Protein AF-A0A6S6S283-F1 (afdb_monomer)

Radius of gyration: 41.78 Å; Cα contacts (8 Å, |Δi|>4): 3549; chains: 1; bounding box: 129×91×104 Å

pLDDT: mean 85.93, std 14.99, range [23.97, 98.94]

Structure (mmCIF, N/CA/C/O backbone):
data_AF-A0A6S6S283-F1
#
_entry.id   AF-A0A6S6S283-F1
#
loop_
_atom_site.group_PDB
_atom_site.id
_atom_site.type_symbol
_atom_site.label_atom_id
_atom_site.label_alt_id
_atom_site.label_comp_id
_atom_site.label_asym_id
_atom_site.label_entity_id
_atom_site.label_seq_id
_atom_site.pdbx_PDB_ins_code
_atom_site.Cartn_x
_atom_site.Cartn_y
_atom_site.Cartn_z
_atom_site.occupancy
_atom_site.B_iso_or_equiv
_atom_site.auth_seq_id
_atom_site.auth_comp_id
_atom_site.auth_asym_id
_atom_site.auth_atom_id
_atom_site.pdbx_PDB_model_num
ATOM 1 N N . MET A 1 1 ? 35.839 4.407 27.154 1.00 35.62 1 MET A N 1
ATOM 2 C CA . MET A 1 1 ? 34.647 4.108 26.326 1.00 35.62 1 MET A CA 1
ATOM 3 C C . MET A 1 1 ? 33.506 3.435 27.100 1.00 35.62 1 MET A C 1
ATOM 5 O O . MET A 1 1 ? 32.403 3.950 27.024 1.00 35.62 1 MET A O 1
ATOM 9 N N . GLN A 1 2 ? 33.719 2.393 27.921 1.00 24.50 2 GLN A N 1
ATOM 10 C CA . GLN A 1 2 ? 32.620 1.715 28.655 1.00 24.50 2 GLN A CA 1
ATOM 11 C C . GLN A 1 2 ? 31.810 2.588 29.646 1.00 24.50 2 GLN A C 1
ATOM 13 O O . GLN A 1 2 ? 30.616 2.356 29.818 1.00 24.50 2 GLN A O 1
ATOM 18 N N . ASN A 1 3 ? 32.409 3.614 30.265 1.00 23.97 3 ASN A N 1
ATOM 19 C CA . ASN A 1 3 ? 31.693 4.477 31.222 1.00 23.97 3 ASN A CA 1
ATOM 20 C C . ASN A 1 3 ? 30.844 5.579 30.558 1.00 23.97 3 ASN A C 1
ATOM 22 O O . ASN A 1 3 ? 29.873 6.027 31.155 1.00 23.97 3 ASN A O 1
ATOM 26 N N . PHE A 1 4 ? 31.153 5.975 29.317 1.00 28.45 4 PHE A N 1
ATOM 27 C CA . PHE A 1 4 ? 30.382 6.988 28.578 1.00 28.45 4 PHE A CA 1
ATOM 28 C C . PHE A 1 4 ? 29.135 6.387 27.901 1.00 28.45 4 PHE A C 1
ATOM 30 O O . PHE A 1 4 ? 28.078 7.015 27.913 1.00 28.45 4 PHE A O 1
ATOM 37 N N . CYS A 1 5 ? 29.208 5.138 27.414 1.00 28.61 5 CYS A N 1
ATOM 38 C CA . CYS A 1 5 ? 28.030 4.410 26.917 1.00 28.61 5 CYS A CA 1
ATOM 39 C C . CYS A 1 5 ? 27.024 4.089 28.033 1.00 28.61 5 CYS A C 1
ATOM 41 O O . CYS A 1 5 ? 25.822 4.179 27.803 1.00 28.61 5 CYS A O 1
ATOM 43 N N . LYS A 1 6 ? 27.489 3.793 29.258 1.00 27.66 6 LYS A N 1
ATOM 44 C CA . LYS A 1 6 ? 26.600 3.592 30.416 1.00 27.66 6 LYS A CA 1
ATOM 45 C C . LYS A 1 6 ? 25.823 4.854 30.788 1.00 27.66 6 LYS A C 1
ATOM 47 O O . LYS A 1 6 ? 24.649 4.749 31.104 1.00 27.66 6 LYS A O 1
ATOM 52 N N . ILE A 1 7 ? 26.438 6.036 30.718 1.00 29.47 7 ILE A N 1
ATOM 53 C CA . ILE A 1 7 ? 25.773 7.298 31.081 1.00 29.47 7 ILE A CA 1
ATOM 54 C C . ILE A 1 7 ? 24.716 7.695 30.040 1.00 29.47 7 ILE A C 1
ATOM 56 O O . ILE A 1 7 ? 23.631 8.108 30.431 1.00 29.47 7 ILE A O 1
ATOM 60 N N . LYS A 1 8 ? 24.966 7.497 28.735 1.00 30.06 8 LYS A N 1
ATOM 61 C CA . LYS A 1 8 ? 23.940 7.708 27.694 1.00 30.06 8 LYS A CA 1
ATOM 62 C C . LYS A 1 8 ? 22.784 6.713 27.803 1.00 30.06 8 LYS A C 1
ATOM 64 O O . LYS A 1 8 ? 21.642 7.146 27.745 1.00 30.06 8 LYS A O 1
ATOM 69 N N . TYR A 1 9 ? 23.063 5.425 28.037 1.00 32.50 9 TYR A N 1
ATOM 70 C CA . TYR A 1 9 ? 22.011 4.437 28.310 1.00 32.50 9 TYR A CA 1
ATOM 71 C C . TYR A 1 9 ? 21.199 4.814 29.548 1.00 32.50 9 TYR A C 1
ATOM 73 O O . TYR A 1 9 ? 19.983 4.764 29.498 1.00 32.50 9 TYR A O 1
ATOM 81 N N . ILE A 1 10 ? 21.844 5.263 30.628 1.00 32.12 10 ILE A N 1
ATOM 82 C CA . ILE A 1 10 ? 21.155 5.704 31.845 1.00 32.12 10 ILE A CA 1
ATOM 83 C C . ILE A 1 10 ? 20.300 6.951 31.580 1.00 32.12 10 ILE A C 1
ATOM 85 O O . ILE A 1 10 ? 19.162 6.978 32.016 1.00 32.12 10 ILE A O 1
ATOM 89 N N . ILE A 1 11 ? 20.778 7.952 30.834 1.00 30.84 11 ILE A N 1
ATOM 90 C CA . ILE A 1 11 ? 19.996 9.167 30.522 1.00 30.84 11 ILE A CA 1
ATOM 91 C C . ILE A 1 11 ? 18.821 8.855 29.582 1.00 30.84 11 ILE A C 1
ATOM 93 O O . ILE A 1 11 ? 17.729 9.376 29.791 1.00 30.84 11 ILE A O 1
ATOM 97 N N . TYR A 1 12 ? 19.014 7.977 28.594 1.00 29.73 12 TYR A N 1
ATOM 98 C CA . TYR A 1 12 ? 17.956 7.535 27.680 1.00 29.73 12 TYR A CA 1
ATOM 99 C C . TYR A 1 12 ? 16.898 6.697 28.406 1.00 29.73 12 TYR A C 1
ATOM 101 O O . TYR A 1 12 ? 15.704 6.939 28.267 1.00 29.73 12 TYR A O 1
ATOM 109 N N . PHE A 1 13 ? 17.341 5.781 29.271 1.00 32.94 13 PHE A N 1
ATOM 110 C CA . PHE A 1 13 ? 16.474 4.997 30.146 1.00 32.94 13 PHE A CA 1
ATOM 111 C C . PHE A 1 13 ? 15.742 5.898 31.150 1.00 32.94 13 PHE A C 1
ATOM 113 O O . PHE A 1 13 ? 14.565 5.686 31.391 1.00 32.94 13 PHE A O 1
ATOM 120 N N . ILE A 1 14 ? 16.384 6.952 31.675 1.00 29.78 14 ILE A N 1
ATOM 121 C CA . ILE A 1 14 ? 15.753 7.960 32.546 1.00 29.78 14 ILE A CA 1
ATOM 122 C C . ILE A 1 14 ? 14.722 8.810 31.784 1.00 29.78 14 ILE A C 1
ATOM 124 O O . ILE A 1 14 ? 13.708 9.151 32.378 1.00 29.78 14 ILE A O 1
ATOM 128 N N . CYS A 1 15 ? 14.928 9.130 30.500 1.00 30.44 15 CYS A N 1
ATOM 129 C CA . CYS A 1 15 ? 13.960 9.892 29.693 1.00 30.44 15 CYS A CA 1
ATOM 130 C C . CYS A 1 15 ? 12.756 9.044 29.237 1.00 30.44 15 CYS A C 1
ATOM 132 O O . CYS A 1 15 ? 11.623 9.513 29.272 1.00 30.44 15 CYS A O 1
ATOM 134 N N . LEU A 1 16 ? 12.971 7.775 28.876 1.00 33.38 16 LEU A N 1
ATOM 135 C CA . LEU A 1 16 ? 11.884 6.815 28.635 1.00 33.38 16 LEU A CA 1
ATOM 136 C C . LEU A 1 16 ? 11.117 6.508 29.926 1.00 33.38 16 LEU A C 1
ATOM 138 O O . LEU A 1 16 ? 9.886 6.479 29.924 1.00 33.38 16 LEU A O 1
ATOM 142 N N . LEU A 1 17 ? 11.823 6.356 31.053 1.00 33.19 17 LEU A N 1
ATOM 143 C CA . LEU A 1 17 ? 11.196 6.269 32.371 1.00 33.19 17 LEU A CA 1
ATOM 144 C C . LEU A 1 17 ? 10.444 7.559 32.710 1.00 33.19 17 LEU A C 1
ATOM 146 O O . LEU A 1 17 ? 9.364 7.466 33.272 1.00 33.19 17 LEU A O 1
ATOM 150 N N . SER A 1 18 ? 10.946 8.753 32.372 1.00 29.08 18 SER A N 1
ATOM 151 C CA . SER A 1 18 ? 10.264 10.014 32.699 1.00 29.08 18 SER A CA 1
ATOM 152 C C . SER A 1 18 ? 8.990 10.221 31.877 1.00 29.08 18 SER A C 1
ATOM 154 O O . SER A 1 18 ? 7.984 10.642 32.433 1.00 29.08 18 SER A O 1
ATOM 156 N N . GLN A 1 19 ? 8.980 9.860 30.591 1.00 35.38 19 GLN A N 1
ATOM 157 C CA . GLN A 1 19 ? 7.775 9.943 29.761 1.00 35.38 19 GLN A CA 1
ATOM 158 C C . GLN A 1 19 ? 6.742 8.878 30.141 1.00 35.38 19 GLN A C 1
ATOM 160 O O . GLN A 1 19 ? 5.576 9.208 30.336 1.00 35.38 19 GLN A O 1
ATOM 165 N N . THR A 1 20 ? 7.145 7.618 30.326 1.00 44.00 20 THR A N 1
ATOM 166 C CA . THR A 1 20 ? 6.223 6.561 30.791 1.00 44.00 20 THR A CA 1
ATOM 167 C C . THR A 1 20 ? 5.701 6.838 32.202 1.00 44.00 20 THR A C 1
ATOM 169 O O . THR A 1 20 ? 4.530 6.583 32.475 1.00 44.00 20 THR A O 1
ATOM 172 N N . THR A 1 21 ? 6.514 7.432 33.087 1.00 38.22 21 THR A N 1
ATOM 173 C CA . THR A 1 21 ? 6.044 7.872 34.410 1.00 38.22 21 THR A CA 1
ATOM 174 C C . THR A 1 21 ? 5.112 9.076 34.332 1.00 38.22 21 THR A C 1
ATOM 176 O O . THR A 1 21 ? 4.148 9.076 35.083 1.00 38.22 21 THR A O 1
ATOM 179 N N . LEU A 1 22 ? 5.299 10.040 33.419 1.00 40.84 22 LEU A N 1
ATOM 180 C CA . LEU A 1 22 ? 4.346 11.144 33.208 1.00 40.84 22 LEU A CA 1
ATOM 181 C C . LEU A 1 22 ? 2.979 10.651 32.694 1.00 40.84 22 LEU A C 1
ATOM 183 O O . LEU A 1 22 ? 1.950 11.057 33.229 1.00 40.84 22 LEU A O 1
ATOM 187 N N . HIS A 1 23 ? 2.944 9.735 31.718 1.00 50.03 23 HIS A N 1
ATOM 188 C CA . HIS A 1 23 ? 1.682 9.181 31.195 1.00 50.03 23 HIS A CA 1
ATOM 189 C C . HIS A 1 23 ? 0.994 8.239 32.202 1.00 50.03 23 HIS A C 1
ATOM 191 O O . HIS A 1 23 ? -0.219 8.311 32.395 1.00 50.03 23 HIS A O 1
ATOM 197 N N . ALA A 1 24 ? 1.754 7.407 32.927 1.00 48.56 24 ALA A N 1
ATOM 198 C CA . ALA A 1 24 ? 1.209 6.588 34.014 1.00 48.56 24 ALA A CA 1
ATOM 199 C C . ALA A 1 24 ? 0.713 7.450 35.195 1.00 48.56 24 ALA A C 1
ATOM 201 O O . ALA A 1 24 ? -0.309 7.133 35.811 1.00 48.56 24 ALA A O 1
ATOM 202 N N . GLN A 1 25 ? 1.383 8.572 35.488 1.00 51.38 25 GLN A N 1
ATOM 203 C CA . GLN A 1 25 ? 0.887 9.593 36.419 1.00 51.38 25 GLN A CA 1
ATOM 204 C C . GLN A 1 25 ? -0.429 10.213 35.922 1.00 51.38 25 GLN A C 1
ATOM 206 O O . GLN A 1 25 ? -1.288 10.508 36.745 1.00 51.38 25 GLN A O 1
ATOM 211 N N . HIS A 1 26 ? -0.636 10.324 34.606 1.00 67.75 26 HIS A N 1
ATOM 212 C CA . HIS A 1 26 ? -1.863 10.859 34.010 1.00 67.75 26 HIS A CA 1
ATOM 213 C C . HIS A 1 26 ? -3.077 9.920 34.168 1.00 67.75 26 HIS A C 1
ATOM 215 O O . HIS A 1 26 ? -4.119 10.358 34.650 1.00 67.75 26 HIS A O 1
ATOM 221 N N . LEU A 1 27 ? -2.963 8.613 33.871 1.00 83.19 27 LEU A N 1
ATOM 222 C CA . LEU A 1 27 ? -4.086 7.674 34.094 1.00 83.19 27 LEU A CA 1
ATOM 223 C C . LEU A 1 27 ? -4.392 7.473 35.582 1.00 83.19 27 LEU A C 1
ATOM 225 O O . LEU A 1 27 ? -5.550 7.412 35.988 1.00 83.19 27 LEU A O 1
ATOM 229 N N . THR A 1 28 ? -3.365 7.395 36.427 1.00 85.38 28 THR A N 1
ATOM 230 C CA . THR A 1 28 ? -3.578 7.260 37.875 1.00 85.38 28 THR A CA 1
ATOM 231 C C . THR A 1 28 ? -4.151 8.527 38.516 1.00 85.38 28 THR A C 1
ATOM 233 O O . THR A 1 28 ? -4.791 8.420 39.564 1.00 85.38 28 THR A O 1
ATOM 236 N N . ALA A 1 29 ? -3.968 9.696 37.891 1.00 88.62 29 ALA A N 1
ATOM 237 C CA . ALA A 1 29 ? -4.643 10.939 38.255 1.00 88.62 29 ALA A CA 1
ATOM 238 C C . ALA A 1 29 ? -6.107 10.985 37.785 1.00 88.62 29 ALA A C 1
ATOM 240 O O . ALA A 1 29 ? -6.910 11.655 38.428 1.00 88.62 29 ALA A O 1
ATOM 241 N N . LEU A 1 30 ? -6.474 10.246 36.730 1.00 91.88 30 LEU A N 1
ATOM 242 C CA . LEU A 1 30 ? -7.859 10.161 36.258 1.00 91.88 30 LEU A CA 1
ATOM 243 C C . LEU A 1 30 ? -8.767 9.514 37.319 1.00 91.88 30 LEU A C 1
ATOM 245 O O . LEU A 1 30 ? -9.832 10.042 37.624 1.00 91.88 30 LEU A O 1
ATOM 249 N N . ILE A 1 31 ? -8.310 8.413 37.936 1.00 95.25 31 ILE A N 1
ATOM 250 C CA . ILE A 1 31 ? -8.994 7.739 39.056 1.00 95.25 31 ILE A CA 1
ATOM 251 C C . ILE A 1 31 ? -8.012 7.577 40.232 1.00 95.25 31 ILE A C 1
ATOM 253 O O . ILE A 1 31 ? -7.351 6.537 40.354 1.00 95.25 31 ILE A O 1
ATOM 257 N N . PRO A 1 32 ? -7.865 8.587 41.110 1.00 95.19 32 PRO A N 1
ATOM 258 C CA . PRO A 1 32 ? -6.939 8.528 42.239 1.00 95.19 32 PRO A CA 1
ATOM 259 C C . PRO A 1 32 ? -7.374 7.505 43.297 1.00 95.19 32 PRO A C 1
ATOM 261 O O . PRO A 1 32 ? -8.554 7.402 43.628 1.00 95.19 32 PRO A O 1
ATOM 264 N N . SER A 1 33 ? -6.435 6.771 43.901 1.00 93.88 33 SER A N 1
ATOM 265 C CA . SER A 1 33 ? -6.769 5.704 44.861 1.00 93.88 33 SER A CA 1
ATOM 266 C C . SER A 1 33 ? -7.481 6.199 46.125 1.00 93.88 33 SER A C 1
ATOM 268 O O . SER A 1 33 ? -8.308 5.490 46.687 1.00 93.88 33 SER A O 1
ATOM 270 N N . ASN A 1 34 ? -7.240 7.442 46.549 1.00 95.69 34 ASN A N 1
ATOM 271 C CA . ASN A 1 34 ? -7.931 8.066 47.682 1.00 95.69 34 ASN A CA 1
ATOM 272 C C . ASN A 1 34 ? -9.397 8.446 47.386 1.00 95.69 34 ASN A C 1
ATOM 274 O O . ASN A 1 34 ? -10.101 8.865 48.307 1.00 95.69 34 ASN A O 1
ATOM 278 N N . THR A 1 35 ? -9.855 8.311 46.138 1.00 97.50 35 THR A N 1
ATOM 279 C CA . THR A 1 35 ? -11.268 8.457 45.746 1.00 97.50 35 THR A CA 1
ATOM 280 C C . THR A 1 35 ? -12.033 7.131 45.797 1.00 97.50 35 THR A C 1
ATOM 282 O O . THR A 1 35 ? -13.258 7.135 45.717 1.00 97.50 35 THR A O 1
ATOM 285 N N . ALA A 1 36 ? -11.338 6.001 45.982 1.00 97.69 36 ALA A N 1
ATOM 286 C CA . ALA A 1 36 ? -11.948 4.678 45.978 1.00 97.69 36 ALA A CA 1
ATOM 287 C C . ALA A 1 36 ? -13.049 4.533 47.038 1.00 97.69 36 ALA A C 1
ATOM 289 O O . ALA A 1 36 ? -12.911 4.956 48.188 1.00 97.69 36 ALA A O 1
ATOM 290 N N . THR A 1 37 ? -14.138 3.888 46.630 1.00 98.12 37 THR A N 1
ATOM 291 C CA . THR A 1 37 ? -15.191 3.386 47.527 1.00 98.12 37 THR A CA 1
ATOM 292 C C . THR A 1 37 ? -14.953 1.931 47.916 1.00 98.12 37 THR A C 1
ATOM 294 O O . THR A 1 37 ? -15.416 1.506 48.967 1.00 98.12 37 THR A O 1
ATOM 297 N N . HIS A 1 38 ? -14.260 1.188 47.050 1.00 98.38 38 HIS A N 1
ATOM 298 C CA . HIS A 1 38 ? -13.914 -0.212 47.229 1.00 98.38 38 HIS A CA 1
ATOM 299 C C . HIS A 1 38 ? -12.482 -0.418 46.741 1.00 98.38 38 HIS A C 1
ATOM 301 O O . HIS A 1 38 ? -12.172 -0.170 45.571 1.00 98.38 38 HIS A O 1
ATOM 307 N N . THR A 1 39 ? -11.620 -0.896 47.629 1.00 98.44 39 THR A N 1
ATOM 308 C CA . THR A 1 39 ? -10.256 -1.307 47.292 1.00 98.44 39 THR A CA 1
ATOM 309 C C . THR A 1 39 ? -10.132 -2.803 47.518 1.00 98.44 39 THR A C 1
ATOM 311 O O . THR A 1 39 ? -10.470 -3.296 48.595 1.00 98.44 39 THR A O 1
ATOM 314 N N . ALA A 1 40 ? -9.655 -3.545 46.519 1.00 98.56 40 ALA A N 1
ATOM 315 C CA . ALA A 1 40 ? -9.400 -4.967 46.706 1.00 98.56 40 ALA A CA 1
ATOM 316 C C . ALA A 1 40 ? -8.253 -5.167 47.718 1.00 98.56 40 ALA A C 1
ATOM 318 O O . ALA A 1 40 ? -7.211 -4.522 47.603 1.00 98.56 40 ALA A O 1
ATOM 319 N N . VAL A 1 41 ? -8.435 -6.048 48.705 1.00 98.06 41 VAL A N 1
ATOM 320 C CA . VAL A 1 41 ? -7.457 -6.314 49.784 1.00 98.06 41 VAL A CA 1
ATOM 321 C C . VAL A 1 41 ? -6.845 -7.711 49.722 1.00 98.06 41 VAL A C 1
ATOM 323 O O . VAL A 1 41 ? -5.837 -7.976 50.377 1.00 98.06 41 VAL A O 1
ATOM 326 N N . GLN A 1 42 ? -7.427 -8.605 48.923 1.00 98.12 42 GLN A N 1
ATOM 327 C CA . GLN A 1 42 ? -6.923 -9.954 48.685 1.00 98.12 42 GLN A CA 1
ATOM 328 C C . GLN A 1 42 ? -7.307 -10.441 47.286 1.00 98.12 42 GLN A C 1
ATOM 330 O O . GLN A 1 42 ? -8.236 -9.923 46.669 1.00 98.12 42 GLN A O 1
ATOM 335 N N . ASN A 1 43 ? -6.612 -11.472 46.805 1.00 98.69 43 ASN A N 1
ATOM 336 C CA . ASN A 1 43 ? -7.016 -12.175 45.589 1.00 98.69 43 ASN A CA 1
ATOM 337 C C . ASN A 1 43 ? -8.373 -12.847 45.814 1.00 98.69 43 ASN A C 1
ATOM 339 O O . ASN A 1 43 ? -8.546 -13.539 46.819 1.00 98.69 43 ASN A O 1
ATOM 343 N N . GLY A 1 44 ? -9.314 -12.696 44.885 1.00 98.00 44 GLY A N 1
ATOM 344 C CA . GLY A 1 44 ? -10.655 -13.231 45.098 1.00 98.00 44 GLY A CA 1
ATOM 345 C C . GLY A 1 44 ? -11.649 -12.946 43.982 1.00 98.00 44 GLY A C 1
ATOM 346 O O . GLY A 1 44 ? -11.319 -12.379 42.941 1.00 98.00 44 GLY A O 1
ATOM 347 N N . SER A 1 45 ? -12.886 -13.388 44.199 1.00 98.31 45 SER A N 1
ATOM 348 C CA . SER A 1 45 ? -14.007 -13.083 43.308 1.00 98.31 45 SER A CA 1
ATOM 349 C C . SER A 1 45 ? -14.474 -11.645 43.520 1.00 98.31 45 SER A C 1
ATOM 351 O O . SER A 1 45 ? -14.555 -11.188 44.660 1.00 98.31 45 SER A O 1
ATOM 353 N N . TRP A 1 46 ? -14.870 -10.958 42.446 1.00 98.56 46 TRP A N 1
ATOM 354 C CA . TRP A 1 46 ? -15.570 -9.673 42.533 1.00 98.56 46 TRP A CA 1
ATOM 355 C C . TRP A 1 46 ? -16.809 -9.762 43.436 1.00 98.56 46 TRP A C 1
ATOM 357 O O . TRP A 1 46 ? -17.111 -8.832 44.177 1.00 98.56 46 TRP A O 1
ATOM 367 N N . PHE A 1 47 ? -17.502 -10.903 43.402 1.00 97.94 47 PHE A N 1
ATOM 368 C CA . PHE A 1 47 ? -18.756 -11.140 44.116 1.00 97.94 47 PHE A CA 1
ATOM 369 C C . PHE A 1 47 ? -18.568 -11.640 45.556 1.00 97.94 47 PHE A C 1
ATOM 371 O O . PHE A 1 47 ? -19.557 -11.901 46.239 1.00 97.94 47 PHE A O 1
ATOM 378 N N . ASP A 1 48 ? -17.326 -11.774 46.030 1.00 98.12 48 ASP A N 1
ATOM 379 C CA . ASP A 1 48 ? -17.029 -12.090 47.426 1.00 98.12 48 ASP A CA 1
ATOM 380 C C . ASP A 1 48 ? -16.803 -10.788 48.217 1.00 98.12 48 ASP A C 1
ATOM 382 O O . ASP A 1 48 ? -15.850 -10.059 47.924 1.00 98.12 48 ASP A O 1
ATOM 386 N N . PRO A 1 49 ? -17.631 -10.478 49.234 1.00 98.00 49 PRO A N 1
ATOM 387 C CA . PRO A 1 49 ? -17.426 -9.309 50.084 1.00 98.00 49 PRO A CA 1
ATOM 388 C C . PRO A 1 49 ? -16.042 -9.257 50.750 1.00 98.00 49 PRO A C 1
ATOM 390 O O . PRO A 1 49 ? -15.548 -8.167 51.018 1.00 98.00 49 PRO A O 1
ATOM 393 N N . MET A 1 50 ? -15.393 -10.407 50.986 1.00 98.19 50 MET A N 1
ATOM 394 C CA . MET A 1 50 ? -14.056 -10.482 51.592 1.00 98.19 50 MET A CA 1
ATOM 395 C C . MET A 1 50 ? -12.938 -9.994 50.664 1.00 98.19 50 MET A C 1
ATOM 397 O O . MET A 1 50 ? -11.829 -9.733 51.128 1.00 98.19 50 MET A O 1
ATOM 401 N N . THR A 1 51 ? -13.198 -9.874 49.360 1.00 98.44 51 THR A N 1
ATOM 402 C CA . THR A 1 51 ? -12.248 -9.289 48.404 1.00 98.44 51 THR A CA 1
ATOM 403 C C . THR A 1 51 ? -12.028 -7.799 48.675 1.00 98.44 51 THR A C 1
ATOM 405 O O . THR A 1 51 ? -10.954 -7.290 48.359 1.00 98.44 51 THR A O 1
ATOM 408 N N . TRP A 1 52 ? -12.995 -7.107 49.286 1.00 98.44 52 TRP A N 1
ATOM 409 C CA . TRP A 1 52 ? -13.055 -5.646 49.370 1.00 98.44 52 TRP A CA 1
ATOM 410 C C . TRP A 1 52 ? -12.833 -5.127 50.798 1.00 98.44 52 TRP A C 1
ATOM 412 O O . TRP A 1 52 ? -13.345 -5.689 51.764 1.00 98.44 52 TRP A O 1
ATOM 422 N N . ASP A 1 53 ? -12.102 -4.021 50.934 1.00 98.00 53 ASP A N 1
ATOM 423 C CA . ASP A 1 53 ? -11.770 -3.353 52.205 1.00 98.00 53 ASP A CA 1
ATOM 424 C C . ASP A 1 53 ? -12.981 -3.004 53.086 1.00 98.00 53 ASP A C 1
ATOM 426 O O . ASP A 1 53 ? -12.905 -3.092 54.313 1.00 98.00 53 ASP A O 1
ATOM 430 N N . VAL A 1 54 ? -14.103 -2.636 52.467 1.00 95.69 54 VAL A N 1
ATOM 431 C CA . VAL A 1 54 ? -15.355 -2.277 53.152 1.00 95.69 54 VAL A CA 1
ATOM 432 C C . VAL A 1 54 ? -16.247 -3.476 53.499 1.00 95.69 54 VAL A C 1
ATOM 434 O O . VAL A 1 54 ? -17.267 -3.308 54.167 1.00 95.69 54 VAL A O 1
ATOM 437 N N . GLY A 1 55 ? -15.880 -4.693 53.081 1.00 96.50 55 GLY A N 1
ATOM 438 C CA . GLY A 1 55 ? -16.652 -5.908 53.359 1.00 96.50 55 GLY A CA 1
ATOM 439 C C . GLY A 1 55 ? -17.986 -5.994 52.607 1.00 96.50 55 GLY A C 1
ATOM 440 O O . GLY A 1 55 ? -18.891 -6.701 53.052 1.00 96.50 55 GLY A O 1
ATOM 441 N N . THR A 1 56 ? -18.126 -5.272 51.492 1.00 96.94 56 THR A N 1
ATOM 442 C CA . THR A 1 56 ? -19.282 -5.304 50.582 1.00 96.94 56 THR A CA 1
ATOM 443 C C . THR A 1 56 ? -18.817 -5.409 49.135 1.00 96.94 56 THR A C 1
ATOM 445 O O . THR A 1 56 ? -17.723 -4.974 48.796 1.00 96.94 56 THR A O 1
ATOM 448 N N . VAL A 1 57 ? -19.649 -5.993 48.272 1.00 97.44 57 VAL A N 1
ATOM 449 C CA . VAL A 1 57 ? -19.391 -6.055 46.825 1.00 97.44 57 VAL A CA 1
ATOM 450 C C . VAL A 1 57 ? -19.654 -4.675 46.199 1.00 97.44 57 VAL A C 1
ATOM 452 O O . VAL A 1 57 ? -20.662 -4.059 46.560 1.00 97.44 57 VAL A O 1
ATOM 455 N N . PRO A 1 58 ? -18.822 -4.199 45.248 1.00 97.56 58 PRO A N 1
ATOM 456 C CA . PRO A 1 58 ? -19.069 -2.964 44.515 1.00 97.56 58 PRO A CA 1
ATOM 457 C C . PRO A 1 58 ? -20.474 -2.923 43.908 1.00 97.56 58 PRO A C 1
ATOM 459 O O . PRO A 1 58 ? -20.876 -3.835 43.179 1.00 97.56 58 PRO A O 1
ATOM 462 N N . SER A 1 59 ? -21.207 -1.855 44.217 1.00 95.94 59 SER A N 1
ATOM 463 C CA . SER A 1 59 ? -22.581 -1.599 43.767 1.00 95.94 59 SER A CA 1
ATOM 464 C C . SER A 1 59 ? -22.651 -0.339 42.893 1.00 95.94 59 SER A C 1
ATOM 466 O O . SER A 1 59 ? -21.611 0.174 42.474 1.00 95.94 59 SER A O 1
ATOM 468 N N . ASP A 1 60 ? -23.856 0.138 42.568 1.00 97.25 60 ASP A N 1
ATOM 469 C CA . ASP A 1 60 ? -24.041 1.339 41.745 1.00 97.25 60 ASP A CA 1
ATOM 470 C C . ASP A 1 60 ? -23.204 2.519 42.254 1.00 97.25 60 ASP A C 1
ATOM 472 O O . ASP A 1 60 ? -23.107 2.739 43.461 1.00 97.25 60 ASP A O 1
ATOM 476 N N . ALA A 1 61 ? -22.629 3.293 41.333 1.00 97.06 61 ALA A N 1
ATOM 477 C CA . ALA A 1 61 ? -21.744 4.425 41.613 1.00 97.06 61 ALA A CA 1
ATOM 478 C C . ALA A 1 61 ? -20.429 4.079 42.339 1.00 97.06 61 ALA A C 1
ATOM 480 O O . ALA A 1 61 ? -19.723 4.980 42.797 1.00 97.06 61 ALA A O 1
ATOM 481 N N . ALA A 1 62 ? -20.049 2.801 42.442 1.00 98.12 62 ALA A N 1
ATOM 482 C CA . ALA A 1 62 ? -18.761 2.442 43.025 1.00 98.12 62 ALA A CA 1
ATOM 483 C C . ALA A 1 62 ? -17.576 2.992 42.208 1.00 98.12 62 ALA A C 1
ATOM 485 O O . ALA A 1 62 ? -17.553 2.944 40.976 1.00 98.12 62 ALA A O 1
ATOM 486 N N . ILE A 1 63 ? -16.569 3.469 42.940 1.00 98.50 63 ILE A N 1
ATOM 487 C CA . ILE A 1 63 ? -15.203 3.716 42.469 1.00 98.50 63 ILE A CA 1
ATOM 488 C C . ILE A 1 63 ? -14.349 2.564 42.989 1.00 98.50 63 ILE A C 1
ATOM 490 O O . ILE A 1 63 ? -14.201 2.409 44.208 1.00 98.50 63 ILE A O 1
ATOM 494 N N . VAL A 1 64 ? -13.835 1.749 42.076 1.00 98.56 64 VAL A N 1
ATOM 495 C CA . VAL A 1 64 ? -13.158 0.485 42.361 1.00 98.56 64 VAL A CA 1
ATOM 496 C C . VAL A 1 64 ? -11.677 0.597 42.031 1.00 98.56 64 VAL A C 1
ATOM 498 O O . VAL A 1 64 ? -11.309 1.007 40.932 1.00 98.56 64 VAL A O 1
ATOM 501 N N . VAL A 1 65 ? -10.825 0.182 42.967 1.00 98.50 65 VAL A N 1
ATOM 502 C CA . VAL A 1 65 ? -9.377 0.081 42.760 1.00 98.50 65 VAL A CA 1
ATOM 503 C C . VAL A 1 65 ? -8.922 -1.350 43.018 1.00 98.50 65 VAL A C 1
ATOM 505 O O . VAL A 1 65 ? -9.196 -1.919 44.076 1.00 98.50 65 VAL A O 1
ATOM 508 N N . VAL A 1 66 ? -8.198 -1.923 42.056 1.00 98.56 66 VAL A N 1
ATOM 509 C CA . VAL A 1 66 ? -7.500 -3.210 42.179 1.00 98.56 66 VAL A CA 1
ATOM 510 C C . VAL A 1 66 ? -5.996 -2.932 42.273 1.00 98.56 66 VAL A C 1
ATOM 512 O O . VAL A 1 66 ? -5.370 -2.702 41.234 1.00 98.56 66 VAL A O 1
ATOM 515 N N . PRO A 1 67 ? -5.406 -2.911 43.484 1.00 97.69 67 PRO A N 1
ATOM 516 C CA . PRO A 1 67 ? -3.995 -2.580 43.680 1.00 97.69 67 PRO A CA 1
ATOM 517 C C . PRO A 1 67 ? -3.030 -3.553 42.994 1.00 97.69 67 PRO A C 1
ATOM 519 O O . PRO A 1 67 ? -3.375 -4.701 42.696 1.00 97.69 67 PRO A O 1
ATOM 522 N N . GLY A 1 68 ? -1.783 -3.111 42.812 1.00 95.25 68 GLY A N 1
ATOM 523 C CA . GLY A 1 68 ? -0.705 -3.965 42.312 1.00 95.25 68 GLY A CA 1
ATOM 524 C C . GLY A 1 68 ? -0.559 -5.265 43.119 1.00 95.25 68 GLY A C 1
ATOM 525 O O . GLY A 1 68 ? -0.621 -5.260 44.349 1.00 95.25 68 GLY A O 1
ATOM 526 N N . ASN A 1 69 ? -0.318 -6.378 42.418 1.00 93.19 69 ASN A N 1
ATOM 527 C CA . ASN A 1 69 ? -0.225 -7.753 42.945 1.00 93.19 69 ASN A CA 1
ATOM 528 C C . ASN A 1 69 ? -1.541 -8.401 43.416 1.00 93.19 69 ASN A C 1
ATOM 530 O O . ASN A 1 69 ? -1.495 -9.531 43.907 1.00 93.19 69 ASN A O 1
ATOM 534 N N . ILE A 1 70 ? -2.693 -7.740 43.267 1.00 98.38 70 ILE A N 1
ATOM 535 C CA . ILE A 1 70 ? -4.000 -8.340 43.564 1.00 98.38 70 ILE A CA 1
ATOM 536 C C . ILE A 1 70 ? -4.687 -8.783 42.273 1.00 98.38 70 ILE A C 1
ATOM 538 O O . ILE A 1 70 ? -4.698 -8.060 41.282 1.00 98.38 70 ILE A O 1
ATOM 542 N N . THR A 1 71 ? -5.269 -9.980 42.289 1.00 98.62 71 THR A N 1
ATOM 543 C CA . THR A 1 71 ? -6.087 -10.539 41.211 1.00 98.62 71 THR A CA 1
ATOM 544 C C . THR A 1 71 ? -7.555 -10.572 41.613 1.00 98.62 71 THR A C 1
ATOM 546 O O . THR A 1 71 ? -7.919 -11.249 42.577 1.00 98.62 71 THR A O 1
ATOM 549 N N . VAL A 1 72 ? -8.404 -9.902 40.836 1.00 98.75 72 VAL A N 1
ATOM 550 C CA . VAL A 1 72 ? -9.863 -9.956 40.978 1.00 98.75 72 VAL A CA 1
ATOM 551 C C . VAL A 1 72 ? -10.464 -10.722 39.804 1.00 98.75 72 VAL A C 1
ATOM 553 O O . VAL A 1 72 ? -10.261 -10.359 38.646 1.00 98.75 72 VAL A O 1
ATOM 556 N N . ASN A 1 73 ? -11.217 -11.780 40.107 1.00 98.56 73 ASN A N 1
ATOM 557 C CA . ASN A 1 73 ? -11.927 -12.584 39.114 1.00 98.56 73 ASN A CA 1
ATOM 558 C C . ASN A 1 73 ? -13.395 -12.150 39.033 1.00 98.56 73 ASN A C 1
ATOM 560 O O . ASN A 1 73 ? -14.128 -12.211 40.022 1.00 98.56 73 ASN A O 1
ATOM 564 N N . TYR A 1 74 ? -13.826 -11.735 37.849 1.00 98.56 74 TYR A N 1
ATOM 565 C CA . TYR A 1 74 ? -15.191 -11.347 37.539 1.00 98.56 74 TYR A CA 1
ATOM 566 C C . TYR A 1 74 ? -15.867 -12.455 36.724 1.00 98.56 74 TYR A C 1
ATOM 568 O O . TYR A 1 74 ? -15.677 -12.557 35.515 1.00 98.56 74 TYR A O 1
ATOM 576 N N . GLU A 1 75 ? -16.659 -13.288 37.395 1.00 98.00 75 GLU A N 1
ATOM 577 C CA . GLU A 1 75 ? -17.438 -14.364 36.773 1.00 98.00 75 GLU A CA 1
ATOM 578 C C . GLU A 1 75 ? -18.849 -14.379 37.364 1.00 98.00 75 GLU A C 1
ATOM 580 O O . GLU A 1 75 ? -19.080 -14.901 38.453 1.00 98.00 75 GLU A O 1
ATOM 585 N N . GLY A 1 76 ? -19.786 -13.722 36.684 1.00 96.06 76 GLY A N 1
ATOM 586 C CA . GLY A 1 76 ? -21.139 -13.496 37.190 1.00 96.06 76 GLY A CA 1
ATOM 587 C C . GLY A 1 76 ? -21.791 -12.256 36.586 1.00 96.06 76 GLY A C 1
ATOM 588 O O . GLY A 1 76 ? -21.207 -11.568 35.751 1.00 96.06 76 GLY A O 1
ATOM 589 N N . GLN A 1 77 ? -23.023 -11.968 36.997 1.00 95.19 77 GLN A N 1
ATOM 590 C CA . GLN A 1 77 ? -23.819 -10.865 36.453 1.00 95.19 77 GLN A CA 1
ATOM 591 C C . GLN A 1 77 ? -24.014 -9.783 37.503 1.00 95.19 77 GLN A C 1
ATOM 593 O O . GLN A 1 77 ? -24.531 -10.064 38.584 1.00 95.19 77 GLN A O 1
ATOM 598 N N . SER A 1 78 ? -23.657 -8.544 37.166 1.00 95.12 78 SER A N 1
ATOM 599 C CA . SER A 1 78 ? -24.045 -7.370 37.940 1.00 95.12 78 SER A CA 1
ATOM 600 C C . SER A 1 78 ? -24.748 -6.363 37.045 1.00 95.12 78 SER A C 1
ATOM 602 O O . SER A 1 78 ? -24.216 -5.950 36.019 1.00 95.12 78 SER A O 1
ATOM 604 N N . THR A 1 79 ? -25.938 -5.931 37.457 1.00 95.69 79 THR A N 1
ATOM 605 C CA . THR A 1 79 ? -26.619 -4.780 36.848 1.00 95.69 79 THR A CA 1
ATOM 606 C C . THR A 1 79 ? -26.164 -3.456 37.458 1.00 95.69 79 THR A C 1
ATOM 608 O O . THR A 1 79 ? -26.716 -2.419 37.102 1.00 95.69 79 THR A O 1
ATOM 611 N N . ALA A 1 80 ? -25.212 -3.490 38.399 1.00 96.56 80 ALA A N 1
ATOM 612 C CA . ALA A 1 80 ? -24.688 -2.289 39.024 1.00 96.56 80 ALA A CA 1
ATOM 613 C C . ALA A 1 80 ? -23.968 -1.424 37.987 1.00 96.56 80 ALA A C 1
ATOM 615 O O . ALA A 1 80 ? -23.078 -1.904 37.284 1.00 96.56 80 ALA A O 1
ATOM 616 N N . HIS A 1 81 ? -24.326 -0.147 37.919 1.00 96.38 81 HIS A N 1
ATOM 617 C CA . HIS A 1 81 ? -23.651 0.841 37.090 1.00 96.38 81 HIS A CA 1
ATOM 618 C C . HIS A 1 81 ? -22.427 1.365 37.839 1.00 96.38 81 HIS A C 1
ATOM 620 O O . HIS A 1 81 ? -22.520 2.268 38.671 1.00 96.38 81 HIS A O 1
ATOM 626 N N . ILE A 1 82 ? -21.270 0.761 37.571 1.00 97.94 82 ILE A N 1
ATOM 627 C CA . ILE A 1 82 ? -20.006 1.150 38.198 1.00 97.94 82 ILE A CA 1
ATOM 628 C C . ILE A 1 82 ? -19.532 2.470 37.586 1.00 97.94 82 ILE A C 1
ATOM 630 O O . ILE A 1 82 ? -19.470 2.604 36.366 1.00 97.94 82 ILE A O 1
ATOM 634 N N . PHE A 1 83 ? -19.181 3.456 38.412 1.00 97.44 83 PHE A N 1
ATOM 635 C CA . PHE A 1 83 ? -18.683 4.725 37.882 1.00 97.44 83 PHE A CA 1
ATOM 636 C C . PHE A 1 83 ? -17.260 4.559 37.332 1.00 97.44 83 PHE A C 1
ATOM 638 O O . PHE A 1 83 ? -16.993 4.852 36.171 1.00 97.44 83 PHE A O 1
ATOM 645 N N . ALA A 1 84 ? -16.343 4.035 38.142 1.00 97.69 84 ALA A N 1
ATOM 646 C CA . ALA A 1 84 ? -14.933 3.997 37.776 1.00 97.69 84 ALA A CA 1
ATOM 647 C C . ALA A 1 84 ? -14.258 2.709 38.248 1.00 97.69 84 ALA A C 1
ATOM 649 O O . ALA A 1 84 ? -14.429 2.297 39.395 1.00 97.69 84 ALA A O 1
ATOM 650 N N . ILE A 1 85 ? -13.450 2.100 37.380 1.00 98.69 85 ILE A N 1
ATOM 651 C CA . ILE A 1 85 ? -12.601 0.950 37.703 1.00 98.69 85 ILE A CA 1
ATOM 652 C C . ILE A 1 85 ? -11.161 1.301 37.341 1.00 98.69 85 ILE A C 1
ATOM 654 O O . ILE A 1 85 ? -10.868 1.608 36.190 1.00 98.69 85 ILE A O 1
ATOM 658 N N . ARG A 1 86 ? -10.249 1.221 38.311 1.00 98.00 86 ARG A N 1
ATOM 659 C CA . ARG A 1 86 ? -8.800 1.312 38.102 1.00 98.00 86 ARG A CA 1
ATOM 660 C C . ARG A 1 86 ? -8.139 -0.006 38.464 1.00 98.00 86 ARG A C 1
ATOM 662 O O . ARG A 1 86 ? -8.263 -0.477 39.594 1.00 98.00 86 ARG A O 1
ATOM 669 N N . VAL A 1 87 ? -7.373 -0.555 37.532 1.00 98.19 87 VAL A N 1
ATOM 670 C CA . VAL A 1 87 ? -6.607 -1.786 37.727 1.00 98.19 87 VAL A CA 1
ATOM 671 C C . VAL A 1 87 ? -5.118 -1.477 37.673 1.00 98.19 87 VAL A C 1
ATOM 673 O O . VAL A 1 87 ? -4.631 -0.915 36.699 1.00 98.19 87 VAL A O 1
ATOM 676 N N . GLU A 1 88 ? -4.402 -1.860 38.726 1.00 96.31 88 GLU A N 1
ATOM 677 C CA . GLU A 1 88 ? -2.936 -1.889 38.798 1.00 96.31 88 GLU A CA 1
ATOM 678 C C . GLU A 1 88 ? -2.386 -3.316 38.865 1.00 96.31 88 GLU A C 1
ATOM 680 O O . GLU A 1 88 ? -1.250 -3.548 38.454 1.00 96.31 88 GLU A O 1
ATOM 685 N N . GLY A 1 89 ? -3.169 -4.244 39.430 1.00 96.75 89 GLY A N 1
ATOM 686 C CA . GLY A 1 89 ? -2.899 -5.680 39.463 1.00 96.75 89 GLY A CA 1
ATOM 687 C C . GLY A 1 89 ? -3.542 -6.406 38.281 1.00 96.75 89 GLY A C 1
ATOM 688 O O . GLY A 1 89 ? -3.355 -6.028 37.128 1.00 96.75 89 GLY A O 1
ATOM 689 N N . THR A 1 90 ? -4.324 -7.446 38.557 1.00 98.50 90 THR A N 1
ATOM 690 C CA . THR A 1 90 ? -4.974 -8.270 37.532 1.00 98.50 90 THR A CA 1
ATOM 691 C C . THR A 1 90 ? -6.493 -8.232 37.667 1.00 98.50 90 THR A C 1
ATOM 693 O O . THR A 1 90 ? -7.037 -8.475 38.744 1.00 98.50 90 THR A O 1
ATOM 696 N N . PHE A 1 91 ? -7.186 -7.996 36.556 1.00 98.75 91 PHE A N 1
ATOM 697 C CA . PHE A 1 91 ? -8.632 -8.165 36.440 1.00 98.75 91 PHE A CA 1
ATOM 698 C C . PHE A 1 91 ? -8.926 -9.265 35.419 1.00 98.75 91 PHE A C 1
ATOM 700 O O . PHE A 1 91 ? -8.530 -9.144 34.263 1.00 98.75 91 PHE A O 1
ATOM 707 N N . ASN A 1 92 ? -9.619 -10.326 35.834 1.00 98.50 92 ASN A N 1
ATOM 708 C CA . ASN A 1 92 ? -10.017 -11.433 34.964 1.00 98.50 92 ASN A CA 1
ATOM 709 C C . ASN A 1 92 ? -11.544 -11.482 34.832 1.00 98.50 92 ASN A C 1
ATOM 711 O O . ASN A 1 92 ? -12.212 -12.125 35.639 1.00 98.50 92 ASN A O 1
ATOM 715 N N . GLY A 1 93 ? -12.097 -10.840 33.808 1.00 98.31 93 GLY A N 1
ATOM 716 C CA . GLY A 1 93 ? -13.449 -11.103 33.324 1.00 98.31 93 GLY A CA 1
ATOM 717 C C . GLY A 1 93 ? -13.497 -12.446 32.607 1.00 98.31 93 GLY A C 1
ATOM 718 O O . GLY A 1 93 ? -12.888 -12.601 31.554 1.00 98.31 93 GLY A O 1
ATOM 719 N N . ILE A 1 94 ? -14.193 -13.427 33.172 1.00 98.12 94 ILE A N 1
ATOM 720 C CA . ILE A 1 94 ? -14.282 -14.781 32.613 1.00 98.12 94 ILE A CA 1
ATOM 721 C C . ILE A 1 94 ? -15.723 -15.282 32.616 1.00 98.12 94 ILE A C 1
ATOM 723 O O . ILE A 1 94 ? -16.577 -14.768 33.345 1.00 98.12 94 ILE A O 1
ATOM 727 N N . GLN A 1 95 ? -15.999 -16.293 31.797 1.00 97.88 95 GLN A N 1
ATOM 728 C CA . GLN A 1 95 ? -17.236 -17.060 31.876 1.00 97.88 95 GLN A CA 1
ATOM 729 C C . GLN A 1 95 ? -16.997 -18.499 31.416 1.00 97.88 95 GLN A C 1
ATOM 731 O O . GLN A 1 95 ? -17.135 -18.809 30.240 1.00 97.88 95 GLN A O 1
ATOM 736 N N . SER A 1 96 ? -16.662 -19.385 32.348 1.00 96.25 96 SER A N 1
ATOM 737 C CA . SER A 1 96 ? -16.308 -20.782 32.062 1.00 96.25 96 SER A CA 1
ATOM 738 C C . SER A 1 96 ? -17.511 -21.701 31.814 1.00 96.25 96 SER A C 1
ATOM 740 O O . SER A 1 96 ? -17.349 -22.875 31.479 1.00 96.25 96 SER A O 1
ATOM 742 N N . ASN A 1 97 ? -18.737 -21.197 31.992 1.00 95.19 97 ASN A N 1
ATOM 743 C CA . ASN A 1 97 ? -19.962 -21.964 31.814 1.00 95.19 97 ASN A CA 1
ATOM 744 C C . ASN A 1 97 ? -20.722 -21.522 30.555 1.00 95.19 97 ASN A C 1
ATOM 746 O O . ASN A 1 97 ? -21.350 -20.465 30.538 1.00 95.19 97 ASN A O 1
ATOM 750 N N . SER A 1 98 ? -20.744 -22.395 29.544 1.00 94.00 98 SER A N 1
ATOM 751 C CA . SER A 1 98 ? -21.437 -22.230 28.249 1.00 94.00 98 SER A CA 1
ATOM 752 C C . SER A 1 98 ? -22.890 -21.753 28.309 1.00 94.00 98 SER A C 1
ATOM 754 O O .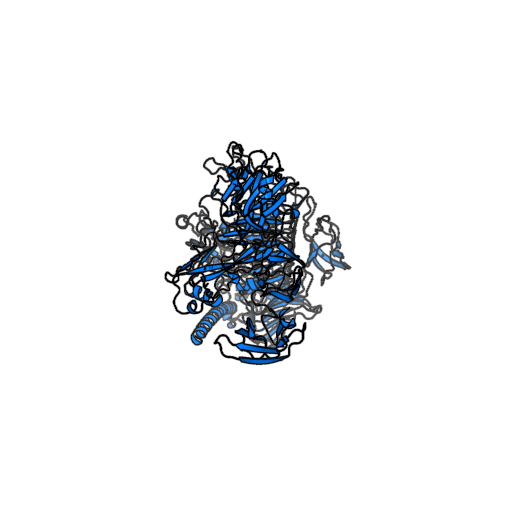 SER A 1 98 ? -23.388 -21.179 27.346 1.00 94.00 98 SER A O 1
ATOM 756 N N . SER A 1 99 ? -23.596 -21.990 29.416 1.00 94.56 99 SER A N 1
ATOM 757 C CA . SER A 1 99 ? -25.004 -21.602 29.581 1.00 94.56 99 SER A CA 1
ATOM 758 C C . SER A 1 99 ? -25.193 -20.307 30.375 1.00 94.56 99 SER A C 1
ATOM 760 O O . SER A 1 99 ? -26.324 -19.944 30.693 1.00 94.56 99 SER A O 1
ATOM 762 N N . GLN A 1 100 ? -24.108 -19.640 30.764 1.00 97.50 100 GLN A N 1
ATOM 763 C CA . GLN A 1 100 ? -24.126 -18.441 31.592 1.00 97.50 100 GLN A CA 1
ATOM 764 C C . GLN A 1 100 ? -23.526 -17.250 30.845 1.00 97.50 100 GLN A C 1
ATOM 766 O O . GLN A 1 100 ? -22.966 -17.349 29.753 1.00 97.50 100 GLN A O 1
ATOM 771 N N . THR A 1 101 ? -23.706 -16.073 31.425 1.00 98.25 101 THR A N 1
ATOM 772 C CA . THR A 1 101 ? -23.180 -14.820 30.890 1.00 98.25 101 THR A CA 1
ATOM 773 C C . THR A 1 101 ? -22.583 -14.035 32.036 1.00 98.25 101 THR A C 1
ATOM 775 O O . THR A 1 101 ? -23.235 -13.929 33.069 1.00 98.25 101 THR A O 1
ATOM 778 N N . SER A 1 102 ? -21.385 -13.487 31.866 1.00 98.62 102 SER A N 1
ATOM 779 C CA . SER A 1 102 ? -20.848 -12.473 32.772 1.00 98.62 102 SER A CA 1
ATOM 780 C C . SER A 1 102 ? -21.230 -11.090 32.249 1.00 98.62 102 SER A C 1
ATOM 782 O O . SER A 1 102 ? -20.971 -10.809 31.086 1.00 98.62 102 SER A O 1
ATOM 784 N N . LEU A 1 103 ? -21.868 -10.247 33.065 1.00 98.44 103 LEU A N 1
ATOM 785 C CA . LEU A 1 103 ? -22.342 -8.912 32.662 1.00 98.44 103 LEU A CA 1
ATOM 786 C C . LEU A 1 103 ? -21.696 -7.847 33.537 1.00 98.44 103 LEU A C 1
ATOM 788 O O . LEU A 1 103 ? -21.947 -7.864 34.737 1.00 98.44 103 LEU A O 1
ATOM 792 N N . LEU A 1 104 ? -20.957 -6.918 32.930 1.00 98.38 104 LEU A N 1
ATOM 793 C CA . LEU A 1 104 ? -20.330 -5.772 33.584 1.00 98.38 104 LEU A CA 1
ATOM 794 C C . LEU A 1 104 ? -20.808 -4.460 32.940 1.00 98.38 104 LEU A C 1
ATOM 796 O O . LEU A 1 104 ? -20.733 -4.305 31.723 1.00 98.38 104 LEU A O 1
ATOM 800 N N . ILE A 1 105 ? -21.252 -3.504 33.760 1.00 98.19 105 ILE A N 1
ATOM 801 C CA . ILE A 1 105 ? -21.677 -2.168 33.318 1.00 98.19 105 ILE A CA 1
ATOM 802 C C . ILE A 1 105 ? -20.782 -1.120 33.983 1.00 98.19 105 ILE A C 1
ATOM 804 O O . ILE A 1 105 ? -20.695 -1.083 35.213 1.00 98.19 105 ILE A O 1
ATOM 808 N N . PHE A 1 106 ? -20.128 -0.263 33.197 1.00 97.69 106 PHE A N 1
ATOM 809 C CA . PHE A 1 106 ? -19.297 0.816 33.740 1.00 97.69 106 PHE A CA 1
ATOM 810 C C . PHE A 1 106 ? -19.323 2.095 32.899 1.00 97.69 106 PHE A C 1
ATOM 812 O O . PHE A 1 106 ? -19.655 2.061 31.719 1.00 97.69 106 PHE A O 1
ATOM 819 N N . ASP A 1 107 ? -18.939 3.223 33.499 1.00 96.44 107 ASP A N 1
ATOM 820 C CA . ASP A 1 107 ? -18.601 4.448 32.761 1.00 96.44 107 ASP A CA 1
ATOM 821 C C . ASP A 1 107 ? -17.136 4.419 32.309 1.00 96.44 107 ASP A C 1
ATOM 823 O O . ASP A 1 107 ? -16.862 4.323 31.113 1.00 96.44 107 ASP A O 1
ATOM 827 N N . THR A 1 108 ? -16.185 4.385 33.247 1.00 96.88 108 THR A N 1
ATOM 828 C CA . THR A 1 108 ? -14.749 4.423 32.926 1.00 96.88 108 THR A CA 1
ATOM 829 C C . THR A 1 108 ? -13.990 3.232 33.508 1.00 96.88 108 THR A C 1
ATOM 831 O O . THR A 1 108 ? -14.056 2.961 34.707 1.00 96.88 108 THR A O 1
ATOM 834 N N . PHE A 1 109 ? -13.205 2.552 32.671 1.00 98.38 109 PHE A N 1
ATOM 835 C CA . PHE A 1 109 ? -12.277 1.496 33.073 1.00 98.38 109 PHE A CA 1
ATOM 836 C C . PHE A 1 109 ? -10.862 1.865 32.629 1.00 98.38 109 PHE A C 1
ATOM 838 O O . PHE A 1 109 ? -10.603 2.003 31.433 1.00 98.38 109 PHE A O 1
ATOM 845 N N . ILE A 1 110 ? -9.929 1.950 33.580 1.00 97.12 110 ILE A N 1
ATOM 846 C CA . ILE A 1 110 ? -8.507 2.144 33.299 1.00 97.12 110 ILE A CA 1
ATOM 847 C C . ILE A 1 110 ? -7.647 0.976 33.779 1.00 97.12 110 ILE A C 1
ATOM 849 O O . ILE A 1 110 ? -7.789 0.492 34.904 1.00 97.12 110 ILE A O 1
ATOM 853 N N . GLY A 1 111 ? -6.700 0.565 32.942 1.00 95.62 111 GLY A N 1
ATOM 854 C CA . GLY A 1 111 ? -5.577 -0.288 33.325 1.00 95.62 111 GLY A CA 1
ATOM 855 C C . GLY A 1 111 ? -4.278 0.513 33.301 1.00 95.62 111 GLY A C 1
ATOM 856 O O . GLY A 1 111 ? -3.943 1.110 32.278 1.00 95.62 111 GLY A O 1
ATOM 857 N N . THR A 1 112 ? -3.535 0.547 34.407 1.00 93.69 112 THR A N 1
ATOM 858 C CA . THR A 1 112 ? -2.222 1.213 34.453 1.00 93.69 112 THR A CA 1
ATOM 859 C C . THR A 1 112 ? -1.158 0.394 33.718 1.00 93.69 112 THR A C 1
ATOM 861 O O . THR A 1 112 ? -1.387 -0.756 33.350 1.00 93.69 112 THR A O 1
ATOM 864 N N . ASN A 1 113 ? 0.040 0.951 33.546 1.00 90.44 113 ASN A N 1
ATOM 865 C CA . ASN A 1 113 ? 1.172 0.286 32.889 1.00 90.44 113 ASN A CA 1
ATOM 866 C C . ASN A 1 113 ? 1.627 -1.042 33.531 1.00 90.44 113 ASN A C 1
ATOM 868 O O . ASN A 1 113 ? 2.344 -1.806 32.895 1.00 90.44 113 ASN A O 1
ATOM 872 N N . THR A 1 114 ? 1.245 -1.322 34.780 1.00 90.69 114 THR A N 1
ATOM 873 C CA . THR A 1 114 ? 1.547 -2.591 35.468 1.00 90.69 114 THR A CA 1
ATOM 874 C C . THR A 1 114 ? 0.386 -3.578 35.458 1.00 90.69 114 THR A C 1
ATOM 876 O O . THR A 1 114 ? 0.517 -4.667 36.011 1.00 90.69 114 THR A O 1
ATOM 879 N N . SER A 1 115 ? -0.759 -3.186 34.898 1.00 95.31 115 SER A N 1
ATOM 880 C CA . SER A 1 115 ? -1.976 -3.984 34.962 1.00 95.31 115 SER A CA 1
ATOM 881 C C . SER A 1 115 ? -1.971 -5.149 33.977 1.00 95.31 115 SER A C 1
ATOM 883 O O . SER A 1 115 ? -1.350 -5.080 32.919 1.00 95.31 115 SER A O 1
ATOM 885 N N . THR A 1 116 ? -2.732 -6.188 34.308 1.00 97.19 116 THR A N 1
ATOM 886 C CA . THR A 1 116 ? -3.176 -7.213 33.357 1.00 97.19 116 THR A CA 1
ATOM 887 C C . THR A 1 116 ? -4.699 -7.232 33.357 1.00 97.19 116 THR A C 1
ATOM 889 O O . THR A 1 116 ? -5.326 -7.620 34.346 1.00 97.19 116 THR A O 1
ATOM 892 N N . VAL A 1 117 ? -5.311 -6.807 32.255 1.00 98.25 117 VAL A N 1
ATOM 893 C CA . VAL A 1 117 ? -6.765 -6.790 32.076 1.00 98.25 117 VAL A CA 1
ATOM 894 C C . VAL A 1 117 ? -7.145 -7.873 31.078 1.00 98.25 117 VAL A C 1
ATOM 896 O O . VAL A 1 117 ? -6.735 -7.838 29.920 1.00 98.25 117 VAL A O 1
ATOM 899 N N . ARG A 1 118 ? -7.945 -8.842 31.523 1.00 98.38 118 ARG A N 1
ATOM 900 C CA . ARG A 1 118 ? -8.359 -9.985 30.715 1.00 98.38 118 ARG A CA 1
ATOM 901 C C . ARG A 1 118 ? -9.877 -10.103 30.658 1.00 98.38 118 ARG A C 1
ATOM 903 O O . ARG A 1 118 ? -10.526 -10.122 31.696 1.00 98.38 118 ARG A O 1
ATOM 910 N N . PHE A 1 119 ? -10.417 -10.262 29.456 1.00 98.75 119 PHE A N 1
ATOM 911 C CA . PHE A 1 119 ? -11.773 -10.724 29.175 1.00 98.75 119 PHE A CA 1
ATOM 912 C C . PHE A 1 119 ? -11.663 -12.014 28.363 1.00 98.75 119 PHE A C 1
ATOM 914 O O . PHE A 1 119 ? -11.304 -11.973 27.191 1.00 98.75 119 PHE A O 1
ATOM 921 N N . LYS A 1 120 ? -11.902 -13.169 28.985 1.00 98.25 120 LYS A N 1
ATOM 922 C CA . LYS A 1 120 ? -11.592 -14.473 28.392 1.00 98.25 120 LYS A CA 1
ATOM 923 C C . LYS A 1 120 ? -12.774 -15.436 28.458 1.00 98.25 120 LYS A C 1
ATOM 925 O O . LYS A 1 120 ? -13.266 -15.756 29.538 1.00 98.25 120 LYS A O 1
ATOM 930 N N . ALA A 1 121 ? -13.178 -15.898 27.284 1.00 98.12 121 ALA A N 1
ATOM 931 C CA . ALA A 1 121 ? -14.176 -16.929 27.052 1.00 98.12 121 ALA A CA 1
ATOM 932 C C . ALA A 1 121 ? -13.868 -17.599 25.697 1.00 98.12 121 ALA A C 1
ATOM 934 O O . ALA A 1 121 ? -14.647 -17.514 24.756 1.00 98.12 121 ALA A O 1
ATOM 935 N N . ASP A 1 122 ? -12.672 -18.155 25.538 1.00 97.38 122 ASP A N 1
ATOM 936 C CA . ASP A 1 122 ? -12.138 -18.681 24.275 1.00 97.38 122 ASP A CA 1
ATOM 937 C C . ASP A 1 122 ? -12.335 -20.194 24.114 1.00 97.38 122 ASP A C 1
ATOM 939 O O . ASP A 1 122 ? -12.276 -20.707 22.994 1.00 97.38 122 ASP A O 1
ATOM 943 N N . ALA A 1 123 ? -12.612 -20.931 25.195 1.00 96.00 123 ALA A N 1
ATOM 944 C CA . ALA A 1 123 ? -12.888 -22.358 25.098 1.00 96.00 123 ALA A CA 1
ATOM 945 C C . ALA A 1 123 ? -14.307 -22.615 24.567 1.00 96.00 123 ALA A C 1
ATOM 947 O O . ALA A 1 123 ? -15.248 -21.887 24.870 1.00 96.00 123 ALA A O 1
ATOM 948 N N . LEU A 1 124 ? -14.503 -23.725 23.846 1.00 91.88 124 LEU A N 1
ATOM 949 C CA . LEU A 1 124 ? -15.826 -24.146 23.344 1.00 91.88 124 LEU A CA 1
ATOM 950 C C . LEU A 1 124 ? -16.862 -24.391 24.458 1.00 91.88 124 LEU A C 1
ATOM 952 O O . LEU A 1 124 ? -18.057 -24.475 24.190 1.00 91.88 124 LEU A O 1
ATOM 956 N N . THR A 1 125 ? -16.402 -24.563 25.698 1.00 94.12 125 THR A N 1
ATOM 957 C CA . THR A 1 125 ? -17.241 -24.748 26.888 1.00 94.12 125 THR A CA 1
ATOM 958 C C . THR A 1 125 ? -17.566 -23.447 27.611 1.00 94.12 125 THR A C 1
ATOM 960 O O . THR A 1 125 ? -18.373 -23.485 28.540 1.00 94.12 125 THR A O 1
ATOM 963 N N . ASP A 1 126 ? -16.956 -22.333 27.211 1.00 97.38 126 ASP A N 1
ATOM 964 C CA . ASP A 1 126 ? -17.144 -21.028 27.835 1.00 97.38 126 ASP A CA 1
ATOM 965 C C . ASP A 1 126 ? -18.457 -20.383 27.374 1.00 97.38 126 ASP A C 1
ATOM 967 O O . ASP A 1 126 ? -18.981 -20.677 26.296 1.00 97.38 126 ASP A O 1
ATOM 971 N N . GLY A 1 127 ? -19.022 -19.536 28.232 1.00 97.38 127 GLY A N 1
ATOM 972 C CA . GLY A 1 127 ? -20.253 -18.794 27.966 1.00 97.38 127 GLY A CA 1
ATOM 973 C C . GLY A 1 127 ? -19.993 -17.420 27.360 1.00 97.38 127 GLY A C 1
ATOM 974 O O . GLY A 1 127 ? -19.022 -17.207 26.632 1.00 97.38 127 GLY A O 1
ATOM 975 N N . ASN A 1 128 ? -20.884 -16.475 27.660 1.00 98.31 128 ASN A N 1
ATOM 976 C CA . ASN A 1 128 ? -20.810 -15.120 27.111 1.00 98.31 128 ASN A CA 1
ATOM 977 C C . ASN A 1 128 ? -20.230 -14.114 28.110 1.00 98.31 128 ASN A C 1
ATOM 979 O O . ASN A 1 128 ? -20.406 -14.246 29.323 1.00 98.31 128 ASN A O 1
ATOM 983 N N . ILE A 1 129 ? -19.603 -13.061 27.598 1.00 98.81 129 ILE A N 1
ATOM 984 C CA . ILE A 1 129 ? -19.195 -11.885 28.365 1.00 98.81 129 ILE A CA 1
ATOM 985 C C . ILE A 1 129 ? -19.816 -10.655 27.708 1.00 98.81 129 ILE A C 1
ATOM 987 O O . ILE A 1 129 ? -19.581 -10.376 26.536 1.00 98.81 129 ILE A O 1
ATOM 991 N N . GLU A 1 130 ? -20.586 -9.906 28.484 1.00 98.50 130 GLU A N 1
ATOM 992 C CA . GLU A 1 130 ? -21.230 -8.662 28.087 1.00 98.50 130 GLU A CA 1
ATOM 993 C C . GLU A 1 130 ? -20.624 -7.504 28.866 1.00 98.50 130 GLU A C 1
ATOM 995 O O . GLU A 1 130 ? -20.656 -7.484 30.098 1.00 98.50 130 GLU A O 1
ATOM 1000 N N . VAL A 1 131 ? -20.108 -6.523 28.137 1.00 98.56 131 VAL A N 1
ATOM 1001 C CA . VAL A 1 131 ? -19.607 -5.270 28.686 1.00 98.56 131 VAL A CA 1
ATOM 1002 C C . VAL A 1 131 ? -20.423 -4.128 28.102 1.00 98.56 131 VAL A C 1
ATOM 1004 O O . VAL A 1 131 ? -20.455 -3.926 26.888 1.00 98.56 131 VAL A O 1
ATOM 1007 N N . GLU A 1 132 ? -21.089 -3.379 28.972 1.00 97.94 132 GLU A N 1
ATOM 1008 C CA . GLU A 1 132 ? -21.874 -2.209 28.594 1.00 97.94 132 GLU A CA 1
ATOM 1009 C C . GLU A 1 132 ? -21.219 -0.942 29.142 1.00 97.94 132 GLU A C 1
ATOM 1011 O O . GLU A 1 132 ? -21.076 -0.777 30.354 1.00 97.94 132 GLU A O 1
ATOM 1016 N N . ILE A 1 133 ? -20.813 -0.052 28.237 1.00 96.88 133 ILE A N 1
ATOM 1017 C CA . ILE A 1 133 ? -20.208 1.232 28.582 1.00 96.88 133 ILE A CA 1
ATOM 1018 C C . ILE A 1 133 ? -21.293 2.306 28.557 1.00 96.88 133 ILE A C 1
ATOM 1020 O O . ILE A 1 133 ? -21.955 2.521 27.536 1.00 96.88 133 ILE A O 1
ATOM 1024 N N . LYS A 1 134 ? -21.499 2.959 29.701 1.00 93.88 134 LYS A N 1
ATOM 1025 C CA . LYS A 1 134 ? -22.636 3.848 29.942 1.00 93.88 134 LYS A CA 1
ATOM 1026 C C . LYS A 1 134 ? -22.207 5.113 30.695 1.00 93.88 134 LYS A C 1
ATOM 1028 O O . LYS A 1 134 ? -21.623 4.966 31.771 1.00 93.88 134 LYS A O 1
ATOM 1033 N N . PRO A 1 135 ? -22.560 6.323 30.212 1.00 93.19 135 PRO A N 1
ATOM 1034 C CA . PRO A 1 135 ? -22.227 7.568 30.895 1.00 93.19 135 PRO A CA 1
ATOM 1035 C C . PRO A 1 135 ? -22.902 7.654 32.264 1.00 93.19 135 PRO A C 1
ATOM 1037 O O . PRO A 1 135 ? -24.063 7.268 32.425 1.00 93.19 135 PRO A O 1
ATOM 1040 N N . PHE A 1 136 ? -22.150 8.130 33.249 1.00 92.50 136 PHE A N 1
ATOM 1041 C CA . PHE A 1 136 ? -22.572 8.329 34.631 1.00 92.50 136 PHE A CA 1
ATOM 1042 C C . PHE A 1 136 ? -22.780 9.819 34.937 1.00 92.50 136 PHE A C 1
ATOM 1044 O O . PHE A 1 136 ? -21.935 10.641 34.589 1.00 92.50 136 PHE A O 1
ATOM 1051 N N . ASP A 1 137 ? -23.882 10.136 35.623 1.00 91.38 137 ASP A N 1
ATOM 1052 C CA . ASP A 1 137 ? -24.246 11.491 36.063 1.00 91.38 137 ASP A CA 1
ATOM 1053 C C . ASP A 1 137 ? -23.518 11.846 37.371 1.00 91.38 137 ASP A C 1
ATOM 1055 O O . ASP A 1 137 ? -23.953 11.455 38.466 1.00 91.38 137 ASP A O 1
ATOM 1059 N N . ILE A 1 138 ? -22.373 12.528 37.270 1.00 92.75 138 ILE A N 1
ATOM 1060 C CA . ILE A 1 138 ? -21.521 12.817 38.430 1.00 92.75 138 ILE A CA 1
ATOM 1061 C C . ILE A 1 138 ? -22.205 13.844 39.340 1.00 92.75 138 ILE A C 1
ATOM 1063 O O . ILE A 1 138 ? -22.287 13.626 40.556 1.00 92.75 138 ILE A O 1
ATOM 1067 N N . GLU A 1 139 ? -22.748 14.927 38.783 1.00 90.81 139 GLU A N 1
ATOM 1068 C CA . GLU A 1 139 ? -23.419 15.958 39.573 1.00 90.81 139 GLU A CA 1
ATOM 1069 C C . GLU A 1 139 ? -24.713 15.460 40.236 1.00 90.81 139 GLU A C 1
ATOM 1071 O O . GLU A 1 139 ? -24.915 15.721 41.428 1.00 90.81 139 GLU A O 1
ATOM 1076 N N . ALA A 1 140 ? -25.567 14.674 39.565 1.00 91.38 140 ALA A N 1
ATOM 1077 C CA . ALA A 1 140 ? -26.737 14.097 40.236 1.00 91.38 140 ALA A CA 1
ATOM 1078 C C . ALA A 1 140 ? -26.333 13.142 41.365 1.00 91.38 140 ALA A C 1
ATOM 1080 O O . ALA A 1 140 ? -27.035 13.030 42.377 1.00 91.38 140 ALA A O 1
ATOM 1081 N N . HIS A 1 141 ? -25.202 12.445 41.236 1.00 94.00 141 HIS A N 1
ATOM 1082 C CA . HIS A 1 141 ? -24.700 11.611 42.319 1.00 94.00 141 HIS A CA 1
ATOM 1083 C C . HIS A 1 141 ? -24.211 12.442 43.509 1.00 94.00 141 HIS A C 1
ATOM 1085 O O . HIS A 1 141 ? -24.631 12.185 44.640 1.00 94.00 141 HIS A O 1
ATOM 1091 N N . LYS A 1 142 ? -23.433 13.502 43.263 1.00 92.06 142 LYS A N 1
ATOM 1092 C CA . LYS A 1 142 ? -22.975 14.450 44.296 1.00 92.06 142 LYS A CA 1
ATOM 1093 C C . LYS A 1 142 ? -24.135 15.131 45.027 1.00 92.06 142 LYS A C 1
ATOM 1095 O O . LYS A 1 142 ? -24.053 15.351 46.235 1.00 92.06 142 LYS A O 1
ATOM 1100 N N . LEU A 1 143 ? -25.226 15.425 44.318 1.00 91.12 143 LEU A N 1
ATOM 1101 C CA . LEU A 1 143 ? -26.451 16.014 44.872 1.00 91.12 143 LEU A CA 1
ATOM 1102 C C . LEU A 1 143 ? -27.359 14.999 45.589 1.00 91.12 143 LEU A C 1
ATOM 1104 O O . LEU A 1 143 ? -28.359 15.393 46.194 1.00 91.12 143 LEU A O 1
ATOM 1108 N N . GLY A 1 144 ? -27.040 13.702 45.534 1.00 91.31 144 GLY A N 1
ATOM 1109 C CA . GLY A 1 144 ? -27.868 12.637 46.102 1.00 91.31 144 GLY A CA 1
ATOM 1110 C C . GLY A 1 144 ? -29.175 12.388 45.337 1.00 91.31 144 GLY A C 1
ATOM 1111 O O . GLY A 1 144 ? -30.094 11.774 45.876 1.00 91.31 144 GLY A O 1
ATOM 1112 N N . THR A 1 145 ? -29.278 12.860 44.092 1.00 92.31 145 THR A N 1
ATOM 1113 C CA . THR A 1 145 ? -30.463 12.737 43.229 1.00 92.31 145 THR A CA 1
ATOM 1114 C C . THR A 1 145 ? -30.338 11.642 42.168 1.00 92.31 145 THR A C 1
ATOM 1116 O O . THR A 1 145 ? -31.341 11.304 41.545 1.00 92.31 145 THR A O 1
ATOM 1119 N N . SER A 1 146 ? -29.155 11.037 42.000 1.00 90.31 146 SER A N 1
ATOM 1120 C CA . SER A 1 146 ? -28.920 9.913 41.067 1.00 90.31 146 SER A CA 1
ATOM 1121 C C . SER A 1 146 ? -29.739 8.649 41.369 1.00 90.31 146 SER A C 1
ATOM 1123 O O . SER A 1 146 ? -29.942 7.820 40.488 1.00 90.31 146 SER A O 1
ATOM 1125 N N . GLY A 1 147 ? -30.202 8.476 42.613 1.00 90.50 147 GLY A N 1
ATOM 1126 C CA . GLY A 1 147 ? -30.895 7.263 43.061 1.00 90.50 147 GLY A CA 1
ATOM 1127 C C . GLY A 1 147 ? -29.974 6.097 43.443 1.00 90.50 147 GLY A C 1
ATOM 1128 O O . GLY A 1 147 ? -30.475 5.054 43.858 1.00 90.50 147 GLY A O 1
ATOM 1129 N N . PHE A 1 148 ? -28.650 6.266 43.358 1.00 93.62 148 PHE A N 1
ATOM 1130 C CA . PHE A 1 148 ? -27.668 5.253 43.753 1.00 93.62 148 PHE A CA 1
ATOM 1131 C C . PHE A 1 148 ? -27.310 5.347 45.241 1.00 93.62 148 PHE A C 1
ATOM 1133 O O . PHE A 1 148 ? -27.187 6.438 45.796 1.00 93.62 148 PHE A O 1
ATOM 1140 N N . SER A 1 149 ? -27.146 4.196 45.901 1.00 87.12 149 SER A N 1
ATOM 1141 C CA . SER A 1 149 ? -26.956 4.117 47.358 1.00 87.12 149 SER A CA 1
ATOM 1142 C C . SER A 1 149 ? -25.514 4.294 47.833 1.00 87.12 149 SER A C 1
ATOM 1144 O O . SER A 1 149 ? -25.301 4.560 49.016 1.00 87.12 149 SER A O 1
ATOM 1146 N N . GLN A 1 150 ? -24.524 4.098 46.959 1.00 93.31 150 GLN A N 1
ATOM 1147 C CA . GLN A 1 150 ? -23.119 4.265 47.320 1.00 93.31 150 GLN A CA 1
ATOM 1148 C C . GLN A 1 150 ? -22.834 5.733 47.645 1.00 93.31 150 GLN A C 1
ATOM 1150 O O . GLN A 1 150 ? -23.236 6.619 46.906 1.00 93.31 150 GLN A O 1
ATOM 1155 N N . VAL A 1 151 ? -22.126 6.000 48.742 1.00 91.38 151 VAL A N 1
ATOM 1156 C CA . VAL A 1 151 ? -21.718 7.365 49.105 1.00 91.38 151 VAL A CA 1
ATOM 1157 C C . VAL A 1 151 ? -20.252 7.557 48.739 1.00 91.38 151 VAL A C 1
ATOM 1159 O O . VAL A 1 151 ? -19.405 6.732 49.096 1.00 91.38 151 VAL A O 1
ATOM 1162 N N . TRP A 1 152 ? -19.948 8.644 48.034 1.00 96.50 152 TRP A N 1
ATOM 1163 C CA . TRP A 1 152 ? -18.579 9.046 47.727 1.00 96.50 152 TRP A CA 1
ATOM 1164 C C . TRP A 1 152 ? -17.910 9.744 48.909 1.00 96.50 152 TRP A C 1
ATOM 1166 O O . TRP A 1 152 ? -18.525 10.517 49.644 1.00 96.50 152 TRP A O 1
ATOM 1176 N N . ASN A 1 153 ? -16.619 9.470 49.088 1.00 95.81 153 ASN A N 1
ATOM 1177 C CA . ASN A 1 153 ? -15.813 10.139 50.101 1.00 95.81 153 ASN A CA 1
ATOM 1178 C C . ASN A 1 153 ? -15.492 11.592 49.686 1.00 95.81 153 ASN A C 1
ATOM 1180 O O . ASN A 1 153 ? -15.669 11.980 48.531 1.00 95.81 153 ASN A O 1
ATOM 1184 N N . THR A 1 154 ? -14.983 12.404 50.618 1.00 96.56 154 THR A N 1
ATOM 1185 C CA . THR A 1 154 ? -14.689 13.824 50.356 1.00 96.56 154 THR A CA 1
ATOM 1186 C C . THR A 1 154 ? -13.726 14.038 49.185 1.00 96.56 154 THR A C 1
ATOM 1188 O O . THR A 1 154 ? -13.909 14.992 48.435 1.00 96.56 154 THR A O 1
ATOM 1191 N N . ASN A 1 155 ? -12.735 13.157 48.992 1.00 97.00 155 ASN A N 1
ATOM 1192 C CA . ASN A 1 155 ? -11.789 13.284 47.881 1.00 97.00 155 ASN A CA 1
ATOM 1193 C C . ASN A 1 155 ? -12.486 13.042 46.539 1.00 97.00 155 ASN A C 1
ATOM 1195 O O . ASN A 1 155 ? -12.296 13.824 45.614 1.00 97.00 155 ASN A O 1
ATOM 1199 N N . ALA A 1 156 ? -13.320 12.001 46.444 1.00 96.69 156 ALA A N 1
ATOM 1200 C CA . ALA A 1 156 ? -14.098 11.695 45.246 1.00 96.69 156 ALA A CA 1
ATOM 1201 C C . ALA A 1 156 ? -15.044 12.848 44.879 1.00 96.69 156 ALA A C 1
ATOM 1203 O O . ALA A 1 156 ? -15.030 13.300 43.740 1.00 96.69 156 ALA A O 1
ATOM 1204 N N . LEU A 1 157 ? -15.784 13.386 45.858 1.00 95.31 157 LEU A N 1
ATOM 1205 C CA . LEU A 1 157 ? -16.675 14.539 45.662 1.00 95.31 157 LEU A CA 1
ATOM 1206 C C . LEU A 1 157 ? -15.934 15.804 45.194 1.00 95.31 157 LEU A C 1
ATOM 1208 O O . LEU A 1 157 ? -16.524 16.630 44.502 1.00 95.31 157 LEU A O 1
ATOM 1212 N N . SER A 1 158 ? -14.673 15.980 45.607 1.00 94.31 158 SER A N 1
ATOM 1213 C CA . SER A 1 158 ? -13.847 17.130 45.216 1.00 94.31 158 SER A CA 1
ATOM 1214 C C . SER A 1 158 ? -13.120 16.957 43.883 1.00 94.31 158 SER A C 1
ATOM 1216 O O . SER A 1 158 ? -12.819 17.952 43.235 1.00 94.31 158 SER A O 1
ATOM 1218 N N . HIS A 1 159 ? -12.793 15.716 43.513 1.00 95.00 159 HIS A N 1
ATOM 1219 C CA . HIS A 1 159 ? -12.012 15.395 42.318 1.00 95.00 159 HIS A CA 1
ATOM 1220 C C . HIS A 1 159 ? -12.907 15.268 41.091 1.00 95.00 159 HIS A C 1
ATOM 1222 O O . HIS A 1 159 ? -12.618 15.859 40.059 1.00 95.00 159 HIS A O 1
ATOM 1228 N N . PHE A 1 160 ? -14.000 14.512 41.211 1.00 94.25 160 PHE A N 1
ATOM 1229 C CA . PHE A 1 160 ? -14.909 14.272 40.102 1.00 94.25 160 PHE A CA 1
ATOM 1230 C C . PHE A 1 160 ? -15.965 15.373 40.005 1.00 94.25 160 PHE A C 1
ATOM 1232 O O . PHE A 1 160 ? -16.643 15.731 40.976 1.00 94.25 160 PHE A O 1
ATOM 1239 N N . SER A 1 161 ? -16.129 15.879 38.793 1.00 89.12 161 SER A N 1
ATOM 1240 C CA . SER A 1 161 ? -17.178 16.823 38.428 1.00 89.12 161 SER A CA 1
ATOM 1241 C C . SER A 1 161 ? -17.528 16.671 36.953 1.00 89.12 161 SER A C 1
ATOM 1243 O O . SER A 1 161 ? -16.661 16.349 36.137 1.00 89.12 161 SER A O 1
ATOM 1245 N N . ASP A 1 162 ? -18.777 16.916 36.598 1.00 88.19 162 ASP A N 1
ATOM 1246 C CA . ASP A 1 162 ? -19.213 17.084 35.210 1.00 88.19 162 ASP A CA 1
ATOM 1247 C C . ASP A 1 162 ? -20.105 18.324 35.069 1.00 88.19 162 ASP A C 1
ATOM 1249 O O . ASP A 1 162 ? -20.274 19.094 36.016 1.00 88.19 162 ASP A O 1
ATOM 1253 N N . GLY A 1 163 ? -20.585 18.595 33.853 1.00 80.75 163 GLY A N 1
ATOM 1254 C CA . GLY A 1 163 ? -21.474 19.732 33.597 1.00 80.75 163 GLY A CA 1
ATOM 1255 C C . GLY A 1 163 ? -20.788 21.101 33.564 1.00 80.75 163 GLY A C 1
ATOM 1256 O O . GLY A 1 163 ? -21.473 22.127 33.545 1.00 80.75 163 GLY A O 1
ATOM 1257 N N . GLU A 1 164 ? -19.453 21.154 33.536 1.00 87.81 164 GLU A N 1
ATOM 1258 C CA . GLU A 1 164 ? -18.758 22.409 33.257 1.00 87.81 164 GLU A CA 1
ATOM 1259 C C . GLU A 1 164 ? -19.114 22.935 31.850 1.00 87.81 164 GLU A C 1
ATOM 1261 O O . GLU A 1 164 ? -19.263 22.137 30.915 1.00 87.81 164 GLU A O 1
ATOM 1266 N N . PRO A 1 165 ? -19.252 24.266 31.665 1.00 89.94 165 PRO A N 1
ATOM 1267 C CA . PRO A 1 165 ? -19.730 24.838 30.410 1.00 89.94 165 PRO A CA 1
ATOM 1268 C C . PRO A 1 165 ? -18.887 24.408 29.206 1.00 89.94 165 PRO A C 1
ATOM 1270 O O . PRO A 1 165 ? -17.742 24.825 29.062 1.00 89.94 165 PRO A O 1
ATOM 1273 N N . THR A 1 166 ? -19.479 23.624 28.308 1.00 91.31 166 THR A N 1
ATOM 1274 C CA . THR A 1 166 ? -18.844 23.218 27.050 1.00 91.31 166 THR A CA 1
ATOM 1275 C C . THR A 1 166 ? -19.484 23.958 25.885 1.00 91.31 166 THR A C 1
ATOM 1277 O O . THR A 1 166 ? -20.688 24.226 25.880 1.00 91.31 166 THR A O 1
ATOM 1280 N N . PHE A 1 167 ? -18.687 24.313 24.887 1.00 93.19 167 PHE A N 1
ATOM 1281 C CA . PHE A 1 167 ? -19.124 25.097 23.750 1.00 93.19 167 PHE A CA 1
ATOM 1282 C C . PHE A 1 167 ? -18.866 24.352 22.447 1.00 93.19 167 PHE A C 1
ATOM 1284 O O . PHE A 1 167 ? -17.755 23.913 22.190 1.00 93.19 167 PHE A O 1
ATOM 1291 N N . GLU A 1 168 ? -19.874 24.281 21.581 1.00 92.50 168 GLU A N 1
ATOM 1292 C CA . GLU A 1 168 ? -19.638 23.986 20.169 1.00 92.50 168 GLU A CA 1
ATOM 1293 C C . GLU A 1 168 ? -19.208 25.294 19.501 1.00 92.50 168 GLU A C 1
ATOM 1295 O O . GLU A 1 168 ? -19.974 26.269 19.433 1.00 92.50 168 GLU A O 1
ATOM 1300 N N . VAL A 1 169 ? -17.950 25.326 19.059 1.00 94.31 169 VAL A N 1
ATOM 1301 C CA . VAL A 1 169 ? -17.327 26.505 18.460 1.00 94.31 169 VAL A CA 1
ATOM 1302 C C . VAL A 1 169 ? -17.026 26.235 16.994 1.00 94.31 169 VAL A C 1
ATOM 1304 O O . VAL A 1 169 ? -16.419 25.235 16.629 1.00 94.31 169 VAL A O 1
ATOM 1307 N N . SER A 1 170 ? -17.474 27.137 16.124 1.00 91.25 170 SER A N 1
ATOM 1308 C CA . SER A 1 170 ? -17.114 27.109 14.705 1.00 91.25 170 SER A CA 1
ATOM 1309 C C . SER A 1 170 ? -16.094 28.196 14.422 1.00 91.25 170 SER A C 1
ATOM 1311 O O . SER A 1 170 ? -16.299 29.357 14.784 1.00 91.25 170 SER A O 1
ATOM 1313 N N . TYR A 1 171 ? -15.020 27.828 13.731 1.00 91.38 171 TYR A N 1
ATOM 1314 C CA . TYR A 1 171 ? -13.941 28.737 13.367 1.00 91.38 171 TYR A CA 1
ATOM 1315 C C . TYR A 1 171 ? -13.924 29.003 11.861 1.00 91.38 171 TYR A C 1
ATOM 1317 O O . TYR A 1 171 ? -14.243 28.129 11.057 1.00 91.38 171 TYR A O 1
ATOM 1325 N N . ASN A 1 172 ? -13.507 30.207 11.481 1.00 89.00 172 ASN A N 1
ATOM 1326 C CA . ASN A 1 172 ? -13.087 30.551 10.130 1.00 89.00 172 ASN A CA 1
ATOM 1327 C C . ASN A 1 172 ? -11.569 30.728 10.104 1.00 89.00 172 ASN A C 1
ATOM 1329 O O . ASN A 1 172 ? -11.027 31.509 10.891 1.00 89.00 172 ASN A O 1
ATOM 1333 N N . THR A 1 173 ? -10.902 30.037 9.185 1.00 84.00 173 THR A N 1
ATOM 1334 C CA . THR A 1 173 ? -9.440 29.992 9.068 1.00 84.00 173 THR A CA 1
ATOM 1335 C C . THR A 1 173 ? -8.979 30.684 7.782 1.00 84.00 173 THR A C 1
ATOM 1337 O O . THR A 1 173 ? -8.704 30.024 6.784 1.00 84.00 173 THR A O 1
ATOM 1340 N N . GLY A 1 174 ? -8.902 32.021 7.809 1.00 74.88 174 GLY A N 1
ATOM 1341 C CA . GLY A 1 174 ? -8.399 32.863 6.708 1.00 74.88 174 GLY A CA 1
ATOM 1342 C C . GLY A 1 174 ? -9.134 32.744 5.351 1.00 74.88 174 GLY A C 1
ATOM 1343 O O . GLY A 1 174 ? -9.992 31.889 5.159 1.00 74.88 174 GLY A O 1
ATOM 1344 N N . PRO A 1 175 ? -8.838 33.629 4.379 1.00 69.38 175 PRO A N 1
ATOM 1345 C CA . PRO A 1 175 ? -9.460 33.585 3.051 1.00 69.38 175 PRO A CA 1
ATOM 1346 C C . PRO A 1 175 ? -8.776 32.618 2.067 1.00 69.38 175 PRO A C 1
ATOM 1348 O O . PRO A 1 175 ? -9.394 32.248 1.069 1.00 69.38 175 PRO A O 1
ATOM 1351 N N . ASP A 1 176 ? -7.515 32.233 2.309 1.00 71.81 176 ASP A N 1
ATOM 1352 C CA . ASP A 1 176 ? -6.720 31.396 1.402 1.00 71.81 176 ASP A CA 1
ATOM 1353 C C . ASP A 1 176 ? -6.017 30.247 2.143 1.00 71.81 176 ASP A C 1
ATOM 1355 O O . ASP A 1 176 ? -5.599 30.371 3.294 1.00 71.81 176 ASP A O 1
ATOM 1359 N N . SER A 1 177 ? -5.895 29.121 1.445 1.00 74.38 177 SER A N 1
ATOM 1360 C CA . SER A 1 177 ? -5.246 27.879 1.878 1.00 74.38 177 SER A CA 1
ATOM 1361 C C . SER A 1 177 ? -4.052 27.501 0.994 1.00 74.38 177 SER A C 1
ATOM 1363 O O . SER A 1 177 ? -3.464 26.443 1.198 1.00 74.38 177 SER A O 1
ATOM 1365 N N . ARG A 1 178 ? -3.695 28.323 -0.008 1.00 74.56 178 ARG A N 1
ATOM 1366 C CA . ARG A 1 178 ? -2.639 28.021 -0.986 1.00 74.56 178 ARG A CA 1
ATOM 1367 C C . ARG A 1 178 ? -1.756 29.238 -1.265 1.00 74.56 178 ARG A C 1
ATOM 1369 O O . ARG A 1 178 ? -2.152 30.143 -1.989 1.00 74.56 178 ARG A O 1
ATOM 1376 N N . PHE A 1 179 ? -0.516 29.204 -0.780 1.00 75.19 179 PHE A N 1
ATOM 1377 C CA . PHE A 1 179 ? 0.476 30.267 -0.987 1.00 75.19 179 PHE A CA 1
ATOM 1378 C C . PHE A 1 179 ? 1.666 29.783 -1.815 1.00 75.19 179 PHE A C 1
ATOM 1380 O O . PHE A 1 179 ? 2.035 28.615 -1.728 1.00 75.19 179 PHE A O 1
ATOM 1387 N N . ASN A 1 180 ? 2.268 30.681 -2.605 1.00 71.69 180 ASN A N 1
ATOM 1388 C CA . ASN A 1 180 ? 3.418 30.365 -3.462 1.00 71.69 180 ASN A CA 1
ATOM 1389 C C . ASN A 1 180 ? 4.774 30.490 -2.753 1.00 71.69 180 ASN A C 1
ATOM 1391 O O . ASN A 1 180 ? 5.765 29.944 -3.228 1.00 71.69 180 ASN A O 1
ATOM 1395 N N . SER A 1 181 ? 4.837 31.226 -1.644 1.00 74.81 181 SER A N 1
ATOM 1396 C CA . SER A 1 181 ? 6.058 31.429 -0.870 1.00 74.81 181 SER A CA 1
ATOM 1397 C C . SER A 1 181 ? 5.748 31.702 0.597 1.00 74.81 181 SER A C 1
ATOM 1399 O O . SER A 1 181 ? 4.638 32.108 0.945 1.00 74.81 181 SER A O 1
ATOM 1401 N N . TYR A 1 182 ? 6.742 31.493 1.468 1.00 83.06 182 TYR A N 1
ATOM 1402 C CA . TYR A 1 182 ? 6.612 31.763 2.906 1.00 83.06 182 TYR A CA 1
ATOM 1403 C C . TYR A 1 182 ? 6.296 33.223 3.193 1.00 83.06 182 TYR A C 1
ATOM 1405 O O . TYR A 1 182 ? 5.438 33.520 4.020 1.00 83.06 182 TYR A O 1
ATOM 1413 N N . ALA A 1 183 ? 6.888 34.131 2.420 1.00 84.19 183 ALA A N 1
ATOM 1414 C CA . ALA A 1 183 ? 6.536 35.539 2.478 1.00 84.19 183 ALA A CA 1
ATOM 1415 C C . ALA A 1 183 ? 5.055 35.782 2.123 1.00 84.19 183 ALA A C 1
ATOM 1417 O O . ALA A 1 183 ? 4.389 36.525 2.840 1.00 84.19 183 ALA A O 1
ATOM 1418 N N . ASP A 1 184 ? 4.516 35.133 1.082 1.00 82.81 184 ASP A N 1
ATOM 1419 C CA . ASP A 1 184 ? 3.103 35.287 0.697 1.00 82.81 184 ASP A CA 1
ATOM 1420 C C . ASP A 1 184 ? 2.153 34.775 1.782 1.00 82.81 184 ASP A C 1
ATOM 1422 O O . ASP A 1 184 ? 1.149 35.421 2.068 1.00 82.81 184 ASP A O 1
ATOM 1426 N N . ALA A 1 185 ? 2.480 33.645 2.415 1.00 85.12 185 ALA A N 1
ATOM 1427 C CA . ALA A 1 185 ? 1.671 33.086 3.495 1.00 85.12 185 ALA A CA 1
ATOM 1428 C C . ALA A 1 185 ? 1.621 34.007 4.721 1.00 85.12 185 ALA A C 1
ATOM 1430 O O . ALA A 1 185 ? 0.550 34.221 5.289 1.00 85.12 185 ALA A O 1
ATOM 1431 N N . LEU A 1 186 ? 2.752 34.625 5.081 1.00 86.25 186 LEU A N 1
ATOM 1432 C CA . LEU A 1 186 ? 2.797 35.633 6.146 1.00 86.25 186 LEU A CA 1
ATOM 1433 C C . LEU A 1 186 ? 1.990 36.896 5.795 1.00 86.25 186 LEU A C 1
ATOM 1435 O O . LEU A 1 186 ? 1.412 37.518 6.683 1.00 86.25 186 LEU A O 1
ATOM 1439 N N . LEU A 1 187 ? 1.921 37.271 4.513 1.00 86.00 187 LEU A N 1
ATOM 1440 C CA . LEU A 1 187 ? 1.119 38.403 4.028 1.00 86.00 187 LEU A CA 1
ATOM 1441 C C . LEU A 1 187 ? -0.367 38.059 3.829 1.00 86.00 187 LEU A C 1
ATOM 1443 O O . LEU A 1 187 ? -1.199 38.964 3.739 1.00 86.00 187 LEU A O 1
ATOM 1447 N N . GLY A 1 188 ? -0.712 36.771 3.766 1.00 81.19 188 GLY A N 1
ATOM 1448 C CA . GLY A 1 188 ? -2.059 36.265 3.505 1.00 81.19 188 GLY A CA 1
ATOM 1449 C C . GLY A 1 188 ? -3.079 36.510 4.619 1.00 81.19 188 GLY A C 1
ATOM 1450 O O . GLY A 1 188 ? -4.260 36.218 4.432 1.00 81.19 188 GLY A O 1
ATOM 1451 N N . ASN A 1 189 ? -2.650 37.052 5.766 1.00 79.19 189 ASN A N 1
ATOM 1452 C CA . ASN A 1 189 ? -3.483 37.311 6.946 1.00 79.19 189 ASN A CA 1
ATOM 1453 C C . ASN A 1 189 ? -4.281 36.074 7.416 1.00 79.19 189 ASN A C 1
ATOM 1455 O O . ASN A 1 189 ? -5.421 36.202 7.880 1.00 79.19 189 ASN A O 1
ATOM 1459 N N . THR A 1 190 ? -3.704 34.870 7.296 1.00 87.31 190 THR A N 1
ATOM 1460 C CA . THR A 1 190 ? -4.297 33.652 7.865 1.00 87.31 190 THR A CA 1
ATOM 1461 C C . THR A 1 190 ? -4.481 33.849 9.367 1.00 87.31 190 THR A C 1
ATOM 1463 O O . THR A 1 190 ? -3.551 34.206 10.085 1.00 87.31 190 THR A O 1
ATOM 1466 N N . SER A 1 191 ? -5.714 33.681 9.833 1.00 87.06 191 SER A N 1
ATOM 1467 C CA . SER A 1 191 ? -6.093 33.832 11.235 1.00 87.06 191 SER A CA 1
ATOM 1468 C C . SER A 1 191 ? -7.247 32.889 11.542 1.00 87.06 191 SER A C 1
ATOM 1470 O O . SER A 1 191 ? -8.104 32.660 10.684 1.00 87.06 191 SER A O 1
ATOM 1472 N N . VAL A 1 192 ? -7.260 32.343 12.757 1.00 90.81 192 VAL A N 1
ATOM 1473 C CA . VAL A 1 192 ? -8.393 31.580 13.286 1.00 90.81 192 VAL A CA 1
ATOM 1474 C C . VAL A 1 192 ? -9.323 32.556 13.990 1.00 90.81 192 VAL A C 1
ATOM 1476 O O . VAL A 1 192 ? -8.954 33.180 14.982 1.00 90.81 192 VAL A O 1
ATOM 1479 N N . THR A 1 193 ? -10.524 32.721 13.448 1.00 91.12 193 THR A N 1
ATOM 1480 C CA . THR A 1 193 ? -11.542 33.631 13.983 1.00 91.12 193 THR A CA 1
ATOM 1481 C C . THR A 1 193 ? -12.780 32.844 14.373 1.00 91.12 193 THR A C 1
ATOM 1483 O O . THR A 1 193 ? -13.298 32.062 13.579 1.00 91.12 193 THR A O 1
ATOM 1486 N N . GLU A 1 194 ? -13.251 33.030 15.603 1.00 93.81 194 GLU A N 1
ATOM 1487 C CA . GLU A 1 194 ? -14.506 32.438 16.065 1.00 93.81 194 GLU A CA 1
ATOM 1488 C C . GLU A 1 194 ? -15.679 33.029 15.264 1.00 93.81 194 GLU A C 1
ATOM 1490 O O . GLU A 1 194 ? -15.853 34.248 15.208 1.00 93.81 194 GLU A O 1
ATOM 1495 N N . LEU A 1 195 ? -16.473 32.167 14.625 1.00 93.06 195 LEU A N 1
ATOM 1496 C CA . LEU A 1 195 ? -17.703 32.546 13.922 1.00 93.06 195 LEU A CA 1
ATOM 1497 C C . LEU A 1 195 ? -18.919 32.469 14.840 1.00 93.06 195 LEU A C 1
ATOM 1499 O O . LEU A 1 195 ? -19.804 33.323 14.791 1.00 93.06 195 LEU A O 1
ATOM 1503 N N . SER A 1 196 ? -18.979 31.413 15.645 1.00 95.25 196 SER A N 1
ATOM 1504 C CA . SER A 1 196 ? -20.067 31.162 16.578 1.00 95.25 196 SER A CA 1
ATOM 1505 C C . SER A 1 196 ? -19.570 30.345 17.754 1.00 95.25 196 SER A C 1
ATOM 1507 O O . SER A 1 196 ? -18.786 29.416 17.570 1.00 95.25 196 SER A O 1
ATOM 1509 N N . ARG A 1 197 ? -20.121 30.643 18.926 1.00 95.44 197 ARG A N 1
ATOM 1510 C CA . ARG A 1 197 ? -19.942 29.893 20.162 1.00 95.44 197 ARG A CA 1
ATOM 1511 C C . ARG A 1 197 ? -21.311 29.611 20.743 1.00 95.44 197 ARG A C 1
ATOM 1513 O O . ARG A 1 197 ? -22.044 30.538 21.092 1.00 95.44 197 ARG A O 1
ATOM 1520 N N . THR A 1 198 ? -21.649 28.335 20.833 1.00 95.00 198 THR A N 1
ATOM 1521 C CA . THR A 1 198 ? -22.934 27.888 21.366 1.00 95.00 198 THR A CA 1
ATOM 1522 C C . THR A 1 198 ? -22.670 27.055 22.600 1.00 95.00 198 THR A C 1
ATOM 1524 O O . THR A 1 198 ? -21.929 26.084 22.522 1.00 95.00 198 THR A O 1
ATOM 1527 N N . LEU A 1 199 ? -23.259 27.433 23.736 1.00 92.56 199 LEU A N 1
ATOM 1528 C CA . LEU A 1 199 ? -23.244 26.589 24.928 1.00 92.56 199 LEU A CA 1
ATOM 1529 C C . LEU A 1 199 ? -24.006 25.298 24.613 1.00 92.56 199 LEU A C 1
ATOM 1531 O O . LEU A 1 199 ? -25.171 25.365 24.213 1.00 92.56 199 LEU A O 1
ATOM 1535 N N . ILE A 1 200 ? -23.352 24.156 24.792 1.00 88.25 200 ILE A N 1
ATOM 1536 C CA . ILE A 1 200 ? -23.950 22.836 24.629 1.00 88.25 200 ILE A CA 1
ATOM 1537 C C . ILE A 1 200 ? -24.037 22.178 25.998 1.00 88.25 200 ILE A C 1
ATOM 1539 O O . ILE A 1 200 ? -23.108 22.238 26.799 1.00 88.25 200 ILE A O 1
ATOM 1543 N N . ASP A 1 201 ? -25.180 21.552 26.232 1.00 78.44 201 ASP A N 1
ATOM 1544 C CA . ASP A 1 201 ? -25.428 20.678 27.363 1.00 78.44 201 ASP A CA 1
ATOM 1545 C C . ASP A 1 201 ? -25.692 19.283 26.793 1.00 78.44 201 ASP A C 1
ATOM 1547 O O . ASP A 1 201 ? -26.593 19.101 25.967 1.00 78.44 201 ASP A O 1
ATOM 1551 N N . ASP A 1 202 ? -24.870 18.316 27.176 1.00 75.50 202 ASP A N 1
ATOM 1552 C CA . ASP A 1 202 ? -25.035 16.908 26.826 1.00 75.50 202 ASP A CA 1
ATOM 1553 C C . ASP A 1 202 ? -25.725 16.098 27.934 1.00 75.50 202 ASP A C 1
ATOM 1555 O O . ASP A 1 202 ? -25.858 14.871 27.842 1.00 75.50 202 ASP A O 1
ATOM 1559 N N . GLY A 1 203 ? -26.214 16.800 28.955 1.00 71.94 203 GLY A N 1
ATOM 1560 C CA . GLY A 1 203 ? -26.892 16.265 30.113 1.00 71.94 203 GLY A CA 1
ATOM 1561 C C . GLY A 1 203 ? -25.929 15.554 31.054 1.00 71.94 203 GLY A C 1
ATOM 1562 O O . GLY A 1 203 ? -24.877 16.057 31.432 1.00 71.94 203 GLY A O 1
ATOM 1563 N N . ALA A 1 204 ? -26.337 14.362 31.467 1.00 62.31 204 ALA A N 1
ATOM 1564 C CA . ALA A 1 204 ? -25.635 13.523 32.420 1.00 62.31 204 ALA A CA 1
ATOM 1565 C C . ALA A 1 204 ? -24.365 12.882 31.819 1.00 62.31 204 ALA A C 1
ATOM 1567 O O . ALA A 1 204 ? -24.338 11.683 31.535 1.00 62.31 204 ALA A O 1
ATOM 1568 N N . GLY A 1 205 ? -23.313 13.675 31.635 1.00 67.00 205 GLY A N 1
ATOM 1569 C CA . GLY A 1 205 ? -21.954 13.198 31.855 1.00 67.00 205 GLY A CA 1
ATOM 1570 C C . GLY A 1 205 ? -21.192 12.671 30.645 1.00 67.00 205 GLY A C 1
ATOM 1571 O O . GLY A 1 205 ? -20.759 11.524 30.656 1.00 67.00 205 GLY A O 1
ATOM 1572 N N . VAL A 1 206 ? -20.873 13.518 29.669 1.00 79.81 206 VAL A N 1
ATOM 1573 C CA . VAL A 1 206 ? -19.662 13.335 28.848 1.00 79.81 206 VAL A CA 1
ATOM 1574 C C . VAL A 1 206 ? -18.870 14.623 28.709 1.00 79.81 206 VAL A C 1
ATOM 1576 O O . VAL A 1 206 ? -17.692 14.660 29.063 1.00 79.81 206 VAL A O 1
ATOM 1579 N N . LEU A 1 207 ? -19.504 15.664 28.194 1.00 84.56 207 LEU A N 1
ATOM 1580 C CA . LEU A 1 207 ? -18.937 16.988 28.050 1.00 84.56 207 LEU A CA 1
ATOM 1581 C C . LEU A 1 207 ? -18.851 17.650 29.434 1.00 84.56 207 LEU A C 1
ATOM 1583 O O . LEU A 1 207 ? -19.464 17.223 30.414 1.00 84.56 207 LEU A O 1
ATOM 1587 N N . GLY A 1 208 ? -17.980 18.648 29.563 1.00 84.31 208 GLY A N 1
ATOM 1588 C CA . GLY A 1 208 ? -17.755 19.322 30.845 1.00 84.31 208 GLY A CA 1
ATOM 1589 C C . GLY A 1 208 ? -16.941 18.524 31.874 1.00 84.31 208 GLY A C 1
ATOM 1590 O O . GLY A 1 208 ? -16.739 18.991 32.991 1.00 84.31 208 GLY A O 1
ATOM 1591 N N . ARG A 1 209 ? -16.412 17.342 31.528 1.00 89.56 209 ARG A N 1
ATOM 1592 C CA . ARG A 1 209 ? -15.517 16.552 32.408 1.00 89.56 209 ARG A CA 1
ATOM 1593 C C . ARG A 1 209 ? -14.069 17.062 32.454 1.00 89.56 209 ARG A C 1
ATOM 1595 O O . ARG A 1 209 ? -13.231 16.511 33.165 1.00 89.56 209 ARG A O 1
ATOM 1602 N N . TYR A 1 210 ? -13.752 18.126 31.717 1.00 87.56 210 TYR A N 1
ATOM 1603 C CA . TYR A 1 210 ? -12.381 18.572 31.456 1.00 87.56 210 TYR A CA 1
ATOM 1604 C C . TYR A 1 210 ? -11.594 19.073 32.682 1.00 87.56 210 TYR A C 1
ATOM 1606 O O . TYR A 1 210 ? -10.390 19.295 32.574 1.00 87.56 210 TYR A O 1
ATOM 1614 N N . LEU A 1 211 ? -12.232 19.238 33.848 1.00 86.69 211 LEU A N 1
ATOM 1615 C CA . LEU A 1 211 ? -11.525 19.556 35.095 1.00 86.69 211 LEU A CA 1
ATOM 1616 C C . LEU A 1 211 ? -10.676 18.389 35.613 1.00 86.69 211 LEU A C 1
ATOM 1618 O O . LEU A 1 211 ? -9.564 18.615 36.086 1.00 86.69 211 LEU A O 1
ATOM 1622 N N . TRP A 1 212 ? -11.182 17.158 35.514 1.00 90.81 212 TRP A N 1
ATOM 1623 C CA . TRP A 1 212 ? -10.468 15.945 35.940 1.00 90.81 212 TRP A CA 1
ATOM 1624 C C . TRP A 1 212 ? -10.043 15.066 34.761 1.00 90.81 212 TRP A C 1
ATOM 1626 O O . T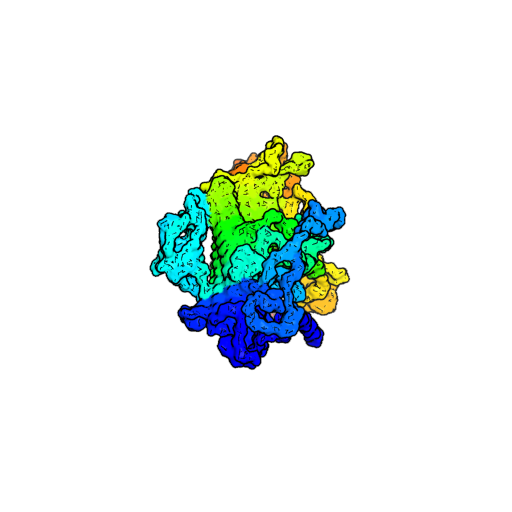RP A 1 212 ? -9.132 14.252 34.900 1.00 90.81 212 TRP A O 1
ATOM 1636 N N . ASP A 1 213 ? -10.660 15.267 33.596 1.00 91.25 213 ASP A N 1
ATOM 1637 C CA . ASP A 1 213 ? -10.347 14.597 32.339 1.00 91.25 213 ASP A CA 1
ATOM 1638 C C . ASP A 1 213 ? -10.192 15.610 31.184 1.00 91.25 213 ASP A C 1
ATOM 1640 O O . ASP A 1 213 ? -11.014 15.656 30.259 1.00 91.25 213 ASP A O 1
ATOM 1644 N N . PRO A 1 214 ? -9.152 16.467 31.215 1.00 87.31 214 PRO A N 1
ATOM 1645 C CA . PRO A 1 214 ? -8.935 17.507 30.202 1.00 87.31 214 PRO A CA 1
ATOM 1646 C C . PRO A 1 214 ? -8.728 16.936 28.795 1.00 87.31 214 PRO A C 1
ATOM 1648 O O . PRO A 1 214 ? -9.000 17.606 27.805 1.00 87.31 214 PRO A O 1
ATOM 1651 N N . SER A 1 215 ? -8.268 15.689 28.709 1.00 87.38 215 SER A N 1
ATOM 1652 C CA . SER A 1 215 ? -8.096 14.951 27.462 1.00 87.38 215 SER A CA 1
ATOM 1653 C C . SER A 1 215 ? -9.362 14.246 26.981 1.00 87.38 215 SER A C 1
ATOM 1655 O O . SER A 1 215 ? -9.339 13.701 25.886 1.00 87.38 215 SER A O 1
ATOM 1657 N N . GLN A 1 216 ? -10.445 14.198 27.764 1.00 88.56 216 GLN A N 1
ATOM 1658 C CA . GLN A 1 216 ? -11.675 13.459 27.441 1.00 88.56 216 GLN A CA 1
ATOM 1659 C C . GLN A 1 216 ? -11.452 11.939 27.236 1.00 88.56 216 GLN A C 1
ATOM 1661 O O . GLN A 1 216 ? -12.041 11.347 26.329 1.00 88.56 216 GLN A O 1
ATOM 1666 N N . LEU A 1 217 ? -10.549 11.299 27.989 1.00 91.25 217 LEU A N 1
ATOM 1667 C CA . LEU A 1 217 ? -10.236 9.856 27.937 1.00 91.25 217 LEU A CA 1
ATOM 1668 C C . LEU A 1 217 ? -11.242 8.964 28.689 1.00 91.25 217 LEU A C 1
ATOM 1670 O O . LEU A 1 217 ? -11.294 7.765 28.438 1.00 91.25 217 LEU A O 1
ATOM 1674 N N . SER A 1 218 ? -12.023 9.518 29.614 1.00 92.25 218 SER A N 1
ATOM 1675 C CA . SER A 1 218 ? -13.085 8.821 30.352 1.00 92.25 218 SER A CA 1
ATOM 1676 C C . SER A 1 218 ? -14.223 8.367 29.429 1.00 92.25 218 SER A C 1
ATOM 1678 O O . SER A 1 218 ? -14.264 8.727 28.254 1.00 92.25 218 SER A O 1
ATOM 1680 N N . LEU A 1 219 ? -15.164 7.579 29.947 1.00 93.75 219 LEU A N 1
ATOM 1681 C CA . LEU A 1 219 ? -16.188 6.856 29.187 1.00 93.75 219 LEU A CA 1
ATOM 1682 C C . LEU A 1 219 ? -15.587 5.887 28.153 1.00 93.75 219 LEU A C 1
ATOM 1684 O O . LEU A 1 219 ? -15.640 6.091 26.934 1.00 93.75 219 LEU A O 1
ATOM 1688 N N . GLY A 1 220 ? -14.981 4.814 28.648 1.00 95.88 220 GLY A N 1
ATOM 1689 C CA . GLY A 1 220 ? -14.299 3.836 27.811 1.00 95.88 220 GLY A CA 1
ATOM 1690 C C . GLY A 1 220 ? -13.437 2.856 28.592 1.00 95.88 220 GLY A C 1
ATOM 1691 O O . GLY A 1 220 ? -13.322 2.935 29.816 1.00 95.88 220 GLY A O 1
ATOM 1692 N N . LEU A 1 221 ? -12.833 1.931 27.849 1.00 97.75 221 LEU A N 1
ATOM 1693 C CA . LEU A 1 221 ? -11.798 1.022 28.325 1.00 97.75 221 LEU A CA 1
ATOM 1694 C C . LEU A 1 221 ? -10.438 1.512 27.818 1.00 97.75 221 LEU A C 1
ATOM 1696 O O . LEU A 1 221 ? -10.139 1.377 26.632 1.00 97.75 221 LEU A O 1
ATOM 1700 N N . VAL A 1 222 ? -9.618 2.063 28.712 1.00 96.88 222 VAL A N 1
ATOM 1701 C CA . VAL A 1 222 ? -8.289 2.602 28.386 1.00 96.88 222 VAL A CA 1
ATOM 1702 C C . VAL A 1 222 ? -7.223 1.822 29.143 1.00 96.88 222 VAL A C 1
ATOM 1704 O O . VAL A 1 222 ? -7.179 1.843 30.371 1.00 96.88 222 VAL A O 1
ATOM 1707 N N . VAL A 1 223 ? -6.352 1.111 28.433 1.00 95.94 223 VAL A N 1
ATOM 1708 C CA . VAL A 1 223 ? -5.382 0.202 29.058 1.00 95.94 223 VAL A CA 1
ATOM 1709 C C . VAL A 1 223 ? -3.967 0.523 28.592 1.00 95.94 223 VAL A C 1
ATOM 1711 O O . VAL A 1 223 ? -3.664 0.442 27.406 1.00 95.94 223 VAL A O 1
ATOM 1714 N N . MET A 1 224 ? -3.098 0.856 29.551 1.00 93.38 224 MET A N 1
ATOM 1715 C CA . MET A 1 224 ? -1.642 0.945 29.373 1.00 93.38 224 MET A CA 1
ATOM 1716 C C . MET A 1 224 ? -0.906 -0.331 29.795 1.00 93.38 224 MET A C 1
ATOM 1718 O O . MET A 1 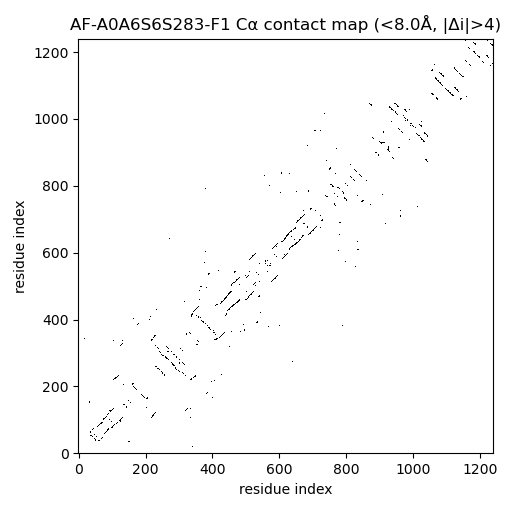224 ? 0.301 -0.417 29.629 1.00 93.38 224 MET A O 1
ATOM 1722 N N . GLY A 1 225 ? -1.585 -1.290 30.422 1.00 92.56 225 GLY A N 1
ATOM 1723 C CA . GLY A 1 225 ? -1.011 -2.582 30.808 1.00 92.56 225 GLY A CA 1
ATOM 1724 C C . GLY A 1 225 ? -1.261 -3.658 29.755 1.00 92.56 225 GLY A C 1
ATOM 1725 O O . GLY A 1 225 ? -1.603 -3.358 28.610 1.00 92.56 225 GLY A O 1
ATOM 1726 N N . GLU A 1 226 ? -1.090 -4.922 30.129 1.00 95.50 226 GLU A N 1
ATOM 1727 C CA . GLU A 1 226 ? -1.483 -6.045 29.277 1.00 95.50 226 GLU A CA 1
ATOM 1728 C C . GLU A 1 226 ? -3.003 -6.048 29.077 1.00 95.50 226 GLU A C 1
ATOM 1730 O O . GLU A 1 226 ? -3.768 -5.874 30.033 1.00 95.50 226 GLU A O 1
ATOM 1735 N N . LEU A 1 227 ? -3.437 -6.283 27.840 1.00 97.69 227 LEU A N 1
ATOM 1736 C CA . LEU A 1 227 ? -4.846 -6.392 27.479 1.00 97.69 227 LEU A CA 1
ATOM 1737 C C . LEU A 1 227 ? -5.070 -7.683 26.698 1.00 97.69 227 LEU A C 1
ATOM 1739 O O . LEU A 1 227 ? -4.533 -7.854 25.608 1.00 97.69 227 LEU A O 1
ATOM 1743 N N . GLU A 1 228 ? -5.906 -8.565 27.233 1.00 98.12 228 GLU A N 1
ATOM 1744 C CA . GLU A 1 228 ? -6.289 -9.814 26.580 1.00 98.12 228 GLU A CA 1
ATOM 1745 C C . GLU A 1 228 ? -7.810 -9.930 26.513 1.00 98.12 228 GLU A C 1
ATOM 1747 O O . GLU A 1 228 ? -8.466 -10.262 27.495 1.00 98.12 228 GLU A O 1
ATOM 1752 N N . ILE A 1 229 ? -8.380 -9.683 25.342 1.00 98.75 229 ILE A N 1
ATOM 1753 C CA . ILE A 1 229 ? -9.773 -9.980 25.022 1.00 98.75 229 ILE A CA 1
ATOM 1754 C C . ILE A 1 229 ? -9.748 -11.209 24.118 1.00 98.75 229 ILE A C 1
ATOM 1756 O O . ILE A 1 229 ? -9.300 -11.118 22.981 1.00 98.75 229 ILE A O 1
ATOM 1760 N N . LEU A 1 230 ? -10.165 -12.362 24.634 1.00 98.75 230 LEU A N 1
ATOM 1761 C CA . LEU A 1 230 ? -10.017 -13.661 23.979 1.00 98.75 230 LEU A CA 1
ATOM 1762 C C . LEU A 1 230 ? -11.372 -14.374 23.940 1.00 98.75 230 LEU A C 1
ATOM 1764 O O . LEU A 1 230 ? -11.789 -14.976 24.931 1.00 98.75 230 LEU A O 1
ATOM 1768 N N . GLY A 1 231 ? -12.068 -14.264 22.809 1.00 98.56 231 GLY A N 1
ATOM 1769 C CA . GLY A 1 231 ? -13.324 -14.966 22.537 1.00 98.56 231 GLY A CA 1
ATOM 1770 C C . GLY A 1 231 ? -13.144 -16.237 21.702 1.00 98.56 231 GLY A C 1
ATOM 1771 O O . GLY A 1 231 ? -12.046 -16.553 21.234 1.00 98.56 231 GLY A O 1
ATOM 1772 N N . GLN A 1 232 ? -14.248 -16.949 21.481 1.00 97.94 232 GLN A N 1
ATOM 1773 C CA . GLN A 1 232 ? -14.280 -18.157 20.653 1.00 97.94 232 GLN A CA 1
ATOM 1774 C C . GLN A 1 232 ? -14.034 -17.830 19.177 1.00 97.94 232 GLN A C 1
ATOM 1776 O O . GLN A 1 232 ? -14.701 -16.972 18.596 1.00 97.94 232 GLN A O 1
ATOM 1781 N N . GLU A 1 233 ? -13.107 -18.559 18.562 1.00 97.00 233 GLU A N 1
ATOM 1782 C CA . GLU A 1 233 ? -12.765 -18.405 17.149 1.00 97.00 233 GLU A CA 1
ATOM 1783 C C . GLU A 1 233 ? -13.936 -18.767 16.230 1.00 97.00 233 GLU A C 1
ATOM 1785 O O . GLU A 1 233 ? -14.618 -19.782 16.410 1.00 97.00 233 GLU A O 1
ATOM 1790 N N . LYS A 1 234 ? -14.151 -17.933 15.210 1.00 96.94 234 LYS A N 1
ATOM 1791 C CA . LYS A 1 234 ? -15.107 -18.180 14.132 1.00 96.94 234 LYS A CA 1
ATOM 1792 C C . LYS A 1 234 ? -14.507 -17.738 12.811 1.00 96.94 234 LYS A C 1
ATOM 1794 O O . LYS A 1 234 ? -13.884 -16.683 12.743 1.00 96.94 234 LYS A O 1
ATOM 1799 N N . THR A 1 235 ? -14.796 -18.480 11.744 1.00 98.06 235 THR A N 1
ATOM 1800 C CA . THR A 1 235 ? -14.525 -18.006 10.383 1.00 98.06 235 THR A CA 1
ATOM 1801 C C . THR A 1 235 ? -15.224 -16.662 10.181 1.00 98.06 235 THR A C 1
ATOM 1803 O O . THR A 1 235 ? -16.442 -16.565 10.337 1.00 98.06 235 THR A O 1
ATOM 1806 N N . ASN A 1 236 ? -14.470 -15.615 9.860 1.00 98.38 236 ASN A N 1
ATOM 1807 C CA . ASN A 1 236 ? -14.999 -14.256 9.808 1.00 98.38 236 ASN A CA 1
ATOM 1808 C C . ASN A 1 236 ? -15.884 -14.014 8.582 1.00 98.38 236 ASN A C 1
ATOM 1810 O O . ASN A 1 236 ? -16.949 -13.411 8.707 1.00 98.38 236 ASN A O 1
ATOM 1814 N N . MET A 1 237 ? -15.466 -14.518 7.419 1.00 98.19 237 MET A N 1
ATOM 1815 C CA . MET A 1 237 ? -16.200 -14.416 6.165 1.00 98.19 237 MET A CA 1
ATOM 1816 C C . MET A 1 237 ? -16.031 -15.653 5.284 1.00 98.19 237 MET A C 1
ATOM 1818 O O . MET A 1 237 ? -15.015 -16.342 5.344 1.00 98.19 237 MET A O 1
ATOM 1822 N N . VAL A 1 238 ? -17.012 -15.902 4.417 1.00 98.44 238 VAL A N 1
ATOM 1823 C CA . VAL A 1 238 ? -16.942 -16.927 3.368 1.00 98.44 238 VAL A CA 1
ATOM 1824 C C . VAL A 1 238 ? -17.513 -16.372 2.063 1.00 98.44 238 VAL A C 1
ATOM 1826 O O . VAL A 1 238 ? -18.536 -15.687 2.069 1.00 98.44 238 VAL A O 1
ATOM 1829 N N . LYS A 1 239 ? -16.863 -16.664 0.931 1.00 98.06 239 LYS A N 1
ATOM 1830 C CA . LYS A 1 239 ? -17.385 -16.352 -0.409 1.00 98.06 239 LYS A CA 1
ATOM 1831 C C . LYS A 1 239 ? -18.646 -17.187 -0.675 1.00 98.06 239 LYS A C 1
ATOM 1833 O O . LYS A 1 239 ? -18.707 -18.356 -0.302 1.00 98.06 239 LYS A O 1
ATOM 1838 N N . LEU A 1 240 ? -19.652 -16.628 -1.341 1.00 98.00 240 LEU A N 1
ATOM 1839 C CA . LEU A 1 240 ? -20.782 -17.416 -1.834 1.00 98.00 240 LEU A CA 1
ATOM 1840 C C . LEU A 1 240 ? -20.327 -18.379 -2.947 1.00 98.00 240 LEU A C 1
ATOM 1842 O O . LEU A 1 240 ? -19.529 -18.023 -3.813 1.00 98.00 240 LEU A O 1
ATOM 1846 N N . GLY A 1 241 ? -20.850 -19.604 -2.930 1.00 96.00 241 GLY A N 1
ATOM 1847 C CA . GLY A 1 241 ? -20.688 -20.600 -3.991 1.00 96.00 241 GLY A CA 1
ATOM 1848 C C . GLY A 1 241 ? -21.687 -20.429 -5.142 1.00 96.00 241 GLY A C 1
ATOM 1849 O O . GLY A 1 241 ? -21.425 -20.881 -6.254 1.00 96.00 241 GLY A O 1
ATOM 1850 N N . ALA A 1 242 ? -22.811 -19.753 -4.896 1.00 94.81 242 ALA A N 1
ATOM 1851 C CA . ALA A 1 242 ? -23.819 -19.398 -5.893 1.00 94.81 242 ALA A CA 1
ATOM 1852 C C . ALA A 1 242 ? -24.511 -18.079 -5.511 1.00 94.81 242 ALA A C 1
ATOM 1854 O O . ALA A 1 242 ? -24.448 -17.658 -4.357 1.00 94.81 242 ALA A O 1
ATOM 1855 N N . ASP A 1 243 ? -25.171 -17.433 -6.472 1.00 94.94 243 ASP A N 1
ATOM 1856 C CA . ASP A 1 243 ? -25.947 -16.217 -6.209 1.00 94.94 243 ASP A CA 1
ATOM 1857 C C . ASP A 1 243 ? -27.059 -16.483 -5.183 1.00 94.94 243 ASP A C 1
ATOM 1859 O O . ASP A 1 243 ? -27.745 -17.507 -5.249 1.00 94.94 243 ASP A O 1
ATOM 1863 N N . ALA A 1 244 ? -27.262 -15.541 -4.260 1.00 95.50 244 ALA A N 1
ATOM 1864 C CA . ALA A 1 244 ? -28.351 -15.586 -3.289 1.00 95.50 244 ALA A CA 1
ATOM 1865 C C . ALA A 1 244 ? -29.377 -14.500 -3.628 1.00 95.50 244 ALA A C 1
ATOM 1867 O O . ALA A 1 244 ? -29.049 -13.312 -3.656 1.00 95.50 244 ALA A O 1
ATOM 1868 N N . LEU A 1 245 ? -30.609 -14.897 -3.950 1.00 94.56 245 LEU A N 1
ATOM 1869 C CA . LEU A 1 245 ? -31.596 -13.988 -4.532 1.00 94.56 245 LEU A CA 1
ATOM 1870 C C . LEU A 1 245 ? -32.657 -13.552 -3.523 1.00 94.56 245 LEU A C 1
ATOM 1872 O O . LEU A 1 245 ? -33.050 -14.288 -2.617 1.00 94.56 245 LEU A O 1
ATOM 1876 N N . ARG A 1 246 ? -33.212 -12.369 -3.765 1.00 95.38 246 ARG A N 1
ATOM 1877 C CA . ARG A 1 246 ? -34.331 -11.802 -3.021 1.00 95.38 246 ARG A CA 1
ATOM 1878 C C . ARG A 1 246 ? -35.504 -12.781 -2.946 1.00 95.38 246 ARG A C 1
ATOM 1880 O O . ARG A 1 246 ? -35.868 -13.422 -3.933 1.00 95.38 246 ARG A O 1
ATOM 1887 N N . ASN A 1 247 ? -36.185 -12.804 -1.803 1.00 95.75 247 ASN A N 1
ATOM 1888 C CA . ASN A 1 247 ? -37.273 -13.725 -1.460 1.00 95.75 247 ASN A CA 1
ATOM 1889 C C . ASN A 1 247 ? -36.851 -15.200 -1.302 1.00 95.75 247 ASN A C 1
ATOM 1891 O O . ASN A 1 247 ? -37.725 -16.056 -1.165 1.00 95.75 247 ASN A O 1
ATOM 1895 N N . GLN A 1 248 ? -35.552 -15.511 -1.313 1.00 96.56 248 GLN A N 1
ATOM 1896 C CA . GLN A 1 248 ? -35.026 -16.819 -0.917 1.00 96.56 248 GLN A CA 1
ATOM 1897 C C . GLN A 1 248 ? -34.468 -16.748 0.502 1.00 96.56 248 GLN A C 1
ATOM 1899 O O . GLN A 1 248 ? -34.099 -15.678 0.968 1.00 96.56 248 GLN A O 1
ATOM 1904 N N . SER A 1 249 ? -34.380 -17.886 1.182 1.00 96.94 249 SER A N 1
ATOM 1905 C CA . SER A 1 249 ? -33.836 -17.991 2.540 1.00 96.94 249 SER A CA 1
ATOM 1906 C C . SER A 1 249 ? -32.576 -18.857 2.596 1.00 96.94 249 SER A C 1
ATOM 1908 O O . SER A 1 249 ? -32.247 -19.378 3.656 1.00 96.94 249 SER A O 1
ATOM 1910 N N . LEU A 1 250 ? -31.918 -19.104 1.461 1.00 97.75 250 LEU A N 1
ATOM 1911 C CA . LEU A 1 250 ? -30.766 -20.000 1.366 1.00 97.75 250 LEU A CA 1
ATOM 1912 C C . LEU A 1 250 ? -29.526 -19.226 0.926 1.00 97.75 250 LEU A C 1
ATOM 1914 O O . LEU A 1 250 ? -29.589 -18.454 -0.027 1.00 97.75 250 LEU A O 1
ATOM 1918 N N . LEU A 1 251 ? -28.405 -19.485 1.596 1.00 98.25 251 LEU A N 1
ATOM 1919 C CA . LEU A 1 251 ? -27.070 -19.068 1.177 1.00 98.25 251 LEU A CA 1
ATOM 1920 C C . LEU A 1 251 ? -26.245 -20.327 0.912 1.00 98.25 251 LEU A C 1
ATOM 1922 O O . LEU A 1 251 ? -26.134 -21.184 1.788 1.00 98.25 251 LEU A O 1
ATOM 1926 N N . GLU A 1 252 ? -25.655 -20.431 -0.275 1.00 98.06 252 GLU A N 1
ATOM 1927 C CA . GLU A 1 252 ? -24.700 -21.491 -0.602 1.00 98.06 252 GLU A CA 1
ATOM 1928 C C . GLU A 1 252 ? -23.286 -20.922 -0.489 1.00 98.06 252 GLU A C 1
ATOM 1930 O O . GLU A 1 252 ? -22.943 -19.980 -1.201 1.00 98.06 252 GLU A O 1
ATOM 1935 N N . LEU A 1 253 ? -22.469 -21.460 0.413 1.00 98.38 253 LEU A N 1
ATOM 1936 C CA . LEU A 1 253 ? -21.105 -20.996 0.672 1.00 98.38 253 LEU A CA 1
ATOM 1937 C C . LEU A 1 253 ? -20.083 -21.775 -0.169 1.00 98.38 253 LEU A C 1
ATOM 1939 O O . LEU A 1 253 ? -20.285 -22.940 -0.497 1.00 98.38 253 LEU A O 1
ATOM 1943 N N . SER A 1 254 ? -18.942 -21.165 -0.493 1.00 97.75 254 SER A N 1
ATOM 1944 C CA . SER A 1 254 ? -17.872 -21.836 -1.248 1.00 97.75 254 SER A CA 1
ATOM 1945 C C . SER A 1 254 ? -17.084 -22.855 -0.418 1.00 97.75 254 SER A C 1
ATOM 1947 O O . SER A 1 254 ? -16.367 -23.688 -0.968 1.00 97.75 254 SER A O 1
ATOM 1949 N N . SER A 1 255 ? -17.163 -22.756 0.908 1.00 97.56 255 SER A N 1
ATOM 1950 C CA . SER A 1 255 ? -16.462 -23.618 1.859 1.00 97.56 255 SER A CA 1
ATOM 1951 C C . SER A 1 255 ? -17.235 -23.707 3.173 1.00 97.56 255 SER A C 1
ATOM 1953 O O . SER A 1 255 ? -18.030 -22.827 3.497 1.00 97.56 255 SER A O 1
ATOM 1955 N N . LEU A 1 256 ? -17.004 -24.777 3.936 1.00 97.12 256 LEU A N 1
ATOM 1956 C CA . LEU A 1 256 ? -17.626 -24.977 5.246 1.00 97.12 256 LEU A CA 1
ATOM 1957 C C . LEU A 1 256 ? -17.110 -23.917 6.242 1.00 97.12 256 LEU A C 1
ATOM 1959 O O . LEU A 1 256 ? -15.895 -23.854 6.441 1.00 97.12 256 LEU A O 1
ATOM 1963 N N . PRO A 1 257 ? -17.979 -23.110 6.877 1.00 96.38 257 PRO A N 1
ATOM 1964 C CA . PRO A 1 257 ? -17.552 -22.181 7.917 1.00 96.38 257 PRO A CA 1
ATOM 1965 C C . PRO A 1 257 ? -17.296 -22.908 9.245 1.00 96.38 257 PRO A C 1
ATOM 1967 O O . PRO A 1 257 ? -18.069 -23.779 9.650 1.00 96.38 257 PRO A O 1
ATOM 1970 N N . THR A 1 258 ? -16.248 -22.507 9.963 1.00 96.38 258 THR A N 1
ATOM 1971 C CA . THR A 1 258 ? -15.928 -23.010 11.307 1.00 96.38 258 THR A CA 1
ATOM 1972 C C . THR A 1 258 ? -16.531 -22.096 12.374 1.00 96.38 258 THR A C 1
ATOM 1974 O O . THR A 1 258 ? -16.467 -20.870 12.272 1.00 96.38 258 THR A O 1
ATOM 1977 N N . GLY A 1 259 ? -17.125 -22.688 13.414 1.00 95.62 259 GLY A N 1
ATOM 1978 C CA . GLY A 1 259 ? -17.644 -21.962 14.583 1.00 95.62 259 GLY A CA 1
ATOM 1979 C C . GLY A 1 259 ? -18.980 -21.233 14.377 1.00 95.62 259 GLY A C 1
ATOM 1980 O O . GLY A 1 259 ? -19.488 -20.629 15.319 1.00 95.62 259 GLY A O 1
ATOM 1981 N N . TRP A 1 260 ? -19.578 -21.285 13.182 1.00 97.88 260 TRP A N 1
ATOM 1982 C CA . TRP A 1 260 ? -20.905 -20.705 12.933 1.00 97.88 260 TRP A CA 1
ATOM 1983 C C . TRP A 1 260 ? -21.999 -21.553 13.585 1.00 97.88 260 TRP A C 1
ATOM 1985 O O . TRP A 1 260 ? -21.964 -22.783 13.518 1.00 97.88 260 TRP A O 1
ATOM 1995 N N . ALA A 1 261 ? -22.991 -20.898 14.186 1.00 96.38 261 ALA A N 1
ATOM 1996 C CA . ALA A 1 261 ? -24.073 -21.555 14.913 1.00 96.38 261 ALA A CA 1
ATOM 1997 C C . ALA A 1 261 ? -25.454 -20.984 14.559 1.00 96.38 261 ALA A C 1
ATOM 1999 O O . ALA A 1 261 ? -25.589 -19.850 14.102 1.00 96.38 261 ALA A O 1
ATOM 2000 N N . VAL A 1 262 ? -26.505 -21.774 14.799 1.00 97.69 262 VAL A N 1
ATOM 2001 C CA . VAL A 1 262 ? -27.896 -21.300 14.701 1.00 97.69 262 VAL A CA 1
ATOM 2002 C C . VAL A 1 262 ? -28.092 -20.090 15.617 1.00 97.69 262 VAL A C 1
ATOM 2004 O O . VAL A 1 262 ? -27.710 -20.124 16.783 1.00 97.69 262 VAL A O 1
ATOM 2007 N N . GLY A 1 263 ? -28.705 -19.035 15.085 1.00 97.38 263 GLY A N 1
ATOM 2008 C CA . GLY A 1 263 ? -28.897 -17.753 15.758 1.00 97.38 263 GLY A CA 1
ATOM 2009 C C . GLY A 1 263 ? -27.803 -16.718 15.490 1.00 97.38 263 GLY A C 1
ATOM 2010 O O . GLY A 1 263 ? -28.029 -15.552 15.803 1.00 97.38 263 GLY A O 1
ATOM 2011 N N . ASP A 1 264 ? -26.667 -17.093 14.887 1.00 98.50 264 ASP A N 1
ATOM 2012 C CA . ASP A 1 264 ? -25.639 -16.119 14.505 1.00 98.50 264 ASP A CA 1
ATOM 2013 C C . ASP A 1 264 ? -26.185 -15.114 13.483 1.00 98.50 264 ASP A C 1
ATOM 2015 O O . ASP A 1 264 ? -26.872 -15.495 12.530 1.00 98.50 264 ASP A O 1
ATOM 2019 N N . SER A 1 265 ? -25.833 -13.842 13.669 1.00 98.44 265 SER A N 1
ATOM 2020 C CA . SER A 1 265 ? -26.118 -12.759 12.732 1.00 98.44 265 SER A CA 1
ATOM 2021 C C . SER A 1 265 ? -25.078 -12.740 11.617 1.00 98.44 265 SER A C 1
ATOM 2023 O O . SER A 1 265 ? -23.873 -12.794 11.875 1.00 98.44 265 SER A O 1
ATOM 2025 N N . LEU A 1 266 ? -25.541 -12.612 10.380 1.00 98.62 266 LEU A N 1
ATOM 2026 C CA . LEU A 1 266 ? -24.728 -12.599 9.174 1.00 98.62 266 LEU A CA 1
ATOM 2027 C C . LEU A 1 266 ? -24.981 -11.329 8.365 1.00 98.62 266 LEU A C 1
ATOM 2029 O O . LEU A 1 266 ? -26.130 -10.924 8.194 1.00 98.62 266 LEU A O 1
ATOM 2033 N N . ILE A 1 267 ? -23.913 -10.760 7.810 1.00 98.44 267 ILE A N 1
ATOM 2034 C CA . ILE A 1 267 ? -23.975 -9.724 6.777 1.00 98.44 267 ILE A CA 1
ATOM 2035 C C . ILE A 1 267 ? -23.693 -10.361 5.417 1.00 98.44 267 ILE A C 1
ATOM 2037 O O . ILE A 1 267 ? -22.623 -10.926 5.201 1.00 98.44 267 ILE A O 1
ATOM 2041 N N . VAL A 1 268 ? -24.646 -10.280 4.493 1.00 98.38 268 VAL A N 1
ATOM 2042 C CA . VAL A 1 268 ? -24.460 -10.709 3.101 1.00 98.38 268 VAL A CA 1
ATOM 2043 C C . VAL A 1 268 ? -24.122 -9.478 2.271 1.00 98.38 268 VAL A C 1
ATOM 2045 O O . VAL A 1 268 ? -24.894 -8.518 2.228 1.00 98.38 268 VAL A O 1
ATOM 2048 N N . THR A 1 269 ? -22.954 -9.471 1.628 1.00 97.81 269 THR A N 1
ATOM 2049 C CA . THR A 1 269 ? -22.479 -8.290 0.901 1.00 97.81 269 THR A CA 1
ATOM 2050 C C . THR A 1 269 ? -23.298 -8.035 -0.355 1.00 97.81 269 THR A C 1
ATOM 2052 O O . THR A 1 269 ? -23.789 -8.948 -1.023 1.00 97.81 269 THR A O 1
ATOM 2055 N N . ARG A 1 270 ? -23.358 -6.768 -0.750 1.00 94.19 270 ARG A N 1
ATOM 2056 C CA . ARG A 1 270 ? -23.866 -6.358 -2.055 1.00 94.19 270 ARG A CA 1
ATOM 2057 C C . ARG A 1 270 ? -23.009 -6.903 -3.201 1.00 94.19 270 ARG A C 1
ATOM 2059 O O . ARG A 1 270 ? -21.785 -6.923 -3.107 1.00 94.19 270 ARG A O 1
ATOM 2066 N N . GLY A 1 271 ? -23.661 -7.272 -4.305 1.00 91.94 271 GLY A N 1
ATOM 2067 C CA . GLY A 1 271 ? -23.012 -7.608 -5.576 1.00 91.94 271 GLY A CA 1
ATOM 2068 C C . GLY A 1 271 ? -22.835 -6.406 -6.508 1.00 91.94 271 GLY A C 1
ATOM 2069 O O . GLY A 1 271 ? -23.582 -5.427 -6.444 1.00 91.94 271 GLY A O 1
ATOM 2070 N N . GLY A 1 272 ? -21.861 -6.490 -7.410 1.00 83.00 272 GLY A N 1
ATOM 2071 C CA . GLY A 1 272 ? -21.468 -5.445 -8.360 1.00 83.00 272 GLY A CA 1
ATOM 2072 C C . GLY A 1 272 ? -22.034 -5.566 -9.783 1.00 83.00 272 GLY A C 1
ATOM 2073 O O . GLY A 1 272 ? -21.587 -4.838 -10.665 1.00 83.00 272 GLY A O 1
ATOM 2074 N N . ASN A 1 273 ? -22.986 -6.464 -10.048 1.00 80.62 273 ASN A N 1
ATOM 2075 C CA . ASN A 1 273 ? -23.498 -6.678 -11.407 1.00 80.62 273 ASN A CA 1
ATOM 2076 C C . ASN A 1 273 ? -24.171 -5.432 -12.003 1.00 80.62 273 ASN A C 1
ATOM 2078 O O . ASN A 1 273 ? -25.035 -4.804 -11.382 1.00 80.62 273 ASN A O 1
ATOM 2082 N N . SER A 1 274 ? -23.804 -5.101 -13.244 1.00 70.56 274 SER A N 1
ATOM 2083 C CA . SER A 1 274 ? -24.446 -4.019 -13.989 1.00 70.56 274 SER A CA 1
ATOM 2084 C C . SER A 1 274 ? -25.909 -4.361 -14.279 1.00 70.56 274 SER A C 1
ATOM 2086 O O . SER A 1 274 ? -26.228 -5.471 -14.693 1.00 70.56 274 SER A O 1
ATOM 2088 N N . GLY A 1 275 ? -26.815 -3.409 -14.039 1.00 69.25 275 GLY A N 1
ATOM 2089 C CA . GLY A 1 275 ? -28.248 -3.580 -14.308 1.00 69.25 275 GLY A CA 1
ATOM 2090 C C . GLY A 1 275 ? -29.007 -4.488 -13.331 1.00 69.25 275 GLY A C 1
ATOM 2091 O O . GLY A 1 275 ? -30.219 -4.637 -13.485 1.00 69.25 275 GLY A O 1
ATOM 2092 N N . ALA A 1 276 ? -28.343 -5.051 -12.316 1.00 76.62 276 ALA A N 1
ATOM 2093 C CA . ALA A 1 276 ? -28.999 -5.885 -11.316 1.00 76.62 276 ALA A CA 1
ATOM 2094 C C . ALA A 1 276 ? -30.028 -5.082 -10.499 1.00 76.62 276 ALA A C 1
ATOM 2096 O O . ALA A 1 276 ? -29.738 -4.011 -9.949 1.00 76.62 276 ALA A O 1
ATOM 2097 N N . LEU A 1 277 ? -31.260 -5.593 -10.443 1.00 82.38 277 LEU A N 1
ATOM 2098 C CA . LEU A 1 277 ? -32.365 -4.977 -9.712 1.00 82.38 277 LEU A CA 1
ATOM 2099 C C . LEU A 1 277 ? -32.338 -5.431 -8.254 1.00 82.38 277 LEU A C 1
ATOM 2101 O O . LEU A 1 277 ? -32.059 -6.585 -7.966 1.00 82.38 277 LEU A O 1
ATOM 2105 N N . ALA A 1 278 ? -32.673 -4.529 -7.331 1.00 86.69 278 ALA A N 1
ATOM 2106 C CA . ALA A 1 278 ? -32.742 -4.820 -5.895 1.00 86.69 278 ALA A CA 1
ATOM 2107 C C . ALA A 1 278 ? -31.436 -5.347 -5.250 1.00 86.69 278 ALA A C 1
ATOM 2109 O O . ALA A 1 278 ? -31.494 -5.887 -4.148 1.00 86.69 278 ALA A O 1
ATOM 2110 N N . ASN A 1 279 ? -30.264 -5.137 -5.866 1.00 88.56 279 ASN A N 1
ATOM 2111 C CA . ASN A 1 279 ? -28.977 -5.413 -5.215 1.00 88.56 279 ASN A CA 1
ATOM 2112 C C . ASN A 1 279 ? -28.760 -4.525 -3.986 1.00 88.56 279 ASN A C 1
ATOM 2114 O O . ASN A 1 279 ? -28.999 -3.309 -4.026 1.00 88.56 279 ASN A O 1
ATOM 2118 N N . GLY A 1 280 ? -28.223 -5.124 -2.931 1.00 90.94 280 GLY A N 1
ATOM 2119 C CA . GLY A 1 280 ? -27.871 -4.468 -1.678 1.00 90.94 280 GLY A CA 1
ATOM 2120 C C . GLY A 1 280 ? -27.304 -5.469 -0.683 1.00 90.94 280 GLY A C 1
ATOM 2121 O O . GLY A 1 280 ? -27.027 -6.609 -1.038 1.00 90.94 280 GLY A O 1
ATOM 2122 N N . GLU A 1 281 ? -27.117 -5.013 0.540 1.00 95.56 281 GLU A N 1
ATOM 2123 C CA . GLU A 1 281 ? -26.726 -5.815 1.688 1.00 95.56 281 GLU A CA 1
ATOM 2124 C C . GLU A 1 281 ? -27.962 -6.350 2.408 1.00 95.56 281 GLU A C 1
ATOM 2126 O O . GLU A 1 281 ? -28.986 -5.667 2.465 1.00 95.56 281 GLU A O 1
ATOM 2131 N N . ASP A 1 282 ? -27.834 -7.532 3.005 1.00 97.44 282 ASP A N 1
ATOM 2132 C CA . ASP A 1 282 ? -28.846 -8.102 3.890 1.00 97.44 282 ASP A CA 1
ATOM 2133 C C . ASP A 1 282 ? -28.213 -8.495 5.223 1.00 97.44 282 ASP A C 1
ATOM 2135 O O . ASP A 1 282 ? -27.149 -9.117 5.268 1.00 97.44 282 ASP A O 1
ATOM 2139 N N . LEU A 1 283 ? -28.903 -8.148 6.309 1.00 97.50 283 LEU A N 1
ATOM 2140 C CA . LEU A 1 283 ? -28.604 -8.621 7.653 1.00 97.50 283 LEU A CA 1
ATOM 2141 C C . LEU A 1 283 ? -29.589 -9.743 7.989 1.00 97.50 283 LEU A C 1
ATOM 2143 O O . LEU A 1 283 ? -30.790 -9.508 8.110 1.00 97.50 283 LEU A O 1
ATOM 2147 N N . VAL A 1 284 ? -29.085 -10.963 8.143 1.00 97.62 284 VAL A N 1
ATOM 2148 C CA . VAL A 1 284 ? -29.899 -12.165 8.391 1.00 97.62 284 VAL A CA 1
ATOM 2149 C C . VAL A 1 284 ? -29.389 -12.931 9.603 1.00 97.62 284 VAL A C 1
ATOM 2151 O O . VAL A 1 284 ? -28.286 -12.683 10.075 1.00 97.62 284 VAL A O 1
ATOM 2154 N N . ALA A 1 285 ? -30.174 -13.881 10.109 1.00 98.19 285 ALA A N 1
ATOM 2155 C CA . ALA A 1 285 ? -29.724 -14.806 11.147 1.00 98.19 285 ALA A CA 1
ATOM 2156 C C . ALA A 1 285 ? -29.786 -16.256 10.661 1.00 98.19 285 ALA A C 1
ATOM 2158 O O . ALA A 1 285 ? -30.662 -16.616 9.869 1.00 98.19 285 ALA A O 1
ATOM 2159 N N . ILE A 1 286 ? -28.884 -17.102 11.157 1.00 98.62 286 ILE A N 1
ATOM 2160 C CA . ILE A 1 286 ? -28.852 -18.530 10.822 1.00 98.62 286 ILE A CA 1
ATOM 2161 C C . ILE A 1 286 ? -30.034 -19.251 11.479 1.00 98.62 286 ILE A C 1
ATOM 2163 O O . ILE A 1 286 ? -30.167 -19.265 12.699 1.00 98.62 286 ILE A O 1
ATOM 2167 N N . GLN A 1 287 ? -30.857 -19.926 10.679 1.00 98.38 287 GLN A N 1
ATOM 2168 C CA . GLN A 1 287 ? -31.865 -20.881 11.145 1.00 98.38 287 GLN A CA 1
ATOM 2169 C C . GLN A 1 287 ? -31.325 -22.315 11.178 1.00 98.38 287 GLN A C 1
ATOM 2171 O O . GLN A 1 287 ? -31.617 -23.057 12.113 1.00 98.38 287 GLN A O 1
ATOM 2176 N N . ASN A 1 288 ? -30.573 -22.725 10.153 1.00 97.88 288 ASN A N 1
ATOM 2177 C CA . ASN A 1 288 ? -30.008 -24.071 10.042 1.00 97.88 288 ASN A CA 1
ATOM 2178 C C . ASN A 1 288 ? -28.713 -24.069 9.215 1.00 97.88 288 ASN A C 1
ATOM 2180 O O . ASN A 1 288 ? -28.557 -23.247 8.313 1.00 97.88 288 ASN A O 1
ATOM 2184 N N . ILE A 1 289 ? -27.822 -25.025 9.493 1.00 97.50 289 ILE A N 1
ATOM 2185 C CA . ILE A 1 289 ? -26.560 -25.242 8.773 1.00 97.50 289 ILE A CA 1
ATOM 2186 C C . ILE A 1 289 ? -26.527 -26.692 8.285 1.00 97.50 289 ILE A C 1
ATOM 2188 O O . ILE A 1 289 ? -26.755 -27.624 9.057 1.00 97.50 289 ILE A O 1
ATOM 2192 N N . THR A 1 290 ? -26.257 -26.921 7.001 1.00 97.06 290 THR A N 1
ATOM 2193 C CA . THR A 1 290 ? -26.094 -28.270 6.437 1.00 97.06 290 THR A CA 1
ATOM 2194 C C . THR A 1 290 ? -24.989 -28.260 5.387 1.00 97.06 290 THR A C 1
ATOM 2196 O O . THR A 1 290 ? -25.205 -27.853 4.251 1.00 97.06 290 THR A O 1
ATOM 2199 N N . GLY A 1 291 ? -23.788 -28.707 5.768 1.00 95.56 291 GLY A N 1
ATOM 2200 C CA . GLY A 1 291 ? -22.611 -28.589 4.903 1.00 95.56 291 GLY A CA 1
ATOM 2201 C C . GLY A 1 291 ? -22.308 -27.120 4.593 1.00 95.56 291 GLY A C 1
ATOM 2202 O O . GLY A 1 291 ? -22.193 -26.312 5.509 1.00 95.56 291 GLY A O 1
ATOM 2203 N N . THR A 1 292 ? -22.203 -26.781 3.310 1.00 97.81 292 THR A N 1
ATOM 2204 C CA . THR A 1 292 ? -21.992 -25.413 2.805 1.00 97.81 292 THR A CA 1
ATOM 2205 C C . THR A 1 292 ? -23.273 -24.587 2.688 1.00 97.81 292 THR A C 1
ATOM 2207 O O . THR A 1 292 ? -23.199 -23.403 2.369 1.00 97.81 292 THR A O 1
ATOM 2210 N N . THR A 1 293 ? -24.441 -25.167 2.965 1.00 98.19 293 THR A N 1
ATOM 2211 C CA . THR A 1 293 ? -25.726 -24.479 2.836 1.00 98.19 293 THR A CA 1
ATOM 2212 C C . THR A 1 293 ? -26.187 -23.916 4.182 1.00 98.19 293 THR A C 1
ATOM 2214 O O . THR A 1 293 ? -26.313 -24.645 5.173 1.00 98.19 293 THR A O 1
ATOM 2217 N N . ILE A 1 294 ? -26.509 -22.623 4.207 1.00 98.44 294 ILE A N 1
ATOM 2218 C CA . ILE A 1 294 ? -27.134 -21.925 5.335 1.00 98.44 294 ILE A CA 1
ATOM 2219 C C . ILE A 1 294 ? -28.594 -21.641 4.994 1.00 98.44 294 ILE A C 1
ATOM 2221 O O . ILE A 1 294 ? -28.899 -21.095 3.938 1.00 98.44 294 ILE A O 1
ATOM 2225 N N . THR A 1 295 ? -29.506 -21.986 5.901 1.00 98.38 295 THR A N 1
ATOM 2226 C CA . THR A 1 295 ? -30.892 -21.501 5.861 1.00 98.38 295 THR A CA 1
ATOM 2227 C C . THR A 1 295 ? -31.026 -20.321 6.812 1.00 98.38 295 THR A C 1
ATOM 2229 O O . THR A 1 295 ? -30.694 -20.453 7.989 1.00 98.38 295 THR A O 1
ATOM 2232 N N . CYS A 1 296 ? -31.504 -19.185 6.318 1.00 98.19 296 CYS A N 1
ATOM 2233 C CA . CYS A 1 296 ? -31.757 -17.967 7.078 1.00 98.19 296 CYS A CA 1
ATOM 2234 C C . CYS A 1 296 ? -33.132 -18.011 7.760 1.00 98.19 296 CYS A C 1
ATOM 2236 O O . CYS A 1 296 ? -34.063 -18.630 7.252 1.00 98.19 296 CYS A O 1
ATOM 2238 N N . THR A 1 297 ? -33.284 -17.312 8.888 1.00 96.31 297 THR A N 1
ATOM 2239 C CA . THR A 1 297 ? -34.560 -17.199 9.629 1.00 96.31 297 THR A CA 1
ATOM 2240 C C . THR A 1 297 ? -35.673 -16.497 8.851 1.00 96.31 297 THR A C 1
ATOM 2242 O O . THR A 1 297 ? -36.849 -16.662 9.178 1.00 96.31 297 THR A O 1
ATOM 2245 N N . GLY A 1 298 ? -35.314 -15.725 7.827 1.00 93.88 298 GLY A N 1
ATOM 2246 C CA . GLY A 1 298 ? -36.225 -15.047 6.919 1.00 93.88 298 GLY A CA 1
ATOM 2247 C C . GLY A 1 298 ? -35.692 -15.055 5.492 1.00 93.88 298 GLY A C 1
ATOM 2248 O O . GLY A 1 298 ? -34.592 -15.535 5.215 1.00 93.88 298 GLY A O 1
ATOM 2249 N N . ASN A 1 299 ? -36.500 -14.519 4.585 1.00 97.25 299 ASN A N 1
ATOM 2250 C CA . ASN A 1 299 ? -36.077 -14.320 3.211 1.00 97.25 299 ASN A CA 1
ATOM 2251 C C . ASN A 1 299 ? -35.148 -13.105 3.096 1.00 97.25 299 ASN A C 1
ATOM 2253 O O . ASN A 1 299 ? -35.315 -12.133 3.824 1.00 97.25 299 ASN A O 1
ATOM 2257 N N . LEU A 1 300 ? -34.238 -13.157 2.130 1.00 97.31 300 LEU A N 1
ATOM 2258 C CA . LEU A 1 300 ? -33.396 -12.048 1.700 1.00 97.31 300 LEU A CA 1
ATOM 2259 C C . LEU A 1 300 ? -34.258 -10.931 1.102 1.00 97.31 300 LEU A C 1
ATOM 2261 O O . LEU A 1 300 ? -35.148 -11.196 0.279 1.00 97.31 300 LEU A O 1
ATOM 2265 N N . ASP A 1 301 ? -33.988 -9.686 1.486 1.00 96.12 301 ASP A N 1
ATOM 2266 C CA . ASP A 1 301 ? -34.662 -8.511 0.937 1.00 96.12 301 ASP A CA 1
ATOM 2267 C C . ASP A 1 301 ? -33.980 -8.004 -0.337 1.00 96.12 301 ASP A C 1
ATOM 2269 O O . ASP A 1 301 ? -34.610 -7.269 -1.120 1.00 96.12 301 ASP A O 1
ATOM 2273 N N . LYS A 1 302 ? -32.724 -8.404 -0.562 1.00 96.06 302 LYS A N 1
ATOM 2274 C CA . LYS A 1 302 ? -31.860 -7.996 -1.667 1.00 96.06 302 LYS A CA 1
ATOM 2275 C C . LYS A 1 302 ? -31.388 -9.180 -2.502 1.00 96.06 302 LYS A C 1
ATOM 2277 O O . LYS A 1 302 ? -31.493 -10.344 -2.134 1.00 96.06 302 LYS A O 1
ATOM 2282 N N . ASN A 1 303 ? -30.900 -8.843 -3.689 1.00 94.69 303 ASN A N 1
ATOM 2283 C CA . ASN A 1 303 ? -30.145 -9.754 -4.535 1.00 94.69 303 ASN A CA 1
ATOM 2284 C C . ASN A 1 303 ? -28.644 -9.632 -4.224 1.00 94.69 303 ASN A C 1
ATOM 2286 O O . ASN A 1 303 ? -28.106 -8.525 -4.101 1.00 94.69 303 ASN A O 1
ATOM 2290 N N . HIS A 1 304 ? -27.968 -10.776 -4.170 1.00 95.25 304 HIS A N 1
ATOM 2291 C CA . HIS A 1 304 ? -26.530 -10.916 -3.953 1.00 95.25 304 HIS A CA 1
ATOM 2292 C C . HIS A 1 304 ? -25.922 -11.695 -5.115 1.00 95.25 304 HIS A C 1
ATOM 2294 O O . HIS A 1 304 ? -25.495 -12.842 -4.982 1.00 95.25 304 HIS A O 1
ATOM 2300 N N . GLU A 1 305 ? -25.950 -11.056 -6.280 1.00 92.19 305 GLU A N 1
ATOM 2301 C CA . GLU A 1 305 ? -25.518 -11.650 -7.541 1.00 92.19 305 GLU A CA 1
ATOM 2302 C C . GLU A 1 305 ? -24.047 -11.322 -7.838 1.00 92.19 305 GLU A C 1
ATOM 2304 O O . GLU A 1 305 ? -23.615 -10.164 -7.759 1.00 92.19 305 GLU A O 1
ATOM 2309 N N . GLY A 1 306 ? -23.289 -12.356 -8.197 1.00 91.06 306 GLY A N 1
ATOM 2310 C CA . GLY A 1 306 ? -21.903 -12.299 -8.643 1.00 91.06 306 GLY A CA 1
ATOM 2311 C C . GLY A 1 306 ? -21.741 -12.272 -10.164 1.00 91.06 306 GLY A C 1
ATOM 2312 O O . GLY A 1 306 ? -22.698 -12.420 -10.923 1.00 91.06 306 GLY A O 1
ATOM 2313 N N . ARG A 1 307 ? -20.496 -12.143 -10.631 1.00 90.44 307 ARG A N 1
ATOM 2314 C CA . ARG A 1 307 ? -20.130 -12.355 -12.039 1.00 90.44 307 ARG A CA 1
ATOM 2315 C C . ARG A 1 307 ? -19.618 -13.778 -12.223 1.00 90.44 307 ARG A C 1
ATOM 2317 O O . ARG A 1 307 ? -18.415 -14.029 -12.169 1.00 90.44 307 ARG A O 1
ATOM 2324 N N . ILE A 1 308 ? -20.536 -14.709 -12.473 1.00 87.25 308 ILE A N 1
ATOM 2325 C CA . ILE A 1 308 ? -20.231 -16.148 -12.575 1.00 87.25 308 ILE A CA 1
ATOM 2326 C C . ILE A 1 308 ? -19.161 -16.439 -13.641 1.00 87.25 308 ILE A C 1
ATOM 2328 O O . ILE A 1 308 ? -18.265 -17.244 -13.404 1.00 87.25 308 ILE A O 1
ATOM 2332 N N . GLN A 1 309 ? -19.209 -15.756 -14.791 1.00 89.31 309 GLN A N 1
ATOM 2333 C CA . GLN A 1 309 ? -18.243 -15.947 -15.884 1.00 89.31 309 GLN A CA 1
ATOM 2334 C C . GLN A 1 309 ? -16.790 -15.616 -15.496 1.00 89.31 309 GLN A C 1
ATOM 2336 O O . GLN A 1 309 ? -15.863 -16.159 -16.088 1.00 89.31 309 GLN A O 1
ATOM 2341 N N . ASP A 1 310 ? -16.606 -14.750 -14.496 1.00 91.81 310 ASP A N 1
ATOM 2342 C CA . ASP A 1 310 ? -15.307 -14.327 -13.969 1.00 91.81 310 ASP A CA 1
ATOM 2343 C C . ASP A 1 310 ? -15.024 -14.973 -12.585 1.00 91.81 310 ASP A C 1
ATOM 2345 O O . ASP A 1 310 ? -14.044 -14.627 -11.931 1.00 91.81 310 ASP A O 1
ATOM 2349 N N . ASN A 1 311 ? -15.870 -15.911 -12.117 1.00 93.00 311 ASN A N 1
ATOM 2350 C CA . ASN A 1 311 ? -15.807 -16.543 -10.784 1.00 93.00 311 ASN A CA 1
ATOM 2351 C C . ASN A 1 311 ? -15.815 -15.531 -9.611 1.00 93.00 311 ASN A C 1
ATOM 2353 O O . ASN A 1 311 ? -15.219 -15.757 -8.548 1.00 93.00 311 ASN A O 1
ATOM 2357 N N . LEU A 1 312 ? -16.511 -14.405 -9.784 1.00 94.88 312 LEU A N 1
ATOM 2358 C CA . LEU A 1 312 ? -16.679 -13.382 -8.749 1.00 94.88 312 LEU A CA 1
ATOM 2359 C C . LEU A 1 312 ? -18.038 -13.545 -8.080 1.00 94.88 312 LEU A C 1
ATOM 2361 O O . LEU A 1 312 ? -19.052 -13.651 -8.761 1.00 94.88 312 LEU A O 1
ATOM 2365 N N . HIS A 1 313 ? -18.064 -13.537 -6.751 1.00 95.56 313 HIS A N 1
ATOM 2366 C CA . HIS A 1 313 ? -19.275 -13.741 -5.959 1.00 95.56 313 HIS A CA 1
ATOM 2367 C C . HIS A 1 313 ? -19.310 -12.771 -4.776 1.00 95.56 313 HIS A C 1
ATOM 2369 O O . HIS A 1 313 ? -18.277 -12.223 -4.384 1.00 95.56 313 HIS A O 1
ATOM 2375 N N . CYS A 1 314 ? -20.497 -12.565 -4.205 1.00 97.25 314 CYS A N 1
ATOM 2376 C CA . CYS A 1 314 ? -20.643 -11.873 -2.927 1.00 97.25 314 CYS A CA 1
ATOM 2377 C C . CYS A 1 314 ? -20.061 -12.707 -1.776 1.00 97.25 314 CYS A C 1
ATOM 2379 O O . CYS A 1 314 ? -19.754 -13.889 -1.933 1.00 97.25 314 CYS A O 1
ATOM 2381 N N . TYR A 1 315 ? -19.932 -12.087 -0.609 1.00 98.44 315 TYR A N 1
ATOM 2382 C CA . TYR A 1 315 ? -19.400 -12.697 0.602 1.00 98.44 315 TYR A CA 1
ATOM 2383 C C . TYR A 1 315 ? -20.442 -12.656 1.718 1.00 98.44 315 TYR A C 1
ATOM 2385 O O . TYR A 1 315 ? -21.354 -11.829 1.716 1.00 98.44 315 TYR A O 1
ATOM 2393 N N . VAL A 1 316 ? -20.292 -13.557 2.681 1.00 98.69 316 VAL A N 1
ATOM 2394 C CA . VAL A 1 316 ? -21.100 -13.621 3.897 1.00 98.69 316 VAL A CA 1
ATOM 2395 C C . VAL A 1 316 ? -20.163 -13.490 5.088 1.00 98.69 316 VAL A C 1
ATOM 2397 O O . VAL A 1 316 ? -19.275 -14.324 5.255 1.00 98.69 316 VAL A O 1
ATOM 2400 N N . GLY A 1 317 ? -20.346 -12.451 5.896 1.00 98.50 317 GLY A N 1
ATOM 2401 C CA . GLY A 1 317 ? -19.605 -12.218 7.134 1.00 98.50 317 GLY A CA 1
ATOM 2402 C C . GLY A 1 317 ? -20.401 -12.624 8.368 1.00 98.50 317 GLY A C 1
ATOM 2403 O O . GLY A 1 317 ? -21.604 -12.380 8.417 1.00 98.50 317 GLY A O 1
ATOM 2404 N N . ASN A 1 318 ? -19.748 -13.192 9.382 1.00 98.69 318 ASN A N 1
ATOM 2405 C CA . ASN A 1 318 ? -20.374 -13.515 10.668 1.00 98.69 318 ASN A CA 1
ATOM 2406 C C . ASN A 1 318 ? -20.124 -12.410 11.702 1.00 98.69 318 ASN A C 1
ATOM 2408 O O . ASN A 1 318 ? -18.978 -12.129 12.062 1.00 98.69 318 ASN A O 1
ATOM 2412 N N . LEU A 1 319 ? -21.209 -11.829 12.218 1.00 98.62 319 LEU A N 1
ATOM 2413 C CA . LEU A 1 319 ? -21.207 -10.696 13.148 1.00 98.62 319 LEU A CA 1
ATOM 2414 C C . LEU A 1 319 ? -21.331 -11.102 14.628 1.00 98.62 319 LEU A C 1
ATOM 2416 O O . LEU A 1 319 ? -21.307 -10.243 15.508 1.00 98.62 319 LEU A O 1
ATOM 2420 N N . SER A 1 320 ? -21.472 -12.391 14.934 1.00 98.31 320 SER A N 1
ATOM 2421 C CA . SER A 1 320 ? -21.726 -12.871 16.295 1.00 98.31 320 SER A CA 1
ATOM 2422 C C . SER A 1 320 ? -20.447 -13.327 16.989 1.00 98.31 320 SER A C 1
ATOM 2424 O O . SER A 1 320 ? -19.740 -14.204 16.491 1.00 98.31 320 SER A O 1
ATOM 2426 N N . ARG A 1 321 ? -20.181 -12.783 18.180 1.00 98.38 321 ARG A N 1
ATOM 2427 C CA . ARG A 1 321 ? -19.112 -13.205 19.101 1.00 98.38 321 ARG A CA 1
ATOM 2428 C C . ARG A 1 321 ? -19.676 -13.365 20.510 1.00 98.38 321 ARG A C 1
ATOM 2430 O O . ARG A 1 321 ? -20.661 -12.712 20.850 1.00 98.38 321 ARG A O 1
ATOM 2437 N N . ASN A 1 322 ? -19.065 -14.237 21.308 1.00 98.06 322 ASN A N 1
ATOM 2438 C CA . ASN A 1 322 ? -19.499 -14.505 22.680 1.00 98.06 322 ASN A CA 1
ATOM 2439 C C . ASN A 1 322 ? -18.974 -13.468 23.689 1.00 98.06 322 ASN A C 1
ATOM 2441 O O . ASN A 1 322 ? -19.526 -13.352 24.778 1.00 98.06 322 ASN A O 1
ATOM 2445 N N . ILE A 1 323 ? -17.957 -12.681 23.323 1.00 98.81 323 ILE A N 1
ATOM 2446 C CA . ILE A 1 323 ? -17.558 -11.474 24.056 1.00 98.81 323 ILE A CA 1
ATOM 2447 C C . ILE A 1 323 ? -18.057 -10.249 23.294 1.00 98.81 323 ILE A C 1
ATOM 2449 O O . ILE A 1 323 ? -17.733 -10.080 22.115 1.00 98.81 323 ILE A O 1
ATOM 2453 N N . ARG A 1 324 ? -18.836 -9.391 23.958 1.00 98.69 324 ARG A N 1
ATOM 2454 C CA . ARG A 1 324 ? -19.433 -8.192 23.360 1.00 98.69 324 ARG A CA 1
ATOM 2455 C C . ARG A 1 324 ? -19.209 -6.963 24.230 1.00 98.69 324 ARG A C 1
ATOM 2457 O O . ARG A 1 324 ? -19.588 -6.945 25.398 1.00 98.69 324 ARG A O 1
ATOM 2464 N N . PHE A 1 325 ? -18.649 -5.926 23.621 1.00 98.69 325 PHE A N 1
ATOM 2465 C CA . PHE A 1 325 ? -18.571 -4.568 24.141 1.00 98.69 325 PHE A CA 1
ATOM 2466 C C . PHE A 1 325 ? -19.592 -3.709 23.399 1.00 98.69 325 PHE A C 1
ATOM 2468 O O . PHE A 1 325 ? -19.623 -3.713 22.166 1.00 98.69 325 PHE A O 1
ATOM 2475 N N . ARG A 1 326 ? -20.428 -2.977 24.135 1.00 97.69 326 ARG A N 1
ATOM 2476 C CA . ARG A 1 326 ? -21.423 -2.073 23.551 1.00 97.69 326 ARG A CA 1
ATOM 2477 C C . ARG A 1 326 ? -21.545 -0.765 24.313 1.00 97.69 326 ARG A C 1
ATOM 2479 O O . ARG A 1 326 ? -21.357 -0.735 25.528 1.00 97.69 326 ARG A O 1
ATOM 2486 N N . SER A 1 327 ? -21.945 0.286 23.610 1.00 95.56 327 SER A N 1
ATOM 2487 C CA . SER A 1 327 ? -22.438 1.505 24.253 1.00 95.56 327 SER A CA 1
ATOM 2488 C C . SER A 1 327 ? -23.896 1.338 24.678 1.00 95.56 327 SER A C 1
ATOM 2490 O O . SER A 1 327 ? -24.674 0.668 24.001 1.00 95.56 327 SER A O 1
ATOM 2492 N N . ALA A 1 328 ? -24.295 2.004 25.761 1.00 87.88 328 ALA A N 1
ATOM 2493 C CA . ALA A 1 328 ? -25.698 2.038 26.186 1.00 87.88 328 ALA A CA 1
ATOM 2494 C C . ALA A 1 328 ? -26.612 2.798 25.202 1.00 87.88 328 ALA A C 1
ATOM 2496 O O . ALA A 1 328 ? -27.802 2.497 25.098 1.00 87.88 328 ALA A O 1
ATOM 2497 N N . PHE A 1 329 ? -26.066 3.778 24.471 1.00 84.38 329 PHE A N 1
ATOM 2498 C CA . PHE A 1 329 ? -26.809 4.615 23.529 1.00 84.38 329 PHE A CA 1
ATOM 2499 C C . PHE A 1 329 ? -26.232 4.521 22.118 1.00 84.38 329 PHE A C 1
ATOM 2501 O O . PHE A 1 329 ? -25.074 4.856 21.886 1.00 84.38 329 PHE A O 1
ATOM 2508 N N . SER A 1 330 ? -27.066 4.149 21.146 1.00 83.31 330 SER A N 1
ATOM 2509 C CA . SER A 1 330 ? -26.665 4.091 19.738 1.00 83.31 330 SER A CA 1
ATOM 2510 C C . SER A 1 330 ? -26.856 5.424 19.002 1.00 83.31 330 SER A C 1
ATOM 2512 O O . SER A 1 330 ? -26.142 5.700 18.052 1.00 83.31 330 SER A O 1
ATOM 2514 N N . THR A 1 331 ? -27.753 6.321 19.409 1.00 86.00 331 THR A N 1
ATOM 2515 C CA . THR A 1 331 ? -28.024 7.546 18.620 1.00 86.00 331 THR A CA 1
ATOM 2516 C C . THR A 1 331 ? -27.291 8.794 19.106 1.00 86.00 331 THR A C 1
ATOM 2518 O O . THR A 1 331 ? -27.176 9.763 18.358 1.00 86.00 331 THR A O 1
ATOM 2521 N N . VAL A 1 332 ? -26.803 8.799 20.347 1.00 89.12 332 VAL A N 1
ATOM 2522 C CA . VAL A 1 332 ? -26.145 9.962 20.961 1.00 89.12 332 VAL A CA 1
ATOM 2523 C C . VAL A 1 332 ? -24.637 9.738 20.954 1.00 89.12 332 VAL A C 1
ATOM 2525 O O . VAL A 1 332 ? -24.092 9.088 21.837 1.00 89.12 332 VAL A O 1
ATOM 2528 N N . ILE A 1 333 ? -23.965 10.242 19.915 1.00 91.50 333 ILE A N 1
ATOM 2529 C CA . ILE A 1 333 ? -22.582 9.851 19.601 1.00 91.50 333 ILE A CA 1
ATOM 2530 C C . ILE A 1 333 ? -21.592 10.179 20.726 1.00 91.50 333 ILE A C 1
ATOM 2532 O O . ILE A 1 333 ? -20.804 9.311 21.080 1.00 91.50 333 ILE A O 1
ATOM 2536 N N . HIS A 1 334 ? -21.636 11.374 21.326 1.00 88.88 334 HIS A N 1
ATOM 2537 C CA . HIS A 1 334 ? -20.698 11.741 22.400 1.00 88.88 334 HIS A CA 1
ATOM 2538 C C . HIS A 1 334 ? -20.842 10.835 23.641 1.00 88.88 334 HIS A C 1
ATOM 2540 O O . HIS A 1 334 ? -19.853 10.586 24.321 1.00 88.88 334 HIS A O 1
ATOM 2546 N N . GLN A 1 335 ? -22.020 10.242 23.871 1.00 90.75 335 GLN A N 1
ATOM 2547 C CA . GLN A 1 335 ? -22.320 9.316 24.977 1.00 90.75 335 GLN A CA 1
ATOM 2548 C C . GLN A 1 335 ? -21.903 7.856 24.733 1.00 90.75 335 GLN A C 1
ATOM 2550 O O . GLN A 1 335 ? -22.233 6.977 25.533 1.00 90.75 335 GLN A O 1
ATOM 2555 N N . ARG A 1 336 ? -21.190 7.568 23.642 1.00 93.81 336 ARG A N 1
ATOM 2556 C CA . ARG A 1 336 ? -20.705 6.219 23.335 1.00 93.81 336 ARG A CA 1
ATOM 2557 C C . ARG A 1 336 ? -19.362 5.925 23.999 1.00 93.81 336 ARG A C 1
ATOM 2559 O O . ARG A 1 336 ? -18.502 6.798 24.115 1.00 93.81 336 ARG A O 1
ATOM 2566 N N . GLY A 1 337 ? -19.178 4.670 24.397 1.00 95.06 337 GLY A N 1
ATOM 2567 C CA . GLY A 1 337 ? -17.907 4.163 24.902 1.00 95.06 337 GLY A CA 1
ATOM 2568 C C . GLY A 1 337 ? -16.881 3.972 23.789 1.00 95.06 337 GLY A C 1
ATOM 2569 O O . GLY A 1 337 ? -17.217 3.887 22.610 1.00 95.06 337 GLY A O 1
ATOM 2570 N N . HIS A 1 338 ? -15.611 3.868 24.160 1.00 97.50 338 HIS A N 1
ATOM 2571 C CA . HIS A 1 338 ? -14.512 3.581 23.236 1.00 97.50 338 HIS A CA 1
ATOM 2572 C C . HIS A 1 338 ? -13.516 2.601 23.870 1.00 97.50 338 HIS A C 1
ATOM 2574 O O . HIS A 1 338 ? -13.567 2.363 25.080 1.00 97.50 338 HIS A O 1
ATOM 2580 N N . LEU A 1 339 ? -12.620 2.035 23.059 1.00 97.94 339 LEU A N 1
ATOM 2581 C CA . LEU A 1 339 ? -11.499 1.228 23.540 1.00 97.94 339 LEU A CA 1
ATOM 2582 C C . LEU A 1 339 ? -10.188 1.822 23.040 1.00 97.94 339 LEU A C 1
ATOM 2584 O O . LEU A 1 339 ? -10.032 2.087 21.847 1.00 97.94 339 LEU A O 1
ATOM 2588 N N . MET A 1 340 ? -9.230 1.967 23.951 1.00 97.25 340 MET A N 1
ATOM 2589 C CA . MET A 1 340 ? -7.875 2.390 23.631 1.00 97.25 340 MET A CA 1
ATOM 2590 C C . MET A 1 340 ? -6.847 1.508 24.344 1.00 97.25 340 MET A C 1
ATOM 2592 O O . MET A 1 340 ? -6.832 1.424 25.572 1.00 97.25 340 MET A O 1
ATOM 2596 N N . ALA A 1 341 ? -5.964 0.880 23.571 1.00 95.75 341 ALA A N 1
ATOM 2597 C CA . ALA A 1 341 ? -4.743 0.268 24.083 1.00 95.75 341 ALA A CA 1
ATOM 2598 C C . ALA A 1 341 ? -3.591 1.253 23.848 1.00 95.75 341 ALA A C 1
ATOM 2600 O O . ALA A 1 341 ? -3.355 1.651 22.710 1.00 95.75 341 ALA A O 1
ATOM 2601 N N . MET A 1 342 ? -2.929 1.700 24.913 1.00 91.50 342 MET A N 1
ATOM 2602 C CA . MET A 1 342 ? -2.145 2.939 24.909 1.00 91.50 342 MET A CA 1
ATOM 2603 C C . MET A 1 342 ? -0.710 2.719 25.396 1.00 91.50 342 MET A C 1
ATOM 2605 O O . MET A 1 342 ? -0.510 2.166 26.473 1.00 91.50 342 MET A O 1
ATOM 2609 N N . HIS A 1 343 ? 0.286 3.208 24.648 1.00 85.88 343 HIS A N 1
ATOM 2610 C CA . HIS A 1 343 ? 1.697 3.316 25.067 1.00 85.88 343 HIS A CA 1
ATOM 2611 C C . HIS A 1 343 ? 2.311 2.048 25.686 1.00 85.88 343 HIS A C 1
ATOM 2613 O O . HIS A 1 343 ? 3.117 2.141 26.618 1.00 85.88 343 HIS A O 1
ATOM 2619 N N . ASN A 1 344 ? 1.928 0.860 25.207 1.00 75.25 344 ASN A N 1
ATOM 2620 C CA . ASN A 1 344 ? 2.380 -0.384 25.817 1.00 75.25 344 ASN A CA 1
ATOM 2621 C C . ASN A 1 344 ? 2.669 -1.514 24.823 1.00 75.25 344 ASN A C 1
ATOM 2623 O O . ASN A 1 344 ? 1.740 -2.105 24.280 1.00 75.25 344 ASN A O 1
ATOM 2627 N N . PRO A 1 345 ? 3.942 -1.894 24.655 1.00 66.38 345 PRO A N 1
ATOM 2628 C CA . PRO A 1 345 ? 4.318 -2.980 23.770 1.00 66.38 345 PRO A CA 1
ATOM 2629 C C . PRO A 1 345 ? 4.375 -4.354 24.462 1.00 66.38 345 PRO A C 1
ATOM 2631 O O . PRO A 1 345 ? 4.996 -5.247 23.902 1.00 66.38 345 PRO A O 1
ATOM 2634 N N . THR A 1 346 ? 3.837 -4.580 25.675 1.00 76.62 346 THR A N 1
ATOM 2635 C CA . THR A 1 346 ? 3.975 -5.903 26.334 1.00 76.62 346 THR A CA 1
ATOM 2636 C C . THR A 1 346 ? 3.191 -7.009 25.619 1.00 76.62 346 THR A C 1
ATOM 2638 O O . THR A 1 346 ? 3.775 -7.776 24.859 1.00 76.62 346 THR A O 1
ATOM 2641 N N . ASN A 1 347 ? 1.886 -7.114 25.869 1.00 90.69 347 ASN A N 1
ATOM 2642 C CA . ASN A 1 347 ? 0.996 -8.125 25.302 1.00 90.69 347 ASN A CA 1
ATOM 2643 C C . ASN A 1 347 ? -0.403 -7.520 25.130 1.00 90.69 347 ASN A C 1
ATOM 2645 O O . ASN A 1 347 ? -1.124 -7.318 26.110 1.00 90.69 347 ASN A O 1
ATOM 2649 N N . ILE A 1 348 ? -0.766 -7.217 23.884 1.00 96.31 348 ILE A N 1
ATOM 2650 C CA . ILE A 1 348 ? -2.096 -6.727 23.520 1.00 96.31 348 ILE A CA 1
ATOM 2651 C C . ILE A 1 348 ? -2.700 -7.708 22.519 1.00 96.31 348 ILE A C 1
ATOM 2653 O O . ILE A 1 348 ? -2.209 -7.874 21.398 1.00 96.31 348 ILE A O 1
ATOM 2657 N N . GLN A 1 349 ? -3.784 -8.350 22.937 1.00 97.50 349 GLN A N 1
ATOM 2658 C CA . GLN A 1 349 ? -4.553 -9.290 22.139 1.00 97.50 349 GLN A CA 1
ATOM 2659 C C . GLN A 1 349 ? -6.030 -8.927 22.223 1.00 97.50 349 GLN A C 1
ATOM 2661 O O . GLN A 1 349 ? -6.642 -9.008 23.282 1.00 97.50 349 GLN A O 1
ATOM 2666 N N . ILE A 1 350 ? -6.607 -8.554 21.090 1.00 98.56 350 ILE A N 1
ATOM 2667 C CA . ILE A 1 350 ? -8.034 -8.318 20.915 1.00 98.56 350 ILE A CA 1
ATOM 2668 C C . ILE A 1 350 ? -8.497 -9.319 19.865 1.00 98.56 350 ILE A C 1
ATOM 2670 O O . ILE A 1 350 ? -8.258 -9.139 18.669 1.00 98.56 350 ILE A O 1
ATOM 2674 N N . ARG A 1 351 ? -9.057 -10.437 20.323 1.00 98.69 351 ARG A N 1
ATOM 2675 C CA . ARG A 1 351 ? -9.361 -11.598 19.494 1.00 98.69 351 ARG A CA 1
ATOM 2676 C C . ARG A 1 351 ? -10.804 -12.043 19.653 1.00 98.69 351 ARG A C 1
ATOM 2678 O O . ARG A 1 351 ? -11.257 -12.311 20.767 1.00 98.69 351 ARG A O 1
ATOM 2685 N N . ASN A 1 352 ? -11.488 -12.207 18.525 1.00 98.62 352 ASN A N 1
ATOM 2686 C CA . ASN A 1 352 ? -12.816 -12.812 18.448 1.00 98.62 352 ASN A CA 1
ATOM 2687 C C . ASN A 1 352 ? -13.872 -12.148 19.354 1.00 98.62 352 ASN A C 1
ATOM 2689 O O . ASN A 1 352 ? -14.721 -12.831 19.928 1.00 98.62 352 ASN A O 1
ATOM 2693 N N . ALA A 1 353 ? -13.844 -10.821 19.481 1.00 98.81 353 ALA A N 1
ATOM 2694 C CA . ALA A 1 353 ? -14.839 -10.051 20.228 1.00 98.81 353 ALA A CA 1
ATOM 2695 C C . ALA A 1 353 ? -15.635 -9.114 19.312 1.00 98.81 353 ALA A C 1
ATOM 2697 O O . ALA A 1 353 ? -15.188 -8.770 18.218 1.00 98.81 353 ALA A O 1
ATOM 2698 N N . ALA A 1 354 ? -16.830 -8.712 19.744 1.00 98.81 354 ALA A N 1
ATOM 2699 C CA . ALA A 1 354 ? -17.643 -7.729 19.035 1.00 98.81 354 ALA A CA 1
ATOM 2700 C C . ALA A 1 354 ? -17.653 -6.378 19.759 1.00 98.81 354 ALA A C 1
ATOM 2702 O O . ALA A 1 354 ? -17.825 -6.326 20.975 1.00 98.81 354 ALA A O 1
ATOM 2703 N N . PHE A 1 355 ? -17.532 -5.299 18.991 1.00 98.75 355 PHE A N 1
ATOM 2704 C CA . PHE A 1 355 ? -17.588 -3.904 19.418 1.00 98.75 355 PHE A CA 1
ATOM 2705 C C . PHE A 1 355 ? -18.744 -3.231 18.675 1.00 98.75 355 PHE A C 1
ATOM 2707 O O . PHE A 1 355 ? -18.641 -2.955 17.479 1.00 98.75 355 PHE A O 1
ATOM 2714 N N . ILE A 1 356 ? -19.868 -3.041 19.364 1.00 97.94 356 ILE A N 1
ATOM 2715 C CA . ILE A 1 356 ? -21.156 -2.676 18.758 1.00 97.94 356 ILE A CA 1
ATOM 2716 C C . ILE A 1 356 ? -21.578 -1.291 19.247 1.00 97.94 356 ILE A C 1
ATOM 2718 O O . ILE A 1 356 ? -21.627 -1.048 20.451 1.00 97.94 356 ILE A O 1
ATOM 2722 N N . ASP A 1 357 ? -21.889 -0.386 18.319 1.00 96.88 357 ASP A N 1
ATOM 2723 C CA . ASP A 1 357 ? -22.252 1.008 18.604 1.00 96.88 357 ASP A CA 1
ATOM 2724 C C . ASP A 1 357 ? -21.209 1.737 19.471 1.00 96.88 357 ASP A C 1
ATOM 2726 O O . ASP A 1 357 ? -21.522 2.605 20.288 1.00 96.88 357 ASP A O 1
ATOM 2730 N N . MET A 1 358 ? -19.944 1.366 19.305 1.00 96.81 358 MET A N 1
ATOM 2731 C CA . MET A 1 358 ? -18.803 1.943 20.006 1.00 96.81 358 MET A CA 1
ATOM 2732 C C . MET A 1 358 ? -18.215 3.122 19.208 1.00 96.81 358 MET A C 1
ATOM 2734 O O . MET A 1 358 ? -18.608 3.404 18.071 1.00 96.81 358 MET A O 1
ATOM 2738 N N . GLY A 1 359 ? -17.292 3.846 19.838 1.00 95.88 359 GLY A N 1
ATOM 2739 C CA . GLY A 1 359 ? -16.650 5.037 19.299 1.00 95.88 359 GLY A CA 1
ATOM 2740 C C . GLY A 1 359 ? -17.525 6.290 19.401 1.00 95.88 359 GLY A C 1
ATOM 2741 O O . GLY A 1 359 ? -18.743 6.246 19.230 1.00 95.88 359 GLY A O 1
ATOM 2742 N N . ARG A 1 360 ? -16.881 7.432 19.652 1.00 94.38 360 ARG A N 1
ATOM 2743 C CA . ARG A 1 360 ? -17.534 8.745 19.770 1.00 94.38 360 ARG A CA 1
ATOM 2744 C C . ARG A 1 360 ? -16.840 9.894 19.039 1.00 94.38 360 ARG A C 1
ATOM 2746 O O . ARG A 1 360 ? -17.381 10.993 19.019 1.00 94.38 360 ARG A O 1
ATOM 2753 N N . THR A 1 361 ? -15.695 9.657 18.396 1.00 96.38 361 THR A N 1
ATOM 2754 C CA . THR A 1 361 ? -15.180 10.596 17.387 1.00 96.38 361 THR A CA 1
ATOM 2755 C C . THR A 1 361 ? -16.101 10.533 16.168 1.00 96.38 361 THR A C 1
ATOM 2757 O O . THR A 1 361 ? -16.236 9.480 15.546 1.00 96.38 361 THR A O 1
ATOM 2760 N N . ASN A 1 362 ? -16.748 11.642 15.821 1.00 95.88 362 ASN A N 1
ATOM 2761 C CA . ASN A 1 362 ? -17.714 11.728 14.732 1.00 95.88 362 ASN A CA 1
ATOM 2762 C C . ASN A 1 362 ? -17.066 12.303 13.470 1.00 95.88 362 ASN A C 1
ATOM 2764 O O . ASN A 1 362 ? -16.914 13.518 13.346 1.00 95.88 362 ASN A O 1
ATOM 2768 N N . LYS A 1 363 ? -16.768 11.449 12.486 1.00 96.44 363 LYS A N 1
ATOM 2769 C CA . LYS A 1 363 ? -16.189 11.889 11.204 1.00 96.44 363 LYS A CA 1
ATOM 2770 C C . LYS A 1 363 ? -17.192 12.593 10.283 1.00 96.44 363 LYS A C 1
ATOM 2772 O O . LYS A 1 363 ? -16.797 13.124 9.252 1.00 96.44 363 LYS A O 1
ATOM 2777 N N . SER A 1 364 ? -18.475 12.662 10.648 1.00 96.12 364 SER A N 1
ATOM 2778 C CA . SER A 1 364 ? -19.469 13.507 9.955 1.00 96.12 364 SER A CA 1
ATOM 2779 C C . SER A 1 364 ? -19.326 14.996 10.284 1.00 96.12 364 SER A C 1
ATOM 2781 O O . SER A 1 364 ? -19.977 15.827 9.652 1.00 96.12 364 SER A O 1
ATOM 2783 N N . LYS A 1 365 ? -18.499 15.338 11.277 1.00 94.69 365 LYS A N 1
ATOM 2784 C CA . LYS A 1 365 ? -18.122 16.701 11.655 1.00 94.69 365 LYS A CA 1
ATOM 2785 C C . LYS A 1 365 ? -16.600 16.839 11.544 1.00 94.69 365 LYS A C 1
ATOM 2787 O O . LYS A 1 365 ? -15.898 15.836 11.646 1.00 94.69 365 LYS A O 1
ATOM 2792 N N . LEU A 1 366 ? -16.113 18.064 11.341 1.00 94.00 366 LEU A N 1
ATOM 2793 C CA . LEU A 1 366 ? -14.681 18.353 11.478 1.00 94.00 366 LEU A CA 1
ATOM 2794 C C . LEU A 1 366 ? -14.229 18.040 12.910 1.00 94.00 366 LEU A C 1
ATOM 2796 O O . LEU A 1 366 ? -15.003 18.217 13.858 1.00 94.00 366 LEU A O 1
ATOM 2800 N N . LEU A 1 367 ? -12.990 17.583 13.055 1.00 94.56 367 LEU A N 1
ATOM 2801 C CA . LEU A 1 367 ? -12.321 17.546 14.355 1.00 94.56 367 LEU A CA 1
ATOM 2802 C C . LEU A 1 367 ? -12.123 18.968 14.906 1.00 94.56 367 LEU A C 1
ATOM 2804 O O . LEU A 1 367 ? -11.905 19.912 14.143 1.00 94.56 367 LEU A O 1
ATOM 2808 N N . ASP A 1 368 ? -12.203 19.111 16.229 1.00 93.50 368 ASP A N 1
ATOM 2809 C CA . ASP A 1 368 ? -12.115 20.397 16.937 1.00 93.50 368 ASP A CA 1
ATOM 2810 C C . ASP A 1 368 ? -11.045 20.418 18.042 1.00 93.50 368 ASP A C 1
ATOM 2812 O O . ASP A 1 368 ? -10.971 21.364 18.819 1.00 93.50 368 ASP A O 1
ATOM 2816 N N . ASP A 1 369 ? -10.184 19.400 18.098 1.00 92.69 369 ASP A N 1
ATOM 2817 C CA . ASP A 1 369 ? -9.129 19.276 19.106 1.00 92.69 369 ASP A CA 1
ATOM 2818 C C . ASP A 1 369 ? -7.869 20.091 18.791 1.00 92.69 369 ASP A C 1
ATOM 2820 O O . ASP A 1 369 ? -7.171 20.531 19.708 1.00 92.69 369 ASP A O 1
ATOM 2824 N N . PHE A 1 370 ? -7.597 20.339 17.509 1.00 92.12 370 PHE A N 1
ATOM 2825 C CA . PHE A 1 370 ? -6.468 21.139 17.049 1.00 92.12 370 PHE A CA 1
ATOM 2826 C C . PHE A 1 370 ? -6.887 22.162 16.001 1.00 92.12 370 PHE A C 1
ATOM 2828 O O . PHE A 1 370 ? -7.707 21.892 15.125 1.00 92.12 370 PHE A O 1
ATOM 2835 N N . LEU A 1 371 ? -6.272 23.341 16.080 1.00 92.06 371 LEU A N 1
ATOM 2836 C CA . LEU A 1 371 ? -6.500 24.454 15.167 1.00 92.06 371 LEU A CA 1
ATOM 2837 C C . LEU A 1 371 ? -5.171 24.978 14.634 1.00 92.06 371 LEU A C 1
ATOM 2839 O O . LEU A 1 371 ? -4.139 24.934 15.311 1.00 92.06 371 LEU A O 1
ATOM 2843 N N . TRP A 1 372 ? -5.211 25.521 13.420 1.00 92.69 372 TRP A N 1
ATOM 2844 C CA . TRP A 1 372 ? -4.082 26.222 12.822 1.00 92.69 372 TRP A CA 1
ATOM 2845 C C . TRP A 1 372 ? -3.534 27.320 13.743 1.00 92.69 372 TRP A C 1
ATOM 2847 O O . TRP A 1 372 ? -4.295 28.112 14.294 1.00 92.69 372 TRP A O 1
ATOM 2857 N N . SER A 1 373 ? -2.209 27.390 13.876 1.00 91.50 373 SER A N 1
ATOM 2858 C CA . SER A 1 373 ? -1.522 28.379 14.708 1.00 91.50 373 SER A CA 1
ATOM 2859 C C . SER A 1 373 ? -0.648 29.307 13.873 1.00 91.50 373 SER A C 1
ATOM 2861 O O . SER A 1 373 ? -0.873 30.515 13.851 1.00 91.50 373 SER A O 1
ATOM 2863 N N . ASN A 1 374 ? 0.352 28.751 13.185 1.00 90.25 374 ASN A N 1
ATOM 2864 C CA . ASN A 1 374 ? 1.349 29.529 12.456 1.00 90.25 374 ASN A CA 1
ATOM 2865 C C . ASN A 1 374 ? 1.737 28.854 11.141 1.00 90.25 374 ASN A C 1
ATOM 2867 O O . ASN A 1 374 ? 1.714 27.629 11.010 1.00 90.25 374 ASN A O 1
ATOM 2871 N N . TRP A 1 375 ? 2.177 29.674 10.187 1.00 87.94 375 TRP A N 1
ATOM 2872 C CA . TRP A 1 375 ? 2.979 29.204 9.065 1.00 87.94 375 TRP A CA 1
ATOM 2873 C C . TRP A 1 375 ? 4.423 29.021 9.525 1.00 87.94 375 TRP A C 1
ATOM 2875 O O . TRP A 1 375 ? 4.976 29.886 10.203 1.00 87.94 375 TRP A O 1
ATOM 2885 N N . LEU A 1 376 ? 5.047 27.928 9.105 1.00 82.38 376 LEU A N 1
ATOM 2886 C CA . LEU A 1 376 ? 6.458 27.645 9.330 1.00 82.38 376 LEU A CA 1
ATOM 2887 C C . LEU A 1 376 ? 7.227 27.776 8.021 1.00 82.38 376 LEU A C 1
ATOM 2889 O O . LEU A 1 376 ? 6.709 27.444 6.954 1.00 82.38 376 LEU A O 1
ATOM 2893 N N . GLN A 1 377 ? 8.463 28.271 8.110 1.00 79.25 377 GLN A N 1
ATOM 2894 C CA . GLN A 1 377 ? 9.379 28.300 6.976 1.00 79.25 377 GLN A CA 1
ATOM 2895 C C . GLN A 1 377 ? 9.868 26.874 6.693 1.00 79.25 377 GLN A C 1
ATOM 2897 O O . GLN A 1 377 ? 10.543 26.310 7.559 1.00 79.25 377 GLN A O 1
ATOM 2902 N N . PRO A 1 378 ? 9.591 26.307 5.508 1.00 67.88 378 PRO A N 1
ATOM 2903 C CA . PRO A 1 378 ? 10.000 24.935 5.222 1.00 67.88 378 PRO A CA 1
ATOM 2904 C C . PRO A 1 378 ? 11.495 24.861 4.952 1.00 67.88 378 PRO A C 1
ATOM 2906 O O . PRO A 1 378 ? 12.083 25.823 4.442 1.00 67.88 378 PRO A O 1
ATOM 2909 N N . LYS A 1 379 ? 12.130 23.754 5.337 1.00 58.94 379 LYS A N 1
ATOM 2910 C CA . LYS A 1 379 ? 13.593 23.673 5.360 1.00 58.94 379 LYS A CA 1
ATOM 2911 C C . LYS A 1 379 ? 14.184 22.797 4.261 1.00 58.94 379 LYS A C 1
ATOM 2913 O O . LYS A 1 379 ? 15.368 22.970 3.990 1.00 58.94 379 LYS A O 1
ATOM 2918 N N . VAL A 1 380 ? 13.424 21.892 3.633 1.00 49.84 380 VAL A N 1
ATOM 2919 C CA . VAL A 1 380 ? 13.998 20.951 2.646 1.00 49.84 380 VAL A CA 1
ATOM 2920 C C . VAL A 1 380 ? 13.448 21.147 1.227 1.00 49.84 380 VAL A C 1
ATOM 2922 O O . VAL A 1 380 ? 14.234 21.190 0.282 1.00 49.84 380 VAL A O 1
ATOM 2925 N N . PHE A 1 381 ? 12.135 21.320 1.032 1.00 54.69 381 PHE A N 1
ATOM 2926 C CA . PHE A 1 381 ? 11.560 21.554 -0.305 1.00 54.69 381 PHE A CA 1
ATOM 2927 C C . PHE A 1 381 ? 10.190 22.233 -0.290 1.00 54.69 381 PHE A C 1
ATOM 2929 O O . PHE A 1 381 ? 9.498 22.226 0.722 1.00 54.69 381 PHE A O 1
ATOM 2936 N N . THR A 1 382 ? 9.781 22.771 -1.446 1.00 48.41 382 THR A N 1
ATOM 2937 C CA . THR A 1 382 ? 8.461 23.363 -1.707 1.00 48.41 382 THR A CA 1
ATOM 2938 C C . THR A 1 382 ? 7.483 22.296 -2.256 1.00 48.41 382 THR A C 1
ATOM 2940 O O . THR A 1 382 ? 7.681 21.755 -3.342 1.00 48.41 382 THR A O 1
ATOM 2943 N N . SER A 1 383 ? 6.424 21.944 -1.507 1.00 43.12 383 SER A N 1
ATOM 2944 C CA . SER A 1 383 ? 5.328 21.039 -1.934 1.00 43.12 383 SER A CA 1
ATOM 2945 C C . SER A 1 383 ? 4.206 21.869 -2.584 1.00 43.12 383 SER A C 1
ATOM 2947 O O . SER A 1 383 ? 4.373 23.052 -2.828 1.00 43.12 383 SER A O 1
ATOM 2949 N N . LYS A 1 384 ? 3.048 21.293 -2.922 1.00 41.41 384 LYS A N 1
ATOM 2950 C CA . LYS A 1 384 ? 1.859 22.054 -3.369 1.00 41.41 384 LYS A CA 1
ATOM 2951 C C . LYS A 1 384 ? 0.659 21.933 -2.433 1.00 41.41 384 LYS A C 1
ATOM 2953 O O . LYS A 1 384 ? -0.343 22.593 -2.696 1.00 41.41 384 LYS A O 1
ATOM 2958 N N . ILE A 1 385 ? 0.741 21.188 -1.326 1.00 47.06 385 ILE A N 1
ATOM 2959 C CA . ILE A 1 385 ? -0.212 21.441 -0.228 1.00 47.06 385 ILE A CA 1
ATOM 2960 C C . ILE A 1 385 ? -0.097 22.919 0.164 1.00 47.06 385 ILE A C 1
ATOM 2962 O O . ILE A 1 385 ? -1.095 23.614 0.331 1.00 47.06 385 ILE A O 1
ATOM 2966 N N . SER A 1 386 ? 1.139 23.413 0.129 1.00 49.81 386 SER A N 1
ATOM 2967 C CA . SER A 1 386 ? 1.479 24.816 0.090 1.00 49.81 386 SER A CA 1
ATOM 2968 C C . SER A 1 386 ? 2.787 24.963 -0.686 1.00 49.81 386 SER A C 1
ATOM 2970 O O . SER A 1 386 ? 3.715 24.213 -0.398 1.00 49.81 386 SER A O 1
ATOM 2972 N N . ALA A 1 387 ? 2.912 25.909 -1.627 1.00 51.41 387 ALA A N 1
ATOM 2973 C CA . ALA A 1 387 ? 4.204 26.197 -2.283 1.00 51.41 387 ALA A CA 1
ATOM 2974 C C . ALA A 1 387 ? 5.257 26.786 -1.322 1.00 51.41 387 ALA A C 1
ATOM 2976 O O . ALA A 1 387 ? 6.382 27.086 -1.705 1.00 51.41 387 ALA A O 1
ATOM 2977 N N . LEU A 1 388 ? 4.904 26.823 -0.037 1.00 55.38 388 LEU A N 1
ATOM 2978 C CA . LEU A 1 388 ? 5.795 26.806 1.109 1.00 55.38 388 LEU A CA 1
ATOM 2979 C C . LEU A 1 388 ? 6.694 25.569 1.149 1.00 55.38 388 LEU A C 1
ATOM 2981 O O . LEU A 1 388 ? 7.896 25.731 1.311 1.00 55.38 388 LEU A O 1
ATOM 2985 N N . GLY A 1 389 ? 6.128 24.361 1.064 1.00 59.22 389 GLY A N 1
ATOM 2986 C CA . GLY A 1 389 ? 6.789 23.131 1.508 1.00 59.22 389 GLY A CA 1
ATOM 2987 C C . GLY A 1 389 ? 5.869 22.102 2.142 1.00 59.22 389 GLY A C 1
ATOM 2988 O O . GLY A 1 389 ? 4.677 22.352 2.323 1.00 59.22 389 GLY A O 1
ATOM 2989 N N . GLN A 1 390 ? 6.430 20.930 2.441 1.00 68.38 390 GLN A N 1
ATOM 2990 C CA . GLN A 1 390 ? 5.880 20.055 3.480 1.00 68.38 390 GLN A CA 1
ATOM 2991 C C . GLN A 1 390 ? 5.999 20.737 4.840 1.00 68.38 390 GLN A C 1
ATOM 2993 O O . GLN A 1 390 ? 6.743 21.710 4.967 1.00 68.38 390 GLN A O 1
ATOM 2998 N N . GLU A 1 391 ? 5.285 20.217 5.846 1.00 72.81 391 GLU A N 1
ATOM 2999 C CA . GLU A 1 391 ? 5.563 20.599 7.237 1.00 72.81 391 GLU A CA 1
ATOM 3000 C C . GLU A 1 391 ? 5.511 22.122 7.470 1.00 72.81 391 GLU A C 1
ATOM 3002 O O . GLU A 1 391 ? 6.228 22.713 8.272 1.00 72.81 391 GLU A O 1
ATOM 3007 N N . CYS A 1 392 ? 4.637 22.790 6.722 1.00 77.56 392 CYS A N 1
ATOM 3008 C CA . CYS A 1 392 ? 4.561 24.238 6.671 1.00 77.56 392 CYS A CA 1
ATOM 3009 C C . CYS A 1 392 ? 3.583 24.830 7.694 1.00 77.56 392 CYS A C 1
ATOM 3011 O O . CYS A 1 392 ? 3.435 26.047 7.745 1.00 77.56 392 CYS A O 1
ATOM 3013 N N . SER A 1 393 ? 2.874 24.003 8.462 1.00 83.06 393 SER A N 1
ATOM 3014 C CA . SER A 1 393 ? 1.829 24.412 9.402 1.00 83.06 393 SER A CA 1
ATOM 3015 C C . SER A 1 393 ? 2.137 23.919 10.814 1.00 83.06 393 SER A C 1
ATOM 3017 O O . SER A 1 393 ? 2.466 22.752 11.034 1.00 83.06 393 SER A O 1
ATOM 3019 N N . GLU A 1 394 ? 2.003 24.815 11.782 1.00 88.62 394 GLU A N 1
ATOM 3020 C CA . GLU A 1 394 ? 1.981 24.490 13.203 1.00 88.62 394 GLU A CA 1
ATOM 3021 C C . GLU A 1 394 ? 0.531 24.479 13.694 1.00 88.62 394 GLU A C 1
ATOM 3023 O O . GLU A 1 394 ? -0.218 25.423 13.425 1.00 88.62 394 GLU A O 1
ATOM 3028 N N . LEU A 1 395 ? 0.151 23.442 14.445 1.00 89.69 395 LEU A N 1
ATOM 3029 C CA . LEU A 1 395 ? -1.157 23.355 15.094 1.00 89.69 395 LEU A CA 1
ATOM 3030 C C . LEU A 1 395 ? -1.041 23.549 16.603 1.00 89.69 395 LEU A C 1
ATOM 3032 O O . LEU A 1 395 ? -0.088 23.068 17.220 1.00 89.69 395 LEU A O 1
ATOM 3036 N N . SER A 1 396 ? -2.049 24.200 17.177 1.00 90.56 396 SER A N 1
ATOM 3037 C CA . SER A 1 396 ? -2.210 24.398 18.617 1.00 90.56 396 SER A CA 1
ATOM 3038 C C . SER A 1 396 ? -3.471 23.679 19.117 1.00 90.56 396 SER A C 1
ATOM 3040 O O . SER A 1 396 ? -4.476 23.672 18.398 1.00 90.56 396 SER A O 1
ATOM 3042 N N . PRO A 1 397 ? -3.460 23.097 20.333 1.00 91.56 397 PRO A N 1
ATOM 3043 C CA . PRO A 1 397 ? -4.664 22.543 20.946 1.00 91.56 397 PRO A CA 1
ATOM 3044 C C . PRO A 1 397 ? -5.761 23.602 21.081 1.00 91.56 397 PRO A C 1
ATOM 3046 O O . PRO A 1 397 ? -5.483 24.744 21.464 1.00 91.56 397 PRO A O 1
ATOM 3049 N N . ALA A 1 398 ? -7.005 23.223 20.802 1.00 91.88 398 ALA A N 1
ATOM 3050 C CA . ALA A 1 398 ? -8.157 24.068 21.087 1.00 91.88 398 ALA A CA 1
ATOM 3051 C C . ALA A 1 398 ? -8.363 24.227 22.611 1.00 91.88 398 ALA A C 1
ATOM 3053 O O . ALA A 1 398 ? -7.914 23.382 23.396 1.00 91.88 398 ALA A O 1
ATOM 3054 N N . PRO A 1 399 ? -9.036 25.300 23.073 1.00 92.50 399 PRO A N 1
ATOM 3055 C CA . PRO A 1 399 ? -9.437 25.411 24.472 1.00 92.50 399 PRO A CA 1
ATOM 3056 C C . PRO A 1 399 ? -10.252 24.185 24.896 1.00 92.50 399 PRO A C 1
ATOM 3058 O O . PRO A 1 399 ? -11.194 23.812 24.213 1.00 92.50 399 PRO A O 1
ATOM 3061 N N . ILE A 1 400 ? -9.937 23.582 26.046 1.00 90.06 400 ILE A N 1
ATOM 3062 C CA . ILE A 1 400 ? -10.574 22.328 26.502 1.00 90.06 400 ILE A CA 1
ATOM 3063 C C . ILE A 1 400 ? -12.109 22.398 26.596 1.00 90.06 400 ILE A C 1
ATOM 3065 O O . ILE A 1 400 ? -12.777 21.390 26.405 1.00 90.06 400 ILE A O 1
ATOM 3069 N N . ALA A 1 401 ? -12.665 23.584 26.863 1.00 91.12 401 ALA A N 1
ATOM 3070 C CA . ALA A 1 401 ? -14.109 23.815 26.919 1.00 91.12 401 ALA A CA 1
ATOM 3071 C C . ALA A 1 401 ? -14.766 23.918 25.530 1.00 91.12 401 ALA A C 1
ATOM 3073 O O . ALA A 1 401 ? -15.988 23.909 25.439 1.00 91.12 401 ALA A O 1
ATOM 3074 N N . ASP A 1 402 ? -13.974 24.025 24.463 1.00 93.12 402 ASP A N 1
ATOM 3075 C CA . ASP A 1 402 ? -14.434 24.131 23.075 1.00 93.12 402 ASP A CA 1
ATOM 3076 C C . ASP A 1 402 ? -14.352 22.772 22.342 1.00 93.12 402 ASP A C 1
ATOM 3078 O O . ASP A 1 402 ? -14.798 22.657 21.203 1.00 93.12 402 ASP A O 1
ATOM 3082 N N . VAL A 1 403 ? -13.787 21.739 22.985 1.00 92.19 403 VAL A N 1
ATOM 3083 C CA . VAL A 1 403 ? -13.579 20.407 22.398 1.00 92.19 403 VAL A CA 1
ATOM 3084 C C . VAL A 1 403 ? -14.820 19.539 22.601 1.00 92.19 403 VAL A C 1
ATOM 3086 O O . VAL A 1 403 ? -15.102 19.072 23.705 1.00 92.19 403 VAL A O 1
ATOM 3089 N N . THR A 1 404 ? -15.549 19.282 21.516 1.00 92.12 404 THR A N 1
ATOM 3090 C CA . THR A 1 404 ? -16.767 18.453 21.500 1.00 92.12 404 THR A CA 1
ATOM 3091 C C . THR A 1 404 ? -16.636 17.205 20.629 1.00 92.12 404 THR A C 1
ATOM 3093 O O . THR A 1 404 ? -17.400 16.250 20.796 1.00 92.12 404 THR A O 1
ATOM 3096 N N . ASN A 1 405 ? -15.671 17.185 19.708 1.00 93.94 405 ASN A N 1
ATOM 3097 C CA . ASN A 1 405 ? -15.427 16.111 18.754 1.00 93.94 405 ASN A CA 1
ATOM 3098 C C . ASN A 1 405 ? -13.921 15.789 18.631 1.00 93.94 405 ASN A C 1
ATOM 3100 O O . ASN A 1 405 ? -13.347 15.906 17.542 1.00 93.94 405 ASN A O 1
ATOM 3104 N N . PRO A 1 406 ? -13.264 15.353 19.724 1.00 93.25 406 PRO A N 1
ATOM 3105 C CA . PRO A 1 406 ? -11.842 15.041 19.697 1.00 93.25 406 PRO A CA 1
ATOM 3106 C C . PRO A 1 406 ? -11.551 13.777 18.886 1.00 93.25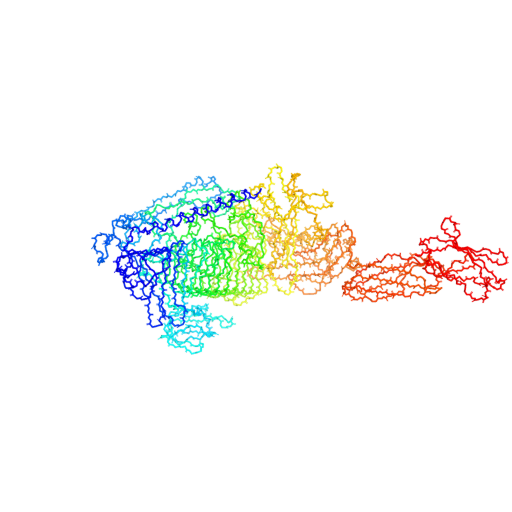 406 PRO A C 1
ATOM 3108 O O . PRO A 1 406 ? -12.375 12.853 18.812 1.00 93.25 406 PRO A O 1
ATOM 3111 N N . ARG A 1 407 ? -10.337 13.681 18.335 1.00 93.81 407 ARG A N 1
ATOM 3112 C CA . ARG A 1 407 ? -9.861 12.453 17.687 1.00 93.81 407 ARG A CA 1
ATOM 3113 C C . ARG A 1 407 ? -9.582 11.338 18.698 1.00 93.81 407 ARG A C 1
ATOM 3115 O O . ARG A 1 407 ? -9.462 11.548 19.906 1.00 93.81 407 ARG A O 1
ATOM 3122 N N . GLY A 1 408 ? -9.445 10.115 18.191 1.00 93.12 408 GLY A N 1
ATOM 3123 C CA . GLY A 1 408 ? -8.933 8.989 18.972 1.00 93.12 408 GLY A CA 1
ATOM 3124 C C . GLY A 1 408 ? -9.948 8.287 19.876 1.00 93.12 408 GLY A C 1
ATOM 3125 O O . GLY A 1 408 ? -9.541 7.483 20.712 1.00 93.12 408 GLY A O 1
ATOM 3126 N N . ARG A 1 409 ? -11.252 8.561 19.758 1.00 95.12 409 ARG A N 1
ATOM 3127 C CA . ARG A 1 409 ? -12.319 7.846 20.482 1.00 95.12 409 ARG A CA 1
ATOM 3128 C C . ARG A 1 409 ? -13.014 6.864 19.550 1.00 95.12 409 ARG A C 1
ATOM 3130 O O . ARG A 1 409 ? -14.160 7.072 19.153 1.00 95.12 409 ARG A O 1
ATOM 3137 N N . TYR A 1 410 ? -12.290 5.812 19.188 1.00 97.19 410 TYR A N 1
ATOM 3138 C CA . TYR A 1 410 ? -12.718 4.799 18.223 1.00 97.19 410 TYR A CA 1
ATOM 3139 C C . TYR A 1 410 ? -13.090 3.481 18.905 1.00 97.19 410 TYR A C 1
ATOM 3141 O O . TYR A 1 410 ? -12.817 3.274 20.089 1.00 97.19 410 TYR A O 1
ATOM 3149 N N . SER A 1 411 ? -13.727 2.582 18.160 1.00 97.12 411 SER A N 1
ATOM 3150 C CA . SER A 1 411 ? -14.161 1.288 18.694 1.00 97.12 411 SER A CA 1
ATOM 3151 C C . SER A 1 411 ? -12.992 0.390 19.070 1.00 97.12 411 SER A C 1
ATOM 3153 O O . SER A 1 411 ? -13.061 -0.278 20.095 1.00 97.12 411 SER A O 1
ATOM 3155 N N . ILE A 1 412 ? -11.916 0.421 18.279 1.00 98.38 412 ILE A N 1
ATOM 3156 C CA . ILE A 1 412 ? -10.605 -0.125 18.634 1.00 98.38 412 ILE A CA 1
ATOM 3157 C C . ILE A 1 412 ? -9.550 0.901 18.225 1.00 98.38 412 ILE A C 1
ATOM 3159 O O . ILE A 1 412 ? -9.417 1.211 17.042 1.00 98.38 412 ILE A O 1
ATOM 3163 N N . HIS A 1 413 ? -8.786 1.414 19.188 1.00 97.94 413 HIS A N 1
ATOM 3164 C CA . HIS A 1 413 ? -7.675 2.327 18.932 1.00 97.94 413 HIS A CA 1
ATOM 3165 C C . HIS A 1 413 ? -6.386 1.789 19.560 1.00 97.94 413 HIS A C 1
ATOM 3167 O O . HIS A 1 413 ? -6.262 1.714 20.783 1.00 97.94 413 HIS A O 1
ATOM 3173 N N . LEU A 1 414 ? -5.424 1.417 18.717 1.00 97.31 414 LEU A N 1
ATOM 3174 C CA . LEU A 1 414 ? -4.053 1.124 19.124 1.00 97.31 414 LEU A CA 1
ATOM 3175 C C . LEU A 1 414 ? -3.278 2.436 19.111 1.00 97.31 414 LEU A C 1
ATOM 3177 O O . LEU A 1 414 ? -2.946 2.926 18.037 1.00 97.31 414 LEU A O 1
ATOM 3181 N N . HIS A 1 415 ? -3.065 3.030 20.280 1.00 94.88 415 HIS A N 1
ATOM 3182 C CA . HIS A 1 415 ? -2.487 4.359 20.414 1.00 94.88 415 HIS A CA 1
ATOM 3183 C C . HIS A 1 415 ? -1.026 4.271 20.855 1.00 94.88 415 HIS A C 1
ATOM 3185 O O . HIS A 1 415 ? -0.730 4.044 22.033 1.00 94.88 415 HIS A O 1
ATOM 3191 N N . GLN A 1 416 ? -0.116 4.454 19.896 1.00 92.31 416 GLN A N 1
ATOM 3192 C CA . GLN A 1 416 ? 1.330 4.482 20.109 1.00 92.31 416 GLN A CA 1
ATOM 3193 C C . GLN A 1 416 ? 1.838 3.250 20.873 1.00 92.31 416 GLN A C 1
ATOM 3195 O O . GLN A 1 416 ? 2.587 3.359 21.847 1.00 92.31 416 GLN A O 1
ATOM 3200 N N . THR A 1 417 ? 1.405 2.050 20.470 1.00 91.62 417 THR A N 1
ATOM 3201 C CA . THR A 1 417 ? 1.907 0.797 21.061 1.00 91.62 417 THR A CA 1
ATOM 3202 C C . THR A 1 417 ? 3.309 0.441 20.550 1.00 91.62 417 THR A C 1
ATOM 3204 O O . THR A 1 417 ? 3.871 -0.565 20.975 1.00 91.62 417 THR A O 1
ATOM 3207 N N . GLY A 1 418 ? 3.871 1.278 19.671 1.00 87.56 418 GLY A N 1
ATOM 3208 C CA . GLY A 1 418 ? 5.221 1.233 19.131 1.00 87.56 418 GLY A CA 1
ATOM 3209 C C . GLY A 1 418 ? 5.257 0.667 17.711 1.00 87.56 418 GLY A C 1
ATOM 3210 O O . GLY A 1 418 ? 4.685 -0.387 17.438 1.00 87.56 418 GLY A O 1
ATOM 3211 N N . ALA A 1 419 ? 5.965 1.349 16.811 1.00 83.88 419 ALA A N 1
ATOM 3212 C CA . ALA A 1 419 ? 6.208 0.909 15.432 1.00 83.88 419 ALA A CA 1
ATOM 3213 C C . ALA A 1 419 ? 7.695 0.624 15.126 1.00 83.88 419 ALA A C 1
ATOM 3215 O O . ALA A 1 419 ? 8.058 0.362 13.977 1.00 83.88 419 ALA A O 1
ATOM 3216 N N . SER A 1 420 ? 8.553 0.666 16.149 1.00 84.44 420 SER A N 1
ATOM 3217 C CA . SER A 1 420 ? 10.008 0.510 16.030 1.00 84.44 420 SER A CA 1
ATOM 3218 C C . SER A 1 420 ? 10.458 -0.951 16.045 1.00 84.44 420 SER A C 1
ATOM 3220 O O . SER A 1 420 ? 9.734 -1.843 16.500 1.00 84.44 420 SER A O 1
ATOM 3222 N N . GLN A 1 421 ? 11.686 -1.210 15.597 1.00 84.12 421 GLN A N 1
ATOM 3223 C CA . GLN A 1 421 ? 12.260 -2.550 15.541 1.00 84.12 421 GLN A CA 1
ATOM 3224 C C . GLN A 1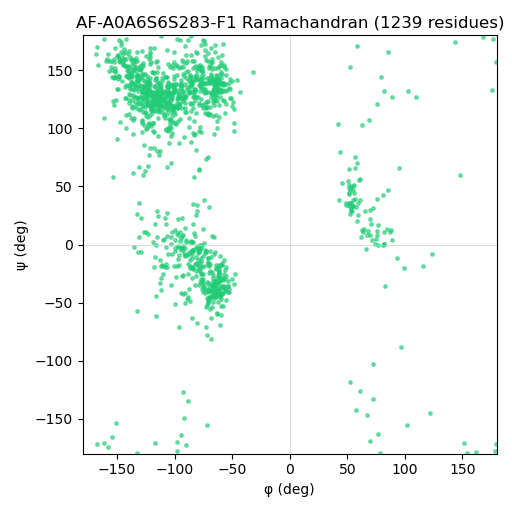 421 ? 12.266 -3.206 16.927 1.00 84.12 421 GLN A C 1
ATOM 3226 O O . GLN A 1 421 ? 12.692 -2.611 17.916 1.00 84.12 421 GLN A O 1
ATOM 3231 N N . GLY A 1 422 ? 11.822 -4.462 16.989 1.00 85.25 422 GLY A N 1
ATOM 3232 C CA . GLY A 1 422 ? 11.758 -5.233 18.232 1.00 85.25 422 GLY A CA 1
ATOM 3233 C C . GLY A 1 422 ? 10.525 -4.951 19.095 1.00 85.25 422 GLY A C 1
ATOM 3234 O O . GLY A 1 422 ? 10.386 -5.581 20.140 1.00 85.25 422 GLY A O 1
ATOM 3235 N N . THR A 1 423 ? 9.627 -4.056 18.669 1.00 87.56 423 THR A N 1
ATOM 3236 C CA . THR A 1 423 ? 8.311 -3.903 19.301 1.00 87.56 423 THR A CA 1
ATOM 3237 C C . THR A 1 423 ? 7.484 -5.172 19.093 1.00 87.56 423 THR A C 1
ATOM 3239 O O . THR A 1 423 ? 7.487 -5.740 17.998 1.00 87.56 423 THR A O 1
ATOM 3242 N N . ASN A 1 424 ? 6.775 -5.628 20.130 1.00 90.38 424 ASN A N 1
ATOM 3243 C CA . ASN A 1 424 ? 5.880 -6.774 19.994 1.00 90.38 424 ASN A CA 1
ATOM 3244 C C . ASN A 1 424 ? 4.702 -6.425 19.089 1.00 90.38 424 ASN A C 1
ATOM 3246 O O . ASN A 1 424 ? 4.169 -5.316 19.129 1.00 90.38 424 ASN A O 1
ATOM 3250 N N . ILE A 1 425 ? 4.276 -7.403 18.299 1.00 93.69 425 ILE A N 1
ATOM 3251 C CA . ILE A 1 425 ? 3.107 -7.244 17.449 1.00 93.69 425 ILE A CA 1
ATOM 3252 C C . ILE A 1 425 ? 1.830 -7.250 18.296 1.00 93.69 425 ILE A C 1
ATOM 3254 O O . ILE A 1 425 ? 1.624 -8.125 19.140 1.00 93.69 425 ILE A O 1
ATOM 3258 N N . VAL A 1 426 ? 0.967 -6.264 18.067 1.00 96.81 426 VAL A N 1
ATOM 3259 C CA . VAL A 1 426 ? -0.385 -6.224 18.626 1.00 96.81 426 VAL A CA 1
ATOM 3260 C C . VAL A 1 426 ? -1.314 -7.051 17.748 1.00 96.81 426 VAL A C 1
ATOM 3262 O O . VAL A 1 426 ? -1.306 -6.899 16.531 1.00 96.81 426 VAL A O 1
ATOM 3265 N N . HIS A 1 427 ? -2.152 -7.896 18.345 1.00 97.81 427 HIS A N 1
ATOM 3266 C CA . HIS A 1 427 ? -3.103 -8.711 17.589 1.00 97.81 427 HIS A CA 1
ATOM 3267 C C . HIS A 1 427 ? -4.522 -8.158 17.698 1.00 97.81 427 HIS A C 1
ATOM 3269 O O . HIS A 1 427 ? -5.086 -8.125 18.790 1.00 97.81 427 HIS A O 1
ATOM 3275 N N . VAL A 1 428 ? -5.124 -7.810 16.563 1.00 98.62 428 VAL A N 1
ATOM 3276 C CA . VAL A 1 428 ? -6.539 -7.445 16.418 1.00 98.62 428 VAL A CA 1
ATOM 3277 C C . VAL A 1 428 ? -7.151 -8.412 15.408 1.00 98.62 428 VAL A C 1
ATOM 3279 O O . VAL A 1 428 ? -7.202 -8.124 14.214 1.00 98.62 428 VAL A O 1
ATOM 3282 N N . THR A 1 429 ? -7.546 -9.602 15.873 1.00 98.69 429 THR A N 1
ATOM 3283 C CA . THR A 1 429 ? -7.909 -10.720 14.984 1.00 98.69 429 THR A CA 1
ATOM 3284 C C . THR A 1 429 ? -9.320 -11.262 15.195 1.00 98.69 429 THR A C 1
ATOM 3286 O O . THR A 1 429 ? -9.787 -11.379 16.324 1.00 98.69 429 THR A O 1
ATOM 3289 N N . GLY A 1 430 ? -10.039 -11.593 14.123 1.00 98.69 430 GLY A N 1
ATOM 3290 C CA . GLY A 1 430 ? -11.341 -12.265 14.232 1.00 98.69 430 GLY A CA 1
ATOM 3291 C C . GLY A 1 430 ? -12.480 -11.408 14.806 1.00 98.69 430 GLY A C 1
ATOM 3292 O O . GLY A 1 430 ? -13.553 -11.940 15.112 1.00 98.69 430 GLY A O 1
ATOM 3293 N N . ASN A 1 431 ? -12.283 -10.100 15.003 1.00 98.94 431 ASN A N 1
ATOM 3294 C CA . ASN A 1 431 ? -13.243 -9.237 15.696 1.00 98.94 431 ASN A CA 1
ATOM 3295 C C . ASN A 1 431 ? -14.391 -8.787 14.794 1.00 98.94 431 ASN A C 1
ATOM 3297 O O . ASN A 1 431 ? -14.322 -8.858 13.569 1.00 98.94 431 ASN A O 1
ATOM 3301 N N . VAL A 1 432 ? -15.445 -8.274 15.422 1.00 98.94 432 VAL A N 1
ATOM 3302 C CA . VAL A 1 432 ? -16.546 -7.580 14.753 1.00 98.94 432 VAL A CA 1
ATOM 3303 C C . VAL A 1 432 ? -16.570 -6.144 15.244 1.00 98.94 432 VAL A C 1
ATOM 3305 O O . VAL A 1 432 ? -16.595 -5.912 16.448 1.00 98.94 432 VAL A O 1
ATOM 3308 N N . VAL A 1 433 ? -16.598 -5.180 14.330 1.00 98.75 433 VAL A N 1
ATOM 3309 C CA . VAL A 1 433 ? -16.823 -3.774 14.666 1.00 98.75 433 VAL A CA 1
ATOM 3310 C C . VAL A 1 433 ? -18.028 -3.281 13.880 1.00 98.75 433 VAL A C 1
ATOM 3312 O O . VAL A 1 433 ? -18.025 -3.350 12.653 1.00 98.75 433 VAL A O 1
ATOM 3315 N N . TRP A 1 434 ? -19.065 -2.822 14.580 1.00 97.69 434 TRP A N 1
ATOM 3316 C CA . TRP A 1 434 ? -20.370 -2.556 13.981 1.00 97.69 434 TRP A CA 1
ATOM 3317 C C . TRP A 1 434 ? -20.979 -1.243 14.480 1.00 97.69 434 TRP A C 1
ATOM 3319 O O . TRP A 1 434 ? -21.182 -1.078 15.681 1.00 97.69 434 TRP A O 1
ATOM 3329 N N . GLY A 1 435 ? -21.315 -0.341 13.550 1.00 95.75 435 GLY A N 1
ATOM 3330 C CA . GLY A 1 435 ? -22.131 0.844 13.817 1.00 95.75 435 GLY A CA 1
ATOM 3331 C C . GLY A 1 435 ? -21.310 2.025 14.323 1.00 95.75 435 GLY A C 1
ATOM 3332 O O . GLY A 1 435 ? -21.679 2.631 15.324 1.00 95.75 435 GLY A O 1
ATOM 3333 N N . ASN A 1 436 ? -20.182 2.351 13.685 1.00 95.12 436 ASN A N 1
ATOM 3334 C CA . ASN A 1 436 ? -19.239 3.367 14.178 1.00 95.12 436 ASN A CA 1
ATOM 3335 C C . ASN A 1 436 ? -19.481 4.759 13.562 1.00 95.12 436 ASN A C 1
ATOM 3337 O O . ASN A 1 436 ? -19.641 4.872 12.344 1.00 95.12 436 ASN A O 1
ATOM 3341 N N . PRO A 1 437 ? -19.389 5.848 14.349 1.00 96.19 437 PRO A N 1
ATOM 3342 C CA . PRO A 1 437 ? -19.569 7.217 13.856 1.00 96.19 437 PRO A CA 1
ATOM 3343 C C . PRO A 1 437 ? -18.283 7.837 13.273 1.00 96.19 437 PRO A C 1
ATOM 3345 O O . PRO A 1 437 ? -18.309 8.946 12.734 1.00 96.19 437 PRO A O 1
ATOM 3348 N N . GLY A 1 438 ? -17.161 7.133 13.398 1.00 96.00 438 GLY A N 1
ATOM 3349 C CA . GLY A 1 438 ? -15.834 7.516 12.932 1.00 96.00 438 GLY A CA 1
ATOM 3350 C C . GLY A 1 438 ? -15.027 6.269 12.593 1.00 96.00 438 GLY A C 1
ATOM 3351 O O . GLY A 1 438 ? -15.610 5.228 12.298 1.00 96.00 438 GLY A O 1
ATOM 3352 N N . TRP A 1 439 ? -13.697 6.345 12.664 1.00 97.69 439 TRP A N 1
ATOM 3353 C CA . TRP A 1 439 ? -12.846 5.204 12.316 1.00 97.69 439 TRP A CA 1
ATOM 3354 C C . TRP A 1 439 ? -13.184 3.939 13.119 1.00 97.69 439 TRP A C 1
ATOM 3356 O O . TRP A 1 439 ? -13.468 4.012 14.317 1.00 97.69 439 TRP A O 1
ATOM 3366 N N . GLY A 1 440 ? -13.187 2.785 12.443 1.00 98.00 440 GLY A N 1
ATOM 3367 C CA . GLY A 1 440 ? -13.552 1.507 13.054 1.00 98.00 440 GLY A CA 1
ATOM 3368 C C . GLY A 1 440 ? -12.414 0.878 13.852 1.00 98.00 440 GLY A C 1
ATOM 3369 O O . GLY A 1 440 ? -12.501 0.772 15.077 1.00 98.00 440 GLY A O 1
ATOM 3370 N N . ILE A 1 441 ? -11.358 0.464 13.148 1.00 98.69 441 ILE A N 1
ATOM 3371 C CA . ILE A 1 441 ? -10.111 -0.039 13.736 1.00 98.69 441 ILE A CA 1
ATOM 3372 C C . ILE A 1 441 ? -8.993 0.931 13.372 1.00 98.69 441 ILE A C 1
ATOM 3374 O O . ILE A 1 441 ? -8.682 1.104 12.194 1.00 98.69 441 ILE A O 1
ATOM 3378 N N . THR A 1 442 ? -8.378 1.535 14.382 1.00 97.56 442 THR A N 1
ATOM 3379 C CA . THR A 1 442 ? -7.320 2.531 14.203 1.00 97.56 442 THR A CA 1
ATOM 3380 C C . THR A 1 442 ? -5.993 1.983 14.699 1.00 97.56 442 THR A C 1
ATOM 3382 O O . THR A 1 442 ? -5.847 1.645 15.875 1.00 97.56 442 THR A O 1
ATOM 3385 N N . GLN A 1 443 ? -5.024 1.930 13.794 1.00 96.06 443 GLN A N 1
ATOM 3386 C CA . GLN A 1 443 ? -3.625 1.666 14.073 1.00 96.06 443 GLN A CA 1
ATOM 3387 C C . GLN A 1 443 ? -2.882 3.006 14.046 1.00 96.06 443 GLN A C 1
ATOM 3389 O O . GLN A 1 443 ? -2.836 3.655 13.004 1.00 96.06 443 GLN A O 1
ATOM 3394 N N . HIS A 1 444 ? -2.335 3.426 15.184 1.00 93.25 444 HIS A N 1
ATOM 3395 C CA . HIS A 1 444 ? -1.635 4.700 15.335 1.00 93.25 444 HIS A CA 1
ATOM 3396 C C . HIS A 1 444 ? -0.265 4.436 15.951 1.00 93.25 444 HIS A C 1
ATOM 3398 O O . HIS A 1 444 ? -0.187 3.965 17.086 1.00 93.25 444 HIS A O 1
ATOM 3404 N N . ASP A 1 445 ? 0.809 4.684 15.197 1.00 89.50 445 ASP A N 1
ATOM 3405 C CA . ASP A 1 445 ? 2.200 4.442 15.623 1.00 89.50 445 ASP A CA 1
ATOM 3406 C C . ASP A 1 445 ? 2.392 3.072 16.301 1.00 89.50 445 ASP A C 1
ATOM 3408 O O . ASP A 1 445 ? 2.820 2.926 17.448 1.00 89.50 445 ASP A O 1
ATOM 3412 N N . SER A 1 446 ? 1.949 2.034 15.593 1.00 92.44 446 SER A N 1
ATOM 3413 C CA . SER A 1 446 ? 1.833 0.679 16.129 1.00 92.44 446 SER A CA 1
ATOM 3414 C C . SER A 1 446 ? 2.312 -0.372 15.122 1.00 92.44 446 SER A C 1
ATOM 3416 O O . SER A 1 446 ? 2.115 -0.220 13.913 1.00 92.44 446 SER A O 1
ATOM 3418 N N . HIS A 1 447 ? 2.884 -1.467 15.623 1.00 93.81 447 HIS A N 1
ATOM 3419 C CA . HIS A 1 447 ? 3.172 -2.699 14.890 1.00 93.81 447 HIS A CA 1
ATOM 3420 C C . HIS A 1 447 ? 2.051 -3.715 15.144 1.00 93.81 447 HIS A C 1
ATOM 3422 O O . HIS A 1 447 ? 1.952 -4.250 16.249 1.00 93.81 447 HIS A O 1
ATOM 3428 N N . ALA A 1 448 ? 1.175 -3.959 14.162 1.00 96.19 448 ALA A N 1
ATOM 3429 C CA . ALA A 1 448 ? -0.054 -4.725 14.396 1.00 96.19 448 ALA A CA 1
ATOM 3430 C C . ALA A 1 448 ? -0.396 -5.748 13.302 1.00 96.19 448 ALA A C 1
ATOM 3432 O O . ALA A 1 448 ? -0.160 -5.537 12.115 1.00 96.19 448 ALA A O 1
ATOM 3433 N N . ASP A 1 449 ? -1.006 -6.845 13.736 1.00 97.94 449 ASP A N 1
ATOM 3434 C CA . ASP A 1 449 ? -1.692 -7.848 12.929 1.00 97.94 449 ASP A CA 1
ATOM 3435 C C . ASP A 1 449 ? -3.205 -7.620 13.060 1.00 97.94 449 ASP A C 1
ATOM 3437 O O . ASP A 1 449 ? -3.815 -7.975 14.074 1.00 97.94 449 ASP A O 1
ATOM 3441 N N . VAL A 1 450 ? -3.793 -6.967 12.056 1.00 98.75 450 VAL A N 1
ATOM 3442 C CA . VAL A 1 450 ? -5.228 -6.679 11.960 1.00 98.75 450 VAL A CA 1
ATOM 3443 C C . VAL A 1 450 ? -5.832 -7.620 10.929 1.00 98.75 450 VAL A C 1
ATOM 3445 O O . VAL A 1 450 ? -5.918 -7.287 9.746 1.00 98.75 450 VAL A O 1
ATOM 3448 N N . SER A 1 451 ? -6.243 -8.806 11.366 1.00 98.69 451 SER A N 1
ATOM 3449 C CA . SER A 1 451 ? -6.624 -9.872 10.437 1.00 98.69 451 SER A CA 1
ATOM 3450 C C . SER A 1 451 ? -7.974 -10.502 10.743 1.00 98.69 451 SER A C 1
ATOM 3452 O O . SER A 1 451 ? -8.409 -10.566 11.885 1.00 98.69 451 SER A O 1
ATOM 3454 N N . GLU A 1 452 ? -8.659 -10.995 9.717 1.00 98.75 452 GLU A N 1
ATOM 3455 C CA . GLU A 1 452 ? -9.898 -11.764 9.872 1.00 98.75 452 GLU A CA 1
ATOM 3456 C C . GLU A 1 452 ? -11.019 -10.989 10.595 1.00 98.75 452 GLU A C 1
ATOM 3458 O O . GLU A 1 452 ? -11.914 -11.573 11.198 1.00 98.75 452 GLU A O 1
ATOM 3463 N N . ASN A 1 453 ? -11.016 -9.657 10.556 1.00 98.94 453 ASN A N 1
ATOM 3464 C CA . ASN A 1 453 ? -12.075 -8.869 11.183 1.00 98.94 453 ASN A CA 1
ATOM 3465 C C . ASN A 1 453 ? -13.274 -8.704 10.236 1.00 98.94 453 ASN A C 1
ATOM 3467 O O . ASN A 1 453 ? -13.143 -8.817 9.015 1.00 98.94 453 ASN A O 1
ATOM 3471 N N . VAL A 1 454 ? -14.448 -8.414 10.798 1.00 98.88 454 VAL A N 1
ATOM 3472 C CA . VAL A 1 454 ? -15.625 -7.927 10.067 1.00 98.88 454 VAL A CA 1
ATOM 3473 C C . VAL A 1 454 ? -15.941 -6.516 10.555 1.00 98.88 454 VAL A C 1
ATOM 3475 O O . VAL A 1 454 ? -16.299 -6.322 11.714 1.00 98.88 454 VAL A O 1
ATOM 3478 N N . VAL A 1 455 ? -15.806 -5.526 9.678 1.00 98.88 455 VAL A N 1
ATOM 3479 C CA . VAL A 1 455 ? -16.092 -4.115 9.958 1.00 98.88 455 VAL A CA 1
ATOM 3480 C C . VAL A 1 455 ? -17.311 -3.706 9.142 1.00 98.88 455 VAL A C 1
ATOM 3482 O O . VAL A 1 455 ? -17.285 -3.797 7.916 1.00 98.88 455 VAL A O 1
ATOM 3485 N N . TYR A 1 456 ? -18.383 -3.285 9.806 1.00 98.50 456 TYR A N 1
ATOM 3486 C CA . TYR A 1 456 ? -19.670 -3.023 9.167 1.00 98.50 456 TYR A CA 1
ATOM 3487 C C . TYR A 1 456 ? -20.313 -1.727 9.669 1.00 98.50 456 TYR A C 1
ATOM 3489 O O . TYR A 1 456 ? -20.288 -1.449 10.866 1.00 98.50 456 TYR A O 1
ATOM 3497 N N . ASP A 1 457 ? -20.925 -0.967 8.756 1.00 97.56 457 ASP A N 1
ATOM 3498 C CA . ASP A 1 457 ? -21.659 0.270 9.048 1.00 97.56 457 ASP A CA 1
ATOM 3499 C C . ASP A 1 457 ? -20.776 1.299 9.769 1.00 97.56 457 ASP A C 1
ATOM 3501 O O . ASP A 1 457 ? -20.832 1.484 10.987 1.00 97.56 457 ASP A O 1
ATOM 3505 N N . VAL A 1 458 ? -19.886 1.923 8.997 1.00 97.62 458 VAL A N 1
ATOM 3506 C CA . VAL A 1 458 ? -18.872 2.849 9.515 1.00 97.62 458 VAL A CA 1
ATOM 3507 C C . VAL A 1 458 ? -18.910 4.163 8.755 1.00 97.62 458 VAL A C 1
ATOM 3509 O O . VAL A 1 458 ? -18.891 4.174 7.527 1.00 97.62 458 VAL A O 1
ATOM 3512 N N . THR A 1 459 ? -18.890 5.286 9.466 1.00 97.25 459 THR A N 1
ATOM 3513 C CA . THR A 1 459 ? -18.695 6.607 8.854 1.00 97.25 459 THR A CA 1
ATOM 3514 C C . THR A 1 459 ? -17.225 7.021 8.893 1.00 97.25 459 THR A C 1
ATOM 3516 O O . THR A 1 459 ? -16.558 6.925 9.918 1.00 97.25 459 THR A O 1
ATOM 3519 N N . GLY A 1 460 ? -16.705 7.535 7.781 1.00 96.69 460 GLY A N 1
ATOM 3520 C CA . GLY A 1 460 ? -15.319 7.976 7.658 1.00 96.69 460 GLY A CA 1
ATOM 3521 C C . GLY A 1 460 ? -14.432 6.904 7.034 1.00 96.69 460 GLY A C 1
ATOM 3522 O O . GLY A 1 460 ? -14.266 6.904 5.815 1.00 96.69 460 GLY A O 1
ATOM 3523 N N . ALA A 1 461 ? -13.867 6.003 7.843 1.00 97.81 461 ALA A N 1
ATOM 3524 C CA . ALA A 1 461 ? -13.017 4.920 7.343 1.00 97.81 461 ALA A CA 1
ATOM 3525 C C . ALA A 1 461 ? -13.094 3.639 8.192 1.00 97.81 461 ALA A C 1
ATOM 3527 O O . ALA A 1 461 ? -13.221 3.705 9.410 1.00 97.81 461 ALA A O 1
ATOM 3528 N N . GLY A 1 462 ? -13.015 2.471 7.549 1.00 98.44 462 GLY A N 1
ATOM 3529 C CA . GLY A 1 462 ? -13.141 1.164 8.203 1.00 98.44 462 GLY A CA 1
ATOM 3530 C C . GLY A 1 462 ? -11.920 0.797 9.051 1.00 98.44 462 GLY A C 1
ATOM 3531 O O . GLY A 1 462 ? -12.003 0.782 10.279 1.00 98.44 462 GLY A O 1
ATOM 3532 N N . ILE A 1 463 ? -10.798 0.504 8.389 1.00 98.69 463 ILE A N 1
ATOM 3533 C CA . ILE A 1 463 ? -9.497 0.211 9.018 1.00 98.69 463 ILE A CA 1
ATOM 3534 C C . ILE A 1 463 ? -8.508 1.307 8.616 1.00 98.69 463 ILE A C 1
ATOM 3536 O O . ILE A 1 463 ? -8.445 1.662 7.435 1.00 98.69 463 ILE A O 1
ATOM 3540 N N . VAL A 1 464 ? -7.776 1.859 9.587 1.00 97.38 464 VAL A N 1
ATOM 3541 C CA . VAL A 1 464 ? -6.982 3.082 9.414 1.00 97.38 464 VAL A CA 1
ATOM 3542 C C . VAL A 1 464 ? -5.546 2.942 9.911 1.00 97.38 464 VAL A C 1
ATOM 3544 O O . VAL A 1 464 ? -5.326 2.436 11.009 1.00 97.38 464 VAL A O 1
ATOM 3547 N N . SER A 1 465 ? -4.589 3.460 9.129 1.00 93.56 465 SER A N 1
ATOM 3548 C CA . SER A 1 465 ? -3.258 3.867 9.608 1.00 93.56 465 SER A CA 1
ATOM 3549 C C . SER A 1 465 ? -3.227 5.390 9.792 1.00 93.56 465 SER A C 1
ATOM 3551 O O . SER A 1 465 ? -3.498 6.130 8.840 1.00 93.56 465 SER A O 1
ATOM 3553 N N . GLU A 1 466 ? -2.974 5.855 11.018 1.00 89.25 466 GLU A N 1
ATOM 3554 C CA . GLU A 1 466 ? -3.210 7.246 11.431 1.00 89.25 466 GLU A CA 1
ATOM 3555 C C . GLU A 1 466 ? -2.006 8.170 11.228 1.00 89.25 466 GLU A C 1
ATOM 3557 O O . GLU A 1 466 ? -2.178 9.242 10.654 1.00 89.25 466 GLU A O 1
ATOM 3562 N N . SER A 1 467 ? -0.807 7.808 11.690 1.00 80.75 467 SER A N 1
ATOM 3563 C CA . SER A 1 467 ? 0.321 8.744 11.797 1.00 80.75 467 SER A CA 1
ATOM 3564 C C . SER A 1 467 ? 1.311 8.645 10.640 1.00 80.75 467 SER A C 1
ATOM 3566 O O . SER A 1 467 ? 1.906 9.658 10.264 1.00 80.75 467 SER A O 1
ATOM 3568 N N . GLY A 1 468 ? 1.429 7.476 10.008 1.00 80.06 468 GLY A N 1
ATOM 3569 C CA . GLY A 1 468 ? 2.338 7.233 8.892 1.00 80.06 468 GLY A CA 1
ATOM 3570 C C . GLY A 1 468 ? 3.432 6.211 9.196 1.00 80.06 468 GLY A C 1
ATOM 3571 O O . GLY A 1 468 ? 4.017 5.673 8.253 1.00 80.06 468 GLY A O 1
ATOM 3572 N N . SER A 1 469 ? 3.707 5.933 10.476 1.00 82.38 469 SER A N 1
ATOM 3573 C CA . SER A 1 469 ? 4.764 5.019 10.931 1.00 82.38 469 SER A CA 1
ATOM 3574 C C . SER A 1 469 ? 4.344 3.556 11.032 1.00 82.38 469 SER A C 1
ATOM 3576 O O . SER A 1 469 ? 5.196 2.691 11.230 1.00 82.38 469 SER A O 1
ATOM 3578 N N . GLU A 1 470 ? 3.056 3.264 10.873 1.00 90.81 470 GLU A N 1
ATOM 3579 C CA . GLU A 1 470 ? 2.473 1.957 11.152 1.00 90.81 470 GLU A CA 1
ATOM 3580 C C . GLU A 1 470 ? 3.065 0.836 10.295 1.00 90.81 470 GLU A C 1
ATOM 3582 O O . GLU A 1 470 ? 3.158 0.932 9.069 1.00 90.81 470 GLU A O 1
ATOM 3587 N N . THR A 1 471 ? 3.388 -0.280 10.945 1.00 92.25 471 THR A N 1
ATOM 3588 C CA . THR A 1 471 ? 3.918 -1.493 10.312 1.00 92.25 471 THR A CA 1
ATOM 3589 C C . THR A 1 471 ? 3.053 -2.706 10.668 1.00 92.25 471 THR A C 1
ATOM 3591 O O . THR A 1 471 ? 2.287 -2.681 11.627 1.00 92.25 471 THR A O 1
ATOM 3594 N N . GLY A 1 472 ? 3.170 -3.798 9.916 1.00 94.62 472 GLY A N 1
ATOM 3595 C CA . GLY A 1 472 ? 2.477 -5.061 10.194 1.00 94.62 472 GLY A CA 1
ATOM 3596 C C . GLY A 1 472 ? 1.582 -5.504 9.040 1.00 94.62 472 GLY A C 1
ATOM 3597 O O . GLY A 1 472 ? 1.941 -5.297 7.875 1.00 94.62 472 GLY A O 1
ATOM 3598 N N . PHE A 1 473 ? 0.448 -6.128 9.357 1.00 96.88 473 PHE A N 1
ATOM 3599 C CA . PHE A 1 473 ? -0.398 -6.835 8.393 1.00 96.88 473 PHE A CA 1
ATOM 3600 C C . PHE A 1 473 ? -1.871 -6.471 8.541 1.00 96.88 473 PHE A C 1
ATOM 3602 O O . PHE A 1 473 ? -2.383 -6.449 9.657 1.00 96.88 473 PHE A O 1
ATOM 3609 N N . TRP A 1 474 ? -2.549 -6.254 7.413 1.00 98.44 474 TRP A N 1
ATOM 3610 C CA . TRP A 1 474 ? -4.006 -6.200 7.318 1.00 98.44 474 TRP A CA 1
ATOM 3611 C C . TRP A 1 474 ? -4.490 -7.320 6.399 1.00 98.44 474 TRP A C 1
ATOM 3613 O O . TRP A 1 474 ? -4.486 -7.146 5.174 1.00 98.44 474 TRP A O 1
ATOM 3623 N N . ASP A 1 475 ? -4.908 -8.456 6.964 1.00 98.50 475 ASP A N 1
ATOM 3624 C CA . ASP A 1 475 ? -5.209 -9.645 6.163 1.00 98.50 475 ASP A CA 1
ATOM 3625 C C . ASP A 1 475 ? -6.628 -10.186 6.321 1.00 98.50 475 ASP A C 1
ATOM 3627 O O . ASP A 1 475 ? -7.162 -10.300 7.417 1.00 98.50 475 ASP A O 1
ATOM 3631 N N . ASN A 1 476 ? -7.227 -10.620 5.213 1.00 98.62 476 ASN A N 1
ATOM 3632 C CA . ASN A 1 476 ? -8.496 -11.353 5.197 1.00 98.62 476 ASN A CA 1
ATOM 3633 C C . ASN A 1 476 ? -9.633 -10.644 5.956 1.00 98.62 476 ASN A C 1
ATOM 3635 O O . ASN A 1 476 ? -10.524 -11.296 6.502 1.00 98.62 476 ASN A O 1
ATOM 3639 N N . ASN A 1 477 ? -9.620 -9.311 6.008 1.00 98.94 477 ASN A N 1
ATOM 3640 C CA . ASN A 1 477 ? -10.690 -8.541 6.628 1.00 98.94 477 ASN A CA 1
ATOM 3641 C C . ASN A 1 477 ? -11.867 -8.392 5.662 1.00 98.94 477 ASN A C 1
ATOM 3643 O O . ASN A 1 477 ? -11.677 -8.210 4.457 1.00 98.94 477 ASN A O 1
ATOM 3647 N N . LEU A 1 478 ? -13.078 -8.405 6.211 1.00 98.94 478 LEU A N 1
ATOM 3648 C CA . LEU A 1 478 ? -14.299 -8.030 5.514 1.00 98.94 478 LEU A CA 1
ATOM 3649 C C . LEU A 1 478 ? -14.722 -6.631 5.970 1.00 98.94 478 LEU A C 1
ATOM 3651 O O . LEU A 1 478 ? -15.038 -6.439 7.140 1.00 98.94 478 LEU A O 1
ATOM 3655 N N . VAL A 1 479 ? -14.762 -5.662 5.057 1.00 98.88 479 VAL A N 1
ATOM 3656 C CA . VAL A 1 479 ? -15.183 -4.281 5.344 1.00 98.88 479 VAL A CA 1
ATOM 3657 C C . VAL A 1 479 ? -16.401 -3.934 4.493 1.00 98.88 479 VAL A C 1
ATOM 3659 O O . VAL A 1 479 ? -16.334 -4.013 3.269 1.00 98.88 479 VAL A O 1
ATOM 3662 N N . VAL A 1 480 ? -17.524 -3.571 5.114 1.00 98.62 480 VAL A N 1
ATOM 3663 C CA . VAL A 1 480 ? -18.825 -3.425 4.437 1.00 98.62 480 VAL A CA 1
ATOM 3664 C C . VAL A 1 480 ? -19.534 -2.139 4.862 1.00 98.62 480 VAL A C 1
ATOM 3666 O O . VAL A 1 480 ? -19.576 -1.823 6.045 1.00 98.62 480 VAL A O 1
ATOM 3669 N N . ASP A 1 481 ? -20.146 -1.432 3.908 1.00 97.94 481 ASP A N 1
ATOM 3670 C CA . ASP A 1 481 ? -20.955 -0.220 4.141 1.00 97.94 481 ASP A CA 1
ATOM 3671 C C . ASP A 1 481 ? -20.181 0.895 4.869 1.00 97.94 481 ASP A C 1
ATOM 3673 O O . ASP A 1 481 ? -20.482 1.261 6.008 1.00 97.94 481 ASP A O 1
ATOM 3677 N N . VAL A 1 482 ? -19.154 1.433 4.197 1.00 98.38 482 VAL A N 1
ATOM 3678 C CA . VAL A 1 482 ? -18.390 2.584 4.706 1.00 98.38 482 VAL A CA 1
ATOM 3679 C C . VAL A 1 482 ? -18.836 3.877 4.026 1.00 98.38 482 VAL A C 1
ATOM 3681 O O . VAL A 1 482 ? -18.692 4.051 2.809 1.00 98.38 482 VAL A O 1
ATOM 3684 N N . LYS A 1 483 ? -19.356 4.797 4.839 1.00 97.00 483 LYS A N 1
ATOM 3685 C CA . LYS A 1 483 ? -19.991 6.062 4.452 1.00 97.00 483 LYS A CA 1
ATOM 3686 C C . LYS A 1 483 ? -19.007 7.223 4.521 1.00 97.00 483 LYS A C 1
ATOM 3688 O O . LYS A 1 483 ? -18.056 7.214 5.300 1.00 97.00 483 LYS A O 1
ATOM 3693 N N . ASP A 1 484 ? -19.244 8.239 3.702 1.00 95.50 484 ASP A N 1
ATOM 3694 C CA . ASP A 1 484 ? -18.564 9.524 3.810 1.00 95.50 484 ASP A CA 1
ATOM 3695 C C . ASP A 1 484 ? -18.979 10.276 5.079 1.00 95.50 484 ASP A C 1
ATOM 3697 O O . ASP A 1 484 ? -20.118 10.205 5.535 1.00 95.50 484 ASP A O 1
ATOM 3701 N N . GLY A 1 485 ? -18.011 10.984 5.647 1.00 96.56 485 GLY A N 1
ATOM 3702 C CA . GLY A 1 485 ? -18.170 11.913 6.750 1.00 96.56 485 GLY A CA 1
ATOM 3703 C C . GLY A 1 485 ? -18.501 13.328 6.268 1.00 96.56 485 GLY A C 1
ATOM 3704 O O . GLY A 1 485 ? -19.350 13.526 5.400 1.00 96.56 485 GLY A O 1
ATOM 3705 N N . HIS A 1 486 ? -17.839 14.339 6.836 1.00 95.81 486 HIS A N 1
ATOM 3706 C CA . HIS A 1 486 ? -18.058 15.738 6.455 1.00 95.81 486 HIS A CA 1
ATOM 3707 C C . HIS A 1 486 ? -17.552 16.052 5.028 1.00 95.81 486 HIS A C 1
ATOM 3709 O O . HIS A 1 486 ? -16.671 15.392 4.479 1.00 95.81 486 HIS A O 1
ATOM 3715 N N . ALA A 1 487 ? -18.099 17.111 4.420 1.00 94.12 487 ALA A N 1
ATOM 3716 C CA . ALA A 1 487 ? -17.844 17.481 3.020 1.00 94.12 487 ALA A CA 1
ATOM 3717 C C . ALA A 1 487 ? -16.703 18.501 2.817 1.00 94.12 487 ALA A C 1
ATOM 3719 O O . ALA A 1 487 ? -16.510 19.005 1.707 1.00 94.12 487 ALA A O 1
ATOM 3720 N N . THR A 1 488 ? -15.958 18.845 3.872 1.00 91.19 488 THR A N 1
ATOM 3721 C CA . THR A 1 488 ? -14.830 19.787 3.770 1.00 91.19 488 THR A CA 1
ATOM 3722 C C . THR A 1 488 ? -13.785 19.222 2.815 1.00 91.19 488 THR A C 1
ATOM 3724 O O . THR A 1 488 ? -13.498 18.024 2.825 1.00 91.19 488 THR A O 1
ATOM 3727 N N . SER A 1 489 ? -13.205 20.079 1.975 1.00 87.25 489 SER A N 1
ATOM 3728 C CA . SER A 1 489 ? -12.120 19.662 1.085 1.00 87.25 489 SER A CA 1
ATOM 3729 C C . SER A 1 489 ? -10.951 19.084 1.907 1.00 87.25 489 SER A C 1
ATOM 3731 O O . SER A 1 489 ? -10.593 19.692 2.917 1.00 87.25 489 SER A O 1
ATOM 3733 N N . PRO A 1 490 ? -10.328 17.965 1.482 1.00 86.06 490 PRO A N 1
ATOM 3734 C CA . PRO A 1 490 ? -9.206 17.354 2.200 1.00 86.06 490 PRO A CA 1
ATOM 3735 C C . PRO A 1 490 ? -8.055 18.312 2.508 1.00 86.06 490 PRO A C 1
ATOM 3737 O O . PRO A 1 490 ? -7.509 18.271 3.600 1.00 86.06 490 PRO A O 1
ATOM 3740 N N . TYR A 1 491 ? -7.719 19.225 1.591 1.00 80.88 491 TYR A N 1
ATOM 3741 C CA . TYR A 1 491 ? -6.613 20.167 1.798 1.00 80.88 491 TYR A CA 1
ATOM 3742 C C . TYR A 1 491 ? -6.800 21.066 3.032 1.00 80.88 491 TYR A C 1
ATOM 3744 O O . TYR A 1 491 ? -5.965 20.990 3.927 1.00 80.88 491 TYR A O 1
ATOM 3752 N N . PRO A 1 492 ? -7.857 21.900 3.131 1.00 86.19 492 PRO A N 1
ATOM 3753 C CA . PRO A 1 492 ? -8.066 22.726 4.316 1.00 86.19 492 PRO A CA 1
ATOM 3754 C C . PRO A 1 492 ? -8.350 21.905 5.581 1.00 86.19 492 PRO A C 1
ATOM 3756 O O . PRO A 1 492 ? -7.955 22.342 6.656 1.00 86.19 492 PRO A O 1
ATOM 3759 N N . ALA A 1 493 ? -8.985 20.730 5.475 1.00 90.31 493 ALA A N 1
ATOM 3760 C CA . ALA A 1 493 ? -9.218 19.860 6.631 1.00 90.31 493 ALA A CA 1
ATOM 3761 C C . ALA A 1 493 ? -7.895 19.380 7.254 1.00 90.31 493 ALA A C 1
ATOM 3763 O O . ALA A 1 493 ? -7.674 19.570 8.446 1.00 90.31 493 ALA A O 1
ATOM 3764 N N . VAL A 1 494 ? -6.966 18.864 6.442 1.00 87.00 494 VAL A N 1
ATOM 3765 C CA . VAL A 1 494 ? -5.645 18.428 6.924 1.00 87.00 494 VAL A CA 1
ATOM 3766 C C . VAL A 1 494 ? -4.792 19.623 7.358 1.00 87.00 494 VAL A C 1
ATOM 3768 O O . VAL A 1 494 ? -4.170 19.598 8.412 1.00 87.00 494 VAL A O 1
ATOM 3771 N N . LEU A 1 495 ? -4.763 20.695 6.567 1.00 85.06 495 LEU A N 1
ATOM 3772 C CA . LEU A 1 495 ? -3.882 21.840 6.805 1.00 85.06 495 LEU A CA 1
ATOM 3773 C C . LEU A 1 495 ? -4.225 22.626 8.079 1.00 85.06 495 LEU A C 1
ATOM 3775 O O . LEU A 1 495 ? -3.313 23.099 8.763 1.00 85.06 495 LEU A O 1
ATOM 3779 N N . PHE A 1 496 ? -5.520 22.810 8.357 1.00 88.88 496 PHE A N 1
ATOM 3780 C CA . PHE A 1 496 ? -5.986 23.678 9.440 1.00 88.88 496 PHE A CA 1
ATOM 3781 C C . PHE A 1 496 ? -6.525 22.938 10.667 1.00 88.88 496 PHE A C 1
ATOM 3783 O O . PHE A 1 496 ? -6.573 23.547 11.733 1.00 88.88 496 PHE A O 1
ATOM 3790 N N . TYR A 1 497 ? -6.903 21.665 10.524 1.00 91.00 497 TYR A N 1
ATOM 3791 C CA . TYR A 1 497 ? -7.497 20.856 11.598 1.00 91.00 497 TYR A CA 1
ATOM 3792 C C . TYR A 1 497 ? -6.800 19.494 11.781 1.00 91.00 497 TYR A C 1
ATOM 3794 O O . TYR A 1 497 ? -7.113 18.765 12.719 1.00 91.00 497 TYR A O 1
ATOM 3802 N N . ASP A 1 498 ? -5.856 19.130 10.898 1.00 89.38 498 ASP A N 1
ATOM 3803 C CA . ASP A 1 498 ? -5.232 17.797 10.858 1.00 89.38 498 ASP A CA 1
ATOM 3804 C C . ASP A 1 498 ? -6.277 16.672 10.839 1.00 89.38 498 ASP A C 1
ATOM 3806 O O . ASP A 1 498 ? -6.186 15.685 11.565 1.00 89.38 498 ASP A O 1
ATOM 3810 N N . ASP A 1 499 ? -7.309 16.861 10.007 1.00 92.31 499 ASP A N 1
ATOM 3811 C CA . ASP A 1 499 ? -8.403 15.913 9.806 1.00 92.31 499 ASP A CA 1
ATOM 3812 C C . ASP A 1 499 ? -8.343 15.284 8.406 1.00 92.31 499 ASP A C 1
ATOM 3814 O O . ASP A 1 499 ? -8.293 15.976 7.386 1.00 92.31 499 ASP A O 1
ATOM 3818 N N . TYR A 1 500 ? -8.340 13.953 8.358 1.00 91.38 500 TYR A N 1
ATOM 3819 C CA . TYR A 1 500 ? -8.165 13.129 7.159 1.00 91.38 500 TYR A CA 1
ATOM 3820 C C . TYR A 1 500 ? -8.968 11.826 7.249 1.00 91.38 500 TYR A C 1
ATOM 3822 O O . TYR A 1 500 ? -9.589 11.516 8.267 1.00 91.38 500 TYR A O 1
ATOM 3830 N N . LEU A 1 501 ? -8.963 11.059 6.148 1.00 93.31 501 LEU A N 1
ATOM 3831 C CA . LEU A 1 501 ? -9.573 9.723 6.038 1.00 93.31 501 LEU A CA 1
ATOM 3832 C C . LEU A 1 501 ? -11.038 9.678 6.514 1.00 93.31 501 LEU A C 1
ATOM 3834 O O . LEU A 1 501 ? -11.463 8.775 7.230 1.00 93.31 501 LEU A O 1
ATOM 3838 N N . TYR A 1 502 ? -11.813 10.685 6.120 1.00 95.19 502 TYR A N 1
ATOM 3839 C CA . TYR A 1 502 ? -13.248 10.793 6.392 1.00 95.19 502 TYR A CA 1
ATOM 3840 C C . TYR A 1 502 ? -14.102 10.586 5.130 1.00 95.19 502 TYR A C 1
ATOM 3842 O O . TYR A 1 502 ? -15.312 10.765 5.161 1.00 95.19 502 TYR A O 1
ATOM 3850 N N . SER A 1 503 ? -13.507 10.240 3.985 1.00 94.56 503 SER A N 1
ATOM 3851 C CA . SER A 1 503 ? -14.201 10.222 2.685 1.00 94.56 503 SER A CA 1
ATOM 3852 C C . SER A 1 503 ? -14.784 8.854 2.306 1.00 94.56 503 SER A C 1
ATOM 3854 O O . SER A 1 503 ? -14.984 8.594 1.118 1.00 94.56 503 SER A O 1
ATOM 3856 N N . GLY A 1 504 ? -15.034 7.981 3.284 1.00 96.69 504 GLY A N 1
ATOM 3857 C CA . GLY A 1 504 ? -15.655 6.670 3.102 1.00 96.69 504 GLY A CA 1
ATOM 3858 C C . GLY A 1 504 ? -14.690 5.585 2.621 1.00 96.69 504 GLY A C 1
ATOM 3859 O O . GLY A 1 504 ? -15.027 4.835 1.700 1.00 96.69 504 GLY A O 1
ATOM 3860 N N . GLN A 1 505 ? -13.478 5.537 3.181 1.00 97.81 505 GLN A N 1
ATOM 3861 C CA . GLN A 1 505 ? -12.455 4.543 2.842 1.00 97.81 505 GLN A CA 1
ATOM 3862 C C . GLN A 1 505 ? -12.708 3.200 3.541 1.00 97.81 505 GLN A C 1
ATOM 3864 O O . GLN A 1 505 ? -12.779 3.150 4.762 1.00 97.81 505 GLN A O 1
ATOM 3869 N N . GLY A 1 506 ? -12.758 2.087 2.808 1.00 98.31 506 GLY A N 1
ATOM 3870 C CA . GLY A 1 506 ? -12.748 0.757 3.425 1.00 98.31 506 GLY A CA 1
ATOM 3871 C C . GLY A 1 506 ? -11.443 0.518 4.187 1.00 98.31 506 GLY A C 1
ATOM 3872 O O . GLY A 1 506 ? -11.446 0.363 5.408 1.00 98.31 506 GLY A O 1
ATOM 3873 N N . LEU A 1 507 ? -10.330 0.581 3.455 1.00 98.50 507 LEU A N 1
ATOM 3874 C CA . LEU A 1 507 ? -8.977 0.676 4.006 1.00 98.50 507 LEU A CA 1
ATOM 3875 C C . LEU A 1 507 ? -8.461 2.100 3.780 1.00 98.50 507 LEU A C 1
ATOM 3877 O O . LEU A 1 507 ? -8.268 2.510 2.633 1.00 98.50 507 LEU A O 1
ATOM 3881 N N . GLY A 1 508 ? -8.291 2.865 4.857 1.00 96.44 508 GLY A N 1
ATOM 3882 C CA . GLY A 1 508 ? -7.794 4.239 4.835 1.00 96.44 508 GLY A CA 1
ATOM 3883 C C . GLY A 1 508 ? -6.337 4.299 5.278 1.00 96.44 508 GLY A C 1
ATOM 3884 O O . GLY A 1 508 ? -6.022 3.929 6.401 1.00 96.44 508 GLY A O 1
ATOM 3885 N N . MET A 1 509 ? -5.441 4.770 4.416 1.00 91.50 509 MET A N 1
ATOM 3886 C CA . MET A 1 509 ? -4.006 4.735 4.688 1.00 91.50 509 MET A CA 1
ATOM 3887 C C . MET A 1 509 ? -3.372 6.116 4.615 1.00 91.50 509 MET A C 1
ATOM 3889 O O . MET A 1 509 ? -3.359 6.737 3.548 1.00 91.50 509 MET A O 1
ATOM 3893 N N . LYS A 1 510 ? -2.783 6.546 5.735 1.00 84.56 510 LYS A N 1
ATOM 3894 C CA . LYS A 1 510 ? -1.736 7.576 5.751 1.00 84.56 510 LYS A CA 1
ATOM 3895 C C . LYS A 1 510 ? -0.347 6.927 5.726 1.00 84.56 510 LYS A C 1
ATOM 3897 O O . LYS A 1 510 ? 0.529 7.358 4.981 1.00 84.56 510 LYS A O 1
ATOM 3902 N N . GLY A 1 511 ? -0.170 5.846 6.492 1.00 80.12 511 GLY A N 1
ATOM 3903 C CA . GLY A 1 511 ? 1.034 5.010 6.499 1.00 80.12 511 GLY A CA 1
ATOM 3904 C C . GLY A 1 511 ? 1.026 3.941 5.411 1.00 80.12 511 GLY A C 1
ATOM 3905 O O . GLY A 1 511 ? -0.002 3.318 5.149 1.00 80.12 511 GLY A O 1
ATOM 3906 N N . ARG A 1 512 ? 2.189 3.703 4.793 1.00 85.44 512 ARG A N 1
ATOM 3907 C CA . ARG A 1 512 ? 2.361 2.789 3.640 1.00 85.44 512 ARG A CA 1
ATOM 3908 C C . ARG A 1 512 ? 3.043 1.462 3.982 1.00 85.44 512 ARG A C 1
ATOM 3910 O O . ARG A 1 512 ? 3.155 0.569 3.140 1.00 85.44 512 ARG A O 1
ATOM 3917 N N . ALA A 1 513 ? 3.545 1.338 5.209 1.00 87.56 513 ALA A N 1
ATOM 3918 C CA . ALA A 1 513 ? 4.366 0.212 5.637 1.00 87.56 513 ALA A CA 1
ATOM 3919 C C . ALA A 1 513 ? 3.569 -1.021 6.095 1.00 87.56 513 ALA A C 1
ATOM 3921 O O . ALA A 1 513 ? 4.139 -2.106 6.250 1.00 87.56 513 ALA A O 1
ATOM 3922 N N . VAL A 1 514 ? 2.244 -0.916 6.175 1.00 92.56 514 VAL A N 1
ATOM 3923 C CA . VAL A 1 514 ? 1.357 -2.064 6.382 1.00 92.56 514 VAL A CA 1
ATOM 3924 C C . VAL A 1 514 ? 1.234 -2.896 5.100 1.00 92.56 514 VAL A C 1
ATOM 3926 O O . VAL A 1 514 ? 1.072 -2.356 4.006 1.00 92.56 514 VAL A O 1
ATOM 3929 N N . VAL A 1 515 ? 1.356 -4.218 5.221 1.00 95.44 515 VAL A N 1
ATOM 3930 C CA . VAL A 1 515 ? 1.153 -5.176 4.121 1.00 95.44 515 VAL A CA 1
ATOM 3931 C C . VAL A 1 515 ? -0.305 -5.632 4.120 1.00 95.44 515 VAL A C 1
ATOM 3933 O O . VAL A 1 515 ? -0.807 -6.044 5.159 1.00 95.44 515 VAL A O 1
ATOM 3936 N N . CYS A 1 516 ? -0.981 -5.577 2.971 1.00 97.88 516 CYS A N 1
ATOM 3937 C CA . CYS A 1 516 ? -2.412 -5.879 2.868 1.00 97.88 516 CYS A CA 1
ATOM 3938 C C . CYS A 1 516 ? -2.674 -7.115 1.994 1.00 97.88 516 CYS A C 1
ATOM 3940 O O . CYS A 1 516 ? -2.231 -7.157 0.840 1.00 97.88 516 CYS A O 1
ATOM 3942 N N . ARG A 1 517 ? -3.409 -8.120 2.498 1.00 97.88 517 ARG A N 1
ATOM 3943 C CA . ARG A 1 517 ? -3.642 -9.379 1.760 1.00 97.88 517 ARG A CA 1
ATOM 3944 C C . ARG A 1 517 ? -5.070 -9.902 1.896 1.00 97.88 517 ARG A C 1
ATOM 3946 O O . ARG A 1 517 ? -5.626 -9.913 2.982 1.00 97.88 517 ARG A O 1
ATOM 3953 N N . GLY A 1 518 ? -5.682 -10.362 0.807 1.00 98.12 518 GLY A N 1
ATOM 3954 C CA . GLY A 1 518 ? -6.952 -11.110 0.864 1.00 98.12 518 GLY A CA 1
ATOM 3955 C C . GLY A 1 518 ? -8.170 -10.343 1.408 1.00 98.12 518 GLY A C 1
ATOM 3956 O O . GLY A 1 518 ? -9.195 -10.956 1.699 1.00 98.12 518 GLY A O 1
ATOM 3957 N N . ASN A 1 519 ? -8.080 -9.021 1.581 1.00 98.88 519 ASN A N 1
ATOM 3958 C CA . ASN A 1 519 ? -9.183 -8.218 2.109 1.00 98.88 519 ASN A CA 1
ATOM 3959 C C . ASN A 1 519 ? -10.336 -8.126 1.103 1.00 98.88 519 ASN A C 1
ATOM 3961 O O . ASN A 1 519 ? -10.115 -7.980 -0.103 1.00 98.88 519 ASN A O 1
ATOM 3965 N N . VAL A 1 520 ? -11.566 -8.138 1.613 1.00 98.81 520 VAL A N 1
ATOM 3966 C CA . VAL A 1 520 ? -12.794 -7.938 0.841 1.00 98.81 520 VAL A CA 1
ATOM 3967 C C . VAL A 1 520 ? -13.481 -6.675 1.335 1.00 98.81 520 VAL A C 1
ATOM 3969 O O . VAL A 1 520 ? -13.796 -6.540 2.514 1.00 98.81 520 VAL A O 1
ATOM 3972 N N . ILE A 1 521 ? -13.721 -5.740 0.423 1.00 98.81 521 ILE A N 1
ATOM 3973 C CA . ILE A 1 521 ? -14.266 -4.420 0.728 1.00 98.81 521 ILE A CA 1
ATOM 3974 C C . ILE A 1 521 ? -15.510 -4.216 -0.130 1.00 98.81 521 ILE A C 1
ATOM 3976 O O . ILE A 1 521 ? -15.417 -4.224 -1.355 1.00 98.81 521 ILE A O 1
ATOM 3980 N N . ALA A 1 522 ? -16.676 -4.045 0.481 1.00 98.12 522 ALA A N 1
ATOM 3981 C CA . ALA A 1 522 ? -17.947 -3.981 -0.231 1.00 98.12 522 ALA A CA 1
ATOM 3982 C C . ALA A 1 522 ? -18.753 -2.727 0.124 1.00 98.12 522 ALA A C 1
ATOM 3984 O O . ALA A 1 522 ? -18.881 -2.367 1.290 1.00 98.12 522 ALA A O 1
ATOM 3985 N N . ASN A 1 523 ? -19.339 -2.096 -0.897 1.00 96.88 523 ASN A N 1
ATOM 3986 C CA . ASN A 1 523 ? -20.201 -0.918 -0.770 1.00 96.88 523 ASN A CA 1
ATOM 3987 C C . ASN A 1 523 ? -19.556 0.214 0.048 1.00 96.88 523 ASN A C 1
ATOM 3989 O O . ASN A 1 523 ? -20.005 0.594 1.126 1.00 96.88 523 ASN A O 1
ATOM 3993 N N . THR A 1 524 ? -18.468 0.760 -0.482 1.00 97.38 524 THR A N 1
ATOM 3994 C CA . THR A 1 524 ? -17.783 1.917 0.104 1.00 97.38 524 THR A CA 1
ATOM 3995 C C . THR A 1 524 ? -17.719 3.073 -0.890 1.00 97.38 524 THR A C 1
ATOM 3997 O O . THR A 1 524 ? -17.930 2.906 -2.098 1.00 97.38 524 THR A O 1
ATOM 4000 N N . LYS A 1 525 ? -17.390 4.279 -0.419 1.00 96.12 525 LYS A N 1
ATOM 4001 C CA . LYS A 1 525 ? -17.048 5.383 -1.333 1.00 96.12 525 LYS A CA 1
ATOM 4002 C C . LYS A 1 525 ? -15.700 5.133 -2.001 1.00 96.12 525 LYS A C 1
ATOM 4004 O O . LYS A 1 525 ? -15.567 5.273 -3.214 1.00 96.12 525 LYS A O 1
ATOM 4009 N N . GLN A 1 526 ? -14.711 4.721 -1.220 1.00 97.06 526 GLN A N 1
ATOM 4010 C CA . GLN A 1 526 ? -13.382 4.345 -1.689 1.00 97.06 526 GLN A CA 1
ATOM 4011 C C . GLN A 1 526 ? -13.074 2.964 -1.120 1.00 97.06 526 GLN A C 1
ATOM 4013 O O . GLN A 1 526 ? -13.159 2.772 0.089 1.00 97.06 526 GLN A O 1
ATOM 4018 N N . GLY A 1 527 ? -12.777 1.975 -1.963 1.00 97.81 527 GLY A N 1
ATOM 4019 C CA . GLY A 1 527 ? -12.371 0.648 -1.499 1.00 97.81 527 GLY A CA 1
ATOM 4020 C C . GLY A 1 527 ? -11.094 0.763 -0.677 1.00 97.81 527 GLY A C 1
ATOM 4021 O O . GLY A 1 527 ? -11.115 0.672 0.549 1.00 97.81 527 GLY A O 1
ATOM 4022 N N . VAL A 1 528 ? -10.006 1.081 -1.370 1.00 98.12 528 VAL A N 1
ATOM 4023 C CA . VAL A 1 528 ? -8.723 1.456 -0.769 1.00 98.12 528 VAL A CA 1
ATOM 4024 C C . VAL A 1 528 ? -8.484 2.943 -1.012 1.00 98.12 528 VAL A C 1
ATOM 4026 O O . VAL A 1 528 ? -8.525 3.395 -2.157 1.00 98.12 528 VAL A O 1
ATOM 4029 N N . GLY A 1 529 ? -8.249 3.710 0.051 1.00 95.62 529 GLY A N 1
ATOM 4030 C CA . GLY A 1 529 ? -7.932 5.133 -0.020 1.00 95.62 529 GLY A CA 1
ATOM 4031 C C . GLY A 1 529 ? -6.578 5.433 0.608 1.00 95.62 529 GLY A C 1
ATOM 4032 O O . GLY A 1 529 ? -6.401 5.243 1.805 1.00 95.62 529 GLY A O 1
ATOM 4033 N N . ILE A 1 530 ? -5.646 5.934 -0.196 1.00 90.81 530 ILE A N 1
ATOM 4034 C CA . ILE A 1 530 ? -4.298 6.336 0.213 1.00 90.81 530 ILE A CA 1
ATOM 4035 C C . ILE A 1 530 ? -4.200 7.860 0.133 1.00 90.81 530 ILE A C 1
ATOM 4037 O O . ILE A 1 530 ? -4.534 8.452 -0.900 1.00 90.81 530 ILE A O 1
ATOM 4041 N N . MET A 1 531 ? -3.762 8.481 1.228 1.00 84.31 531 MET A N 1
ATOM 4042 C CA . MET A 1 531 ? -3.608 9.927 1.361 1.00 84.31 531 MET A CA 1
ATOM 4043 C C . MET A 1 531 ? -2.281 10.253 2.050 1.00 84.31 531 MET A C 1
ATOM 4045 O O . MET A 1 531 ? -2.150 10.094 3.260 1.00 84.31 531 MET A O 1
ATOM 4049 N N . ASN A 1 532 ? -1.314 10.762 1.287 1.00 73.19 532 ASN A N 1
ATOM 4050 C CA . ASN A 1 532 ? 0.019 11.103 1.788 1.00 73.19 532 ASN A CA 1
ATOM 4051 C C . ASN A 1 532 ? 0.185 12.624 1.890 1.00 73.19 532 ASN A C 1
ATOM 4053 O O . ASN A 1 532 ? 0.953 13.235 1.149 1.00 73.19 532 ASN A O 1
ATOM 4057 N N . MET A 1 533 ? -0.576 13.238 2.794 1.00 75.50 533 MET A N 1
ATOM 4058 C CA . MET A 1 533 ? -0.571 14.685 3.009 1.00 75.50 533 MET A CA 1
ATOM 4059 C C . MET A 1 533 ? -0.018 15.013 4.390 1.00 75.50 533 MET A C 1
ATOM 4061 O O . MET A 1 533 ? -0.663 14.694 5.385 1.00 75.50 533 MET A O 1
ATOM 4065 N N . ASN A 1 534 ? 1.140 15.680 4.448 1.00 73.38 534 ASN A N 1
ATOM 4066 C CA . ASN A 1 534 ? 1.839 15.958 5.708 1.00 73.38 534 ASN A CA 1
ATOM 4067 C C . ASN A 1 534 ? 2.182 17.454 5.901 1.00 73.38 534 ASN A C 1
ATOM 4069 O O . ASN A 1 534 ? 3.357 17.815 6.008 1.00 73.38 534 ASN A O 1
ATOM 4073 N N . PRO A 1 535 ? 1.193 18.370 5.932 1.00 74.25 535 PRO A N 1
ATOM 4074 C CA . PRO A 1 535 ? 1.472 19.795 6.101 1.00 74.25 535 PRO A CA 1
ATOM 4075 C C . PRO A 1 535 ? 1.809 20.208 7.540 1.00 74.25 535 PRO A C 1
ATOM 4077 O O . PRO A 1 535 ? 2.281 21.324 7.730 1.00 74.25 535 PRO A O 1
ATOM 4080 N N . THR A 1 536 ? 1.562 19.369 8.549 1.00 77.12 536 THR A N 1
ATOM 4081 C CA . THR A 1 536 ? 1.675 19.730 9.973 1.00 77.12 536 THR A CA 1
ATOM 4082 C C . THR A 1 536 ? 2.917 19.130 10.625 1.00 77.12 536 THR A C 1
ATOM 4084 O O . THR A 1 536 ? 3.070 17.921 10.573 1.00 77.12 536 THR A O 1
ATOM 4087 N N . VAL A 1 537 ? 3.765 19.903 11.307 1.00 70.69 537 VAL A N 1
ATOM 4088 C CA . VAL A 1 537 ? 5.002 19.362 11.934 1.00 70.69 537 VAL A CA 1
ATOM 4089 C C . VAL A 1 537 ? 4.793 18.592 13.238 1.00 70.69 537 VAL A C 1
ATOM 4091 O O . VAL A 1 537 ? 5.586 17.716 13.565 1.00 70.69 537 VAL A O 1
ATOM 4094 N N . ASN A 1 538 ? 3.760 18.928 14.014 1.00 69.56 538 ASN A N 1
ATOM 4095 C CA . ASN A 1 538 ? 3.680 18.496 15.414 1.00 69.56 538 ASN A CA 1
ATOM 4096 C C . ASN A 1 538 ? 3.230 17.034 15.588 1.00 69.56 538 ASN A C 1
ATOM 4098 O O . ASN A 1 538 ? 3.463 16.473 16.654 1.00 69.56 538 ASN A O 1
ATOM 4102 N N . HIS A 1 539 ? 2.601 16.419 14.577 1.00 64.50 539 HIS A N 1
ATOM 4103 C CA . HIS A 1 539 ? 1.933 15.106 14.675 1.00 64.50 539 HIS A CA 1
ATOM 4104 C C . HIS A 1 539 ? 2.335 14.138 13.547 1.00 64.50 539 HIS A C 1
ATOM 4106 O O . HIS A 1 539 ? 1.505 13.404 13.003 1.00 64.50 539 HIS A O 1
ATOM 4112 N N . LEU A 1 540 ? 3.598 14.187 13.127 1.00 65.81 540 LEU A N 1
ATOM 4113 C CA . LEU A 1 540 ? 4.118 13.313 12.080 1.00 65.81 540 LEU A CA 1
ATOM 4114 C C . LEU A 1 540 ? 5.077 12.288 12.664 1.00 65.81 540 LEU A C 1
ATOM 4116 O O . LEU A 1 540 ? 6.196 12.630 13.037 1.00 65.81 540 LEU A O 1
ATOM 4120 N N . ASP A 1 541 ? 4.657 11.027 12.623 1.00 72.38 541 ASP A N 1
ATOM 4121 C CA . ASP A 1 541 ? 5.533 9.893 12.876 1.00 72.38 541 ASP A CA 1
ATOM 4122 C C . ASP A 1 541 ? 5.934 9.245 11.561 1.00 72.38 541 ASP A C 1
ATOM 4124 O O . ASP A 1 541 ? 5.268 9.345 10.523 1.00 72.38 541 ASP A O 1
ATOM 4128 N N . ARG A 1 542 ? 7.081 8.580 11.585 1.00 74.69 542 ARG A N 1
ATOM 4129 C CA . ARG A 1 542 ? 7.669 8.006 10.390 1.00 74.69 542 ARG A CA 1
ATOM 4130 C C . ARG A 1 542 ? 8.149 6.571 10.677 1.00 74.69 542 ARG A C 1
ATOM 4132 O O . ARG A 1 542 ? 8.783 6.311 11.691 1.00 74.69 542 ARG A O 1
ATOM 4139 N N . VAL A 1 543 ? 7.853 5.642 9.762 1.00 77.88 543 VAL A N 1
ATOM 4140 C CA . VAL A 1 543 ? 8.178 4.180 9.769 1.00 77.88 543 VAL A CA 1
ATOM 4141 C C . VAL A 1 543 ? 9.637 3.764 10.099 1.00 77.88 543 VAL A C 1
ATOM 4143 O O . VAL A 1 543 ? 10.484 3.767 9.213 1.00 77.88 543 VAL A O 1
ATOM 4146 N N . ASP A 1 544 ? 9.968 3.245 11.274 1.00 77.19 544 ASP A N 1
ATOM 4147 C CA . ASP A 1 544 ? 11.340 2.756 11.528 1.00 77.19 544 ASP A CA 1
ATOM 4148 C C . ASP A 1 544 ? 11.886 1.830 10.398 1.00 77.19 544 ASP A C 1
ATOM 4150 O O . ASP A 1 544 ? 11.336 0.745 10.165 1.00 77.19 544 ASP A O 1
ATOM 4154 N N . PRO A 1 545 ? 12.961 2.226 9.678 1.00 74.44 545 PRO A N 1
ATOM 4155 C CA . PRO A 1 545 ? 13.507 1.427 8.585 1.00 74.44 545 PRO A CA 1
ATOM 4156 C C . PRO A 1 545 ? 13.976 0.056 9.078 1.00 74.44 545 PRO A C 1
ATOM 4158 O O . PRO A 1 545 ? 13.782 -0.940 8.396 1.00 74.44 545 PRO A O 1
ATOM 4161 N N . ALA A 1 546 ? 14.526 -0.069 10.283 1.00 76.81 546 ALA A N 1
ATOM 4162 C CA . ALA A 1 546 ? 14.956 -1.371 10.780 1.00 76.81 546 ALA A CA 1
ATOM 4163 C C . ALA A 1 546 ? 13.756 -2.304 11.049 1.00 76.81 546 ALA A C 1
ATOM 4165 O O . ALA A 1 546 ? 13.835 -3.511 10.791 1.00 76.81 546 ALA A O 1
ATOM 4166 N N . ALA A 1 547 ? 12.623 -1.746 11.492 1.00 80.75 547 ALA A N 1
ATOM 4167 C CA . ALA A 1 547 ? 11.365 -2.479 11.636 1.00 80.75 547 ALA A CA 1
ATOM 4168 C C . ALA A 1 547 ? 10.826 -2.920 10.270 1.00 80.75 547 ALA A C 1
ATOM 4170 O O . ALA A 1 547 ? 10.488 -4.091 10.072 1.00 80.75 547 ALA A O 1
ATOM 4171 N N . LEU A 1 548 ? 10.825 -2.012 9.295 1.00 82.25 548 LEU A N 1
ATOM 4172 C CA . LEU A 1 548 ? 10.378 -2.300 7.938 1.00 82.25 548 LEU A CA 1
ATOM 4173 C C . LEU A 1 548 ? 11.190 -3.428 7.283 1.00 82.25 548 LEU A C 1
ATOM 4175 O O . LEU A 1 548 ? 10.604 -4.322 6.672 1.00 82.25 548 LEU A O 1
ATOM 4179 N N . ALA A 1 549 ? 12.517 -3.426 7.457 1.00 80.00 549 ALA A N 1
ATOM 4180 C CA . ALA A 1 549 ? 13.413 -4.467 6.939 1.00 80.00 549 ALA A CA 1
ATOM 4181 C C . ALA A 1 549 ? 13.068 -5.837 7.518 1.00 80.00 549 ALA A C 1
ATOM 4183 O O . ALA A 1 549 ? 13.013 -6.819 6.780 1.00 80.00 549 ALA A O 1
ATOM 4184 N N . SER A 1 550 ? 12.797 -5.900 8.825 1.00 82.88 550 SER A N 1
ATOM 4185 C CA . SER A 1 550 ? 12.379 -7.150 9.463 1.00 82.88 550 SER A CA 1
ATOM 4186 C C . SER A 1 550 ? 11.005 -7.634 8.997 1.00 82.88 550 SER A C 1
ATOM 4188 O O . SER A 1 550 ? 10.802 -8.839 8.865 1.00 82.88 550 SER A O 1
ATOM 4190 N N . LEU A 1 551 ? 10.078 -6.716 8.708 1.00 85.12 551 LEU A N 1
ATOM 4191 C CA . LEU A 1 551 ? 8.722 -7.050 8.277 1.00 85.12 551 LEU A CA 1
ATOM 4192 C C . LEU A 1 551 ? 8.671 -7.552 6.828 1.00 85.12 551 LEU A C 1
ATOM 4194 O O . LEU A 1 551 ? 7.852 -8.410 6.495 1.00 85.12 551 LEU A O 1
ATOM 4198 N N . ARG A 1 552 ? 9.509 -6.994 5.948 1.00 85.50 552 ARG A N 1
ATOM 4199 C CA . ARG A 1 552 ? 9.416 -7.186 4.495 1.00 85.50 552 ARG A CA 1
ATOM 4200 C C . ARG A 1 552 ? 10.734 -7.682 3.886 1.00 85.50 552 ARG A C 1
ATOM 4202 O O . ARG A 1 552 ? 11.287 -7.015 3.016 1.00 85.50 552 ARG A O 1
ATOM 4209 N N . PRO A 1 553 ? 11.219 -8.879 4.255 1.00 78.75 553 PRO A N 1
ATOM 4210 C CA . PRO A 1 553 ? 12.528 -9.367 3.809 1.00 78.75 553 PRO A CA 1
ATOM 4211 C C . PRO A 1 553 ? 12.650 -9.525 2.282 1.00 78.75 553 PRO A C 1
ATOM 4213 O O . PRO A 1 553 ? 13.752 -9.465 1.749 1.00 78.75 553 PRO A O 1
ATOM 4216 N N . ASN A 1 554 ? 11.527 -9.695 1.574 1.00 80.81 554 ASN A N 1
ATOM 4217 C CA . ASN A 1 554 ? 11.492 -9.838 0.113 1.00 80.81 554 ASN A CA 1
ATOM 4218 C C . ASN A 1 554 ? 11.317 -8.505 -0.640 1.00 80.81 554 ASN A C 1
ATOM 4220 O O . ASN A 1 554 ? 11.426 -8.484 -1.862 1.00 80.81 554 ASN A O 1
ATOM 4224 N N . TYR A 1 555 ? 11.040 -7.406 0.067 1.00 77.75 555 TYR A N 1
ATOM 4225 C CA . TYR A 1 555 ? 10.899 -6.069 -0.512 1.00 77.75 555 TYR A CA 1
ATOM 4226 C C . TYR A 1 555 ? 12.024 -5.200 0.036 1.00 77.75 555 TYR A C 1
ATOM 4228 O O . TYR A 1 555 ? 11.852 -4.467 1.010 1.00 77.75 555 TYR A O 1
ATOM 4236 N N . LEU A 1 556 ? 13.202 -5.359 -0.567 1.00 72.75 556 LEU A N 1
ATOM 4237 C CA . LEU A 1 556 ? 14.407 -4.651 -0.155 1.00 72.75 556 LEU A CA 1
ATOM 4238 C C . LEU A 1 556 ? 14.226 -3.138 -0.346 1.00 72.75 556 LEU A C 1
ATOM 4240 O O . LEU A 1 556 ? 13.599 -2.686 -1.302 1.00 72.75 556 LEU A O 1
ATOM 4244 N N . PHE A 1 557 ? 14.808 -2.349 0.547 1.00 66.38 557 PHE A N 1
ATOM 4245 C CA . PHE A 1 557 ? 14.870 -0.893 0.436 1.00 66.38 557 PHE A CA 1
ATOM 4246 C C . PHE A 1 557 ? 16.212 -0.404 0.980 1.00 66.38 557 PHE A C 1
ATOM 4248 O O . PHE A 1 557 ? 16.841 -1.083 1.797 1.00 66.38 557 PHE A O 1
ATOM 4255 N N . ASP A 1 558 ? 16.655 0.759 0.504 1.00 60.00 558 ASP A N 1
ATOM 4256 C CA . ASP A 1 558 ? 17.884 1.396 0.976 1.00 60.00 558 ASP A CA 1
ATOM 4257 C C . ASP A 1 558 ? 17.722 1.817 2.446 1.00 60.00 558 ASP A C 1
ATOM 4259 O O . ASP A 1 558 ? 16.819 2.577 2.801 1.00 60.00 558 ASP A O 1
ATOM 4263 N N . GLN A 1 559 ? 18.587 1.277 3.307 1.00 53.44 559 GLN A N 1
ATOM 4264 C CA . GLN A 1 559 ? 18.617 1.549 4.745 1.00 53.44 559 GLN A CA 1
ATOM 4265 C C . GLN A 1 559 ? 19.376 2.832 5.094 1.00 53.44 559 GLN A C 1
ATOM 4267 O O . GLN A 1 559 ? 19.646 3.066 6.271 1.00 53.44 559 GLN A O 1
ATOM 4272 N N . PHE A 1 560 ? 19.736 3.661 4.112 1.00 55.41 560 PHE A N 1
ATOM 4273 C CA . PHE A 1 560 ? 20.269 4.991 4.367 1.00 55.41 560 PHE A CA 1
ATOM 4274 C C . PHE A 1 560 ? 19.172 5.940 4.889 1.00 55.41 560 PHE A C 1
ATOM 4276 O O . PHE A 1 560 ? 18.630 6.773 4.163 1.00 55.41 560 PHE A O 1
ATOM 4283 N N . PRO A 1 561 ? 18.784 5.781 6.162 1.00 53.00 561 PRO A N 1
ATOM 4284 C CA . PRO A 1 561 ? 18.985 6.865 7.113 1.00 53.00 561 PRO A CA 1
ATOM 4285 C C . PRO A 1 561 ? 19.633 6.359 8.410 1.00 53.00 561 PRO A C 1
ATOM 4287 O O . PRO A 1 561 ? 19.210 5.384 9.032 1.00 53.00 561 PRO A O 1
ATOM 4290 N N . LEU A 1 562 ? 20.669 7.056 8.869 1.00 43.75 562 LEU A N 1
ATOM 4291 C CA . LEU A 1 562 ? 21.350 6.723 10.116 1.00 43.75 562 LEU A CA 1
ATOM 4292 C C . LEU A 1 562 ? 20.441 6.860 11.347 1.00 43.75 562 LEU A C 1
ATOM 4294 O O . LEU A 1 562 ? 20.193 7.961 11.835 1.00 43.75 562 LEU A O 1
ATOM 4298 N N . CYS A 1 563 ? 20.026 5.714 11.887 1.00 40.94 563 CYS A N 1
ATOM 4299 C CA . CYS A 1 563 ? 19.337 5.473 13.165 1.00 40.94 563 CYS A CA 1
ATOM 4300 C C . CYS A 1 563 ? 19.701 6.463 14.307 1.00 40.94 563 CYS A C 1
ATOM 4302 O O . CYS A 1 563 ? 20.838 6.925 14.431 1.00 40.94 563 CYS A O 1
ATOM 4304 N N . SER A 1 564 ? 18.836 6.831 15.258 1.00 37.38 564 SER A N 1
ATOM 4305 C CA . SER A 1 564 ? 17.790 6.102 15.989 1.00 37.38 564 SER A CA 1
ATOM 4306 C C . SER A 1 564 ? 16.828 7.144 16.593 1.00 37.38 564 SER A C 1
ATOM 4308 O O . SER A 1 564 ? 17.248 7.903 17.463 1.00 37.38 564 SER A O 1
ATOM 4310 N N . ASN A 1 565 ? 15.614 7.231 16.035 1.00 33.91 565 ASN A N 1
ATOM 4311 C CA . ASN A 1 565 ? 14.393 7.957 16.463 1.00 33.91 565 ASN A CA 1
ATOM 4312 C C . ASN A 1 565 ? 13.598 8.413 15.225 1.00 33.91 565 ASN A C 1
ATOM 4314 O O . ASN A 1 565 ? 13.425 9.604 15.011 1.00 33.91 565 ASN A O 1
ATOM 4318 N N . GLY A 1 566 ? 13.181 7.440 14.404 1.00 33.47 566 GLY A N 1
ATOM 4319 C CA . GLY A 1 566 ? 12.142 7.573 13.371 1.00 33.47 566 GLY A CA 1
ATOM 4320 C C . GLY A 1 566 ? 12.191 8.828 12.497 1.00 33.47 566 GLY A C 1
ATOM 4321 O O . GLY A 1 566 ? 11.386 9.720 12.683 1.00 33.47 566 GLY A O 1
ATOM 4322 N N . TYR A 1 567 ? 13.069 8.830 11.491 1.00 40.09 567 TYR A N 1
ATOM 4323 C CA . TYR A 1 567 ? 13.219 9.844 10.435 1.00 40.09 567 TYR A CA 1
ATOM 4324 C C . TYR A 1 567 ? 13.376 11.309 10.860 1.00 40.09 567 TYR A C 1
ATOM 4326 O O . TYR A 1 567 ? 12.964 11.781 11.910 1.00 40.09 567 TYR A O 1
ATOM 4334 N N . SER A 1 568 ? 14.043 12.049 9.987 1.00 38.31 568 SER A N 1
ATOM 4335 C CA . SER A 1 568 ? 14.347 13.460 10.150 1.00 38.31 568 SER A CA 1
ATOM 4336 C C . SER A 1 568 ? 13.114 14.284 10.555 1.00 38.31 568 SER A C 1
ATOM 4338 O O . SER A 1 568 ? 12.168 14.404 9.775 1.00 38.31 568 SER A O 1
ATOM 4340 N N . LYS A 1 569 ? 13.189 14.986 11.692 1.00 43.16 569 LYS A N 1
ATOM 4341 C CA . LYS A 1 569 ? 12.724 16.379 11.680 1.00 43.16 569 LYS A CA 1
ATOM 4342 C C . LYS A 1 569 ? 13.605 17.106 10.670 1.00 43.16 569 LYS A C 1
ATOM 4344 O O . LYS A 1 569 ? 14.814 16.852 10.624 1.00 43.16 569 LYS A O 1
ATOM 4349 N N . GLU A 1 570 ? 13.039 17.977 9.849 1.00 43.66 570 GLU A N 1
ATOM 4350 C CA . GLU A 1 570 ? 13.852 18.735 8.903 1.00 43.66 570 GLU A CA 1
ATOM 4351 C C . GLU A 1 570 ? 15.054 19.405 9.626 1.00 43.66 570 GLU A C 1
ATOM 4353 O O . GLU A 1 570 ? 14.870 20.203 10.561 1.00 43.66 570 GLU A O 1
ATOM 4358 N N . GLY A 1 571 ? 16.280 19.041 9.215 1.00 41.72 571 GLY A N 1
ATOM 4359 C CA . GLY A 1 571 ? 17.551 19.439 9.843 1.00 41.72 571 GLY A CA 1
ATOM 4360 C C . GLY A 1 571 ? 18.471 18.292 10.299 1.00 41.72 571 GLY A C 1
ATOM 4361 O O . GLY A 1 571 ? 19.616 18.572 10.641 1.00 41.72 571 GLY A O 1
ATOM 4362 N N . ASP A 1 572 ? 18.015 17.030 10.269 1.00 45.19 572 ASP A N 1
ATOM 4363 C CA . ASP A 1 572 ? 18.805 15.855 10.694 1.00 45.19 572 ASP A CA 1
ATOM 4364 C C . ASP A 1 572 ? 19.300 14.952 9.530 1.00 45.19 572 ASP A C 1
ATOM 4366 O O . ASP A 1 572 ? 19.714 13.820 9.764 1.00 45.19 572 ASP A O 1
ATOM 4370 N N . GLY A 1 573 ? 19.314 15.452 8.288 1.00 43.88 573 GLY A N 1
ATOM 4371 C CA . GLY A 1 573 ? 19.935 14.787 7.133 1.00 43.88 573 GLY A CA 1
ATOM 4372 C C . GLY A 1 573 ? 19.153 13.602 6.536 1.00 43.88 573 GLY A C 1
ATOM 4373 O O . GLY A 1 573 ? 18.935 12.591 7.196 1.00 43.88 573 GLY A O 1
ATOM 4374 N N . ILE A 1 574 ? 18.815 13.724 5.246 1.00 46.94 574 ILE A N 1
ATOM 4375 C CA . ILE A 1 574 ? 18.110 12.775 4.348 1.00 46.94 574 ILE A CA 1
ATOM 4376 C C . ILE A 1 574 ? 16.582 12.759 4.450 1.00 46.94 574 ILE A C 1
ATOM 4378 O O . ILE A 1 574 ? 15.988 12.642 5.519 1.00 46.94 574 ILE A O 1
ATOM 4382 N N . MET A 1 575 ? 15.958 12.822 3.269 1.00 47.34 575 MET A N 1
ATOM 4383 C CA . MET A 1 575 ? 14.520 12.663 3.064 1.00 47.34 575 MET A CA 1
ATOM 4384 C C . MET A 1 575 ? 14.073 11.229 3.380 1.00 47.34 575 MET A C 1
ATOM 4386 O O . MET A 1 575 ? 14.741 10.284 2.964 1.00 47.34 575 MET A O 1
ATOM 4390 N N . PRO A 1 576 ? 12.934 11.021 4.059 1.00 48.88 576 PRO A N 1
ATOM 4391 C CA . PRO A 1 576 ? 12.438 9.676 4.308 1.00 48.88 576 PRO A CA 1
ATOM 4392 C C . PRO A 1 576 ? 12.211 8.928 2.989 1.00 48.88 576 PRO A C 1
ATOM 4394 O O . PRO A 1 576 ? 11.569 9.434 2.081 1.00 48.88 576 PRO A O 1
ATOM 4397 N N . VAL A 1 577 ? 12.705 7.699 2.896 1.00 52.75 577 VAL A N 1
ATOM 4398 C CA . VAL A 1 577 ? 12.271 6.724 1.890 1.00 52.75 577 VAL A CA 1
ATOM 4399 C C . VAL A 1 577 ? 10.771 6.461 2.135 1.00 52.75 577 VAL A C 1
ATOM 4401 O O . VAL A 1 577 ? 10.387 5.874 3.143 1.00 52.75 577 VAL A O 1
ATOM 4404 N N . GLU A 1 578 ? 9.902 6.930 1.242 1.00 65.06 578 GLU A N 1
ATOM 4405 C CA . GLU A 1 578 ? 8.472 6.608 1.186 1.00 65.06 578 GLU A CA 1
ATOM 4406 C C . GLU A 1 578 ? 8.231 5.127 0.846 1.00 65.06 578 GLU A C 1
ATOM 4408 O O . GLU A 1 578 ? 8.157 4.690 -0.296 1.00 65.06 578 GLU A O 1
ATOM 4413 N N . VAL A 1 579 ? 8.057 4.326 1.882 1.00 77.94 579 VAL A N 1
ATOM 4414 C CA . VAL A 1 579 ? 7.807 2.886 1.808 1.00 77.94 579 VAL A CA 1
ATOM 4415 C C . VAL A 1 579 ? 6.799 2.470 0.715 1.00 77.94 579 VAL A C 1
ATOM 4417 O O . VAL A 1 579 ? 5.686 2.990 0.640 1.00 77.94 579 VAL A O 1
ATOM 4420 N N . ALA A 1 580 ? 7.154 1.474 -0.102 1.00 83.62 580 ALA A N 1
ATOM 4421 C CA . ALA A 1 580 ? 6.268 0.897 -1.116 1.00 83.62 580 ALA A CA 1
ATOM 4422 C C . ALA A 1 580 ? 4.968 0.338 -0.508 1.00 83.62 580 ALA A C 1
ATOM 4424 O O . ALA A 1 580 ? 5.002 -0.331 0.523 1.00 83.62 580 ALA A O 1
ATOM 4425 N N . LEU A 1 581 ? 3.821 0.539 -1.159 1.00 89.56 581 LEU A N 1
ATOM 4426 C CA . LEU A 1 581 ? 2.581 -0.148 -0.776 1.00 89.56 581 LEU A CA 1
ATOM 4427 C C . LEU A 1 581 ? 2.603 -1.582 -1.298 1.00 89.56 581 LEU A C 1
ATOM 4429 O O . LEU A 1 581 ? 2.948 -1.786 -2.459 1.00 89.56 581 LEU A O 1
ATOM 4433 N N . ILE A 1 582 ? 2.198 -2.551 -0.475 1.00 92.81 582 ILE A N 1
ATOM 4434 C CA . ILE A 1 582 ? 2.160 -3.969 -0.852 1.00 92.81 582 ILE A CA 1
ATOM 4435 C C . ILE A 1 582 ? 0.742 -4.506 -0.658 1.00 92.81 582 ILE A C 1
ATOM 4437 O O . ILE A 1 582 ? 0.287 -4.672 0.476 1.00 92.81 582 ILE A O 1
ATOM 4441 N N . PHE A 1 583 ? 0.066 -4.787 -1.771 1.00 96.31 583 PHE A N 1
ATOM 4442 C CA . PHE A 1 583 ? -1.284 -5.338 -1.812 1.00 96.31 583 PHE A CA 1
ATOM 4443 C C . PHE A 1 583 ? -1.305 -6.644 -2.594 1.00 96.31 583 PHE A C 1
ATOM 4445 O O . PHE A 1 583 ? -0.838 -6.695 -3.730 1.00 96.31 583 PHE A O 1
ATOM 4452 N N . THR A 1 584 ? -1.909 -7.679 -2.010 1.00 96.62 584 THR A N 1
ATOM 4453 C CA . THR A 1 584 ? -2.147 -8.948 -2.709 1.00 96.62 584 THR A CA 1
ATOM 4454 C C . THR A 1 584 ? -3.596 -9.404 -2.563 1.00 96.62 584 THR A C 1
ATOM 4456 O O . THR A 1 584 ? -4.169 -9.319 -1.476 1.00 96.62 584 THR A O 1
ATOM 4459 N N . ASN A 1 585 ? -4.216 -9.875 -3.645 1.00 97.44 585 ASN A N 1
ATOM 4460 C CA . ASN A 1 585 ? -5.549 -10.496 -3.645 1.00 97.44 585 ASN A CA 1
ATOM 4461 C C . ASN A 1 585 ? -6.653 -9.673 -2.949 1.00 97.44 585 ASN A C 1
ATOM 4463 O O . ASN A 1 585 ? -7.548 -10.229 -2.312 1.00 97.44 585 ASN A O 1
ATOM 4467 N N . THR A 1 586 ? -6.583 -8.342 -3.013 1.00 98.19 586 THR A N 1
ATOM 4468 C CA . THR A 1 586 ? -7.621 -7.473 -2.436 1.00 98.19 586 THR A CA 1
ATOM 4469 C C . THR A 1 586 ? -8.778 -7.328 -3.416 1.00 98.19 586 THR A C 1
ATOM 4471 O O . THR A 1 586 ? -8.569 -7.009 -4.585 1.00 98.19 586 THR A O 1
ATOM 4474 N N . THR A 1 587 ? -9.998 -7.539 -2.925 1.00 98.50 587 THR A N 1
ATOM 4475 C CA . THR A 1 587 ? -11.231 -7.472 -3.714 1.00 98.50 587 THR A CA 1
ATOM 4476 C C . THR A 1 587 ? -12.110 -6.317 -3.245 1.00 98.50 587 THR A C 1
ATOM 4478 O O . THR A 1 587 ? -12.468 -6.234 -2.074 1.00 98.50 587 THR A O 1
ATOM 4481 N N . VAL A 1 588 ? -12.510 -5.452 -4.173 1.00 98.62 588 VAL A N 1
ATOM 4482 C CA . VAL A 1 588 ? -13.442 -4.343 -3.959 1.00 98.62 588 VAL A CA 1
ATOM 4483 C C . VAL A 1 588 ? -14.726 -4.583 -4.751 1.00 98.62 588 VAL A C 1
ATOM 4485 O O . VAL A 1 588 ? -14.686 -4.890 -5.944 1.00 98.62 588 VAL A O 1
ATOM 4488 N N . ILE A 1 589 ? -15.875 -4.432 -4.094 1.00 97.69 589 ILE A N 1
ATOM 4489 C CA . ILE A 1 589 ? -17.190 -4.795 -4.626 1.00 97.69 589 ILE A CA 1
ATOM 4490 C C . ILE A 1 589 ? -18.159 -3.621 -4.516 1.00 97.69 589 ILE A C 1
ATOM 4492 O O . ILE A 1 589 ? -18.422 -3.112 -3.431 1.00 97.69 589 ILE A O 1
ATOM 4496 N N . SER A 1 590 ? -18.767 -3.228 -5.635 1.00 95.25 590 SER A N 1
ATOM 4497 C CA . SER A 1 590 ? -19.846 -2.231 -5.680 1.00 95.25 590 SER A CA 1
ATOM 4498 C C . SER A 1 590 ? -19.516 -0.882 -5.007 1.00 95.25 590 SER A C 1
ATOM 4500 O O . SER A 1 590 ? -20.422 -0.194 -4.524 1.00 95.25 590 SER A O 1
ATOM 4502 N N . SER A 1 591 ? -18.243 -0.485 -4.985 1.00 95.62 591 SER A N 1
ATOM 4503 C CA . SER A 1 591 ? -17.797 0.801 -4.434 1.00 95.62 591 SER A CA 1
ATOM 4504 C C . SER A 1 591 ? -17.799 1.912 -5.485 1.00 95.62 591 SER A C 1
ATOM 4506 O O . SER A 1 591 ? -17.717 1.656 -6.687 1.00 95.62 591 SER A O 1
ATOM 4508 N N . GLN A 1 592 ? -17.865 3.176 -5.062 1.00 95.56 592 GLN A N 1
ATOM 4509 C CA . GLN A 1 592 ? -17.746 4.291 -6.011 1.00 95.56 592 GLN A CA 1
ATOM 4510 C C . GLN A 1 592 ? -16.355 4.302 -6.666 1.00 95.56 592 GLN A C 1
ATOM 4512 O O . GLN A 1 592 ? -16.263 4.436 -7.887 1.00 95.56 592 GLN A O 1
ATOM 4517 N N . GLN A 1 593 ? -15.292 4.107 -5.884 1.00 97.12 593 GLN A N 1
ATOM 4518 C CA . GLN A 1 593 ? -13.926 3.941 -6.381 1.00 97.12 593 GLN A CA 1
ATOM 4519 C C . GLN A 1 593 ? -13.321 2.631 -5.865 1.00 97.12 593 GLN A C 1
ATOM 4521 O O . GLN A 1 593 ? -13.460 2.327 -4.681 1.00 97.12 593 GLN A O 1
ATOM 4526 N N . GLY A 1 594 ? -12.641 1.871 -6.727 1.00 97.94 594 GLY A N 1
ATOM 4527 C CA . GLY A 1 594 ? -11.880 0.684 -6.325 1.00 97.94 594 GLY A CA 1
ATOM 4528 C C . GLY A 1 594 ? -10.662 1.067 -5.485 1.00 97.94 594 GLY A C 1
ATOM 4529 O O . GLY A 1 594 ? -10.585 0.768 -4.294 1.00 97.94 594 GLY A O 1
ATOM 4530 N N . LEU A 1 595 ? -9.745 1.804 -6.107 1.00 97.56 595 LEU A N 1
ATOM 4531 C CA . LEU A 1 595 ? -8.559 2.390 -5.489 1.00 97.56 595 LEU A CA 1
ATOM 4532 C C . LEU A 1 595 ? -8.567 3.901 -5.707 1.00 97.56 595 LEU A C 1
ATOM 4534 O O . LEU A 1 595 ? -8.728 4.364 -6.837 1.00 97.56 595 LEU A O 1
ATOM 4538 N N . ARG A 1 596 ? -8.303 4.669 -4.652 1.00 95.12 596 ARG A N 1
ATOM 4539 C CA . ARG A 1 596 ? -7.949 6.082 -4.753 1.00 95.12 596 ARG A CA 1
ATOM 4540 C C . ARG A 1 596 ? -6.622 6.336 -4.058 1.00 95.12 596 ARG A C 1
ATOM 4542 O O . ARG A 1 596 ? -6.555 6.307 -2.839 1.00 95.12 596 ARG A O 1
ATOM 4549 N N . SER A 1 597 ? -5.595 6.634 -4.842 1.00 90.69 597 SER A N 1
ATOM 4550 C CA . SER A 1 597 ? -4.298 7.091 -4.351 1.00 90.69 597 SER A CA 1
ATOM 4551 C C . SER A 1 597 ? -4.073 8.527 -4.805 1.00 90.69 597 SER A C 1
ATOM 4553 O O . SER A 1 597 ? -4.055 8.814 -6.009 1.00 90.69 597 SER A O 1
ATOM 4555 N N . ILE A 1 598 ? -3.992 9.444 -3.841 1.00 82.50 598 ILE A N 1
ATOM 4556 C CA . ILE A 1 598 ? -3.894 10.882 -4.096 1.00 82.50 598 ILE A CA 1
ATOM 4557 C C . ILE A 1 598 ? -2.782 11.532 -3.281 1.00 82.50 598 ILE A C 1
ATOM 4559 O O . ILE A 1 598 ? -2.575 11.192 -2.122 1.00 82.50 598 ILE A O 1
ATOM 4563 N N . GLU A 1 599 ? -2.161 12.528 -3.919 1.00 66.94 599 GLU A N 1
ATOM 4564 C CA . GLU A 1 599 ? -1.195 13.476 -3.357 1.00 66.94 599 GLU A CA 1
ATOM 4565 C C . GLU A 1 599 ? 0.076 12.790 -2.867 1.00 66.94 599 GLU A C 1
ATOM 4567 O O . GLU A 1 599 ? 0.112 12.209 -1.795 1.00 66.94 599 GLU A O 1
ATOM 4572 N N . ARG A 1 600 ? 1.138 12.891 -3.662 1.00 59.84 600 ARG A N 1
ATOM 4573 C CA . ARG A 1 600 ? 2.512 12.794 -3.189 1.00 59.84 600 ARG A CA 1
ATOM 4574 C C . ARG A 1 600 ? 2.985 14.209 -2.927 1.00 59.84 600 ARG A C 1
ATOM 4576 O O . ARG A 1 600 ? 2.920 15.056 -3.821 1.00 59.84 600 ARG A O 1
ATOM 4583 N N . ASP A 1 601 ? 3.474 14.473 -1.730 1.00 56.00 601 ASP A N 1
ATOM 4584 C CA . ASP A 1 601 ? 4.304 15.642 -1.492 1.00 56.00 601 ASP A CA 1
ATOM 4585 C C . ASP A 1 601 ? 5.579 15.492 -2.339 1.00 56.00 601 ASP A C 1
ATOM 4587 O O . ASP A 1 601 ? 6.469 14.706 -2.023 1.00 56.00 601 ASP A O 1
ATOM 4591 N N . MET A 1 602 ? 5.615 16.171 -3.489 1.00 46.94 602 MET A N 1
ATOM 4592 C CA . MET A 1 602 ? 6.513 15.887 -4.623 1.00 46.94 602 MET A CA 1
ATOM 4593 C C . MET A 1 602 ? 8.009 16.215 -4.400 1.00 46.94 602 MET A C 1
ATOM 4595 O O . MET A 1 602 ? 8.703 16.559 -5.350 1.00 46.94 602 MET A O 1
ATOM 4599 N N . GLY A 1 603 ? 8.520 16.089 -3.175 1.00 43.22 603 GLY A N 1
ATOM 4600 C CA . GLY A 1 603 ? 9.952 16.124 -2.861 1.00 43.22 603 GLY A CA 1
ATOM 4601 C C . GLY A 1 603 ? 10.512 14.783 -2.384 1.00 43.22 603 GLY A C 1
ATOM 4602 O O . GLY A 1 603 ? 11.711 14.578 -2.472 1.00 43.22 603 GLY A O 1
ATOM 4603 N N . VAL A 1 604 ? 9.682 13.832 -1.941 1.00 48.12 604 VAL A N 1
ATOM 4604 C CA . VAL A 1 604 ? 10.151 12.575 -1.329 1.00 48.12 604 VAL A CA 1
ATOM 4605 C C . VAL A 1 604 ? 10.558 11.550 -2.403 1.00 48.12 604 VAL A C 1
ATOM 4607 O O . VAL A 1 604 ? 9.751 10.718 -2.810 1.00 48.12 604 VAL A O 1
ATOM 4610 N N . ASN A 1 605 ? 11.773 11.649 -2.953 1.00 49.03 605 ASN A N 1
ATOM 4611 C CA . ASN A 1 605 ? 12.208 10.883 -4.136 1.00 49.03 605 ASN A CA 1
ATOM 4612 C C . ASN A 1 605 ? 13.002 9.617 -3.817 1.00 49.03 605 ASN A C 1
ATOM 4614 O O . ASN A 1 605 ? 14.118 9.696 -3.315 1.00 49.03 605 ASN A O 1
ATOM 4618 N N . HIS A 1 606 ? 12.448 8.467 -4.201 1.00 54.97 606 HIS A N 1
ATOM 4619 C CA . HIS A 1 606 ? 13.161 7.199 -4.342 1.00 54.97 606 HIS A CA 1
ATOM 4620 C C . HIS A 1 606 ? 12.284 6.192 -5.112 1.00 54.97 606 HIS A C 1
ATOM 4622 O O . HIS A 1 606 ? 11.057 6.263 -5.082 1.00 54.97 606 HIS A O 1
ATOM 4628 N N . GLU A 1 607 ? 12.912 5.229 -5.776 1.00 68.69 607 GLU A N 1
ATOM 4629 C CA . GLU A 1 607 ? 12.277 4.262 -6.675 1.00 68.69 607 GLU A CA 1
ATOM 4630 C C . GLU A 1 607 ? 11.694 3.048 -5.931 1.00 68.69 607 GLU A C 1
ATOM 4632 O O . GLU A 1 607 ? 11.726 1.927 -6.449 1.00 68.69 607 GLU A O 1
ATOM 4637 N N . SER A 1 608 ? 11.158 3.222 -4.712 1.00 73.75 608 SER A N 1
ATOM 4638 C CA . SER A 1 608 ? 10.407 2.112 -4.117 1.00 73.75 608 SER A CA 1
ATOM 4639 C C . SER A 1 608 ? 9.074 1.954 -4.835 1.00 73.75 608 SER A C 1
ATOM 4641 O O . SER A 1 608 ? 8.229 2.848 -4.881 1.00 73.75 608 SER A O 1
ATOM 4643 N N . ARG A 1 609 ? 8.913 0.790 -5.453 1.00 83.31 609 ARG A N 1
ATOM 4644 C CA . ARG A 1 609 ? 7.784 0.499 -6.321 1.00 83.31 609 ARG A CA 1
ATOM 4645 C C . ARG A 1 609 ? 6.653 -0.116 -5.522 1.00 83.31 609 ARG A C 1
ATOM 4647 O O . ARG A 1 609 ? 6.829 -1.161 -4.904 1.00 83.31 609 ARG A O 1
ATOM 4654 N N . SER A 1 610 ? 5.495 0.531 -5.548 1.00 89.56 610 SER A N 1
ATOM 4655 C CA . SER A 1 610 ? 4.272 -0.005 -4.950 1.00 89.56 610 SER A CA 1
ATOM 4656 C C . SER A 1 610 ? 3.726 -1.138 -5.814 1.00 89.56 610 SER A C 1
ATOM 4658 O O . SER A 1 610 ? 3.644 -0.993 -7.032 1.00 89.56 610 SER A O 1
ATOM 4660 N N . VAL A 1 611 ? 3.353 -2.255 -5.194 1.00 92.38 611 VAL A N 1
ATOM 4661 C CA . VAL A 1 611 ? 2.944 -3.488 -5.874 1.00 92.38 611 VAL A CA 1
ATOM 4662 C C . VAL A 1 611 ? 1.513 -3.848 -5.493 1.00 92.38 611 VAL A C 1
ATOM 4664 O O . VAL A 1 611 ? 1.185 -3.985 -4.313 1.00 92.38 611 VAL A O 1
ATOM 4667 N N . PHE A 1 612 ? 0.682 -4.032 -6.514 1.00 96.38 612 PHE A N 1
ATOM 4668 C CA . PHE A 1 612 ? -0.687 -4.523 -6.424 1.00 96.38 612 PHE A CA 1
ATOM 4669 C C . PHE A 1 612 ? -0.798 -5.786 -7.278 1.00 96.38 612 PHE A C 1
ATOM 4671 O O . PHE A 1 612 ? -0.834 -5.695 -8.501 1.00 96.38 612 PHE A O 1
ATOM 4678 N N . ASP A 1 613 ? -0.842 -6.951 -6.637 1.00 96.19 613 ASP A N 1
ATOM 4679 C CA . ASP A 1 613 ? -0.883 -8.259 -7.301 1.00 96.19 613 ASP A CA 1
ATOM 4680 C C . ASP A 1 613 ? -2.224 -8.958 -7.021 1.00 96.19 613 ASP A C 1
ATOM 4682 O O . ASP A 1 613 ? -2.603 -9.146 -5.864 1.00 96.19 613 ASP A O 1
ATOM 4686 N N . GLY A 1 614 ? -2.999 -9.288 -8.053 1.00 97.38 614 GLY A N 1
ATOM 4687 C CA . GLY A 1 614 ? -4.330 -9.882 -7.884 1.00 97.38 614 GLY A CA 1
ATOM 4688 C C . GLY A 1 614 ? -5.392 -8.896 -7.374 1.00 97.38 614 GLY A C 1
ATOM 4689 O O . GLY A 1 614 ? -6.284 -9.280 -6.617 1.00 97.38 614 GLY A O 1
ATOM 4690 N N . PHE A 1 615 ? -5.290 -7.605 -7.710 1.00 98.25 615 PHE A N 1
ATOM 4691 C CA . PHE A 1 615 ? -6.283 -6.605 -7.293 1.00 98.25 615 PHE A CA 1
ATOM 4692 C C . PHE A 1 615 ? -7.560 -6.703 -8.139 1.00 98.25 615 PHE A C 1
ATOM 4694 O O . PHE A 1 615 ? -7.522 -6.588 -9.363 1.00 98.25 615 PHE A O 1
ATOM 4701 N N . ILE A 1 616 ? -8.711 -6.862 -7.488 1.00 98.12 616 ILE A N 1
ATOM 4702 C CA . ILE A 1 616 ? -10.011 -7.010 -8.151 1.00 98.12 616 ILE A CA 1
ATOM 4703 C C . ILE A 1 616 ? -10.919 -5.861 -7.718 1.00 98.12 616 ILE A C 1
ATOM 4705 O O . ILE A 1 616 ? -11.127 -5.653 -6.529 1.00 98.12 616 ILE A O 1
ATOM 4709 N N . ALA A 1 617 ? -11.517 -5.138 -8.661 1.00 97.75 617 ALA A N 1
ATOM 4710 C CA . ALA A 1 617 ? -12.521 -4.112 -8.385 1.00 97.75 617 ALA A CA 1
ATOM 4711 C C . ALA A 1 617 ? -13.703 -4.242 -9.348 1.00 97.75 617 ALA A C 1
ATOM 4713 O O . ALA A 1 617 ? -13.580 -3.924 -10.526 1.00 97.75 617 ALA A O 1
ATOM 4714 N N . TRP A 1 618 ? -14.867 -4.686 -8.877 1.00 96.19 618 TRP A N 1
ATOM 4715 C CA . TRP A 1 618 ? -16.013 -4.944 -9.755 1.00 96.19 618 TRP A CA 1
ATOM 4716 C C . TRP A 1 618 ? -17.297 -4.265 -9.283 1.00 96.19 618 TRP A C 1
ATOM 4718 O O . TRP A 1 618 ? -17.539 -4.077 -8.090 1.00 96.19 618 TRP A O 1
ATOM 4728 N N . GLY A 1 619 ? -18.121 -3.855 -10.247 1.00 94.62 619 GLY A N 1
ATOM 4729 C CA . GLY A 1 619 ? -19.301 -3.031 -9.999 1.00 94.62 619 GLY A CA 1
ATOM 4730 C C . GLY A 1 619 ? -18.976 -1.602 -9.580 1.00 94.62 619 GLY A C 1
ATOM 4731 O O . GLY A 1 619 ? -19.748 -0.998 -8.835 1.00 94.62 619 GLY A O 1
ATOM 4732 N N . VAL A 1 620 ? -17.843 -1.061 -10.033 1.00 96.00 620 VAL A N 1
ATOM 4733 C CA . VAL A 1 620 ? -17.364 0.263 -9.620 1.00 96.00 620 VAL A CA 1
ATOM 4734 C C . VAL A 1 620 ? -17.780 1.378 -10.580 1.00 96.00 620 VAL A C 1
ATOM 4736 O O . VAL A 1 620 ? -17.974 1.165 -11.780 1.00 96.00 620 VAL A O 1
ATOM 4739 N N . ASN A 1 621 ? -17.910 2.606 -10.076 1.00 95.62 621 ASN A N 1
ATOM 4740 C CA . ASN A 1 621 ? -18.011 3.785 -10.946 1.00 95.62 621 ASN A CA 1
ATOM 4741 C C . ASN A 1 621 ? -16.638 4.153 -11.524 1.00 95.62 621 ASN A C 1
ATOM 4743 O O . ASN A 1 621 ? -16.549 4.605 -12.663 1.00 95.62 621 ASN A O 1
ATOM 4747 N N . GLN A 1 622 ? -15.581 3.925 -10.749 1.00 96.88 622 GLN A N 1
ATOM 4748 C CA . GLN A 1 622 ? -14.205 4.154 -11.150 1.00 96.88 622 GLN A CA 1
ATOM 4749 C C . GLN A 1 622 ? -13.302 3.055 -10.571 1.00 96.88 622 GLN A C 1
ATOM 4751 O O . GLN A 1 622 ? -13.328 2.824 -9.366 1.00 96.88 622 GLN A O 1
ATOM 4756 N N . GLY A 1 623 ? -12.509 2.367 -11.392 1.00 97.44 623 GLY A N 1
ATOM 4757 C CA . GLY A 1 623 ? -11.597 1.319 -10.913 1.00 97.44 623 GLY A CA 1
ATOM 4758 C C . GLY A 1 623 ? -10.414 1.886 -10.144 1.00 97.44 623 GLY A C 1
ATOM 4759 O O . GLY A 1 623 ? -10.406 1.867 -8.915 1.00 97.44 623 GLY A O 1
ATOM 4760 N N . LEU A 1 624 ? -9.426 2.411 -10.865 1.00 96.75 624 LEU A N 1
ATOM 4761 C CA . LEU A 1 624 ? -8.238 3.031 -10.279 1.00 96.75 624 LEU A CA 1
ATOM 4762 C C . LEU A 1 624 ? -8.321 4.554 -10.403 1.00 96.75 624 LEU A C 1
ATOM 4764 O O . LEU A 1 624 ? -8.661 5.087 -11.455 1.00 96.75 624 LEU A O 1
ATOM 4768 N N . SER A 1 625 ? -7.988 5.270 -9.336 1.00 93.75 625 SER A N 1
ATOM 4769 C CA . SER A 1 625 ? -7.767 6.714 -9.326 1.00 93.75 625 SER A CA 1
ATOM 4770 C C . SER A 1 625 ? -6.356 6.971 -8.837 1.00 93.75 625 SER A C 1
ATOM 4772 O O . SER A 1 625 ? -6.100 6.872 -7.639 1.00 93.75 625 SER A O 1
ATOM 4774 N N . ILE A 1 626 ? -5.448 7.303 -9.749 1.00 88.56 626 ILE A N 1
ATOM 4775 C CA . ILE A 1 626 ? -4.042 7.546 -9.424 1.00 88.56 626 ILE A CA 1
ATOM 4776 C C . ILE A 1 626 ? -3.733 8.986 -9.809 1.00 88.56 626 ILE A C 1
ATOM 4778 O O . ILE A 1 626 ? -3.886 9.389 -10.965 1.00 88.56 626 ILE A O 1
ATOM 4782 N N . THR A 1 627 ? -3.400 9.810 -8.818 1.00 80.94 627 THR A N 1
ATOM 4783 C CA . THR A 1 627 ? -3.204 11.248 -9.024 1.00 80.94 627 THR A CA 1
ATOM 4784 C C . THR A 1 627 ? -2.059 11.765 -8.171 1.00 80.94 627 THR A C 1
ATOM 4786 O O . THR A 1 627 ? -2.085 11.608 -6.955 1.00 80.94 627 THR A O 1
ATOM 4789 N N . TYR A 1 628 ? -1.083 12.426 -8.802 1.00 77.06 628 TYR A N 1
ATOM 4790 C CA . TYR A 1 628 ? 0.176 12.841 -8.173 1.00 77.06 628 TYR A CA 1
ATOM 4791 C C . TYR A 1 628 ? 0.945 11.671 -7.544 1.00 77.06 628 TYR A C 1
ATOM 4793 O O . TYR A 1 628 ? 1.379 11.775 -6.409 1.00 77.06 628 TYR A O 1
ATOM 4801 N N . GLN A 1 629 ? 1.063 10.541 -8.235 1.00 79.12 629 GLN A N 1
ATOM 4802 C CA . GLN A 1 629 ? 1.665 9.314 -7.705 1.00 79.12 629 GLN A CA 1
ATOM 4803 C C . GLN A 1 629 ? 2.545 8.673 -8.781 1.00 79.12 629 GLN A C 1
ATOM 4805 O O . GLN A 1 629 ? 2.239 8.767 -9.970 1.00 79.12 629 GLN A O 1
ATOM 4810 N N . ALA A 1 630 ? 3.622 8.011 -8.371 1.00 79.44 630 ALA A N 1
ATOM 4811 C CA . ALA A 1 630 ? 4.613 7.421 -9.267 1.00 79.44 630 ALA A CA 1
ATOM 4812 C C . ALA A 1 630 ? 5.026 6.026 -8.799 1.00 79.44 630 ALA A C 1
ATOM 4814 O O . ALA A 1 630 ? 4.828 5.698 -7.632 1.00 79.44 630 ALA A O 1
ATOM 4815 N N . ASP A 1 631 ? 5.586 5.225 -9.708 1.00 83.19 631 ASP A N 1
ATOM 4816 C CA . ASP A 1 631 ? 6.181 3.916 -9.402 1.00 83.19 631 ASP A CA 1
ATOM 4817 C C . ASP A 1 631 ? 5.186 2.907 -8.819 1.00 83.19 631 ASP A C 1
ATOM 4819 O O . ASP A 1 631 ? 5.376 2.339 -7.745 1.00 83.19 631 ASP A O 1
ATOM 4823 N N . TYR A 1 632 ? 4.107 2.664 -9.566 1.00 89.88 632 TYR A N 1
ATOM 4824 C CA . TYR A 1 632 ? 3.121 1.633 -9.230 1.00 89.88 632 TYR A CA 1
ATOM 4825 C C . TYR A 1 632 ? 3.167 0.532 -10.269 1.00 89.88 632 TYR A C 1
ATOM 4827 O O . TYR A 1 632 ? 3.124 0.809 -11.470 1.00 89.88 632 TYR A O 1
ATOM 4835 N N . SER A 1 633 ? 3.146 -0.700 -9.792 1.00 93.19 633 SER A N 1
ATOM 4836 C CA . SER A 1 633 ? 2.936 -1.860 -10.629 1.00 93.19 633 SER A CA 1
ATOM 4837 C C . SER A 1 633 ? 1.703 -2.628 -10.202 1.00 93.19 633 SER A C 1
ATOM 4839 O O . SER A 1 633 ? 1.500 -2.937 -9.028 1.00 93.19 633 SER A O 1
ATOM 4841 N N . PHE A 1 634 ? 0.888 -2.921 -11.200 1.00 96.25 634 PHE A N 1
ATOM 4842 C CA . PHE A 1 634 ? -0.359 -3.644 -11.111 1.00 96.25 634 PHE A CA 1
ATOM 4843 C C . PHE A 1 634 ? -0.210 -4.919 -11.925 1.00 96.25 634 PHE A C 1
ATOM 4845 O O . PHE A 1 634 ? 0.068 -4.849 -13.122 1.00 96.25 634 PHE A O 1
ATOM 4852 N N . LYS A 1 635 ? -0.403 -6.062 -11.279 1.00 96.50 635 LYS A N 1
ATOM 4853 C CA . LYS A 1 635 ? -0.342 -7.380 -11.894 1.00 96.50 635 LYS A CA 1
ATOM 4854 C C . LYS A 1 635 ? -1.617 -8.151 -11.613 1.00 96.50 635 LYS A C 1
ATOM 4856 O O . LYS A 1 635 ? -2.156 -8.062 -10.510 1.00 96.50 635 LYS A O 1
ATOM 4861 N N . ASP A 1 636 ? -2.086 -8.888 -12.614 1.00 97.12 636 ASP A N 1
ATOM 4862 C CA . ASP A 1 636 ? -3.246 -9.773 -12.499 1.00 97.12 636 ASP A CA 1
ATOM 4863 C C . ASP A 1 636 ? -4.482 -9.009 -11.982 1.00 97.12 636 ASP A C 1
ATOM 4865 O O . ASP A 1 636 ? -5.171 -9.418 -11.046 1.00 97.12 636 ASP A O 1
ATOM 4869 N N . VAL A 1 637 ? -4.733 -7.837 -12.577 1.00 97.44 637 VAL A N 1
ATOM 4870 C CA . VAL A 1 637 ? -5.776 -6.905 -12.132 1.00 97.44 637 VAL A CA 1
ATOM 4871 C C . VAL A 1 637 ? -7.059 -7.083 -12.931 1.00 97.44 637 VAL A C 1
ATOM 4873 O O . VAL A 1 637 ? -7.052 -7.084 -14.160 1.00 97.44 637 VAL A O 1
ATOM 4876 N N . PHE A 1 638 ? -8.190 -7.146 -12.231 1.00 97.88 638 PHE A N 1
ATOM 4877 C CA . PHE A 1 638 ? -9.517 -7.189 -12.840 1.00 97.88 638 PHE A CA 1
ATOM 4878 C C . PHE A 1 638 ? -10.332 -5.965 -12.433 1.00 97.88 638 PHE A C 1
ATOM 4880 O O . PHE A 1 638 ? -10.536 -5.718 -11.244 1.00 97.88 638 PHE A O 1
ATOM 4887 N N . ILE A 1 639 ? -10.852 -5.217 -13.407 1.00 97.75 639 ILE A N 1
ATOM 4888 C CA . ILE A 1 639 ? -11.725 -4.067 -13.155 1.00 97.75 639 ILE A CA 1
ATOM 4889 C C . ILE A 1 639 ? -13.009 -4.210 -13.960 1.00 97.75 639 ILE A C 1
ATOM 4891 O O . ILE A 1 639 ? -12.963 -4.330 -15.182 1.00 97.75 639 ILE A O 1
ATOM 4895 N N . SER A 1 640 ? -14.157 -4.129 -13.288 1.00 95.56 640 SER A N 1
ATOM 4896 C CA . SER A 1 640 ? -15.469 -4.134 -13.934 1.00 95.56 640 SER A CA 1
ATOM 4897 C C . SER A 1 640 ? -16.338 -2.949 -13.526 1.00 95.56 640 SER A C 1
ATOM 4899 O O . SER A 1 640 ? -16.516 -2.665 -12.338 1.00 95.56 640 SER A O 1
ATOM 4901 N N . GLY A 1 641 ? -16.905 -2.264 -14.519 1.00 94.50 641 GLY A N 1
ATOM 4902 C CA . GLY A 1 641 ? -17.779 -1.118 -14.312 1.00 94.50 641 GLY A CA 1
ATOM 4903 C C . GLY A 1 641 ? -19.197 -1.480 -13.875 1.00 94.50 641 GLY A C 1
ATOM 4904 O O . GLY A 1 641 ? -19.760 -2.514 -14.221 1.00 94.50 641 GLY A O 1
ATOM 4905 N N . LYS A 1 642 ? -19.811 -0.573 -13.117 1.00 90.69 642 LYS A N 1
ATOM 4906 C CA . LYS A 1 642 ? -21.225 -0.630 -12.728 1.00 90.69 642 LYS A CA 1
ATOM 4907 C C . LYS A 1 642 ? -22.171 -0.333 -13.892 1.00 90.69 642 LYS A C 1
ATOM 4909 O O . LYS A 1 642 ? -23.310 -0.799 -13.887 1.00 90.69 642 LYS A O 1
ATOM 4914 N N . ASN A 1 643 ? -21.771 0.519 -14.835 1.00 86.69 643 ASN A N 1
ATOM 4915 C CA . ASN A 1 643 ? -22.611 0.973 -15.945 1.00 86.69 643 ASN A CA 1
ATOM 4916 C C . ASN A 1 643 ? -21.771 1.569 -17.090 1.00 86.69 643 ASN A C 1
ATOM 4918 O O . ASN A 1 643 ? -20.562 1.734 -16.973 1.00 86.69 643 ASN A O 1
ATOM 4922 N N . ALA A 1 644 ? -22.441 1.961 -18.177 1.00 85.81 644 ALA A N 1
ATOM 4923 C CA . ALA A 1 644 ? -21.821 2.528 -19.377 1.00 85.81 644 ALA A CA 1
ATOM 4924 C C . ALA A 1 644 ? -21.117 3.889 -19.180 1.00 85.81 644 ALA A C 1
ATOM 4926 O O . ALA A 1 644 ? -20.479 4.368 -20.109 1.00 85.81 644 ALA A O 1
ATOM 4927 N N . SER A 1 645 ? -21.222 4.520 -18.007 1.00 90.06 645 SER A N 1
ATOM 4928 C CA . SER A 1 645 ? -20.470 5.734 -17.656 1.00 90.06 645 SER A CA 1
ATOM 4929 C C . SER A 1 645 ? -19.289 5.449 -16.723 1.00 90.06 645 SER A C 1
ATOM 4931 O O . SER A 1 645 ? -18.599 6.382 -16.316 1.00 90.06 645 SER A O 1
ATOM 4933 N N . SER A 1 646 ? -19.064 4.186 -16.347 1.00 95.19 646 SER A N 1
ATOM 4934 C CA . SER A 1 646 ? -17.945 3.798 -15.493 1.00 95.19 646 SER A CA 1
ATOM 4935 C C . SER A 1 646 ? -16.604 3.952 -16.211 1.00 95.19 646 SER A C 1
ATOM 4937 O O . SER A 1 646 ? -16.496 3.711 -17.417 1.00 95.19 646 SER A O 1
ATOM 4939 N N . ILE A 1 647 ? -15.578 4.309 -15.439 1.00 95.81 647 ILE A N 1
ATOM 4940 C CA . ILE A 1 647 ? -14.197 4.492 -15.898 1.00 95.81 647 ILE A CA 1
ATOM 4941 C C . ILE A 1 647 ? -13.323 3.392 -15.292 1.00 95.81 647 ILE A C 1
ATOM 4943 O O . ILE A 1 647 ? -13.374 3.144 -14.088 1.00 95.81 647 ILE A O 1
ATOM 4947 N N . GLY A 1 648 ? -12.501 2.727 -16.101 1.00 96.56 648 GLY A N 1
ATOM 4948 C CA . GLY A 1 648 ? -11.578 1.711 -15.594 1.00 96.56 648 GLY A CA 1
ATOM 4949 C C . GLY A 1 648 ? -10.484 2.353 -14.754 1.00 96.56 648 GLY A C 1
ATOM 4950 O O . GLY A 1 648 ? -10.302 2.028 -13.583 1.00 96.56 648 GLY A O 1
ATOM 4951 N N . MET A 1 649 ? -9.772 3.307 -15.343 1.00 94.69 649 MET A N 1
ATOM 4952 C CA . MET A 1 649 ? -8.589 3.915 -14.757 1.00 94.69 649 MET A CA 1
ATOM 4953 C C . MET A 1 649 ? -8.581 5.413 -15.025 1.00 94.69 649 MET A C 1
ATOM 4955 O O . MET A 1 649 ? -8.626 5.862 -16.163 1.00 94.69 649 MET A O 1
ATOM 4959 N N . TYR A 1 650 ? -8.488 6.199 -13.967 1.00 91.12 650 TYR A N 1
ATOM 4960 C CA . TYR A 1 650 ? -8.311 7.638 -14.025 1.00 91.12 650 TYR A CA 1
ATOM 4961 C C . TYR A 1 650 ? -6.867 7.954 -13.654 1.00 91.12 650 TYR A C 1
ATOM 4963 O O . TYR A 1 650 ? -6.493 7.939 -12.475 1.00 91.12 650 TYR A O 1
ATOM 4971 N N . LEU A 1 651 ? -6.056 8.198 -14.680 1.00 85.56 651 LEU A N 1
ATOM 4972 C CA . LEU A 1 651 ? -4.638 8.494 -14.546 1.00 85.56 651 LEU A CA 1
ATOM 4973 C C . LEU A 1 651 ? -4.435 9.978 -14.846 1.00 85.56 651 LEU A C 1
ATOM 4975 O O . LEU A 1 651 ? -4.448 10.418 -15.996 1.00 85.56 651 LEU A O 1
ATOM 4979 N N . TRP A 1 652 ? -4.318 10.779 -13.791 1.00 73.88 652 TRP A N 1
ATOM 4980 C CA . TRP A 1 652 ? -4.423 12.233 -13.892 1.00 73.88 652 TRP A CA 1
ATOM 4981 C C . TRP A 1 652 ? -3.278 12.932 -13.174 1.00 73.88 652 TRP A C 1
ATOM 4983 O O . TRP A 1 652 ? -2.917 12.524 -12.081 1.00 73.88 652 TRP A O 1
ATOM 4993 N N . LYS A 1 653 ? -2.757 14.019 -13.765 1.00 70.75 653 LYS A N 1
ATOM 4994 C CA . LYS A 1 653 ? -1.740 14.938 -13.203 1.00 70.75 653 LYS A CA 1
ATOM 4995 C C . LYS A 1 653 ? -0.585 14.247 -12.453 1.00 70.75 653 LYS A C 1
ATOM 4997 O O . LYS A 1 653 ? -0.708 13.931 -11.274 1.00 70.75 653 LYS A O 1
ATOM 5002 N N . HIS A 1 654 ? 0.585 14.158 -13.091 1.00 69.75 654 HIS A N 1
ATOM 5003 C CA . HIS A 1 654 ? 1.803 13.566 -12.501 1.00 69.75 654 HIS A CA 1
ATOM 5004 C C . HIS A 1 654 ? 1.579 12.123 -12.024 1.00 69.75 654 HIS A C 1
ATOM 5006 O O . HIS A 1 654 ? 2.047 11.725 -10.965 1.00 69.75 654 HIS A O 1
ATOM 5012 N N . SER A 1 655 ? 0.813 11.371 -12.811 1.00 76.50 655 SER A N 1
ATOM 5013 C CA . SER A 1 655 ? 0.696 9.920 -12.722 1.00 76.50 655 SER A CA 1
ATOM 5014 C C . SER A 1 655 ? 1.677 9.356 -13.749 1.00 76.50 655 SER A C 1
ATOM 5016 O O . SER A 1 655 ? 1.475 9.560 -14.947 1.00 76.50 655 SER A O 1
ATOM 5018 N N . HIS A 1 656 ? 2.790 8.760 -13.319 1.00 75.19 656 HIS A N 1
ATOM 5019 C CA . HIS A 1 656 ? 3.863 8.322 -14.223 1.00 75.19 656 HIS A CA 1
ATOM 5020 C C . HIS A 1 656 ? 4.621 7.090 -13.711 1.00 75.19 656 HIS A C 1
ATOM 5022 O O . HIS A 1 656 ? 4.549 6.740 -12.535 1.00 75.19 656 HIS A O 1
ATOM 5028 N N . ASN A 1 657 ? 5.355 6.437 -14.614 1.00 81.56 657 ASN A N 1
ATOM 5029 C CA . ASN A 1 657 ? 6.061 5.173 -14.375 1.00 81.56 657 ASN A CA 1
ATOM 5030 C C . ASN A 1 657 ? 5.150 4.071 -13.806 1.00 81.56 657 ASN A C 1
ATOM 5032 O O . ASN A 1 657 ? 5.445 3.454 -12.780 1.00 81.56 657 ASN A O 1
ATOM 5036 N N . HIS A 1 658 ? 4.002 3.870 -14.454 1.00 88.38 658 HIS A N 1
ATOM 5037 C CA . HIS A 1 658 ? 3.046 2.836 -14.068 1.00 88.38 658 HIS A CA 1
ATOM 5038 C C . HIS A 1 658 ? 3.156 1.628 -14.987 1.00 88.38 658 HIS A C 1
ATOM 5040 O O . HIS A 1 658 ? 3.250 1.781 -16.208 1.00 88.38 658 HIS A O 1
ATOM 5046 N N . VAL A 1 659 ? 3.094 0.438 -14.400 1.00 93.56 659 VAL A N 1
ATOM 5047 C CA . VAL A 1 659 ? 3.025 -0.825 -15.137 1.00 93.56 659 VAL A CA 1
ATOM 5048 C C . VAL A 1 659 ? 1.714 -1.518 -14.817 1.00 93.56 659 VAL A C 1
ATOM 5050 O O . VAL A 1 659 ? 1.360 -1.673 -13.653 1.00 93.56 659 VAL A O 1
ATOM 5053 N N . PHE A 1 660 ? 1.012 -1.943 -15.859 1.00 96.06 660 PHE A N 1
ATOM 5054 C CA . PHE A 1 660 ? -0.205 -2.737 -15.794 1.00 96.06 660 PHE A CA 1
ATOM 5055 C C . PHE A 1 660 ? 0.033 -4.013 -16.597 1.00 96.06 660 PHE A C 1
ATOM 5057 O O . PHE A 1 660 ? 0.032 -3.983 -17.826 1.00 96.06 660 PHE A O 1
ATOM 5064 N N . GLU A 1 661 ? 0.281 -5.119 -15.909 1.00 96.44 661 GLU A N 1
ATOM 5065 C CA . GLU A 1 661 ? 0.528 -6.428 -16.506 1.00 96.44 661 GLU A CA 1
ATOM 5066 C C . GLU A 1 661 ? -0.655 -7.364 -16.259 1.00 96.44 661 GLU A C 1
ATOM 5068 O O . GLU A 1 661 ? -1.143 -7.479 -15.135 1.00 96.44 661 GLU A O 1
ATOM 5073 N N . ASN A 1 662 ? -1.108 -8.034 -17.321 1.00 97.00 662 ASN A N 1
ATOM 5074 C CA . ASN A 1 662 ? -2.258 -8.935 -17.308 1.00 97.00 662 ASN A CA 1
ATOM 5075 C C . ASN A 1 662 ? -3.497 -8.277 -16.671 1.00 97.00 662 ASN A C 1
ATOM 5077 O O . ASN A 1 662 ? -4.075 -8.764 -15.697 1.00 97.00 662 ASN A O 1
ATOM 5081 N N . ILE A 1 663 ? -3.870 -7.110 -17.203 1.00 96.94 663 ILE A N 1
ATOM 5082 C CA . ILE A 1 663 ? -5.030 -6.350 -16.738 1.00 96.94 663 ILE A CA 1
ATOM 5083 C C . ILE A 1 663 ? -6.251 -6.629 -17.620 1.00 96.94 663 ILE A C 1
ATOM 5085 O O . ILE A 1 663 ? -6.204 -6.482 -18.844 1.00 96.94 663 ILE A O 1
ATOM 5089 N N . LYS A 1 664 ? -7.373 -6.992 -16.990 1.00 97.50 664 LYS A N 1
ATOM 5090 C CA . LYS A 1 664 ? -8.669 -7.200 -17.645 1.00 97.50 664 LYS A CA 1
ATOM 5091 C C . LYS A 1 664 ? -9.648 -6.096 -17.245 1.00 97.50 664 LYS A C 1
ATOM 5093 O O . LYS A 1 664 ? -9.970 -5.935 -16.068 1.00 97.50 664 LYS A O 1
ATOM 5098 N N . LEU A 1 665 ? -10.141 -5.351 -18.233 1.00 97.31 665 LEU A N 1
ATOM 5099 C CA . LEU A 1 665 ? -11.102 -4.260 -18.065 1.00 97.31 665 LEU A CA 1
ATOM 5100 C C . LEU A 1 665 ? -12.443 -4.634 -18.713 1.00 97.31 665 LEU A C 1
ATOM 5102 O O . LEU A 1 665 ? -12.482 -4.967 -19.900 1.00 97.31 665 LEU A O 1
ATOM 5106 N N . VAL A 1 666 ? -13.533 -4.585 -17.940 1.00 94.75 666 VAL A N 1
ATOM 5107 C CA . VAL A 1 666 ? -14.838 -5.139 -18.339 1.00 94.75 666 VAL A CA 1
ATOM 5108 C C . VAL A 1 666 ? -16.004 -4.186 -18.061 1.00 94.75 666 VAL A C 1
ATOM 5110 O O . VAL A 1 666 ? -16.066 -3.579 -16.998 1.00 94.75 666 VAL A O 1
ATOM 5113 N N . ASP A 1 667 ? -16.980 -4.092 -18.965 1.00 93.25 667 ASP A N 1
ATOM 5114 C CA . ASP A 1 667 ? -18.232 -3.330 -18.770 1.00 93.25 667 ASP A CA 1
ATOM 5115 C C . ASP A 1 667 ? -18.012 -1.847 -18.415 1.00 93.25 667 ASP A C 1
ATOM 5117 O O . ASP A 1 667 ? -18.551 -1.321 -17.436 1.00 93.25 667 ASP A O 1
ATOM 5121 N N . LEU A 1 668 ? -17.192 -1.159 -19.209 1.00 95.00 668 LEU A N 1
ATOM 5122 C CA . LEU A 1 668 ? -16.812 0.236 -18.979 1.00 95.00 668 LEU A CA 1
ATOM 5123 C C . LEU A 1 668 ? -17.277 1.139 -20.117 1.00 95.00 668 LEU A C 1
ATOM 5125 O O . LEU A 1 668 ? -17.245 0.762 -21.288 1.00 95.00 668 LEU A O 1
ATOM 5129 N N . GLY A 1 669 ? -17.614 2.382 -19.779 1.00 95.31 669 GLY A N 1
ATOM 5130 C CA . GLY A 1 669 ? -17.722 3.438 -20.784 1.00 95.31 669 GLY A CA 1
ATOM 5131 C C . GLY A 1 669 ? -16.358 3.755 -21.379 1.00 95.31 669 GLY A C 1
ATOM 5132 O O . GLY A 1 669 ? -16.188 3.755 -22.599 1.00 95.31 669 GLY A O 1
ATOM 5133 N N . TYR A 1 670 ? -15.383 3.955 -20.489 1.00 94.25 670 TYR A N 1
ATOM 5134 C CA . TYR A 1 670 ? -14.010 4.288 -20.842 1.00 94.25 670 TYR A CA 1
ATOM 5135 C C . TYR A 1 670 ? -13.016 3.421 -20.079 1.00 94.25 670 TYR A C 1
ATOM 5137 O O . TYR A 1 670 ? -13.134 3.259 -18.863 1.00 94.25 670 TYR A O 1
ATOM 5145 N N . ALA A 1 671 ? -12.010 2.887 -20.769 1.00 94.62 671 ALA A N 1
ATOM 5146 C CA . ALA A 1 671 ? -10.970 2.100 -20.113 1.00 94.62 671 ALA A CA 1
ATOM 5147 C C . ALA A 1 671 ? -10.048 2.994 -19.278 1.00 94.62 671 ALA A C 1
ATOM 5149 O O . ALA A 1 671 ? -9.849 2.746 -18.092 1.00 94.62 671 ALA A O 1
ATOM 5150 N N . VAL A 1 672 ? -9.516 4.049 -19.897 1.00 91.62 672 VAL A N 1
ATOM 5151 C CA . VAL A 1 672 ? -8.540 4.949 -19.289 1.00 91.62 672 VAL A CA 1
ATOM 5152 C C . VAL A 1 672 ? -8.913 6.395 -19.595 1.00 91.62 672 VAL A C 1
ATOM 5154 O O . VAL A 1 672 ? -9.056 6.777 -20.754 1.00 91.62 672 VAL A O 1
ATOM 5157 N N . THR A 1 673 ? -9.024 7.234 -18.574 1.00 88.19 673 THR A N 1
ATOM 5158 C CA . THR A 1 673 ? -9.026 8.688 -18.750 1.00 88.19 673 THR A CA 1
ATOM 5159 C C . THR A 1 673 ? -7.582 9.162 -18.815 1.00 88.19 673 THR A C 1
ATOM 5161 O O . THR A 1 673 ? -6.804 8.907 -17.892 1.00 88.19 673 THR A O 1
ATOM 5164 N N . VAL A 1 674 ? -7.218 9.818 -19.917 1.00 77.75 674 VAL A N 1
ATOM 5165 C CA . VAL A 1 674 ? -5.828 10.173 -20.236 1.00 77.75 674 VAL A CA 1
ATOM 5166 C C . VAL A 1 674 ? -5.575 11.678 -20.171 1.00 77.75 674 VAL A C 1
ATOM 5168 O O . VAL A 1 674 ? -6.458 12.489 -19.887 1.00 77.75 674 VAL A O 1
ATOM 5171 N N . SER A 1 675 ? -4.321 12.041 -20.435 1.00 69.75 675 SER A N 1
ATOM 5172 C CA . SER A 1 675 ? -3.841 13.399 -20.660 1.00 69.75 675 SER A CA 1
ATOM 5173 C C . SER A 1 675 ? -4.741 14.186 -21.610 1.00 69.75 675 SER A C 1
ATOM 5175 O O . SER A 1 675 ? -5.176 13.670 -22.635 1.00 69.75 675 SER A O 1
ATOM 5177 N N . LYS A 1 676 ? -4.938 15.471 -21.313 1.00 74.06 676 LYS A N 1
ATOM 5178 C CA . LYS A 1 676 ? -5.603 16.411 -22.217 1.00 74.06 676 LYS A CA 1
ATOM 5179 C C . LYS A 1 676 ? -4.714 17.566 -22.628 1.00 74.06 676 LYS A C 1
ATOM 5181 O O . LYS A 1 676 ? -3.836 17.978 -21.866 1.00 74.06 676 LYS A O 1
ATOM 5186 N N . LEU A 1 677 ? -4.930 18.053 -23.845 1.00 74.81 677 LEU A N 1
ATOM 5187 C CA . LEU A 1 677 ? -4.202 19.174 -24.422 1.00 74.81 677 LEU A CA 1
ATOM 5188 C C . LEU A 1 677 ? -4.839 20.495 -23.979 1.00 74.81 677 LEU A C 1
ATOM 5190 O O . LEU A 1 677 ? -6.056 20.593 -23.883 1.00 74.81 677 LEU A O 1
ATOM 5194 N N . VAL A 1 678 ? -4.027 21.501 -23.664 1.00 73.25 678 VAL A N 1
ATOM 5195 C CA . VAL A 1 678 ? -4.488 22.785 -23.115 1.00 73.25 678 VAL A CA 1
ATOM 5196 C C . VAL A 1 678 ? -3.665 23.949 -23.634 1.00 73.25 678 VAL A C 1
ATOM 5198 O O . VAL A 1 678 ? -2.520 23.769 -24.038 1.00 73.25 678 VAL A O 1
ATOM 5201 N N . GLU A 1 679 ? -4.212 25.157 -23.550 1.00 73.94 679 GLU A N 1
ATOM 5202 C CA . GLU A 1 679 ? -3.508 26.389 -23.903 1.00 73.94 679 GLU A CA 1
ATOM 5203 C C . GLU A 1 679 ? -2.615 26.875 -22.741 1.00 73.94 679 GLU A C 1
ATOM 5205 O O . GLU A 1 679 ? -3.040 26.940 -21.586 1.00 73.94 679 GLU A O 1
ATOM 5210 N N . SER A 1 680 ? -1.356 27.234 -23.007 1.00 62.94 680 SER A N 1
ATOM 5211 C CA . SER A 1 680 ? -0.383 27.665 -21.991 1.00 62.94 680 SER A CA 1
ATOM 5212 C C . SER A 1 680 ? -0.515 29.128 -21.548 1.00 62.94 680 SER A C 1
ATOM 5214 O O . SER A 1 680 ? 0.471 29.738 -21.147 1.00 62.94 680 SER A O 1
ATOM 5216 N N . GLY A 1 681 ? -1.715 29.715 -21.594 1.00 63.12 681 GLY A N 1
ATOM 5217 C CA . GLY A 1 681 ? -1.955 31.123 -21.233 1.00 63.12 681 GLY A CA 1
ATOM 5218 C C . GLY A 1 681 ? -1.295 32.153 -22.168 1.00 63.12 681 GLY A C 1
ATOM 5219 O O . GLY A 1 681 ? -1.506 33.349 -22.002 1.00 63.12 681 GLY A O 1
ATOM 5220 N N . ASN A 1 682 ? -0.519 31.697 -23.156 1.00 66.50 682 ASN A N 1
ATOM 5221 C CA . ASN A 1 682 ? 0.187 32.486 -24.169 1.00 66.50 682 ASN A CA 1
ATOM 5222 C C . ASN A 1 682 ? -0.157 32.058 -25.615 1.00 66.50 682 ASN A C 1
ATOM 5224 O O . ASN A 1 682 ? 0.537 32.474 -26.539 1.00 66.50 682 ASN A O 1
ATOM 5228 N N . GLY A 1 683 ? -1.172 31.209 -25.820 1.00 68.19 683 GLY A N 1
ATOM 5229 C CA . GLY A 1 683 ? -1.569 30.719 -27.148 1.00 68.19 683 GLY A CA 1
ATOM 5230 C C . GLY A 1 683 ? -1.062 29.328 -27.540 1.00 68.19 683 GLY A C 1
ATOM 5231 O O . GLY A 1 683 ? -1.641 28.707 -28.429 1.00 68.19 683 GLY A O 1
ATOM 5232 N N . THR A 1 684 ? -0.002 28.805 -26.911 1.00 71.75 684 THR A N 1
ATOM 5233 C CA . THR A 1 684 ? 0.590 27.516 -27.319 1.00 71.75 684 THR A CA 1
ATOM 5234 C C . THR A 1 684 ? -0.133 26.326 -26.684 1.00 71.75 684 THR A C 1
ATOM 5236 O O . THR A 1 684 ? -0.566 26.390 -25.537 1.00 71.75 684 THR A O 1
ATOM 5239 N N . LEU A 1 685 ? -0.254 25.213 -27.409 1.00 74.50 685 LEU A N 1
ATOM 5240 C CA . LEU A 1 685 ? -0.860 23.980 -26.900 1.00 74.50 685 LEU A CA 1
ATOM 5241 C C . LEU A 1 685 ? 0.178 23.104 -26.176 1.00 74.50 685 LEU A C 1
ATOM 5243 O O . LEU A 1 685 ? 1.298 22.945 -26.661 1.00 74.50 685 LEU A O 1
ATOM 5247 N N . LYS A 1 686 ? -0.189 22.523 -25.029 1.00 72.00 686 LYS A N 1
ATOM 5248 C CA . LYS A 1 686 ? 0.632 21.574 -24.253 1.00 72.00 686 LYS A CA 1
ATOM 5249 C C . LYS A 1 686 ? -0.203 20.445 -23.660 1.00 72.00 686 LYS A C 1
ATOM 5251 O O . LYS A 1 686 ? -1.368 20.668 -23.330 1.00 72.00 686 LYS A O 1
ATOM 5256 N N . THR A 1 687 ? 0.359 19.253 -23.469 1.00 71.38 687 THR A N 1
ATOM 5257 C CA . THR A 1 687 ? -0.324 18.203 -22.694 1.00 71.38 687 THR A CA 1
ATOM 5258 C C . THR A 1 687 ? -0.273 18.536 -21.195 1.00 71.38 687 THR A C 1
ATOM 5260 O O . THR A 1 687 ? 0.717 19.056 -20.684 1.00 71.38 687 THR A O 1
ATOM 5263 N N . ARG A 1 688 ? -1.382 18.331 -20.467 1.00 66.88 688 ARG A N 1
ATOM 5264 C CA . ARG A 1 688 ? -1.481 18.592 -19.009 1.00 66.88 688 ARG A CA 1
ATOM 5265 C C . ARG A 1 688 ? -0.847 17.506 -18.155 1.00 66.88 688 ARG A C 1
ATOM 5267 O O . ARG A 1 688 ? -0.567 17.743 -16.978 1.00 66.88 688 ARG A O 1
ATOM 5274 N N . ASN A 1 689 ? -0.722 16.305 -18.699 1.00 62.56 689 ASN A N 1
ATOM 5275 C CA . ASN A 1 689 ? -0.169 15.180 -17.974 1.00 62.56 689 ASN A CA 1
ATOM 5276 C C . ASN A 1 689 ? 1.338 15.113 -18.216 1.00 62.56 689 ASN A C 1
ATOM 5278 O O . ASN A 1 689 ? 1.815 14.519 -19.173 1.00 62.56 689 ASN A O 1
ATOM 5282 N N . ASN A 1 690 ? 2.082 15.754 -17.327 1.00 55.12 690 ASN A N 1
ATOM 5283 C CA . ASN A 1 690 ? 3.521 15.966 -17.448 1.00 55.12 690 ASN A CA 1
ATOM 5284 C C . ASN A 1 690 ? 4.357 14.738 -17.022 1.00 55.12 690 ASN A C 1
ATOM 5286 O O . ASN A 1 690 ? 5.406 14.907 -16.404 1.00 55.12 690 ASN A O 1
ATOM 5290 N N . GLY A 1 691 ? 3.868 13.517 -17.260 1.00 52.50 691 GLY A N 1
ATOM 5291 C CA . GLY A 1 691 ? 4.601 12.289 -16.946 1.00 52.50 691 GLY A CA 1
ATOM 5292 C C . GLY A 1 691 ? 5.753 12.072 -17.928 1.00 52.50 691 GLY A C 1
ATOM 5293 O O . GLY A 1 691 ? 5.528 12.026 -19.129 1.00 52.50 691 GLY A O 1
ATOM 5294 N N . PHE A 1 692 ? 6.979 11.960 -17.416 1.00 57.16 692 PHE A N 1
ATOM 5295 C CA . PHE A 1 692 ? 8.213 11.728 -18.191 1.00 57.16 692 PHE A CA 1
ATOM 5296 C C . PHE A 1 692 ? 8.356 10.297 -18.671 1.00 57.16 692 PHE A C 1
ATOM 5298 O O . PHE A 1 692 ? 9.070 10.026 -19.629 1.00 57.16 692 PHE A O 1
ATOM 5305 N N . THR A 1 693 ? 7.716 9.389 -17.940 1.00 66.88 693 THR A N 1
ATOM 5306 C CA . THR A 1 693 ? 7.842 7.948 -18.080 1.00 66.88 693 THR A CA 1
ATOM 5307 C C . THR A 1 693 ? 6.496 7.357 -18.506 1.00 66.88 693 THR A C 1
ATOM 5309 O O . THR A 1 693 ? 5.470 7.695 -17.899 1.00 66.88 693 THR A O 1
ATOM 5312 N N . PRO A 1 694 ? 6.482 6.486 -19.534 1.00 78.25 694 PRO A N 1
ATOM 5313 C CA . PRO A 1 694 ? 5.260 5.903 -20.075 1.00 78.25 694 PRO A CA 1
ATOM 5314 C C . PRO A 1 694 ? 4.434 5.101 -19.065 1.00 78.25 694 PRO A C 1
ATOM 5316 O O . PRO A 1 694 ? 4.924 4.660 -18.021 1.00 78.25 694 PRO A O 1
ATOM 5319 N N . TRP A 1 695 ? 3.174 4.862 -19.426 1.00 87.12 695 TRP A N 1
ATOM 5320 C CA . TRP A 1 695 ? 2.343 3.829 -18.811 1.00 87.12 695 TRP A CA 1
ATOM 5321 C C . TRP A 1 695 ? 2.402 2.571 -19.663 1.00 87.12 695 TRP A C 1
ATOM 5323 O O . TRP A 1 695 ? 1.976 2.593 -20.819 1.00 87.12 695 TRP A O 1
ATOM 5333 N N . TYR A 1 696 ? 2.907 1.484 -19.097 1.00 92.12 696 TYR A N 1
ATOM 5334 C CA . TYR A 1 696 ? 3.033 0.220 -19.810 1.00 92.12 696 TYR A CA 1
ATOM 5335 C C . TYR A 1 696 ? 1.804 -0.642 -19.563 1.00 92.12 696 TYR A C 1
ATOM 5337 O O . TYR A 1 696 ? 1.486 -0.950 -18.418 1.00 92.12 696 TYR A O 1
ATOM 5345 N N . PHE A 1 697 ? 1.141 -1.046 -20.640 1.00 94.94 697 PHE A N 1
ATOM 5346 C CA . PHE A 1 697 ? 0.082 -2.046 -20.639 1.00 94.94 697 PHE A CA 1
ATOM 5347 C C . PHE A 1 697 ? 0.630 -3.315 -21.289 1.00 94.94 697 PHE A C 1
ATOM 5349 O O . PHE A 1 697 ? 0.863 -3.335 -22.497 1.00 94.94 697 PHE A O 1
ATOM 5356 N N . VAL A 1 698 ? 0.863 -4.354 -20.490 1.00 96.44 698 VAL A N 1
ATOM 5357 C CA . VAL A 1 698 ? 1.345 -5.665 -20.939 1.00 96.44 698 VAL A CA 1
ATOM 5358 C C . VAL A 1 698 ? 0.183 -6.652 -20.868 1.00 96.44 698 VAL A C 1
ATOM 5360 O O . VAL A 1 698 ? -0.398 -6.831 -19.801 1.00 96.44 698 VAL A O 1
ATOM 5363 N N . ASP A 1 699 ? -0.165 -7.275 -21.995 1.00 96.38 699 ASP A N 1
ATOM 5364 C CA . ASP A 1 699 ? -1.277 -8.236 -22.106 1.00 96.38 699 ASP A CA 1
ATOM 5365 C C . ASP A 1 699 ? -2.632 -7.672 -21.613 1.00 96.38 699 ASP A C 1
ATOM 5367 O O . ASP A 1 699 ? -3.343 -8.268 -20.805 1.00 96.38 699 ASP A O 1
ATOM 5371 N N . LEU A 1 700 ? -2.996 -6.485 -22.109 1.00 96.62 700 LEU A N 1
ATOM 5372 C CA . LEU A 1 700 ? -4.284 -5.838 -21.839 1.00 96.62 700 LEU A CA 1
ATOM 5373 C C . LEU A 1 700 ? -5.454 -6.593 -22.492 1.00 96.62 700 LEU A C 1
ATOM 5375 O O . LEU A 1 700 ? -5.469 -6.813 -23.705 1.00 96.62 700 LEU A O 1
ATOM 5379 N N . VAL A 1 701 ? -6.498 -6.874 -21.709 1.00 97.19 701 VAL A N 1
ATOM 5380 C CA . VAL A 1 701 ? -7.761 -7.459 -22.182 1.00 97.19 701 VAL A CA 1
ATOM 5381 C C . VAL A 1 701 ? -8.917 -6.482 -21.966 1.00 97.19 701 VAL A C 1
ATOM 5383 O O . VAL A 1 701 ? -9.136 -5.997 -20.856 1.00 97.19 701 VAL A O 1
ATOM 5386 N N . LEU A 1 702 ? -9.691 -6.221 -23.025 1.00 96.25 702 LEU A N 1
ATOM 5387 C CA . LEU A 1 702 ? -10.895 -5.383 -22.995 1.00 96.25 702 LEU A CA 1
ATOM 5388 C C . LEU A 1 702 ? -12.131 -6.215 -23.355 1.00 96.25 702 LEU A C 1
ATOM 5390 O O . LEU A 1 702 ? -12.160 -6.855 -24.405 1.00 96.25 702 LEU A O 1
ATOM 5394 N N . GLU A 1 703 ? -13.173 -6.162 -22.528 1.00 94.75 703 GLU A N 1
ATOM 5395 C CA . GLU A 1 703 ? -14.452 -6.843 -22.767 1.00 94.75 703 GLU A CA 1
ATOM 5396 C C . GLU A 1 703 ? -15.614 -5.868 -22.518 1.00 94.75 703 GLU A C 1
ATOM 5398 O O . GLU A 1 703 ? -15.746 -5.314 -21.433 1.00 94.75 703 GLU A O 1
ATOM 5403 N N . ASN A 1 704 ? -16.461 -5.624 -23.524 1.00 92.94 704 ASN A N 1
ATOM 5404 C CA . ASN A 1 704 ? -17.561 -4.651 -23.428 1.00 92.94 704 ASN A CA 1
ATOM 5405 C C . ASN A 1 704 ? -17.112 -3.256 -22.927 1.00 92.94 704 ASN A C 1
ATOM 5407 O O . ASN A 1 704 ? -17.682 -2.674 -22.003 1.00 92.94 704 ASN A O 1
ATOM 5411 N N . VAL A 1 705 ? -16.047 -2.731 -23.534 1.00 94.81 705 VAL A N 1
ATOM 5412 C CA . VAL A 1 705 ? -15.532 -1.384 -23.267 1.00 94.81 705 VAL A CA 1
ATOM 5413 C C . VAL A 1 705 ? -15.910 -0.477 -24.432 1.00 94.81 705 VAL A C 1
ATOM 5415 O O . VAL A 1 705 ? -15.565 -0.777 -25.574 1.00 94.81 705 VAL A O 1
ATOM 5418 N N . GLY A 1 706 ? -16.621 0.617 -24.152 1.00 94.06 706 GLY A N 1
ATOM 5419 C CA . GLY A 1 706 ? -17.129 1.528 -25.181 1.00 94.06 706 GLY A CA 1
ATOM 5420 C C . GLY A 1 706 ? -16.014 2.211 -25.974 1.00 94.06 706 GLY A C 1
ATOM 5421 O O . GLY A 1 706 ? -15.927 2.066 -27.192 1.00 94.06 706 GLY A O 1
ATOM 5422 N N . VAL A 1 707 ? -15.151 2.949 -25.279 1.00 91.38 707 VAL A N 1
ATOM 5423 C CA . VAL A 1 707 ? -13.980 3.618 -25.859 1.00 91.38 707 VAL A CA 1
ATOM 5424 C C . VAL A 1 707 ? -12.768 3.331 -24.982 1.00 91.38 707 VAL A C 1
ATOM 5426 O O . VAL A 1 707 ? -12.877 3.302 -23.758 1.00 91.38 707 VAL A O 1
ATOM 5429 N N . PHE A 1 708 ? -11.593 3.110 -25.577 1.00 90.75 708 PHE A N 1
ATOM 5430 C CA . PHE A 1 708 ? -10.411 2.847 -24.761 1.00 90.75 708 PHE A CA 1
ATOM 5431 C C . PHE A 1 708 ? -10.005 4.093 -23.969 1.00 90.75 708 PHE A C 1
ATOM 5433 O O . PHE A 1 708 ? -9.944 4.048 -22.742 1.00 90.75 708 PHE A O 1
ATOM 5440 N N . TYR A 1 709 ? -9.818 5.223 -24.650 1.00 89.12 709 TYR A N 1
ATOM 5441 C CA . TYR A 1 709 ? -9.457 6.474 -23.999 1.00 89.12 709 TYR A CA 1
ATOM 5442 C C . TYR A 1 709 ? -10.633 7.437 -23.876 1.00 89.12 709 TYR A C 1
ATOM 5444 O O . TYR A 1 709 ? -11.280 7.780 -24.863 1.00 89.12 709 TYR A O 1
ATOM 5452 N N . GLN A 1 710 ? -10.848 7.953 -22.671 1.00 87.69 710 GLN A N 1
ATOM 5453 C CA . GLN A 1 710 ? -11.576 9.202 -22.500 1.00 87.69 710 GLN A CA 1
ATOM 5454 C C 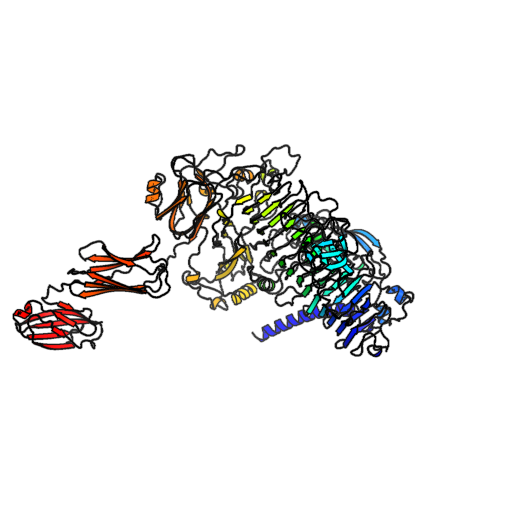. GLN A 1 710 ? -10.589 10.354 -22.646 1.00 87.69 710 GLN A C 1
ATOM 5456 O O . GLN A 1 710 ? -9.683 10.509 -21.821 1.00 87.69 710 GLN A O 1
ATOM 5461 N N . ILE A 1 711 ? -10.781 11.157 -23.687 1.00 79.81 711 ILE A N 1
ATOM 5462 C CA . ILE A 1 711 ? -10.041 12.397 -23.895 1.00 79.81 711 ILE A CA 1
ATOM 5463 C C . ILE A 1 711 ? -11.044 13.542 -23.769 1.00 79.81 711 ILE A C 1
ATOM 5465 O O . ILE A 1 711 ? -12.172 13.444 -24.253 1.00 79.81 711 ILE A O 1
ATOM 5469 N N . GLU A 1 712 ? -10.684 14.564 -23.001 1.00 76.25 712 GLU A N 1
ATOM 5470 C CA . GLU A 1 712 ? -11.563 15.692 -22.701 1.00 76.25 712 GLU A CA 1
ATOM 5471 C C . GLU A 1 712 ? -10.820 17.006 -22.905 1.00 76.25 712 GLU A C 1
ATOM 5473 O O . GLU A 1 712 ? -9.610 17.062 -22.718 1.00 76.25 712 GLU A O 1
ATOM 5478 N N . LYS A 1 713 ? -11.541 18.107 -23.117 1.00 74.00 713 LYS A N 1
ATOM 5479 C CA . LYS A 1 713 ? -10.959 19.453 -23.032 1.00 74.00 713 LYS A CA 1
ATOM 5480 C C . LYS A 1 713 ? -10.749 19.871 -21.576 1.00 74.00 713 LYS A C 1
ATOM 5482 O O . LYS A 1 713 ? -11.446 19.407 -20.667 1.00 74.00 713 LYS A O 1
ATOM 5487 N N . GLU A 1 714 ? -9.779 20.751 -21.317 1.00 70.44 714 GLU A N 1
ATOM 5488 C CA . GLU A 1 714 ? -9.659 21.379 -19.988 1.00 70.44 714 GLU A CA 1
ATOM 5489 C C . GLU A 1 714 ? -10.800 22.366 -19.722 1.00 70.44 714 GLU A C 1
ATOM 5491 O O . GLU A 1 714 ? -11.429 22.284 -18.671 1.00 70.44 714 GLU A O 1
ATOM 5496 N N . ASP A 1 715 ? -11.090 23.246 -20.682 1.00 73.38 715 ASP A N 1
ATOM 5497 C CA . ASP A 1 715 ? -12.285 24.087 -20.686 1.00 73.38 715 ASP A CA 1
ATOM 5498 C C . ASP A 1 715 ? -13.215 23.621 -21.818 1.00 73.38 715 ASP A C 1
ATOM 5500 O O . ASP A 1 715 ? -12.863 23.770 -22.995 1.00 73.38 715 ASP A O 1
ATOM 5504 N N . PRO A 1 716 ? -14.404 23.077 -21.501 1.00 74.81 716 PRO A N 1
ATOM 5505 C CA . PRO A 1 716 ? -15.398 22.700 -22.503 1.00 74.81 716 PRO A CA 1
ATOM 5506 C C . PRO A 1 716 ? -15.805 23.852 -23.436 1.00 74.81 716 PRO A C 1
ATOM 5508 O O . PRO A 1 716 ? -16.272 23.595 -24.544 1.00 74.81 716 PRO A O 1
ATOM 5511 N N . ASN A 1 717 ? -15.617 25.108 -23.015 1.00 80.25 717 ASN A N 1
ATOM 5512 C CA . ASN A 1 717 ? -15.999 26.305 -23.765 1.00 80.25 717 ASN A CA 1
ATOM 5513 C C . ASN A 1 717 ? -14.875 26.872 -24.646 1.00 80.25 717 ASN A C 1
ATOM 5515 O O . ASN A 1 717 ? -15.094 27.869 -25.337 1.00 80.25 717 ASN A O 1
ATOM 5519 N N . THR A 1 718 ? -13.680 26.271 -24.644 1.00 72.38 718 THR A N 1
ATOM 5520 C CA . THR A 1 718 ? -12.582 26.729 -25.502 1.00 72.38 718 THR A CA 1
ATOM 5521 C C . THR A 1 718 ? -12.978 26.618 -26.981 1.00 72.38 718 THR A C 1
ATOM 5523 O O . THR A 1 718 ? -13.292 25.535 -27.485 1.00 72.38 718 THR A O 1
ATOM 5526 N N . ALA A 1 719 ? -12.965 27.762 -27.678 1.00 71.38 719 ALA A N 1
ATOM 5527 C CA . ALA A 1 719 ? -13.333 27.864 -29.093 1.00 71.38 719 ALA A CA 1
ATOM 5528 C C . ALA A 1 719 ? -12.295 27.208 -30.018 1.00 71.38 719 ALA A C 1
ATOM 5530 O O . ALA A 1 719 ? -12.622 26.783 -31.127 1.00 71.38 719 ALA A O 1
ATOM 5531 N N . THR A 1 720 ? -11.049 27.105 -29.556 1.00 69.75 720 THR A N 1
ATOM 5532 C CA . THR A 1 720 ? -9.967 26.424 -30.263 1.00 69.75 720 THR A CA 1
ATOM 5533 C C . THR A 1 720 ? -10.255 24.923 -30.335 1.00 69.75 720 THR A C 1
ATOM 5535 O O . THR A 1 720 ? -10.487 24.249 -29.327 1.00 69.75 720 THR A O 1
ATOM 5538 N N . VAL A 1 721 ? -10.254 24.385 -31.553 1.00 68.44 721 VAL A N 1
ATOM 5539 C CA . VAL A 1 721 ? -10.328 22.943 -31.803 1.00 68.44 721 VAL A CA 1
ATOM 5540 C C . VAL A 1 721 ? -8.902 22.443 -31.971 1.00 68.44 721 VAL A C 1
ATOM 5542 O O . VAL A 1 721 ? -8.172 22.942 -32.822 1.00 68.44 721 VAL A O 1
ATOM 5545 N N . TYR A 1 722 ? -8.509 21.487 -31.139 1.00 73.25 722 TYR A N 1
ATOM 5546 C CA . TYR A 1 722 ? -7.213 20.831 -31.209 1.00 73.25 722 TYR A CA 1
ATOM 5547 C C . TYR A 1 722 ? -7.381 19.310 -31.223 1.00 73.25 722 TYR A C 1
ATOM 5549 O O . TYR A 1 722 ? -8.376 18.793 -30.714 1.00 73.25 722 TYR A O 1
ATOM 5557 N N . ASP A 1 723 ? -6.400 18.613 -31.801 1.00 71.75 723 ASP A N 1
ATOM 5558 C CA . ASP A 1 723 ? -6.398 17.154 -31.932 1.00 71.75 723 ASP A CA 1
ATOM 5559 C C . ASP A 1 723 ? -5.990 16.491 -30.605 1.00 71.75 723 ASP A C 1
ATOM 5561 O O . ASP A 1 723 ? -4.812 16.384 -30.241 1.00 71.75 723 ASP A O 1
ATOM 5565 N N . GLU A 1 724 ? -7.000 16.069 -29.856 1.00 73.50 724 GLU A N 1
ATOM 5566 C CA . GLU A 1 724 ? -6.878 15.313 -28.613 1.00 73.50 724 GLU A CA 1
ATOM 5567 C C . GLU A 1 724 ? -6.256 13.920 -28.837 1.00 73.50 724 GLU A C 1
ATOM 5569 O O . GLU A 1 724 ? -6.609 13.204 -29.775 1.00 73.50 724 GLU A O 1
ATOM 5574 N N . HIS A 1 725 ? -5.313 13.524 -27.976 1.00 70.94 725 HIS A N 1
ATOM 5575 C CA . HIS A 1 725 ? -4.601 12.245 -28.074 1.00 70.94 725 HIS A CA 1
ATOM 5576 C C . HIS A 1 725 ? -4.028 11.815 -26.717 1.00 70.94 725 HIS A C 1
ATOM 5578 O O . HIS A 1 725 ? -3.768 12.648 -25.849 1.00 70.94 725 HIS A O 1
ATOM 5584 N N . SER A 1 726 ? -3.767 10.516 -26.565 1.00 72.00 726 SER A N 1
ATOM 5585 C CA . SER A 1 726 ? -2.980 9.983 -25.454 1.00 72.00 726 SER A CA 1
ATOM 5586 C C . SER A 1 726 ? -1.484 10.047 -25.786 1.00 72.00 726 SER A C 1
ATOM 5588 O O . SER A 1 726 ? -1.052 9.438 -26.766 1.00 72.00 726 SER A O 1
ATOM 5590 N N . ASP A 1 727 ? -0.688 10.755 -24.989 1.00 70.06 727 ASP A N 1
ATOM 5591 C CA . ASP A 1 727 ? 0.761 10.895 -25.190 1.00 70.06 727 ASP A CA 1
ATOM 5592 C C . ASP A 1 727 ? 1.596 9.857 -24.424 1.00 70.06 727 ASP A C 1
ATOM 5594 O O . ASP A 1 727 ? 2.670 9.512 -24.891 1.00 70.06 727 ASP A O 1
ATOM 5598 N N . ASN A 1 728 ? 1.108 9.304 -23.312 1.00 76.81 728 ASN A N 1
ATOM 5599 C CA . ASN A 1 728 ? 1.914 8.464 -22.406 1.00 76.81 728 ASN A CA 1
ATOM 5600 C C . ASN A 1 728 ? 1.782 6.920 -22.481 1.00 76.81 728 ASN A C 1
ATOM 5602 O O . ASN A 1 728 ? 2.657 6.251 -21.934 1.00 76.81 728 ASN A O 1
ATOM 5606 N N . PRO A 1 729 ? 0.739 6.298 -23.063 1.00 84.38 729 PRO A N 1
ATOM 5607 C CA . PRO A 1 729 ? 0.569 4.845 -22.977 1.00 84.38 729 PRO A CA 1
ATOM 5608 C C . PRO A 1 729 ? 1.354 4.075 -24.050 1.00 84.38 729 PRO A C 1
ATOM 5610 O O . PRO A 1 729 ? 1.313 4.439 -25.229 1.00 84.38 729 PRO A O 1
ATOM 5613 N N . ILE A 1 730 ? 1.969 2.964 -23.635 1.00 89.44 730 ILE A N 1
ATOM 5614 C CA . ILE A 1 730 ? 2.648 1.963 -24.468 1.00 89.44 730 ILE A CA 1
ATOM 5615 C C . ILE A 1 730 ? 1.969 0.609 -24.263 1.00 89.44 730 ILE A C 1
ATOM 5617 O O . ILE A 1 730 ? 1.789 0.167 -23.129 1.00 89.44 730 ILE A O 1
ATOM 5621 N N . HIS A 1 731 ? 1.624 -0.057 -25.365 1.00 92.44 731 HIS A N 1
ATOM 5622 C CA . HIS A 1 731 ? 1.000 -1.384 -25.355 1.00 92.44 731 HIS A CA 1
ATOM 5623 C C . HIS A 1 731 ? 1.988 -2.449 -25.813 1.00 92.44 731 HIS A C 1
ATOM 5625 O O . HIS A 1 731 ? 2.619 -2.292 -26.857 1.00 92.44 731 HIS A O 1
ATOM 5631 N N . LEU A 1 732 ? 2.101 -3.523 -25.040 1.00 94.25 732 LEU A N 1
ATOM 5632 C CA . LEU A 1 732 ? 3.019 -4.634 -25.267 1.00 94.25 732 LEU A CA 1
ATOM 5633 C C . LEU A 1 732 ? 2.287 -5.967 -25.102 1.00 94.25 732 LEU A C 1
ATOM 5635 O O . LEU A 1 732 ? 1.390 -6.104 -24.269 1.00 94.25 732 LEU A O 1
ATOM 5639 N N . SER A 1 733 ? 2.727 -6.975 -25.847 1.00 93.00 733 SER A N 1
ATOM 5640 C CA . SER A 1 733 ? 2.524 -8.369 -25.460 1.00 93.00 733 SER A CA 1
ATOM 5641 C C . SER A 1 733 ? 3.715 -8.858 -24.641 1.00 93.00 733 SER A C 1
ATOM 5643 O O . SER A 1 733 ? 4.860 -8.528 -24.949 1.00 93.00 733 SER A O 1
ATOM 5645 N N . SER A 1 734 ? 3.482 -9.718 -23.647 1.00 93.56 734 SER A N 1
ATOM 5646 C CA . SER A 1 734 ? 4.574 -10.398 -22.933 1.00 93.56 734 SER A CA 1
ATOM 5647 C C . SER A 1 734 ? 5.491 -11.202 -23.863 1.00 93.56 734 SER A C 1
ATOM 5649 O O . SER A 1 734 ? 6.669 -11.367 -23.562 1.00 93.56 734 SER A O 1
ATOM 5651 N N . THR A 1 735 ? 4.991 -11.641 -25.024 1.00 92.06 735 THR A N 1
ATOM 5652 C CA . THR A 1 735 ? 5.790 -12.332 -26.054 1.00 92.06 735 THR A CA 1
ATOM 5653 C C . THR A 1 735 ? 6.815 -11.434 -26.756 1.00 92.06 735 THR A C 1
ATOM 5655 O O . THR A 1 735 ? 7.746 -11.943 -27.375 1.00 92.06 735 THR A O 1
ATOM 5658 N N . GLU A 1 736 ? 6.673 -10.110 -26.648 1.00 92.44 736 GLU A N 1
ATOM 5659 C CA . GLU A 1 736 ? 7.603 -9.113 -27.196 1.00 92.44 736 GLU A CA 1
ATOM 5660 C C . GLU A 1 736 ? 8.677 -8.696 -26.175 1.00 92.44 736 GLU A C 1
ATOM 5662 O O . GLU A 1 736 ? 9.569 -7.909 -26.493 1.00 92.44 736 GLU A O 1
ATOM 5667 N N . ILE A 1 737 ? 8.599 -9.204 -24.941 1.00 92.38 737 ILE A N 1
ATOM 5668 C CA . ILE A 1 737 ? 9.490 -8.843 -23.840 1.00 92.38 737 ILE A CA 1
ATOM 5669 C C . ILE A 1 737 ? 10.470 -9.988 -23.595 1.00 92.38 737 ILE A C 1
ATOM 5671 O O . ILE A 1 737 ? 10.092 -11.076 -23.168 1.00 92.38 737 ILE A O 1
ATOM 5675 N N . THR A 1 738 ? 11.756 -9.716 -23.798 1.00 91.50 738 THR A N 1
ATOM 5676 C CA . THR A 1 738 ? 12.832 -10.564 -23.269 1.00 91.50 738 THR A CA 1
ATOM 5677 C C . THR A 1 738 ? 13.260 -10.010 -21.917 1.00 91.50 738 THR A C 1
ATOM 5679 O O . THR A 1 738 ? 13.556 -8.819 -21.808 1.00 91.50 738 THR A O 1
ATOM 5682 N N . SER A 1 739 ? 13.240 -10.851 -20.879 1.00 90.12 739 SER A N 1
ATOM 5683 C CA . SER A 1 739 ? 13.624 -10.414 -19.535 1.00 90.12 739 SER A CA 1
ATOM 5684 C C . SER A 1 739 ? 15.123 -10.148 -19.466 1.00 90.12 739 SER A C 1
ATOM 5686 O O . SER A 1 739 ? 15.919 -10.918 -20.008 1.00 90.12 739 SER A O 1
ATOM 5688 N N . ARG A 1 740 ? 15.510 -9.071 -18.785 1.00 87.19 740 ARG A N 1
ATOM 5689 C CA . ARG A 1 740 ? 16.909 -8.713 -18.567 1.00 87.19 740 ARG A CA 1
ATOM 5690 C C . ARG A 1 740 ? 17.142 -8.180 -17.152 1.00 87.19 740 ARG A C 1
ATOM 5692 O O . ARG A 1 740 ? 16.223 -7.633 -16.539 1.00 87.19 740 ARG A O 1
ATOM 5699 N N . PRO A 1 741 ? 18.367 -8.323 -16.613 1.00 86.12 741 PRO A N 1
ATOM 5700 C CA . PRO A 1 741 ? 18.700 -7.761 -15.313 1.00 86.12 741 PRO A CA 1
ATOM 5701 C C . PRO A 1 741 ? 18.496 -6.247 -15.291 1.00 86.12 741 PRO A C 1
ATOM 5703 O O . PRO A 1 741 ? 18.760 -5.563 -16.285 1.00 86.12 741 PRO A O 1
ATOM 5706 N N . THR A 1 742 ? 18.088 -5.726 -14.134 1.00 92.62 742 THR A N 1
ATOM 5707 C CA . THR A 1 742 ? 18.136 -4.285 -13.892 1.00 92.62 742 THR A CA 1
ATOM 5708 C C . THR A 1 742 ? 19.590 -3.819 -13.976 1.00 92.62 742 THR A C 1
ATOM 5710 O O . THR A 1 742 ? 20.486 -4.505 -13.480 1.00 92.62 742 THR A O 1
ATOM 5713 N N . THR A 1 743 ? 19.841 -2.652 -14.564 1.00 94.00 743 THR A N 1
ATOM 5714 C CA . THR A 1 743 ? 21.161 -1.999 -14.523 1.00 94.00 743 THR A CA 1
ATOM 5715 C C . THR A 1 743 ? 21.040 -0.561 -14.042 1.00 94.00 743 THR A C 1
ATOM 5717 O O . THR A 1 743 ? 20.006 0.075 -14.249 1.00 94.00 743 THR A O 1
ATOM 5720 N N . PHE A 1 744 ? 22.126 -0.019 -13.495 1.00 93.19 744 PHE A N 1
ATOM 5721 C CA . PHE A 1 744 ? 22.227 1.382 -13.097 1.00 93.19 744 PHE A CA 1
ATOM 5722 C C . PHE A 1 744 ? 23.485 2.024 -13.683 1.00 93.19 744 PHE A C 1
ATOM 5724 O O . PHE A 1 744 ? 24.567 1.440 -13.636 1.00 93.19 744 PHE A O 1
ATOM 5731 N N . THR A 1 745 ? 23.332 3.222 -14.244 1.00 93.06 745 THR A N 1
ATOM 5732 C CA . THR A 1 745 ? 24.408 3.953 -14.924 1.00 93.06 745 THR A CA 1
ATOM 5733 C C . THR A 1 745 ? 24.505 5.357 -14.358 1.00 93.06 745 THR A C 1
ATOM 5735 O O . THR A 1 745 ? 23.649 6.180 -14.661 1.00 93.06 745 THR A O 1
ATOM 5738 N N . THR A 1 746 ? 25.523 5.643 -13.549 1.00 91.25 746 THR A N 1
ATOM 5739 C CA . THR A 1 746 ? 25.757 6.994 -13.011 1.00 91.25 746 THR A CA 1
ATOM 5740 C C . THR A 1 746 ? 26.052 7.982 -14.141 1.00 91.25 746 THR A C 1
ATOM 5742 O O . THR A 1 746 ? 26.856 7.669 -15.022 1.00 91.25 746 THR A O 1
ATOM 5745 N N . LEU A 1 747 ? 25.418 9.159 -14.117 1.00 89.56 747 LEU A N 1
ATOM 5746 C CA . LEU A 1 747 ? 25.598 10.190 -15.146 1.00 89.56 747 LEU A CA 1
ATOM 5747 C C . LEU A 1 747 ? 26.755 11.134 -14.800 1.00 89.56 747 LEU A C 1
ATOM 5749 O O . LEU A 1 747 ? 27.627 11.352 -15.643 1.00 89.56 747 LEU A O 1
ATOM 5753 N N . ASP A 1 748 ? 26.817 11.627 -13.561 1.00 88.00 748 ASP A N 1
ATOM 5754 C CA . ASP A 1 748 ? 27.893 12.484 -13.068 1.00 88.00 748 ASP A CA 1
ATOM 5755 C C . ASP A 1 748 ? 28.556 11.917 -11.803 1.00 88.00 748 ASP A C 1
ATOM 5757 O O . ASP A 1 748 ? 28.121 12.097 -10.668 1.00 88.00 748 ASP A O 1
ATOM 5761 N N . SER A 1 749 ? 29.703 11.263 -11.993 1.00 88.00 749 SER A N 1
ATOM 5762 C CA . SER A 1 749 ? 30.518 10.768 -10.874 1.00 88.00 749 SER A CA 1
ATOM 5763 C C . SER A 1 749 ? 31.392 11.844 -10.209 1.00 88.00 749 SER A C 1
ATOM 5765 O O . SER A 1 749 ? 32.047 11.564 -9.200 1.00 88.00 749 SER A O 1
ATOM 5767 N N . SER A 1 750 ? 31.460 13.062 -10.761 1.00 88.62 750 SER A N 1
ATOM 5768 C CA . SER A 1 750 ? 32.309 14.137 -10.234 1.00 88.62 750 SER A CA 1
ATOM 5769 C C . SER A 1 750 ? 31.737 14.777 -8.966 1.00 88.62 750 SER A C 1
ATOM 5771 O O . SER A 1 750 ? 32.514 15.180 -8.100 1.00 88.62 750 SER A O 1
ATOM 5773 N N . GLY A 1 751 ? 30.406 14.785 -8.824 1.00 85.56 751 GLY A N 1
ATOM 5774 C CA . GLY A 1 751 ? 29.677 15.276 -7.649 1.00 85.56 751 GLY A CA 1
ATOM 5775 C C . GLY A 1 751 ? 29.531 14.270 -6.501 1.00 85.56 751 GLY A C 1
ATOM 5776 O O . GLY A 1 751 ? 29.045 14.632 -5.433 1.00 85.56 751 GLY A O 1
ATOM 5777 N N . LEU A 1 752 ? 29.975 13.021 -6.679 1.00 93.94 752 LEU A N 1
ATOM 5778 C CA . LEU A 1 752 ? 29.926 11.972 -5.651 1.00 93.94 752 LEU A CA 1
ATOM 5779 C C . LEU A 1 752 ? 31.061 12.132 -4.632 1.00 93.94 752 LEU A C 1
ATOM 5781 O O . LEU A 1 752 ? 31.962 11.292 -4.528 1.00 93.94 752 LEU A O 1
ATOM 5785 N N . ILE A 1 753 ? 31.032 13.241 -3.899 1.00 94.75 753 ILE A N 1
ATOM 5786 C CA . ILE A 1 753 ? 32.046 13.622 -2.919 1.00 94.75 753 ILE A CA 1
ATOM 5787 C C . ILE A 1 753 ? 31.394 14.117 -1.626 1.00 94.75 753 ILE A C 1
ATOM 5789 O O . ILE A 1 753 ? 30.326 14.712 -1.649 1.00 94.75 753 ILE A O 1
ATOM 5793 N N . VAL A 1 754 ? 32.082 13.921 -0.507 1.00 93.75 754 VAL A N 1
ATOM 5794 C CA . VAL A 1 754 ? 31.858 14.664 0.741 1.00 93.75 754 VAL A CA 1
ATOM 5795 C C . VAL A 1 754 ? 33.179 15.275 1.183 1.00 93.75 754 VAL A C 1
ATOM 5797 O O . VAL A 1 754 ? 34.235 14.673 0.966 1.00 93.75 754 VAL A O 1
ATOM 5800 N N . ASP A 1 755 ? 33.148 16.447 1.810 1.00 94.81 755 ASP A N 1
ATOM 5801 C CA . ASP A 1 755 ? 34.344 17.112 2.325 1.00 94.81 755 ASP A CA 1
ATOM 5802 C C . ASP A 1 755 ? 34.309 17.193 3.849 1.00 94.81 755 ASP A C 1
ATOM 5804 O O . ASP A 1 755 ? 33.565 17.957 4.469 1.00 94.81 755 ASP A O 1
ATOM 5808 N N . TYR A 1 756 ? 35.174 16.391 4.466 1.00 94.38 756 TYR A N 1
ATOM 5809 C CA . TYR A 1 756 ? 35.246 16.297 5.912 1.00 94.38 756 TYR A CA 1
ATOM 5810 C C . TYR A 1 756 ? 35.740 17.596 6.568 1.00 94.38 756 TYR A C 1
ATOM 5812 O O . TYR A 1 756 ? 35.336 17.908 7.686 1.00 94.38 756 TYR A O 1
ATOM 5820 N N . ALA A 1 757 ? 36.607 18.367 5.903 1.00 93.00 757 ALA A N 1
ATOM 5821 C CA . ALA A 1 757 ? 37.208 19.562 6.497 1.00 93.00 757 ALA A CA 1
ATOM 5822 C C . ALA A 1 757 ? 36.233 20.744 6.563 1.00 93.00 757 ALA A C 1
ATOM 5824 O O . ALA A 1 757 ? 36.315 21.557 7.486 1.00 93.00 757 ALA A O 1
ATOM 5825 N N . THR A 1 758 ? 35.328 20.849 5.591 1.00 93.12 758 THR A N 1
ATOM 5826 C CA . THR A 1 758 ? 34.302 21.902 5.537 1.00 93.12 758 THR A CA 1
ATOM 5827 C C . THR A 1 758 ? 33.026 21.515 6.281 1.00 93.12 758 THR A C 1
ATOM 5829 O O . THR A 1 758 ? 32.228 22.395 6.603 1.00 93.12 758 THR A O 1
ATOM 5832 N N . GLY A 1 759 ? 32.844 20.224 6.579 1.00 85.56 759 GLY A N 1
ATOM 5833 C CA . GLY A 1 759 ? 31.600 19.686 7.123 1.00 85.56 759 GLY A CA 1
ATOM 5834 C C . GLY A 1 759 ? 30.500 19.533 6.069 1.00 85.56 759 GLY A C 1
ATOM 5835 O O . GLY A 1 759 ? 29.331 19.423 6.435 1.00 85.56 759 GLY A O 1
ATOM 5836 N N . ASP A 1 760 ? 30.861 19.557 4.782 1.00 86.50 760 ASP A N 1
ATOM 5837 C CA . ASP A 1 760 ? 29.934 19.362 3.671 1.00 86.50 760 ASP A CA 1
ATOM 5838 C C . ASP A 1 760 ? 29.738 17.864 3.415 1.00 86.50 760 ASP A C 1
ATOM 5840 O O . ASP A 1 760 ? 30.544 17.196 2.761 1.00 86.50 760 ASP A O 1
ATOM 5844 N N . PHE A 1 761 ? 28.671 17.324 4.000 1.00 85.69 761 PHE A N 1
ATOM 5845 C CA . PHE A 1 761 ? 28.308 15.910 3.914 1.00 85.69 761 PHE A CA 1
ATOM 5846 C C . PHE A 1 761 ? 27.076 15.674 3.037 1.00 85.69 761 PHE A C 1
ATOM 5848 O O . PHE A 1 761 ? 26.379 14.670 3.213 1.00 85.69 761 PHE A O 1
ATOM 5855 N N . ARG A 1 762 ? 26.788 16.604 2.122 1.00 84.19 762 ARG A N 1
ATOM 5856 C CA . ARG A 1 762 ? 25.703 16.490 1.154 1.00 84.19 762 ARG A CA 1
ATOM 5857 C C . ARG A 1 762 ? 26.254 16.065 -0.204 1.00 84.19 762 ARG A C 1
ATOM 5859 O O . ARG A 1 762 ? 27.220 16.635 -0.691 1.00 84.19 762 ARG A O 1
ATOM 5866 N N . PHE A 1 763 ? 25.601 15.104 -0.842 1.00 82.88 763 PHE A N 1
ATOM 5867 C CA . PHE A 1 763 ? 25.895 14.691 -2.212 1.00 82.88 763 PHE A CA 1
ATOM 5868 C C . PHE A 1 763 ? 24.609 14.288 -2.936 1.00 82.88 763 PHE A C 1
ATOM 5870 O O . PHE A 1 763 ? 23.562 14.071 -2.323 1.00 82.88 763 PHE A O 1
ATOM 5877 N N . GLU A 1 764 ? 24.682 14.211 -4.259 1.00 81.69 764 GLU A N 1
ATOM 5878 C CA . GLU A 1 764 ? 23.552 13.863 -5.114 1.00 81.69 764 GLU A CA 1
ATOM 5879 C C . GLU A 1 764 ? 23.932 12.708 -6.031 1.00 81.69 764 GLU A C 1
ATOM 5881 O O . GLU A 1 764 ? 25.022 12.703 -6.600 1.00 81.69 764 GLU A O 1
ATOM 5886 N N . ILE A 1 765 ? 23.038 11.730 -6.165 1.00 83.44 765 ILE A N 1
ATOM 5887 C CA . ILE A 1 765 ? 23.187 10.620 -7.104 1.00 83.44 765 ILE A CA 1
ATOM 5888 C C . ILE A 1 765 ? 22.240 10.860 -8.274 1.00 83.44 765 ILE A C 1
ATOM 5890 O O . ILE A 1 765 ? 21.031 11.006 -8.085 1.00 83.44 765 ILE A O 1
ATOM 5894 N N . ASP A 1 766 ? 22.788 10.874 -9.483 1.00 86.81 766 ASP A N 1
ATOM 5895 C CA . ASP A 1 766 ? 22.039 10.806 -10.728 1.00 86.81 766 ASP A CA 1
ATOM 5896 C C . ASP A 1 766 ? 22.389 9.531 -11.500 1.00 86.81 766 ASP A C 1
ATOM 5898 O O . ASP A 1 766 ? 23.434 8.897 -11.311 1.00 86.81 766 ASP A O 1
ATOM 5902 N N . GLY A 1 767 ? 21.485 9.113 -12.378 1.00 89.44 767 GLY A N 1
ATOM 5903 C CA . GLY A 1 767 ? 21.760 7.968 -13.223 1.00 89.44 767 GLY A CA 1
ATOM 5904 C C . GLY A 1 767 ? 20.607 7.546 -14.111 1.00 89.44 767 GLY A C 1
ATOM 5905 O O . GLY A 1 767 ? 19.513 8.099 -14.046 1.00 89.44 767 GLY A O 1
ATOM 5906 N N . ILE A 1 768 ? 20.873 6.541 -14.939 1.00 90.50 768 ILE A N 1
ATOM 5907 C CA . ILE A 1 768 ? 19.899 5.882 -15.806 1.00 90.50 768 ILE A CA 1
ATOM 5908 C C . ILE A 1 768 ? 19.684 4.458 -15.302 1.00 90.50 768 ILE A C 1
ATOM 5910 O O . ILE A 1 768 ? 20.632 3.672 -15.188 1.00 90.50 768 ILE A O 1
ATOM 5914 N N . ILE A 1 769 ? 18.426 4.131 -15.034 1.00 90.69 769 ILE A N 1
ATOM 5915 C CA . ILE A 1 769 ? 17.951 2.806 -14.650 1.00 90.69 769 ILE A CA 1
ATOM 5916 C C . ILE A 1 769 ? 17.457 2.112 -15.911 1.00 90.69 769 ILE A C 1
ATOM 5918 O O . ILE A 1 769 ? 16.776 2.732 -16.726 1.00 90.69 769 ILE A O 1
ATOM 5922 N N . THR A 1 770 ? 17.780 0.832 -16.089 1.00 92.62 770 THR A N 1
ATOM 5923 C CA . THR A 1 770 ? 17.215 0.044 -17.192 1.00 92.62 770 THR A CA 1
ATOM 5924 C C . THR A 1 770 ? 16.684 -1.297 -16.721 1.00 92.62 770 THR A C 1
ATOM 5926 O O . THR A 1 770 ? 17.247 -1.878 -15.799 1.00 92.62 770 THR A O 1
ATOM 5929 N N . ASP A 1 771 ? 15.610 -1.775 -17.349 1.00 93.19 771 ASP A N 1
ATOM 5930 C CA . ASP A 1 771 ? 14.961 -3.057 -17.060 1.00 93.19 771 ASP A CA 1
ATOM 5931 C C . ASP A 1 771 ? 14.201 -3.606 -18.289 1.00 93.19 771 ASP A C 1
ATOM 5933 O O . ASP A 1 771 ? 14.376 -3.127 -19.411 1.00 93.19 771 ASP A O 1
ATOM 5937 N N . ASP A 1 772 ? 13.339 -4.607 -18.084 1.00 93.06 772 ASP A N 1
ATOM 5938 C CA . ASP A 1 772 ? 12.522 -5.255 -19.124 1.00 93.06 772 ASP A CA 1
ATOM 5939 C C . ASP A 1 772 ? 11.746 -4.271 -20.023 1.00 93.06 772 ASP A C 1
ATOM 5941 O O . ASP A 1 772 ? 11.485 -4.566 -21.193 1.00 93.06 772 ASP A O 1
ATOM 5945 N N . LEU A 1 773 ? 11.371 -3.102 -19.497 1.00 92.12 773 LEU A N 1
ATOM 5946 C CA . LEU A 1 773 ? 10.530 -2.110 -20.171 1.00 92.12 773 LEU A CA 1
ATOM 5947 C C . LEU A 1 773 ? 11.342 -0.927 -20.723 1.00 92.12 773 LEU A C 1
ATOM 5949 O O . LEU A 1 773 ? 10.771 0.084 -21.126 1.00 92.12 773 LEU A O 1
ATOM 5953 N N . GLY A 1 774 ? 12.670 -1.045 -20.736 1.00 90.38 774 GLY A N 1
ATOM 5954 C CA . GLY A 1 774 ? 13.601 -0.049 -21.259 1.00 90.38 774 GLY A CA 1
ATOM 5955 C C . GLY A 1 774 ? 14.271 0.786 -20.173 1.00 90.38 774 GLY A C 1
ATOM 5956 O O . GLY A 1 774 ? 14.410 0.338 -19.035 1.00 90.38 774 GLY A O 1
ATOM 5957 N N . SER A 1 775 ? 14.717 1.986 -20.522 1.00 89.00 775 SER A N 1
ATOM 5958 C CA . SER A 1 775 ? 15.455 2.891 -19.646 1.00 89.00 775 SER A CA 1
ATOM 5959 C C . SER A 1 775 ? 14.617 4.068 -19.157 1.00 89.00 775 SER A C 1
ATOM 5961 O O . SER A 1 775 ? 13.606 4.440 -19.750 1.00 89.00 775 SER A O 1
ATOM 5963 N N . TYR A 1 776 ? 15.010 4.624 -18.015 1.00 83.81 776 TYR A N 1
ATOM 5964 C CA . TYR A 1 776 ? 14.499 5.883 -17.493 1.00 83.81 776 TYR A CA 1
ATOM 5965 C C . TYR A 1 776 ? 15.530 6.513 -16.554 1.00 83.81 776 TYR A C 1
ATOM 5967 O O . TYR A 1 776 ? 16.344 5.815 -15.946 1.00 83.81 776 TYR A O 1
ATOM 5975 N N . ASP A 1 777 ? 15.508 7.836 -16.444 1.00 81.44 777 ASP A N 1
ATOM 5976 C CA . ASP A 1 777 ? 16.380 8.547 -15.513 1.00 81.44 777 ASP A CA 1
ATOM 5977 C C . ASP A 1 777 ? 15.913 8.320 -14.066 1.00 81.44 777 ASP A C 1
ATOM 5979 O O . ASP A 1 777 ? 14.711 8.269 -13.794 1.00 81.44 777 ASP A O 1
ATOM 5983 N N . MET A 1 778 ? 16.868 8.213 -13.145 1.00 80.19 778 MET A N 1
ATOM 5984 C CA . MET A 1 778 ? 16.633 8.218 -11.703 1.00 80.19 778 MET A CA 1
ATOM 5985 C C . MET A 1 778 ? 15.951 9.524 -11.268 1.00 80.19 778 MET A C 1
ATOM 5987 O O . MET A 1 778 ? 16.089 10.572 -11.905 1.00 80.19 778 MET A O 1
ATOM 5991 N N . GLY A 1 779 ? 15.230 9.464 -10.154 1.00 70.81 779 GLY A N 1
ATOM 5992 C CA . GLY A 1 779 ? 14.495 10.592 -9.613 1.00 70.81 779 GLY A CA 1
ATOM 5993 C C . GLY A 1 779 ? 13.177 10.832 -10.341 1.00 70.81 779 GLY A C 1
ATOM 5994 O O . GLY A 1 779 ? 12.765 10.112 -11.251 1.00 70.81 779 GLY A O 1
ATOM 5995 N N . ILE A 1 780 ? 12.464 11.864 -9.896 1.00 65.25 780 ILE A N 1
ATOM 5996 C CA . ILE A 1 780 ? 11.151 12.207 -10.434 1.00 65.25 780 ILE A CA 1
ATOM 5997 C C . ILE A 1 780 ? 11.196 13.653 -10.909 1.00 65.25 780 ILE A C 1
ATOM 5999 O O . ILE A 1 780 ? 11.107 14.603 -10.132 1.00 65.25 780 ILE A O 1
ATOM 6003 N N . LYS A 1 781 ? 11.359 13.809 -12.224 1.00 58.78 781 LYS A N 1
ATOM 6004 C CA . LYS A 1 781 ? 11.311 15.103 -12.915 1.00 58.78 781 LYS A CA 1
ATOM 6005 C C . LYS A 1 781 ? 9.842 15.557 -13.066 1.00 58.78 781 LYS A C 1
ATOM 6007 O O . LYS A 1 781 ? 8.944 14.713 -13.124 1.00 58.78 781 LYS A O 1
ATOM 6012 N N . GLN A 1 782 ? 9.567 16.869 -13.138 1.00 55.41 782 GLN A N 1
ATOM 6013 C CA . GLN A 1 782 ? 8.266 17.471 -13.499 1.00 55.41 782 GLN A CA 1
ATOM 6014 C C . GLN A 1 782 ? 8.354 18.218 -14.853 1.00 55.41 782 GLN A C 1
ATOM 6016 O O . GLN A 1 782 ? 9.243 19.030 -15.055 1.00 55.41 782 GLN A O 1
ATOM 6021 N N . ALA A 1 783 ? 7.448 17.991 -15.826 1.00 51.66 783 ALA A N 1
ATOM 6022 C CA . ALA A 1 783 ? 7.703 18.556 -17.159 1.00 51.66 783 ALA A CA 1
ATOM 6023 C C . ALA A 1 783 ? 7.637 20.086 -17.103 1.00 51.66 783 ALA A C 1
ATOM 6025 O O . ALA A 1 783 ? 6.667 20.644 -16.568 1.00 51.66 783 ALA A O 1
ATOM 6026 N N . TRP A 1 784 ? 8.634 20.753 -17.699 1.00 50.28 784 TRP A N 1
ATOM 6027 C CA . TRP A 1 784 ? 8.804 22.213 -17.667 1.00 50.28 784 TRP A CA 1
ATOM 6028 C C . TRP A 1 784 ? 7.575 22.982 -18.170 1.00 50.28 784 TRP A C 1
ATOM 6030 O O . TRP A 1 784 ? 7.361 24.138 -17.808 1.00 50.28 784 TRP A O 1
ATOM 6040 N N . ALA A 1 785 ? 6.696 22.321 -18.931 1.00 46.44 785 ALA A N 1
ATOM 6041 C CA . ALA A 1 785 ? 5.429 22.857 -19.414 1.00 46.44 785 ALA A CA 1
ATOM 6042 C C . ALA A 1 785 ? 4.477 23.348 -18.295 1.00 46.44 785 ALA A C 1
ATOM 6044 O O . ALA A 1 785 ? 3.498 24.032 -18.594 1.00 46.44 785 ALA A O 1
ATOM 6045 N N . GLN A 1 786 ? 4.714 23.035 -17.014 1.00 48.72 786 GLN A N 1
ATOM 6046 C CA . GLN A 1 786 ? 3.947 23.568 -15.871 1.00 48.72 786 GLN A CA 1
ATOM 6047 C C . GLN A 1 786 ? 4.647 24.689 -15.068 1.00 48.72 786 GLN A C 1
ATOM 6049 O O . GLN A 1 786 ? 4.067 25.164 -14.091 1.00 48.72 786 GLN A O 1
ATOM 6054 N N . GLY A 1 787 ? 5.810 25.183 -15.514 1.00 50.31 787 GLY A N 1
ATOM 6055 C CA . GLY A 1 787 ? 6.545 26.287 -14.877 1.00 50.31 787 GLY A CA 1
ATOM 6056 C C . GLY A 1 787 ? 7.164 25.929 -13.517 1.00 50.31 787 GLY A C 1
ATOM 6057 O O . GLY A 1 787 ? 7.162 24.770 -13.117 1.00 50.31 787 GLY A O 1
ATOM 6058 N N . ASN A 1 788 ? 7.646 26.937 -12.778 1.00 49.44 788 ASN A N 1
ATOM 6059 C CA . ASN A 1 788 ? 8.398 26.785 -11.514 1.00 49.44 788 ASN A CA 1
ATOM 6060 C C . ASN A 1 788 ? 7.535 26.413 -10.288 1.00 49.44 788 ASN A C 1
ATOM 6062 O O . ASN A 1 788 ? 7.988 26.553 -9.156 1.00 49.44 788 ASN A O 1
ATOM 6066 N N . LEU A 1 789 ? 6.277 26.000 -10.480 1.00 44.44 789 LEU A N 1
ATOM 6067 C CA . LEU A 1 789 ? 5.339 25.726 -9.379 1.00 44.44 789 LEU A CA 1
ATOM 6068 C C . LEU A 1 789 ? 5.781 24.552 -8.484 1.00 44.44 789 LEU A C 1
ATOM 6070 O O . LEU A 1 789 ? 5.247 24.410 -7.388 1.00 44.44 789 LEU A O 1
ATOM 6074 N N . ARG A 1 790 ? 6.705 23.711 -8.967 1.00 52.62 790 ARG A N 1
ATOM 6075 C CA . ARG A 1 790 ? 7.366 22.591 -8.279 1.00 52.62 790 ARG A CA 1
ATOM 6076 C C . ARG A 1 790 ? 8.730 22.402 -8.966 1.00 52.62 790 ARG A C 1
ATOM 6078 O O . ARG A 1 790 ? 8.750 22.303 -10.192 1.00 52.62 790 ARG A O 1
ATOM 6085 N N . LEU A 1 791 ? 9.841 22.458 -8.228 1.00 48.50 791 LEU A N 1
ATOM 6086 C CA . LEU A 1 791 ? 11.193 22.326 -8.796 1.00 48.50 791 LEU A CA 1
ATOM 6087 C C . LEU A 1 791 ? 11.506 20.853 -9.110 1.00 48.50 791 LEU A C 1
ATOM 6089 O O . LEU A 1 791 ? 11.045 19.960 -8.404 1.00 48.50 791 LEU A O 1
ATOM 6093 N N . ASP A 1 792 ? 12.259 20.614 -10.185 1.00 54.34 792 ASP A N 1
ATOM 6094 C CA . ASP A 1 792 ? 12.662 19.274 -10.629 1.00 54.34 792 ASP A CA 1
ATOM 6095 C C . ASP A 1 792 ? 13.646 18.613 -9.657 1.00 54.34 792 ASP A C 1
ATOM 6097 O O . ASP A 1 792 ? 14.584 19.260 -9.194 1.00 54.34 792 ASP A O 1
ATOM 6101 N N . TYR A 1 793 ? 13.494 17.301 -9.444 1.00 60.03 793 TYR A N 1
ATOM 6102 C CA . TYR A 1 793 ? 14.447 16.473 -8.698 1.00 60.03 793 TYR A CA 1
ATOM 6103 C C . TYR A 1 793 ? 14.958 15.319 -9.570 1.00 60.03 793 TYR A C 1
ATOM 6105 O O . TYR A 1 793 ? 14.494 14.181 -9.451 1.00 60.03 793 TYR A O 1
ATOM 6113 N N . PRO A 1 794 ? 15.891 15.608 -10.492 1.00 64.50 794 PRO A N 1
ATOM 6114 C CA . PRO A 1 794 ? 16.495 14.601 -11.360 1.00 64.50 794 PRO A CA 1
ATOM 6115 C C . PRO A 1 794 ? 17.493 13.695 -10.627 1.00 64.50 794 PRO A C 1
ATOM 6117 O O . PRO A 1 794 ? 18.029 12.769 -11.224 1.00 64.50 794 PRO A O 1
ATOM 6120 N N . THR A 1 795 ? 17.794 14.013 -9.370 1.00 73.81 795 THR A N 1
ATOM 6121 C CA . THR A 1 795 ? 18.814 13.372 -8.552 1.00 73.81 795 THR A CA 1
ATOM 6122 C C . THR A 1 795 ? 18.206 12.939 -7.225 1.00 73.81 795 THR A C 1
ATOM 6124 O O . THR A 1 795 ? 17.233 13.524 -6.732 1.00 73.81 795 THR A O 1
ATOM 6127 N N . ARG A 1 796 ? 18.791 11.909 -6.617 1.00 75.00 796 ARG A N 1
ATOM 6128 C CA . ARG A 1 796 ? 18.529 11.567 -5.225 1.00 75.00 796 ARG A CA 1
ATOM 6129 C C . ARG A 1 796 ? 19.516 12.306 -4.332 1.00 75.00 796 ARG A C 1
ATOM 6131 O O . ARG A 1 796 ? 20.724 12.233 -4.539 1.00 75.00 796 ARG A O 1
ATOM 6138 N N . ILE A 1 797 ? 18.988 13.011 -3.337 1.00 72.81 797 ILE A N 1
ATOM 6139 C CA . ILE A 1 797 ? 19.772 13.840 -2.420 1.00 72.81 797 ILE A CA 1
ATOM 6140 C C . ILE A 1 797 ? 20.072 13.045 -1.152 1.00 72.81 797 ILE A C 1
ATOM 6142 O O . ILE A 1 797 ? 19.164 12.530 -0.499 1.00 72.81 797 ILE A O 1
ATOM 6146 N N . TYR A 1 798 ? 21.344 13.023 -0.781 1.00 76.25 798 TYR A N 1
ATOM 6147 C CA . TYR A 1 798 ? 21.862 12.396 0.421 1.00 76.25 798 TYR A CA 1
ATOM 6148 C C . TYR A 1 798 ? 22.587 13.445 1.266 1.00 76.25 798 TYR A C 1
ATOM 6150 O O . TYR A 1 798 ? 23.375 14.228 0.746 1.00 76.25 798 TYR A O 1
ATOM 6158 N N . GLU A 1 799 ? 22.328 13.480 2.571 1.00 75.44 799 GLU A N 1
ATOM 6159 C CA . GLU A 1 799 ? 22.921 14.467 3.479 1.00 75.44 799 GLU A CA 1
ATOM 6160 C C . GLU A 1 799 ? 23.056 13.910 4.895 1.00 75.44 799 GLU A C 1
ATOM 6162 O O . GLU A 1 799 ? 22.076 13.508 5.512 1.00 75.44 799 GLU A O 1
ATOM 6167 N N . PHE A 1 800 ? 24.257 13.914 5.459 1.00 74.69 800 PHE A N 1
ATOM 6168 C CA . PHE A 1 800 ? 24.423 13.528 6.859 1.00 74.69 800 PHE A CA 1
ATOM 6169 C C . PHE A 1 800 ? 24.099 14.700 7.796 1.00 74.69 800 PHE A C 1
ATOM 6171 O O . PHE A 1 800 ? 24.656 15.782 7.648 1.00 74.69 800 PHE A O 1
ATOM 6178 N N . ALA A 1 801 ? 23.286 14.451 8.833 1.00 70.25 801 ALA A N 1
ATOM 6179 C CA . ALA A 1 801 ? 22.882 15.435 9.855 1.00 70.25 801 ALA A CA 1
ATOM 6180 C C . ALA A 1 801 ? 24.036 16.251 10.458 1.00 70.25 801 ALA A C 1
ATOM 6182 O O . ALA A 1 801 ? 23.875 17.361 10.956 1.00 70.25 801 ALA A O 1
ATOM 6183 N N . SER A 1 802 ? 25.185 15.591 10.582 1.00 76.00 802 SER A N 1
ATOM 6184 C CA . SER A 1 802 ? 26.372 16.104 11.242 1.00 76.00 802 SER A CA 1
ATOM 6185 C C . SER A 1 802 ? 27.559 15.206 10.930 1.00 76.00 802 SER A C 1
ATOM 6187 O O . SER A 1 802 ? 27.405 14.032 10.582 1.00 76.00 802 SER A O 1
ATOM 6189 N N . GLN A 1 803 ? 28.751 15.730 11.194 1.00 85.06 803 GLN A N 1
ATOM 6190 C CA . GLN A 1 803 ? 29.995 14.968 11.159 1.00 85.06 803 GLN A CA 1
ATOM 6191 C C . GLN A 1 803 ? 29.942 13.700 12.027 1.00 85.06 803 GLN A C 1
ATOM 6193 O O . GLN A 1 803 ? 30.389 12.646 11.591 1.00 85.06 803 GLN A O 1
ATOM 6198 N N . GLN A 1 804 ? 29.352 13.766 13.228 1.00 83.31 804 GLN A N 1
ATOM 6199 C CA . GLN A 1 804 ? 29.237 12.593 14.105 1.00 83.31 804 GLN A CA 1
ATOM 6200 C C . GLN A 1 804 ? 28.390 11.491 13.462 1.00 83.31 804 GLN A C 1
ATOM 6202 O O . GLN A 1 804 ? 28.739 10.319 13.543 1.00 83.31 804 GLN A O 1
ATOM 6207 N N . LYS A 1 805 ? 27.280 11.861 12.814 1.00 81.19 805 LYS A N 1
ATOM 6208 C CA . LYS A 1 805 ? 26.426 10.900 12.111 1.00 81.19 805 LYS A CA 1
ATOM 6209 C C . LYS A 1 805 ? 27.158 10.284 10.924 1.00 81.19 805 LYS A C 1
ATOM 6211 O O . LYS A 1 805 ? 27.130 9.069 10.768 1.00 81.19 805 LYS A O 1
ATOM 6216 N N . PHE A 1 806 ? 27.877 11.093 10.155 1.00 85.12 806 PHE A N 1
ATOM 6217 C CA . PHE A 1 806 ? 28.737 10.581 9.095 1.00 85.12 806 PHE A CA 1
ATOM 6218 C C . PHE A 1 806 ? 29.749 9.544 9.616 1.00 85.12 806 PHE A C 1
ATOM 6220 O O . PHE A 1 806 ? 29.838 8.445 9.074 1.00 85.12 806 PHE A O 1
ATOM 6227 N N . GLU A 1 807 ? 30.449 9.829 10.715 1.00 87.44 807 GLU A N 1
ATOM 6228 C CA . GLU A 1 807 ? 31.376 8.869 11.329 1.00 87.44 807 GLU A CA 1
ATOM 6229 C C . GLU A 1 807 ? 30.683 7.598 11.847 1.00 87.44 807 GLU A C 1
ATOM 6231 O O . GLU A 1 807 ? 31.229 6.505 11.684 1.00 87.44 807 GLU A O 1
ATOM 6236 N N . ASP A 1 808 ? 29.486 7.715 12.434 1.00 83.19 808 ASP A N 1
ATOM 6237 C CA . ASP A 1 808 ? 28.694 6.564 12.885 1.00 83.19 808 ASP A CA 1
ATOM 6238 C C . ASP A 1 808 ? 28.363 5.629 11.700 1.00 83.19 808 ASP A C 1
ATOM 6240 O O . ASP A 1 808 ? 28.507 4.411 11.825 1.00 83.19 808 ASP A O 1
ATOM 6244 N N . TYR A 1 809 ? 27.997 6.184 10.532 1.00 83.88 809 TYR A N 1
ATOM 6245 C CA . TYR A 1 809 ? 27.778 5.409 9.298 1.00 83.88 809 TYR A CA 1
ATOM 6246 C C . TYR A 1 809 ? 29.020 4.653 8.875 1.00 83.88 809 TYR A C 1
ATOM 6248 O O . TYR A 1 809 ? 28.989 3.440 8.679 1.00 83.88 809 TYR A O 1
ATOM 6256 N N . LEU A 1 810 ? 30.134 5.369 8.762 1.00 89.00 810 LEU A N 1
ATOM 6257 C CA . LEU A 1 810 ? 31.406 4.789 8.362 1.00 89.00 810 LEU A CA 1
ATOM 6258 C C . LEU A 1 810 ? 31.880 3.712 9.349 1.00 89.00 810 LEU A C 1
ATOM 6260 O O . LEU A 1 810 ? 32.506 2.738 8.937 1.00 89.00 810 LEU A O 1
ATOM 6264 N N . GLY A 1 811 ? 31.556 3.842 10.638 1.00 88.38 811 GLY A N 1
ATOM 6265 C CA . GLY A 1 811 ? 31.838 2.823 11.649 1.00 88.38 811 GLY A CA 1
ATOM 6266 C C . GLY A 1 811 ? 31.099 1.499 11.418 1.00 88.38 811 GLY A C 1
ATOM 6267 O O . GLY A 1 811 ? 31.642 0.444 11.743 1.00 88.38 811 GLY A O 1
ATOM 6268 N N . VAL A 1 812 ? 29.890 1.544 10.846 1.00 84.31 812 VAL A N 1
ATOM 6269 C CA . VAL A 1 812 ? 29.072 0.360 10.526 1.00 84.31 812 VAL A CA 1
ATOM 6270 C C . VAL A 1 812 ? 29.387 -0.186 9.131 1.00 84.31 812 VAL A C 1
ATOM 6272 O O . VAL A 1 812 ? 29.540 -1.393 8.964 1.00 84.31 812 VAL A O 1
ATOM 6275 N N . HIS A 1 813 ? 29.496 0.693 8.134 1.00 85.81 813 HIS A N 1
ATOM 6276 C CA . HIS A 1 813 ? 29.586 0.323 6.717 1.00 85.81 813 HIS A CA 1
ATOM 6277 C C . HIS A 1 813 ? 31.020 0.266 6.174 1.00 85.81 813 HIS A C 1
ATOM 6279 O O . HIS A 1 813 ? 31.250 -0.294 5.101 1.00 85.81 813 HIS A O 1
ATOM 6285 N N . GLY A 1 814 ? 31.988 0.790 6.928 1.00 91.81 814 GLY A N 1
ATOM 6286 C CA . GLY A 1 814 ? 33.402 0.808 6.576 1.00 91.81 814 GLY A CA 1
ATOM 6287 C C . GLY A 1 814 ? 33.811 1.985 5.688 1.00 91.81 814 GLY A C 1
ATOM 6288 O O . GLY A 1 814 ? 32.993 2.678 5.085 1.00 91.81 814 GLY A O 1
ATOM 6289 N N . VAL A 1 815 ? 35.127 2.185 5.607 1.00 96.19 815 VAL A N 1
ATOM 6290 C CA . VAL A 1 815 ? 35.799 3.073 4.650 1.00 96.19 815 VAL A CA 1
ATOM 6291 C C . VAL A 1 815 ? 36.620 2.192 3.720 1.00 96.19 815 VAL A C 1
ATOM 6293 O O . VAL A 1 815 ? 37.268 1.252 4.182 1.00 96.19 815 VAL A O 1
ATOM 6296 N N . TYR A 1 816 ? 36.615 2.502 2.432 1.00 95.94 816 TYR A N 1
ATOM 6297 C CA . TYR A 1 816 ? 37.249 1.707 1.389 1.00 95.94 816 TYR A CA 1
ATOM 6298 C C . TYR A 1 816 ? 38.273 2.530 0.613 1.00 95.94 816 TYR A C 1
ATOM 6300 O O . TYR A 1 816 ? 38.242 3.763 0.620 1.00 95.94 816 TYR A O 1
ATOM 6308 N N . LYS A 1 817 ? 39.194 1.830 -0.047 1.00 93.75 817 LYS A N 1
ATOM 6309 C CA . LYS A 1 817 ? 40.180 2.388 -0.971 1.00 93.75 817 LYS A CA 1
ATOM 6310 C C . LYS A 1 817 ? 40.510 1.401 -2.085 1.00 93.75 817 LYS A C 1
ATOM 6312 O O . LYS A 1 817 ? 40.330 0.193 -1.933 1.00 93.75 817 LYS A O 1
ATOM 6317 N N . ASP A 1 818 ? 41.023 1.926 -3.189 1.00 88.38 818 ASP A N 1
ATOM 6318 C CA . ASP A 1 818 ? 41.493 1.161 -4.343 1.00 88.38 818 ASP A CA 1
ATOM 6319 C C . ASP A 1 818 ? 42.949 1.545 -4.655 1.00 88.38 818 ASP A C 1
ATOM 6321 O O . ASP A 1 818 ? 43.307 2.721 -4.710 1.00 88.38 818 ASP A O 1
ATOM 6325 N N . THR A 1 819 ? 43.803 0.548 -4.877 1.00 83.62 819 THR A N 1
ATOM 6326 C CA . THR A 1 819 ? 45.224 0.762 -5.172 1.00 83.62 819 THR A CA 1
ATOM 6327 C C . THR A 1 819 ? 45.458 1.368 -6.557 1.00 83.62 819 THR A C 1
ATOM 6329 O O . THR A 1 819 ? 46.516 1.952 -6.796 1.00 83.62 819 THR A O 1
ATOM 6332 N N . ALA A 1 820 ? 44.478 1.292 -7.464 1.00 81.19 820 ALA A N 1
ATOM 6333 C CA . ALA A 1 820 ? 44.569 1.868 -8.802 1.00 81.19 820 ALA A CA 1
ATOM 6334 C C . ALA A 1 820 ? 44.353 3.394 -8.840 1.00 81.19 820 ALA A C 1
ATOM 6336 O O . ALA A 1 820 ? 44.728 4.031 -9.824 1.00 81.19 820 ALA A O 1
ATOM 6337 N N . ASN A 1 821 ? 43.793 4.004 -7.785 1.00 83.19 821 ASN A N 1
ATOM 6338 C CA . ASN A 1 821 ? 43.438 5.431 -7.757 1.00 83.19 821 ASN A CA 1
ATOM 6339 C C . ASN A 1 821 ? 44.229 6.256 -6.725 1.00 83.19 821 ASN A C 1
ATOM 6341 O O . ASN A 1 821 ? 43.747 7.281 -6.241 1.00 83.19 821 ASN A O 1
ATOM 6345 N N . ASN A 1 822 ? 45.459 5.827 -6.420 1.00 85.44 822 ASN A N 1
ATOM 6346 C CA . ASN A 1 822 ? 46.311 6.432 -5.393 1.00 85.44 822 ASN A CA 1
ATOM 6347 C C . ASN A 1 822 ? 45.676 6.375 -3.987 1.00 85.44 822 ASN A C 1
ATOM 6349 O O . ASN A 1 822 ? 45.809 7.318 -3.207 1.00 85.44 822 ASN A O 1
ATOM 6353 N N . ASP A 1 823 ? 44.998 5.263 -3.671 1.00 86.56 823 ASP A N 1
ATOM 6354 C CA . ASP A 1 823 ? 44.385 4.991 -2.366 1.00 86.56 823 ASP A CA 1
ATOM 6355 C C . ASP A 1 823 ? 43.353 6.058 -1.926 1.00 86.56 823 ASP A C 1
ATOM 6357 O O . ASP A 1 823 ? 43.196 6.325 -0.731 1.00 86.56 823 ASP A O 1
ATOM 6361 N N . GLN A 1 824 ? 42.625 6.672 -2.869 1.00 93.44 824 GLN A N 1
ATOM 6362 C CA . GLN A 1 824 ? 41.549 7.616 -2.551 1.00 93.44 824 GLN A CA 1
ATOM 6363 C C . GLN A 1 824 ? 40.499 6.926 -1.673 1.00 93.44 824 GLN A C 1
ATOM 6365 O O . GLN A 1 824 ? 39.936 5.900 -2.058 1.00 93.44 824 GLN A O 1
ATOM 6370 N N . LEU A 1 825 ? 40.211 7.516 -0.508 1.00 96.38 825 LEU A N 1
ATOM 6371 C CA . LEU A 1 825 ? 39.202 6.992 0.407 1.00 96.38 825 LEU A CA 1
ATOM 6372 C C . LEU A 1 825 ? 37.794 7.276 -0.119 1.00 96.38 825 LEU A C 1
ATOM 6374 O O . LEU A 1 825 ? 37.512 8.378 -0.602 1.00 96.38 825 LEU A O 1
ATOM 6378 N N . TYR A 1 826 ? 36.908 6.299 0.020 1.00 95.88 826 TYR A N 1
ATOM 6379 C CA . TYR A 1 826 ? 35.483 6.416 -0.268 1.00 95.88 826 TYR A CA 1
ATOM 6380 C C . TYR A 1 826 ? 34.658 5.553 0.689 1.00 95.88 826 TYR A C 1
ATOM 6382 O O . TYR A 1 826 ? 35.176 4.673 1.377 1.00 95.88 826 TYR A O 1
ATOM 6390 N N . PHE A 1 827 ? 33.356 5.800 0.724 1.00 94.19 827 PHE A N 1
ATOM 6391 C CA . PHE A 1 827 ? 32.370 4.878 1.283 1.00 94.19 827 PHE A CA 1
ATOM 6392 C C . PHE A 1 827 ? 31.350 4.509 0.208 1.00 94.19 827 PHE A C 1
ATOM 6394 O O . PHE A 1 827 ? 31.341 5.099 -0.874 1.00 94.19 827 PHE A O 1
ATOM 6401 N N . MET A 1 828 ? 30.517 3.508 0.488 1.00 90.94 828 MET A N 1
ATOM 6402 C CA . MET A 1 828 ? 29.507 3.036 -0.456 1.00 90.94 828 MET A CA 1
ATOM 6403 C C . MET A 1 828 ? 28.093 3.346 0.033 1.00 90.94 828 MET A C 1
ATOM 6405 O O . MET A 1 828 ? 27.760 3.089 1.194 1.00 90.94 828 MET A O 1
ATOM 6409 N N . ILE A 1 829 ? 27.272 3.860 -0.879 1.00 86.19 829 ILE A N 1
ATOM 6410 C CA . ILE A 1 829 ? 25.808 3.828 -0.806 1.00 86.19 829 ILE A CA 1
ATOM 6411 C C . ILE A 1 829 ? 25.334 2.674 -1.684 1.00 86.19 829 ILE A C 1
ATOM 6413 O O . ILE A 1 829 ? 25.878 2.452 -2.764 1.00 86.19 829 ILE A O 1
ATOM 6417 N N . HIS A 1 830 ? 24.349 1.915 -1.214 1.00 84.12 830 HIS A N 1
ATOM 6418 C CA . HIS A 1 830 ? 23.803 0.777 -1.945 1.00 84.12 830 HIS A CA 1
ATOM 6419 C C . HIS A 1 830 ? 22.436 1.150 -2.513 1.00 84.12 830 HIS A C 1
ATOM 6421 O O . HIS A 1 830 ? 21.426 1.050 -1.822 1.00 84.12 830 HIS A O 1
ATOM 6427 N N . GLU A 1 831 ? 22.404 1.545 -3.784 1.00 83.62 831 GLU A N 1
ATOM 6428 C CA . GLU A 1 831 ? 21.151 1.847 -4.470 1.00 83.62 831 GLU A CA 1
ATOM 6429 C C . GLU A 1 831 ? 20.383 0.558 -4.748 1.00 83.62 831 GLU A C 1
ATOM 6431 O O . GLU A 1 831 ? 20.862 -0.328 -5.457 1.00 83.62 831 GLU A O 1
ATOM 6436 N N . ILE A 1 832 ? 19.189 0.441 -4.174 1.00 82.75 832 ILE A N 1
ATOM 6437 C CA . ILE A 1 832 ? 18.324 -0.731 -4.314 1.00 82.75 832 ILE A CA 1
ATOM 6438 C C . ILE A 1 832 ? 17.194 -0.380 -5.279 1.00 82.75 832 ILE A C 1
ATOM 6440 O O . ILE A 1 832 ? 16.282 0.372 -4.938 1.00 82.75 832 ILE A O 1
ATOM 6444 N N . LEU A 1 833 ? 17.260 -0.927 -6.493 1.00 85.31 833 LEU A N 1
ATOM 6445 C CA . LEU A 1 833 ? 16.364 -0.566 -7.590 1.00 85.31 833 LEU A CA 1
ATOM 6446 C C . LEU A 1 833 ? 15.517 -1.772 -8.032 1.00 85.31 833 LEU A C 1
ATOM 6448 O O . LEU A 1 833 ? 16.079 -2.819 -8.377 1.00 85.31 833 LEU A O 1
ATOM 6452 N N . PRO A 1 834 ? 14.177 -1.656 -8.042 1.00 86.06 834 PRO A N 1
ATOM 6453 C CA . PRO A 1 834 ? 13.299 -2.718 -8.519 1.00 86.06 834 PRO A CA 1
ATOM 6454 C C . PRO A 1 834 ? 13.158 -2.716 -10.044 1.00 86.06 834 PRO A C 1
ATOM 6456 O O . PRO A 1 834 ? 12.999 -1.662 -10.659 1.00 86.06 834 PRO A O 1
ATOM 6459 N N . ASN A 1 835 ? 13.102 -3.904 -10.648 1.00 90.19 835 ASN A N 1
ATOM 6460 C CA . ASN A 1 835 ? 12.609 -4.088 -12.017 1.00 90.19 835 ASN A CA 1
ATOM 6461 C C . ASN A 1 835 ? 11.113 -3.708 -12.082 1.00 90.19 835 ASN A C 1
ATOM 6463 O O . ASN A 1 835 ? 10.316 -4.154 -11.250 1.00 90.19 835 ASN A O 1
ATOM 6467 N N . ARG A 1 836 ? 10.712 -2.877 -13.054 1.00 90.31 836 ARG A N 1
ATOM 6468 C CA . ARG A 1 836 ? 9.329 -2.375 -13.187 1.00 90.31 836 ARG A CA 1
ATOM 6469 C C . ARG A 1 836 ? 8.275 -3.460 -13.412 1.00 90.31 836 ARG A C 1
ATOM 6471 O O . ARG A 1 836 ? 7.119 -3.247 -13.041 1.00 90.31 836 ARG A O 1
ATOM 6478 N N . ARG A 1 837 ? 8.656 -4.597 -13.995 1.00 90.00 837 ARG A N 1
ATOM 6479 C CA . ARG A 1 837 ? 7.761 -5.709 -14.331 1.00 90.00 837 ARG A CA 1
ATOM 6480 C C . ARG A 1 837 ? 7.821 -6.842 -13.307 1.00 90.00 837 ARG A C 1
ATOM 6482 O O . ARG A 1 837 ? 6.787 -7.265 -12.812 1.00 90.00 837 ARG A O 1
ATOM 6489 N N . THR A 1 838 ? 9.017 -7.328 -12.972 1.00 87.56 838 THR A N 1
ATOM 6490 C CA . THR A 1 838 ? 9.173 -8.495 -12.079 1.00 87.56 838 THR A CA 1
ATOM 6491 C C . THR A 1 838 ? 9.184 -8.135 -10.594 1.00 87.56 838 THR A C 1
ATOM 6493 O O . THR A 1 838 ? 9.097 -9.024 -9.751 1.00 87.56 838 THR A O 1
ATOM 6496 N N . TYR A 1 839 ? 9.336 -6.846 -10.271 1.00 85.88 839 TYR A N 1
ATOM 6497 C CA . TYR A 1 839 ? 9.494 -6.301 -8.912 1.00 85.88 839 TYR A CA 1
ATOM 6498 C C . TYR A 1 839 ? 10.738 -6.808 -8.178 1.00 85.88 839 TYR A C 1
ATOM 6500 O O . TYR A 1 839 ? 10.937 -6.494 -7.007 1.00 85.88 839 TYR A O 1
ATOM 6508 N N . GLN A 1 840 ? 11.604 -7.562 -8.861 1.00 86.06 840 GLN A N 1
ATOM 6509 C CA . GLN A 1 840 ? 12.857 -8.033 -8.302 1.00 86.06 840 GLN A CA 1
ATOM 6510 C C . GLN A 1 840 ? 13.799 -6.849 -8.080 1.00 86.06 840 GLN A C 1
ATOM 6512 O O . GLN A 1 840 ? 14.077 -6.074 -8.999 1.00 86.06 840 GLN A O 1
ATOM 6517 N N . TYR A 1 841 ? 14.309 -6.733 -6.859 1.00 85.38 841 TYR A N 1
ATOM 6518 C CA . TYR A 1 841 ? 15.267 -5.706 -6.475 1.00 85.38 841 TYR A CA 1
ATOM 6519 C C . TYR A 1 841 ? 16.697 -6.122 -6.818 1.00 85.38 841 TYR A C 1
ATOM 6521 O O . TYR A 1 841 ? 17.091 -7.267 -6.599 1.00 85.38 841 TYR A O 1
ATOM 6529 N N . THR A 1 842 ? 17.476 -5.173 -7.335 1.00 88.06 842 THR A N 1
ATOM 6530 C CA . THR A 1 842 ? 18.916 -5.314 -7.583 1.00 88.06 842 THR A CA 1
ATOM 6531 C C . THR A 1 842 ? 19.661 -4.205 -6.851 1.00 88.06 842 THR A C 1
ATOM 6533 O O . THR A 1 842 ? 19.210 -3.060 -6.844 1.00 88.06 842 THR A O 1
ATOM 6536 N N . THR A 1 843 ? 20.790 -4.547 -6.231 1.00 87.50 843 THR A N 1
ATOM 6537 C CA . THR A 1 843 ? 21.611 -3.610 -5.458 1.00 87.50 843 THR A CA 1
ATOM 6538 C C . THR A 1 843 ? 22.813 -3.142 -6.272 1.00 87.50 843 THR A C 1
ATOM 6540 O O . THR A 1 843 ? 23.558 -3.970 -6.797 1.00 87.50 843 THR A O 1
ATOM 6543 N N . PHE A 1 844 ? 23.047 -1.831 -6.316 1.00 88.81 844 PHE A N 1
ATOM 6544 C CA . PHE A 1 844 ? 24.157 -1.201 -7.027 1.00 88.81 844 PHE A CA 1
ATOM 6545 C C . PHE A 1 844 ? 25.036 -0.397 -6.058 1.00 88.81 844 PHE A C 1
ATOM 6547 O O . PHE A 1 844 ? 24.550 0.554 -5.444 1.00 88.81 844 PHE A O 1
ATOM 6554 N N . PRO A 1 845 ? 26.327 -0.743 -5.899 1.00 89.75 845 PRO A N 1
ATOM 6555 C CA . PRO A 1 845 ? 27.236 0.031 -5.063 1.00 89.75 845 PRO A CA 1
ATOM 6556 C C . PRO A 1 845 ? 27.654 1.331 -5.766 1.00 89.75 845 PRO A C 1
ATOM 6558 O O . PRO A 1 845 ? 28.320 1.309 -6.804 1.00 89.75 845 PRO A O 1
ATOM 6561 N N . VAL A 1 846 ? 27.309 2.470 -5.168 1.00 90.75 846 VAL A N 1
ATOM 6562 C CA . VAL A 1 846 ? 27.745 3.811 -5.576 1.00 90.75 846 VAL A CA 1
ATOM 6563 C C . VAL A 1 846 ? 28.853 4.268 -4.630 1.00 90.75 846 VAL A C 1
ATOM 6565 O O . VAL A 1 846 ? 28.685 4.241 -3.413 1.00 90.75 846 VAL A O 1
ATOM 6568 N N . ARG A 1 847 ? 30.009 4.658 -5.178 1.00 92.50 847 ARG A N 1
ATOM 6569 C CA . ARG A 1 847 ? 31.217 5.008 -4.408 1.00 92.50 847 ARG A CA 1
ATOM 6570 C C . ARG A 1 847 ? 31.321 6.524 -4.247 1.00 92.50 847 ARG A C 1
ATOM 6572 O O . ARG A 1 847 ? 31.476 7.229 -5.241 1.00 92.50 847 ARG A O 1
ATOM 6579 N N . ILE A 1 848 ? 31.267 7.009 -3.006 1.00 94.94 848 ILE A N 1
ATOM 6580 C CA . ILE A 1 848 ? 31.306 8.435 -2.658 1.00 94.94 848 ILE A CA 1
ATOM 6581 C C . ILE A 1 848 ? 32.678 8.751 -2.068 1.00 94.94 848 ILE A C 1
ATOM 6583 O O . ILE A 1 848 ? 33.059 8.200 -1.030 1.00 94.94 848 ILE A O 1
ATOM 6587 N N . LYS A 1 849 ? 33.436 9.634 -2.720 1.00 96.25 849 LYS A N 1
ATOM 6588 C CA . LYS A 1 849 ? 34.796 9.993 -2.294 1.00 96.25 849 LYS A CA 1
ATOM 6589 C C . LYS A 1 849 ? 34.755 10.816 -1.011 1.00 96.25 849 LYS A C 1
ATOM 6591 O O . LYS A 1 849 ? 33.954 11.735 -0.877 1.00 96.25 849 LYS A O 1
ATOM 6596 N N . ILE A 1 850 ? 35.678 10.529 -0.100 1.00 96.50 850 ILE A N 1
ATOM 6597 C CA . ILE A 1 850 ? 35.876 11.304 1.126 1.00 96.50 850 ILE A CA 1
ATOM 6598 C C . ILE A 1 850 ? 37.061 12.242 0.903 1.00 96.50 850 ILE A C 1
ATOM 6600 O O . ILE A 1 850 ? 38.221 11.819 0.903 1.00 96.50 850 ILE A O 1
ATOM 6604 N N . MET A 1 851 ? 36.771 13.521 0.702 1.00 96.44 851 MET A N 1
ATOM 6605 C CA . MET A 1 851 ? 37.778 14.566 0.576 1.00 96.44 851 MET A CA 1
ATOM 6606 C C . MET A 1 851 ? 38.255 15.004 1.963 1.00 96.44 851 MET A C 1
ATOM 6608 O O . MET A 1 851 ? 37.482 15.049 2.921 1.00 96.44 851 MET A O 1
ATOM 6612 N N . ASN A 1 852 ? 39.551 15.314 2.066 1.00 95.00 852 ASN A N 1
ATOM 6613 C CA . ASN A 1 852 ? 40.192 15.820 3.286 1.00 95.00 852 ASN A CA 1
ATOM 6614 C C . ASN A 1 852 ? 39.955 14.957 4.544 1.00 95.00 852 ASN A C 1
ATOM 6616 O O . ASN A 1 852 ? 39.847 15.478 5.655 1.00 95.00 852 ASN A O 1
ATOM 6620 N N . ALA A 1 853 ? 39.894 13.632 4.376 1.00 94.12 853 ALA A N 1
ATOM 6621 C CA . ALA A 1 853 ? 39.727 12.696 5.482 1.00 94.12 853 ALA A CA 1
ATOM 6622 C C . ALA A 1 853 ? 40.849 12.847 6.544 1.00 94.12 853 ALA A C 1
ATOM 6624 O O . ALA A 1 853 ? 42.027 12.964 6.185 1.00 94.12 853 ALA A O 1
ATOM 6625 N N . PRO A 1 854 ? 40.530 12.807 7.851 1.00 91.69 854 PRO A N 1
ATOM 6626 C CA . PRO A 1 854 ? 41.524 12.826 8.921 1.00 91.69 854 PRO A CA 1
ATOM 6627 C C . PRO A 1 854 ? 42.508 11.656 8.848 1.00 91.69 854 PRO A C 1
ATOM 6629 O O . PRO A 1 854 ? 42.144 10.531 8.524 1.00 91.69 854 PRO A O 1
ATOM 6632 N N . LEU A 1 855 ? 43.748 11.882 9.290 1.00 89.00 855 LEU A N 1
ATOM 6633 C CA . LEU A 1 855 ? 44.767 10.829 9.440 1.00 89.00 855 LEU A CA 1
ATOM 6634 C C . LEU A 1 855 ? 44.620 10.029 10.752 1.00 89.00 855 LEU A C 1
ATOM 6636 O O . LEU A 1 855 ? 45.598 9.507 11.287 1.00 89.00 855 LEU A O 1
ATOM 6640 N N . SER A 1 856 ? 43.417 9.974 11.319 1.00 89.12 856 SER A N 1
ATOM 6641 C CA . SER A 1 856 ? 43.116 9.316 12.592 1.00 89.12 856 SER A CA 1
ATOM 6642 C C . SER A 1 856 ? 41.731 8.663 12.561 1.00 89.12 856 SER A C 1
ATOM 6644 O O . SER A 1 856 ? 40.948 8.872 11.638 1.00 89.12 856 SER A O 1
ATOM 6646 N N . GLY A 1 857 ? 41.426 7.832 13.562 1.00 88.88 857 GLY A N 1
ATOM 6647 C CA . GLY A 1 857 ? 40.111 7.197 13.691 1.00 88.88 857 GLY A CA 1
ATOM 6648 C C . GLY A 1 857 ? 39.814 6.175 12.589 1.00 88.88 857 GLY A C 1
ATOM 6649 O O . GLY A 1 857 ? 40.717 5.492 12.099 1.00 88.88 857 GLY A O 1
ATOM 6650 N N . ILE A 1 858 ? 38.538 6.072 12.212 1.00 90.94 858 ILE A N 1
ATOM 6651 C CA . ILE A 1 858 ? 38.009 5.090 11.247 1.00 90.94 858 ILE A CA 1
ATOM 6652 C C . ILE A 1 858 ? 38.671 5.172 9.861 1.00 90.94 858 ILE A C 1
ATOM 6654 O O . ILE A 1 858 ? 38.846 4.150 9.203 1.00 90.94 858 ILE A O 1
ATOM 6658 N N . PHE A 1 859 ? 39.149 6.353 9.463 1.00 94.00 859 PHE A N 1
ATOM 6659 C CA . PHE A 1 859 ? 39.808 6.597 8.174 1.00 94.00 859 PHE A CA 1
ATOM 6660 C C . PHE A 1 859 ? 41.172 5.900 8.044 1.00 94.00 859 PHE A C 1
ATOM 6662 O O . PHE A 1 859 ? 41.615 5.594 6.941 1.00 94.00 859 PHE A O 1
ATOM 6669 N N . THR A 1 860 ? 41.832 5.588 9.167 1.00 89.44 860 THR A N 1
ATOM 6670 C CA . THR A 1 860 ? 43.122 4.866 9.167 1.00 89.44 860 THR A CA 1
ATOM 6671 C C . THR A 1 860 ? 42.980 3.357 8.972 1.00 89.44 860 THR A C 1
ATOM 6673 O O . THR A 1 860 ? 43.968 2.678 8.703 1.00 89.44 860 THR A O 1
ATOM 6676 N N . SER A 1 861 ? 41.759 2.831 9.098 1.00 88.94 861 SER A N 1
ATOM 6677 C CA . SER A 1 861 ? 41.435 1.405 8.968 1.00 88.94 861 SER A CA 1
ATOM 6678 C C . SER A 1 861 ? 40.706 1.093 7.654 1.00 88.94 861 SER A C 1
ATOM 6680 O O . SER A 1 861 ? 39.929 0.142 7.594 1.00 88.94 861 SER A O 1
ATOM 6682 N N . ALA A 1 862 ? 40.936 1.900 6.610 1.00 92.69 862 ALA A N 1
ATOM 6683 C CA . ALA A 1 862 ? 40.289 1.728 5.314 1.00 92.69 862 ALA A CA 1
ATOM 6684 C C . ALA A 1 862 ? 40.633 0.373 4.671 1.00 92.69 862 ALA A C 1
ATOM 6686 O O . ALA A 1 862 ? 41.801 -0.022 4.580 1.00 92.69 862 ALA A O 1
ATOM 6687 N N . GLN A 1 863 ? 39.602 -0.326 4.210 1.00 95.19 863 GLN A N 1
ATOM 6688 C CA . GLN A 1 863 ? 39.688 -1.636 3.579 1.00 95.19 863 GLN A CA 1
ATOM 6689 C C . GLN A 1 863 ? 40.053 -1.490 2.097 1.00 95.19 863 GLN A C 1
ATOM 6691 O O . GLN A 1 863 ? 39.580 -0.578 1.426 1.00 95.19 863 GLN A O 1
ATOM 6696 N N . ILE A 1 864 ? 40.885 -2.390 1.569 1.00 93.75 864 ILE A N 1
ATOM 6697 C CA . ILE A 1 864 ? 41.138 -2.449 0.122 1.00 93.75 864 ILE A CA 1
ATOM 6698 C C . ILE A 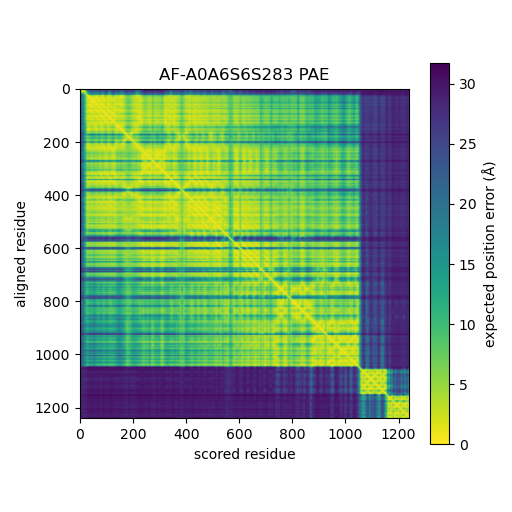1 864 ? 39.959 -3.175 -0.524 1.00 93.75 864 ILE A C 1
ATOM 6700 O O . ILE A 1 864 ? 39.698 -4.330 -0.180 1.00 93.75 864 ILE A O 1
ATOM 6704 N N . GLU A 1 865 ? 39.253 -2.512 -1.440 1.00 91.50 865 GLU A N 1
ATOM 6705 C CA . GLU A 1 865 ? 38.163 -3.150 -2.173 1.00 91.50 865 GLU A CA 1
ATOM 6706 C C . GLU A 1 865 ? 38.725 -4.239 -3.113 1.00 91.50 865 GLU A C 1
ATOM 6708 O O . GLU A 1 865 ? 39.680 -3.981 -3.853 1.00 91.50 865 GLU A O 1
ATOM 6713 N N . PRO A 1 866 ? 38.186 -5.476 -3.091 1.00 86.69 866 PRO A N 1
ATOM 6714 C CA . PRO A 1 866 ? 38.663 -6.547 -3.959 1.00 86.69 866 PRO A CA 1
ATOM 6715 C C . PRO A 1 866 ? 38.570 -6.177 -5.451 1.00 86.69 866 PRO A C 1
ATOM 6717 O O . PRO A 1 866 ? 37.518 -5.697 -5.878 1.00 86.69 866 PRO A O 1
ATOM 6720 N N . PRO A 1 867 ? 39.583 -6.499 -6.285 1.00 81.94 867 PRO A N 1
ATOM 6721 C CA . PRO A 1 867 ? 39.560 -6.186 -7.718 1.00 81.94 867 PRO A CA 1
ATOM 6722 C C . PRO A 1 867 ? 38.323 -6.700 -8.468 1.00 81.94 867 PRO A C 1
ATOM 6724 O O . PRO A 1 867 ? 37.864 -6.059 -9.406 1.00 81.94 867 PRO A O 1
ATOM 6727 N N . VAL A 1 868 ? 37.745 -7.828 -8.036 1.00 81.88 868 VAL A N 1
ATOM 6728 C CA . VAL A 1 868 ? 36.518 -8.393 -8.625 1.00 81.88 868 VAL A CA 1
ATOM 6729 C C . VAL A 1 868 ? 35.304 -7.462 -8.493 1.00 81.88 868 VAL A C 1
ATOM 6731 O O . VAL A 1 868 ? 34.477 -7.414 -9.398 1.00 81.88 868 VAL A O 1
ATOM 6734 N N . ASN A 1 869 ? 35.222 -6.669 -7.421 1.00 83.88 869 ASN A N 1
ATOM 6735 C CA . ASN A 1 869 ? 34.119 -5.728 -7.191 1.00 83.88 869 ASN A CA 1
ATOM 6736 C C . ASN A 1 869 ? 34.289 -4.417 -7.980 1.00 83.88 869 ASN A C 1
ATOM 6738 O O . ASN A 1 869 ? 33.332 -3.658 -8.145 1.00 83.88 869 ASN A O 1
ATOM 6742 N N . LEU A 1 870 ? 35.503 -4.161 -8.474 1.00 83.69 870 LEU A N 1
ATOM 6743 C CA . LEU A 1 870 ? 35.871 -2.997 -9.282 1.00 83.69 870 LEU A CA 1
ATOM 6744 C C . LEU A 1 870 ? 35.771 -3.273 -10.793 1.00 83.69 870 LEU A C 1
ATOM 6746 O O . LEU A 1 870 ? 36.021 -2.378 -11.600 1.00 83.69 870 LEU A O 1
ATOM 6750 N N . LEU A 1 871 ? 35.415 -4.501 -11.193 1.00 82.69 871 LEU A N 1
ATOM 6751 C CA . LEU A 1 871 ? 35.248 -4.851 -12.601 1.00 82.69 871 LEU A CA 1
ATOM 6752 C C . LEU A 1 871 ? 34.112 -4.035 -13.244 1.00 82.69 871 LEU A C 1
ATOM 6754 O O . LEU A 1 871 ? 33.068 -3.850 -12.605 1.00 82.69 871 LEU A O 1
ATOM 6758 N N . PRO A 1 872 ? 34.275 -3.594 -14.511 1.00 86.56 872 PRO A N 1
ATOM 6759 C CA . PRO A 1 872 ? 33.216 -2.921 -15.253 1.00 86.56 872 PRO A CA 1
ATOM 6760 C C . PRO A 1 872 ? 31.916 -3.731 -15.234 1.00 86.56 872 PRO A C 1
ATOM 6762 O O . PRO A 1 872 ? 31.901 -4.907 -15.597 1.00 86.56 872 PRO A O 1
ATOM 6765 N N . GLN A 1 873 ? 30.828 -3.090 -14.814 1.00 89.12 873 GLN A N 1
ATOM 6766 C CA . GLN A 1 873 ? 29.493 -3.685 -14.771 1.00 89.12 873 GLN A CA 1
ATOM 6767 C C . GLN A 1 873 ? 28.723 -3.375 -16.055 1.00 89.12 873 GLN A C 1
ATOM 6769 O O . GLN A 1 873 ? 29.030 -2.410 -16.756 1.00 89.12 873 GLN A O 1
ATOM 6774 N N . ASN A 1 874 ? 27.707 -4.187 -16.349 1.00 92.00 874 ASN A N 1
ATOM 6775 C CA . ASN A 1 874 ? 26.789 -3.909 -17.448 1.00 92.00 874 ASN A CA 1
ATOM 6776 C C . ASN A 1 874 ? 25.957 -2.657 -17.149 1.00 92.00 874 ASN A C 1
ATOM 6778 O O . ASN A 1 874 ? 25.342 -2.551 -16.089 1.00 92.00 874 ASN A O 1
ATOM 6782 N N . HIS A 1 875 ? 25.912 -1.740 -18.108 1.00 93.69 875 HIS A N 1
ATOM 6783 C CA . HIS A 1 875 ? 25.172 -0.487 -18.035 1.00 93.69 875 HIS A CA 1
ATOM 6784 C C . HIS A 1 875 ? 24.644 -0.077 -19.420 1.00 93.69 875 HIS A C 1
ATOM 6786 O O . HIS A 1 875 ? 24.981 -0.709 -20.427 1.00 93.69 875 HIS A O 1
ATOM 6792 N N . ILE A 1 876 ? 23.805 0.959 -19.495 1.00 95.25 876 ILE A N 1
ATOM 6793 C CA . ILE A 1 876 ? 23.336 1.477 -20.789 1.00 95.25 876 ILE A CA 1
ATOM 6794 C C . ILE A 1 876 ? 24.483 2.210 -21.489 1.00 95.25 876 ILE A C 1
ATOM 6796 O O . ILE A 1 876 ? 25.056 3.147 -20.941 1.00 95.25 876 ILE A O 1
ATOM 6800 N N . ILE A 1 877 ? 24.831 1.778 -22.701 1.00 95.56 877 ILE A N 1
ATOM 6801 C CA . ILE A 1 877 ? 25.921 2.375 -23.490 1.00 95.56 877 ILE A CA 1
ATOM 6802 C C . ILE A 1 877 ? 25.419 3.143 -24.712 1.00 95.56 877 ILE A C 1
ATOM 6804 O O . ILE A 1 877 ? 26.084 4.080 -25.146 1.00 95.56 877 ILE A O 1
ATOM 6808 N N . SER A 1 878 ? 24.236 2.814 -25.244 1.00 95.75 878 SER A N 1
ATOM 6809 C CA . SER A 1 878 ? 23.697 3.509 -26.426 1.00 95.75 878 SER A CA 1
ATOM 6810 C C . SER A 1 878 ? 23.380 4.983 -26.169 1.00 95.75 878 SER A C 1
ATOM 6812 O O . SER A 1 878 ? 23.573 5.802 -27.059 1.00 95.75 878 SER A O 1
ATOM 6814 N N . ARG A 1 879 ? 22.986 5.342 -24.939 1.00 92.81 879 ARG A N 1
ATOM 6815 C CA . ARG A 1 879 ? 22.672 6.725 -24.519 1.00 92.81 879 ARG A CA 1
ATOM 6816 C C . ARG A 1 879 ? 23.867 7.684 -24.623 1.00 92.81 879 ARG A C 1
ATOM 6818 O O . ARG A 1 879 ? 23.677 8.895 -24.650 1.00 92.81 879 ARG A O 1
ATOM 6825 N N . PHE A 1 880 ? 25.089 7.150 -24.685 1.00 93.88 880 PHE A N 1
ATOM 6826 C CA . PHE A 1 880 ? 26.336 7.914 -24.812 1.00 93.88 880 PHE A CA 1
ATOM 6827 C C . PHE A 1 880 ? 26.995 7.752 -26.191 1.00 93.88 880 PHE A C 1
ATOM 6829 O O . PHE A 1 880 ? 28.095 8.260 -26.413 1.00 93.88 880 PHE A O 1
ATOM 6836 N N . ALA A 1 881 ? 26.353 7.026 -27.110 1.00 95.56 881 ALA A N 1
ATOM 6837 C CA . ALA A 1 881 ? 26.887 6.765 -28.436 1.00 95.56 881 ALA A CA 1
ATOM 6838 C C . ALA A 1 881 ? 26.754 7.988 -29.352 1.00 95.56 881 ALA A C 1
ATOM 6840 O O . ALA A 1 881 ? 25.800 8.762 -29.272 1.00 95.56 881 ALA A O 1
ATOM 6841 N N . SER A 1 882 ? 27.691 8.128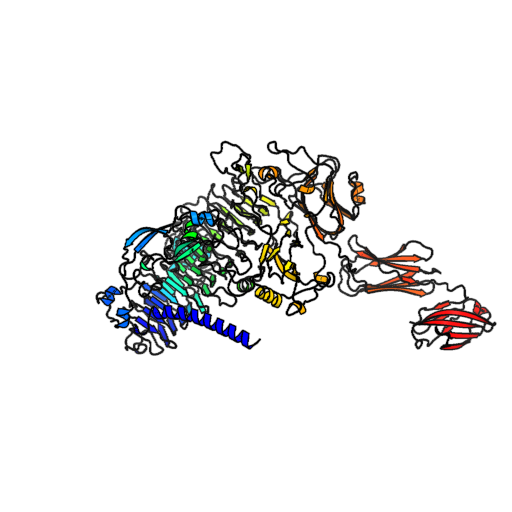 -30.290 1.00 96.69 882 SER A N 1
ATOM 6842 C CA . SER A 1 882 ? 27.504 9.019 -31.437 1.00 96.69 882 SER A CA 1
ATOM 6843 C C . SER A 1 882 ? 26.709 8.283 -32.506 1.00 96.69 882 SER A C 1
ATOM 6845 O O . SER A 1 882 ? 27.091 7.182 -32.894 1.00 96.69 882 SER A O 1
ATOM 6847 N N . VAL A 1 883 ? 25.621 8.875 -33.000 1.00 96.62 883 VAL A N 1
ATOM 6848 C CA . VAL A 1 883 ? 24.720 8.193 -33.939 1.00 96.62 883 VAL A CA 1
ATOM 6849 C C . VAL A 1 883 ? 24.578 8.923 -35.265 1.00 96.62 883 VAL A C 1
ATOM 6851 O O . VAL A 1 883 ? 24.557 10.154 -35.327 1.00 96.62 883 VAL A O 1
ATOM 6854 N N . THR A 1 884 ? 24.470 8.150 -36.343 1.00 96.75 884 THR A N 1
ATOM 6855 C CA . THR A 1 884 ? 24.255 8.650 -37.706 1.00 96.75 884 THR A CA 1
ATOM 6856 C C . THR A 1 884 ? 23.287 7.746 -38.461 1.00 96.75 884 THR A C 1
ATOM 6858 O O . THR A 1 884 ? 23.017 6.625 -38.046 1.00 96.75 884 THR A O 1
ATOM 6861 N N . GLN A 1 885 ? 22.737 8.229 -39.570 1.00 97.19 885 GLN A N 1
ATOM 6862 C CA . GLN A 1 885 ? 21.854 7.445 -40.433 1.00 97.19 885 GLN A CA 1
ATOM 6863 C C . GLN A 1 885 ? 22.080 7.820 -41.900 1.00 97.19 885 GLN A C 1
ATOM 6865 O O . GLN A 1 885 ? 22.560 8.920 -42.186 1.00 97.19 885 GLN A O 1
ATOM 6870 N N . SER A 1 886 ? 21.729 6.923 -42.824 1.00 97.25 886 SER A N 1
ATOM 6871 C CA . SER A 1 886 ? 21.965 7.078 -44.269 1.00 97.25 886 SER A CA 1
ATOM 6872 C C . SER A 1 886 ? 21.356 8.350 -44.855 1.00 97.25 886 SER A C 1
ATOM 6874 O O . SER A 1 886 ? 21.971 9.022 -45.685 1.00 97.25 886 SER A O 1
ATOM 6876 N N . SER A 1 887 ? 20.161 8.706 -44.392 1.00 97.19 887 SER A N 1
ATOM 6877 C CA . SER A 1 887 ? 19.468 9.941 -44.737 1.00 97.19 887 SER A CA 1
ATOM 6878 C C . SER A 1 887 ? 18.480 10.323 -43.632 1.00 97.19 887 SER A C 1
ATOM 6880 O O . SER A 1 887 ? 18.051 9.467 -42.868 1.00 97.19 887 SER A O 1
ATOM 6882 N N . THR A 1 888 ? 18.081 11.592 -43.528 1.00 96.75 888 THR A N 1
ATOM 6883 C CA . THR A 1 888 ? 17.034 12.040 -42.585 1.00 96.75 888 THR A CA 1
ATOM 6884 C C . THR A 1 888 ? 15.784 12.455 -43.342 1.00 96.75 888 THR A C 1
ATOM 6886 O O . THR A 1 888 ? 15.869 13.225 -44.305 1.00 96.75 888 THR A O 1
ATOM 6889 N N . ASN A 1 889 ? 14.621 11.950 -42.922 1.00 94.81 889 ASN A N 1
ATOM 6890 C CA . ASN A 1 889 ? 13.346 12.377 -43.484 1.00 94.81 889 ASN A CA 1
ATOM 6891 C C . ASN A 1 889 ? 12.937 13.746 -42.915 1.00 94.81 889 ASN A C 1
ATOM 6893 O O . ASN A 1 889 ? 12.331 13.843 -41.853 1.00 94.81 889 ASN A O 1
ATOM 6897 N N . ASN A 1 890 ? 13.235 14.810 -43.660 1.00 92.50 890 ASN A N 1
ATOM 6898 C CA . ASN A 1 890 ? 12.872 16.187 -43.298 1.00 92.50 890 ASN A CA 1
ATOM 6899 C C . ASN A 1 890 ? 11.454 16.588 -43.759 1.00 92.50 890 ASN A C 1
ATOM 6901 O O . ASN A 1 890 ? 11.062 17.744 -43.619 1.00 92.50 890 ASN A O 1
ATOM 6905 N N . GLY A 1 891 ? 10.699 15.665 -44.370 1.00 90.19 891 GLY A N 1
ATOM 6906 C CA . GLY A 1 891 ? 9.355 15.912 -44.903 1.00 90.19 891 GLY A CA 1
ATOM 6907 C C . GLY A 1 891 ? 8.220 15.647 -43.910 1.00 90.19 891 GLY A C 1
ATOM 6908 O O . GLY A 1 891 ? 7.050 15.757 -44.278 1.00 90.19 891 GLY A O 1
ATOM 6909 N N . ILE A 1 892 ? 8.540 15.265 -42.672 1.00 88.81 892 ILE A N 1
ATOM 6910 C CA . ILE A 1 892 ? 7.555 14.877 -41.664 1.00 88.81 892 ILE A CA 1
ATOM 6911 C C . ILE A 1 892 ? 6.969 16.130 -41.008 1.00 88.81 892 ILE A C 1
ATOM 6913 O O . ILE A 1 892 ? 7.694 16.987 -40.506 1.00 88.81 892 ILE A O 1
ATOM 6917 N N . THR A 1 893 ? 5.638 16.229 -40.991 1.00 86.94 893 THR A N 1
ATOM 6918 C CA . THR A 1 893 ? 4.926 17.320 -40.315 1.00 86.94 893 THR A CA 1
ATOM 6919 C C . THR A 1 893 ? 3.734 16.796 -39.523 1.00 86.94 893 THR A C 1
ATOM 6921 O O . THR A 1 893 ? 3.111 15.805 -39.906 1.00 86.94 893 THR A O 1
ATOM 6924 N N . TYR A 1 894 ? 3.394 17.485 -38.435 1.00 83.88 894 TYR A N 1
ATOM 6925 C CA . TYR A 1 894 ? 2.157 17.285 -37.685 1.00 83.88 894 TYR A CA 1
ATOM 6926 C C . TYR A 1 894 ? 1.498 18.642 -37.430 1.00 83.88 894 TYR A C 1
ATOM 6928 O O . TYR A 1 894 ? 2.146 19.569 -36.947 1.00 83.88 894 TYR A O 1
ATOM 6936 N N . SER A 1 895 ? 0.231 18.791 -37.824 1.00 79.38 895 SER A N 1
ATOM 6937 C CA . SER A 1 895 ? -0.507 20.068 -37.771 1.00 79.38 895 SER A CA 1
ATOM 6938 C C . SER A 1 895 ? 0.263 21.262 -38.377 1.00 79.38 895 SER A C 1
ATOM 6940 O O . SER A 1 895 ? 0.154 22.390 -37.905 1.00 79.38 895 SER A O 1
ATOM 6942 N N . GLY A 1 896 ? 1.063 21.019 -39.426 1.00 80.50 896 GLY A N 1
ATOM 6943 C CA . GLY A 1 896 ? 1.881 22.040 -40.098 1.00 80.50 896 GLY A CA 1
ATOM 6944 C C . GLY A 1 896 ? 3.211 22.379 -39.411 1.00 80.50 896 GLY A C 1
ATOM 6945 O O . GLY A 1 896 ? 3.963 23.197 -39.937 1.00 80.50 896 GLY A O 1
ATOM 6946 N N . VAL A 1 897 ? 3.528 21.745 -38.278 1.00 82.94 897 VAL A N 1
ATOM 6947 C CA . VAL A 1 897 ? 4.815 21.863 -37.577 1.00 82.94 897 VAL A CA 1
ATOM 6948 C C . VAL A 1 897 ? 5.752 20.754 -38.054 1.00 82.94 897 VAL A C 1
ATOM 6950 O O . VAL A 1 897 ? 5.344 19.596 -38.135 1.00 82.94 897 VAL A O 1
ATOM 6953 N N . ALA A 1 898 ? 6.993 21.103 -38.394 1.00 87.00 898 ALA A N 1
ATOM 6954 C CA . ALA A 1 898 ? 8.012 20.133 -38.790 1.00 87.00 898 ALA A CA 1
ATOM 6955 C C . ALA A 1 898 ? 8.419 19.241 -37.607 1.00 87.00 898 ALA A C 1
ATOM 6957 O O . ALA A 1 898 ? 8.560 19.725 -36.485 1.00 87.00 898 ALA A O 1
ATOM 6958 N N . ILE A 1 899 ? 8.618 17.953 -37.878 1.00 87.31 899 ILE A N 1
ATOM 6959 C CA . ILE A 1 899 ? 9.054 16.959 -36.895 1.00 87.31 899 ILE A CA 1
ATOM 6960 C C . ILE A 1 899 ? 10.522 16.631 -37.140 1.00 87.31 899 ILE A C 1
ATOM 6962 O O . ILE A 1 899 ? 10.913 16.354 -38.274 1.00 87.31 899 ILE A O 1
ATOM 6966 N N . ASP A 1 900 ? 11.328 16.657 -36.080 1.00 89.56 900 ASP A N 1
ATOM 6967 C CA . ASP A 1 900 ? 12.735 16.275 -36.151 1.00 89.56 900 ASP A CA 1
ATOM 6968 C C . ASP A 1 900 ? 12.866 14.754 -36.010 1.00 89.56 900 ASP A C 1
ATOM 6970 O O . ASP A 1 900 ? 12.496 14.177 -34.985 1.00 89.56 900 ASP A O 1
ATOM 6974 N N . ALA A 1 901 ? 13.389 14.125 -37.061 1.00 92.75 901 ALA A N 1
ATOM 6975 C CA . ALA A 1 901 ? 13.603 12.685 -37.167 1.00 92.75 901 ALA A CA 1
ATOM 6976 C C . ALA A 1 901 ? 15.094 12.313 -37.251 1.00 92.75 901 ALA A C 1
ATOM 6978 O O . ALA A 1 901 ? 15.460 11.288 -37.838 1.00 92.75 901 ALA A O 1
ATOM 6979 N N . GLY A 1 902 ? 15.969 13.178 -36.723 1.00 93.69 902 GLY A N 1
ATOM 6980 C CA . GLY A 1 902 ? 17.408 12.943 -36.660 1.00 93.69 902 GLY A CA 1
ATOM 6981 C C . GLY A 1 902 ? 17.787 11.688 -35.865 1.00 93.69 902 GLY A C 1
ATOM 6982 O O . GLY A 1 902 ? 17.057 11.235 -34.990 1.00 93.69 902 GLY A O 1
ATOM 6983 N N . ALA A 1 903 ? 18.971 11.136 -36.141 1.00 94.38 903 ALA A N 1
ATOM 6984 C CA . ALA A 1 903 ? 19.389 9.844 -35.591 1.00 94.38 903 ALA A CA 1
ATOM 6985 C C . ALA A 1 903 ? 19.422 9.795 -34.051 1.00 94.38 903 ALA A C 1
ATOM 6987 O O . ALA A 1 903 ? 19.058 8.784 -33.452 1.00 94.38 903 ALA A O 1
ATOM 6988 N N . TRP A 1 904 ? 19.819 10.895 -33.409 1.00 91.94 904 TRP A N 1
ATOM 6989 C CA . TRP A 1 904 ? 19.940 11.018 -31.949 1.00 91.94 904 TRP A CA 1
ATOM 6990 C C . TRP A 1 904 ? 18.617 10.821 -31.202 1.00 91.94 904 TRP A C 1
ATOM 6992 O O . TRP A 1 904 ? 18.629 10.482 -30.024 1.00 91.94 904 TRP A O 1
ATOM 7002 N N . LYS A 1 905 ? 17.487 10.977 -31.899 1.00 90.38 905 LYS A N 1
ATOM 7003 C CA . LYS A 1 905 ? 16.137 10.787 -31.366 1.00 90.38 905 LYS A CA 1
ATOM 7004 C C . LYS A 1 905 ? 15.854 9.349 -30.925 1.00 90.38 905 LYS A C 1
ATOM 7006 O O . LYS A 1 905 ? 14.938 9.135 -30.158 1.00 90.38 905 LYS A O 1
ATOM 7011 N N . ALA A 1 906 ? 16.612 8.370 -31.419 1.00 93.00 906 ALA A N 1
ATOM 7012 C CA . ALA A 1 906 ? 16.418 6.960 -31.082 1.00 93.00 906 ALA A CA 1
ATOM 7013 C C . ALA A 1 906 ? 17.386 6.448 -30.003 1.00 93.00 906 ALA A C 1
ATOM 7015 O O . ALA A 1 906 ? 17.521 5.243 -29.847 1.00 93.00 906 ALA A O 1
ATOM 7016 N N . ILE A 1 907 ? 18.102 7.327 -29.303 1.00 92.50 907 ILE A N 1
ATOM 7017 C CA . ILE A 1 907 ? 18.930 6.966 -28.138 1.00 92.50 907 ILE A CA 1
ATOM 7018 C C . ILE A 1 907 ? 18.676 7.935 -26.975 1.00 92.50 907 ILE A C 1
ATOM 7020 O O . ILE A 1 907 ? 19.570 8.215 -26.168 1.00 92.50 907 ILE A O 1
ATOM 7024 N N . ASP A 1 908 ? 17.487 8.542 -26.930 1.00 85.00 908 ASP A N 1
ATOM 7025 C CA . ASP A 1 908 ? 17.172 9.594 -25.970 1.00 85.00 908 ASP A CA 1
ATOM 7026 C C . ASP A 1 908 ? 16.457 9.095 -24.698 1.00 85.00 908 ASP A C 1
ATOM 7028 O O . ASP A 1 908 ? 16.239 9.882 -23.769 1.00 85.00 908 ASP A O 1
ATOM 7032 N N . GLY A 1 909 ? 16.267 7.775 -24.590 1.00 84.06 909 GLY A N 1
ATOM 7033 C CA . GLY A 1 909 ? 15.661 7.088 -23.453 1.00 84.06 909 GLY A CA 1
ATOM 7034 C C . GLY A 1 909 ? 14.136 7.054 -23.516 1.00 84.06 909 GLY A C 1
ATOM 7035 O O . GLY A 1 909 ? 13.495 6.760 -22.508 1.00 84.06 909 GLY A O 1
ATOM 7036 N N . ASN A 1 910 ? 13.529 7.379 -24.662 1.00 82.62 910 ASN A N 1
ATOM 7037 C CA . ASN A 1 910 ? 12.082 7.440 -24.792 1.00 82.62 910 ASN A CA 1
ATOM 7038 C C . ASN A 1 910 ? 11.566 6.571 -25.949 1.00 82.62 910 ASN A C 1
ATOM 7040 O O . ASN A 1 910 ? 11.675 6.857 -27.136 1.00 82.62 910 ASN A O 1
ATOM 7044 N N . ASN A 1 911 ? 10.825 5.549 -25.552 1.00 88.06 911 ASN A N 1
ATOM 7045 C CA . ASN A 1 911 ? 10.315 4.479 -26.396 1.00 88.06 911 ASN A CA 1
ATOM 7046 C C . ASN A 1 911 ? 8.878 4.686 -26.918 1.00 88.06 911 ASN A C 1
ATOM 7048 O O . ASN A 1 911 ? 8.288 3.764 -27.484 1.00 88.06 911 ASN A O 1
ATOM 7052 N N . ASN A 1 912 ? 8.286 5.875 -26.770 1.00 83.06 912 ASN A N 1
ATOM 7053 C CA . ASN A 1 912 ? 6.900 6.114 -27.184 1.00 83.06 912 ASN A CA 1
ATOM 7054 C C . ASN A 1 912 ? 6.715 6.040 -28.713 1.00 83.06 912 ASN A C 1
ATOM 7056 O O . ASN A 1 912 ? 5.777 5.410 -29.207 1.00 83.06 912 ASN A O 1
ATOM 7060 N N . GLY A 1 913 ? 7.619 6.650 -29.489 1.00 86.56 913 GLY A N 1
ATOM 7061 C CA . GLY A 1 913 ? 7.622 6.550 -30.954 1.00 86.56 913 GLY A CA 1
ATOM 7062 C C . GLY A 1 913 ? 6.414 7.175 -31.666 1.00 86.56 913 GLY A C 1
ATOM 7063 O O . GLY A 1 913 ? 6.018 6.684 -32.726 1.00 86.56 913 GLY A O 1
ATOM 7064 N N . ARG A 1 914 ? 5.800 8.218 -31.081 1.00 85.00 914 ARG A N 1
ATOM 7065 C CA . ARG A 1 914 ? 4.631 8.940 -31.621 1.00 85.00 914 ARG A CA 1
ATOM 7066 C C . ARG A 1 914 ? 5.013 10.273 -32.253 1.00 85.00 914 ARG A C 1
ATOM 7068 O O . ARG A 1 914 ? 5.706 11.081 -31.647 1.00 85.00 914 ARG A O 1
ATOM 7075 N N . ILE A 1 915 ? 4.435 10.556 -33.418 1.00 81.88 915 ILE A N 1
ATOM 7076 C CA . ILE A 1 915 ? 4.738 11.763 -34.202 1.00 81.88 915 ILE A CA 1
ATOM 7077 C C . ILE A 1 915 ? 4.299 13.088 -33.556 1.00 81.88 915 ILE A C 1
ATOM 7079 O O . ILE A 1 915 ? 4.976 14.099 -33.709 1.00 81.88 915 ILE A O 1
ATOM 7083 N N . ASN A 1 916 ? 3.183 13.115 -32.829 1.00 79.25 916 ASN A N 1
ATOM 7084 C CA . ASN A 1 916 ? 2.625 14.351 -32.268 1.00 79.25 916 ASN A CA 1
ATOM 7085 C C . ASN A 1 916 ? 3.222 14.763 -30.919 1.00 79.25 916 ASN A C 1
ATOM 7087 O O . ASN A 1 916 ? 3.106 15.927 -30.535 1.00 79.25 916 ASN A O 1
ATOM 7091 N N . ALA A 1 917 ? 3.859 13.836 -30.207 1.00 77.38 917 ALA A N 1
ATOM 7092 C CA . ALA A 1 917 ? 4.396 14.100 -28.882 1.00 77.38 917 ALA A CA 1
ATOM 7093 C C . ALA A 1 917 ? 5.467 15.210 -28.923 1.00 77.38 917 ALA A C 1
ATOM 7095 O O . ALA A 1 917 ? 5.401 16.126 -28.105 1.00 77.38 917 ALA A O 1
ATOM 7096 N N . GLN A 1 918 ? 6.315 15.263 -29.965 1.00 77.12 918 GLN A N 1
ATOM 7097 C CA . GLN A 1 918 ? 7.285 16.360 -30.145 1.00 77.12 918 GLN A CA 1
ATOM 7098 C C . GLN A 1 918 ? 6.630 17.753 -30.207 1.00 77.12 918 GLN A C 1
ATOM 7100 O O . GLN A 1 918 ? 7.183 18.720 -29.683 1.00 77.12 918 GLN A O 1
ATOM 7105 N N . VAL A 1 919 ? 5.448 17.870 -30.828 1.00 77.44 919 VAL A N 1
ATOM 7106 C CA . VAL A 1 919 ? 4.740 19.153 -30.986 1.00 77.44 919 VAL A CA 1
ATOM 7107 C C . VAL A 1 919 ? 4.194 19.629 -29.649 1.00 77.44 919 VAL A C 1
ATOM 7109 O O . VAL A 1 919 ? 4.407 20.773 -29.247 1.00 77.44 919 VAL A O 1
ATOM 7112 N N . PHE A 1 920 ? 3.492 18.750 -28.941 1.00 75.19 920 PHE A N 1
ATOM 7113 C CA . PHE A 1 920 ? 2.752 19.137 -27.743 1.00 75.19 920 PHE A CA 1
ATOM 7114 C C . PHE A 1 920 ? 3.594 19.155 -26.471 1.00 75.19 920 PHE A C 1
ATOM 7116 O O . PHE A 1 920 ? 3.172 19.716 -25.461 1.00 75.19 920 PHE A O 1
ATOM 7123 N N . GLN A 1 921 ? 4.804 18.607 -26.535 1.00 67.81 921 GLN A N 1
ATOM 7124 C CA . GLN A 1 921 ? 5.792 18.703 -25.467 1.00 67.81 921 GLN A CA 1
ATOM 7125 C C . GLN A 1 921 ? 6.760 19.878 -25.672 1.00 67.81 921 GLN A C 1
ATOM 7127 O O . GLN A 1 921 ? 7.562 20.163 -24.787 1.00 67.81 921 GLN A O 1
ATOM 7132 N N . GLN A 1 922 ? 6.644 20.609 -26.793 1.00 64.44 922 GLN A N 1
ATOM 7133 C CA . GLN A 1 922 ? 7.355 21.864 -27.088 1.00 64.44 922 GLN A CA 1
ATOM 7134 C C . GLN A 1 922 ? 8.887 21.772 -26.941 1.00 64.44 922 GLN A C 1
ATOM 7136 O O . GLN A 1 922 ? 9.539 22.755 -26.596 1.00 64.44 922 GLN A O 1
ATOM 7141 N N . GLY A 1 923 ? 9.470 20.588 -27.160 1.00 56.88 923 GLY A N 1
ATOM 7142 C CA . GLY A 1 923 ? 10.908 20.350 -26.973 1.00 56.88 923 GLY A CA 1
ATOM 7143 C C . GLY A 1 923 ? 11.400 20.501 -25.527 1.00 56.88 923 GLY A C 1
ATOM 7144 O O . GLY A 1 923 ? 12.603 20.580 -25.301 1.00 56.88 923 GLY A O 1
ATOM 7145 N N . LEU A 1 924 ? 10.486 20.558 -24.552 1.00 53.28 924 LEU A N 1
ATOM 7146 C CA . LEU A 1 924 ? 10.796 20.744 -23.133 1.00 53.28 924 LEU A CA 1
ATOM 7147 C C . LEU A 1 924 ? 11.221 19.444 -22.433 1.00 53.28 924 LEU A C 1
ATOM 7149 O O . LEU A 1 924 ? 11.661 19.491 -21.289 1.00 53.28 924 LEU A O 1
ATOM 7153 N N . VAL A 1 925 ? 11.056 18.292 -23.087 1.00 52.22 925 VAL A N 1
ATOM 7154 C CA . VAL A 1 925 ? 11.424 16.965 -22.574 1.00 52.22 925 VAL A CA 1
ATOM 7155 C C . VAL A 1 925 ? 11.866 16.041 -23.723 1.00 52.22 925 VAL A C 1
ATOM 7157 O O . VAL A 1 925 ? 11.442 16.268 -24.857 1.00 52.22 925 VAL A O 1
ATOM 7160 N N . PRO A 1 926 ? 12.643 14.971 -23.451 1.00 51.91 926 PRO A N 1
ATOM 7161 C CA . PRO A 1 926 ? 12.991 13.927 -24.431 1.00 51.91 926 PRO A CA 1
ATOM 7162 C C . PRO A 1 926 ? 11.816 13.043 -24.893 1.00 51.91 926 PRO A C 1
ATOM 7164 O O . PRO A 1 926 ? 12.022 12.033 -25.554 1.00 51.91 926 PRO A O 1
ATOM 7167 N N . VAL A 1 927 ? 10.573 13.355 -24.523 1.00 49.56 927 VAL A N 1
ATOM 7168 C CA . VAL A 1 927 ? 9.421 12.513 -24.863 1.00 49.56 927 VAL A CA 1
ATOM 7169 C C . VAL A 1 927 ? 8.965 12.805 -26.312 1.00 49.56 927 VAL A C 1
ATOM 7171 O O . VAL A 1 927 ? 9.101 13.920 -26.818 1.00 49.56 927 VAL A O 1
ATOM 7174 N N . GLY A 1 928 ? 8.480 11.781 -27.024 1.00 57.69 928 GLY A N 1
ATOM 7175 C CA . GLY A 1 928 ? 7.975 11.895 -28.402 1.00 57.69 928 GLY A CA 1
ATOM 7176 C C . GLY A 1 928 ? 8.993 11.729 -29.531 1.00 57.69 928 GLY A C 1
ATOM 7177 O O . GLY A 1 928 ? 8.709 12.029 -30.688 1.00 57.69 928 GLY A O 1
ATOM 7178 N N . SER A 1 929 ? 10.174 11.245 -29.208 1.00 73.88 929 SER A N 1
ATOM 7179 C CA . SER A 1 929 ? 11.287 11.055 -30.122 1.00 73.88 929 SER A CA 1
ATOM 7180 C C . SER A 1 929 ? 11.142 9.811 -30.992 1.00 73.88 929 SER A C 1
ATOM 7182 O O . SER A 1 929 ? 10.689 8.763 -30.534 1.00 73.88 929 SER A O 1
ATOM 7184 N N . PHE A 1 930 ? 11.486 9.944 -32.268 1.00 90.50 930 PHE A N 1
ATOM 7185 C CA . PHE A 1 930 ? 11.790 8.813 -33.135 1.00 90.50 930 PHE A CA 1
ATOM 7186 C C . PHE A 1 930 ? 12.772 9.272 -34.211 1.00 90.50 930 PHE A C 1
ATOM 7188 O O . PHE A 1 930 ? 12.740 10.430 -34.632 1.00 90.50 930 PHE A O 1
ATOM 7195 N N . SER A 1 931 ? 13.630 8.368 -34.672 1.00 94.44 931 SER A N 1
ATOM 7196 C CA . SER A 1 931 ? 14.445 8.581 -35.867 1.00 94.44 931 SER A CA 1
ATOM 7197 C C . SER A 1 931 ? 13.724 8.030 -37.097 1.00 94.44 931 SER A C 1
ATOM 7199 O O . SER A 1 931 ? 12.991 7.043 -37.005 1.00 94.44 931 SER A O 1
ATOM 7201 N N . GLU A 1 932 ? 13.905 8.663 -38.258 1.00 95.62 932 GLU A N 1
ATOM 7202 C CA . GLU A 1 932 ? 13.383 8.154 -39.531 1.00 95.62 932 GLU A CA 1
ATOM 7203 C C . GLU A 1 932 ? 14.261 8.564 -40.726 1.00 95.62 932 GLU A C 1
ATOM 7205 O O . GLU A 1 932 ? 14.641 9.727 -40.901 1.00 95.62 932 GLU A O 1
ATOM 7210 N N . THR A 1 933 ? 14.543 7.585 -41.583 1.00 97.50 933 THR A N 1
ATOM 7211 C CA . THR A 1 933 ? 15.240 7.745 -42.871 1.00 97.50 933 THR A CA 1
ATOM 7212 C C . THR A 1 933 ? 14.262 8.008 -44.019 1.00 97.50 933 THR A C 1
ATOM 7214 O O . THR A 1 933 ? 13.060 7.748 -43.908 1.00 97.50 933 THR A O 1
ATOM 7217 N N . ASN A 1 934 ? 14.757 8.516 -45.154 1.00 96.88 934 ASN A N 1
ATOM 7218 C CA . ASN A 1 934 ? 13.950 8.527 -46.376 1.00 96.88 934 ASN A CA 1
ATOM 7219 C C . ASN A 1 934 ? 13.715 7.092 -46.870 1.00 96.88 934 ASN A C 1
ATOM 7221 O O . ASN A 1 934 ? 14.467 6.176 -46.544 1.00 96.88 934 ASN A O 1
ATOM 7225 N N . VAL A 1 935 ? 12.688 6.895 -47.700 1.00 96.31 935 VAL A N 1
ATOM 7226 C CA . VAL A 1 935 ? 12.548 5.629 -48.430 1.00 96.31 935 VAL A CA 1
ATOM 7227 C C . VAL A 1 935 ? 13.652 5.556 -49.480 1.00 96.31 935 VAL A C 1
ATOM 7229 O O . VAL A 1 935 ? 13.645 6.315 -50.449 1.00 96.31 935 VAL A O 1
ATOM 7232 N N . GLU A 1 936 ? 14.592 4.641 -49.287 1.00 96.31 936 GLU A N 1
ATOM 7233 C CA . GLU A 1 936 ? 15.766 4.465 -50.139 1.00 96.31 936 GLU A CA 1
ATOM 7234 C C . GLU A 1 936 ? 16.202 2.995 -50.185 1.00 96.31 936 GLU A C 1
ATOM 7236 O O . GLU A 1 936 ? 15.595 2.130 -49.553 1.00 96.31 936 GLU A O 1
ATOM 7241 N N . GLN A 1 937 ? 17.209 2.678 -50.999 1.00 96.25 937 GLN A N 1
ATOM 7242 C CA . GLN A 1 937 ? 17.742 1.320 -51.083 1.00 96.25 937 GLN A CA 1
ATOM 7243 C C . GLN A 1 937 ? 18.675 1.049 -49.898 1.00 96.25 937 GLN A C 1
ATOM 7245 O O . GLN A 1 937 ? 19.691 1.721 -49.762 1.00 96.25 937 GLN A O 1
ATOM 7250 N N . GLU A 1 938 ? 18.355 0.025 -49.104 1.00 96.38 938 GLU A N 1
ATOM 7251 C CA . GLU A 1 938 ? 19.155 -0.461 -47.968 1.00 96.38 938 GLU A CA 1
ATOM 7252 C C . GLU A 1 938 ? 19.562 0.644 -46.968 1.00 96.38 938 GLU A C 1
ATOM 7254 O O . GLU A 1 938 ? 20.753 0.755 -46.644 1.00 96.38 938 GLU A O 1
ATOM 7259 N N . PRO A 1 939 ? 18.608 1.466 -46.470 1.00 97.81 939 PRO A N 1
ATOM 7260 C CA . PRO A 1 939 ? 18.902 2.495 -45.473 1.00 97.81 939 PRO A CA 1
ATOM 7261 C C . PRO A 1 939 ? 19.543 1.886 -44.225 1.00 97.81 939 PRO A C 1
ATOM 7263 O O . PRO A 1 939 ? 19.288 0.723 -43.889 1.00 97.81 939 PRO A O 1
ATOM 7266 N N . TRP A 1 940 ? 20.350 2.683 -43.524 1.00 97.88 940 TRP A N 1
ATOM 7267 C CA . TRP A 1 940 ? 21.082 2.252 -42.333 1.00 97.88 940 TRP A CA 1
ATOM 7268 C C . TRP A 1 940 ? 21.050 3.294 -41.207 1.00 97.88 940 TRP A C 1
ATOM 7270 O O . TRP A 1 940 ? 20.892 4.491 -41.450 1.00 97.88 940 TRP A O 1
ATOM 7280 N N . TYR A 1 941 ? 21.218 2.808 -39.979 1.00 98.06 941 TYR A N 1
ATOM 7281 C CA . TYR A 1 941 ? 21.355 3.560 -38.734 1.00 98.06 941 TYR A CA 1
ATOM 7282 C C . TYR A 1 941 ? 22.575 3.030 -37.972 1.00 98.06 941 TYR A C 1
ATOM 7284 O O . TYR A 1 941 ? 22.632 1.841 -37.658 1.00 98.06 941 TYR A O 1
ATOM 7292 N N . ASP A 1 942 ? 23.540 3.899 -37.685 1.00 97.50 942 ASP A N 1
ATOM 7293 C CA . ASP A 1 942 ? 24.825 3.553 -37.079 1.00 97.50 942 ASP A CA 1
ATOM 7294 C C . ASP A 1 942 ? 24.969 4.177 -35.693 1.00 97.50 942 ASP A C 1
ATOM 7296 O O . ASP A 1 942 ? 24.689 5.362 -35.505 1.00 97.50 942 ASP A O 1
ATOM 7300 N N . LEU A 1 943 ? 25.499 3.393 -34.757 1.00 98.12 943 LEU A N 1
ATOM 7301 C CA . LEU A 1 943 ? 25.960 3.824 -33.446 1.00 98.12 943 LEU A CA 1
ATOM 7302 C C . LEU A 1 943 ? 27.470 3.582 -33.336 1.00 98.12 943 LEU A C 1
ATOM 7304 O O . LEU A 1 943 ? 27.943 2.468 -33.561 1.00 98.12 943 LEU A O 1
ATOM 7308 N N . ASP A 1 944 ? 28.220 4.613 -32.955 1.00 97.56 944 ASP A N 1
ATOM 7309 C CA . ASP A 1 944 ? 29.604 4.525 -32.490 1.00 97.56 944 ASP A CA 1
ATOM 7310 C C . ASP A 1 944 ? 29.618 4.645 -30.961 1.00 97.56 944 ASP A C 1
ATOM 7312 O O . ASP A 1 944 ? 29.345 5.713 -30.405 1.00 97.56 944 ASP A O 1
ATOM 7316 N N . LEU A 1 945 ? 29.950 3.544 -30.284 1.00 96.25 945 LEU A N 1
ATOM 7317 C CA . LEU A 1 945 ? 30.005 3.436 -28.822 1.00 96.25 945 LEU A CA 1
ATOM 7318 C C . LEU A 1 945 ? 31.237 4.134 -28.208 1.00 96.25 945 LEU A C 1
ATOM 7320 O O . LEU A 1 945 ? 31.444 4.078 -26.995 1.00 96.25 945 LEU A O 1
ATOM 7324 N N . GLY A 1 946 ? 32.081 4.767 -29.031 1.00 95.00 946 GLY A N 1
ATOM 7325 C CA . GLY A 1 946 ? 33.275 5.524 -28.642 1.00 95.00 946 GLY A CA 1
ATOM 7326 C C . GLY A 1 946 ? 34.513 4.656 -28.403 1.00 95.00 946 GLY A C 1
ATOM 7327 O O . GLY A 1 946 ? 35.625 5.037 -28.774 1.00 95.00 946 GLY A O 1
ATOM 7328 N N . GLU A 1 947 ? 34.325 3.459 -27.858 1.00 93.19 947 GLU A N 1
ATOM 7329 C CA . GLU A 1 947 ? 35.353 2.439 -27.645 1.00 93.19 947 GLU A CA 1
ATOM 7330 C C . GLU A 1 947 ? 34.785 1.035 -27.885 1.00 93.19 947 GLU A C 1
ATOM 7332 O O . GLU A 1 947 ? 33.569 0.861 -27.956 1.00 93.19 947 GLU A O 1
ATOM 7337 N N . THR A 1 948 ? 35.651 0.027 -28.015 1.00 93.06 948 THR A N 1
ATOM 7338 C CA . THR A 1 948 ? 35.200 -1.371 -28.065 1.00 93.06 948 THR A CA 1
ATOM 7339 C C . THR A 1 948 ? 34.604 -1.766 -26.714 1.00 93.06 948 THR A C 1
ATOM 7341 O O . THR A 1 948 ? 35.230 -1.587 -25.665 1.00 93.06 948 THR A O 1
ATOM 7344 N N . LYS A 1 949 ? 33.396 -2.328 -26.748 1.00 93.12 949 LYS A N 1
ATOM 7345 C CA . LYS A 1 949 ? 32.636 -2.786 -25.583 1.00 93.12 949 LYS A CA 1
ATOM 7346 C C . LYS A 1 949 ? 32.326 -4.276 -25.705 1.00 93.12 949 LYS A C 1
ATOM 7348 O O . LYS A 1 949 ? 32.334 -4.834 -26.801 1.00 93.12 949 LYS A O 1
ATOM 7353 N N . VAL A 1 950 ? 31.996 -4.892 -24.573 1.00 93.69 950 VAL A N 1
ATOM 7354 C CA . VAL A 1 950 ? 31.217 -6.136 -24.559 1.00 93.69 950 VAL A CA 1
ATOM 7355 C C . VAL A 1 950 ? 29.746 -5.747 -24.587 1.00 93.69 950 VAL A C 1
ATOM 7357 O O . VAL A 1 950 ? 29.296 -5.017 -23.704 1.00 93.69 950 VAL A O 1
ATOM 7360 N N . ILE A 1 951 ? 29.014 -6.204 -25.595 1.00 94.69 951 ILE A N 1
ATOM 7361 C CA . ILE A 1 951 ? 27.585 -5.966 -25.795 1.00 94.69 951 ILE A CA 1
ATOM 7362 C C . ILE A 1 951 ? 26.832 -7.231 -25.388 1.00 94.69 951 ILE A C 1
ATOM 7364 O O . ILE A 1 951 ? 27.111 -8.319 -25.890 1.00 94.69 951 ILE A O 1
ATOM 7368 N N . GLU A 1 952 ? 25.876 -7.076 -24.478 1.00 94.38 952 GLU A N 1
ATOM 7369 C CA . GLU A 1 952 ? 25.144 -8.189 -23.864 1.00 94.38 952 GLU A CA 1
ATOM 7370 C C . GLU A 1 952 ? 23.676 -8.207 -24.293 1.00 94.38 952 GLU A C 1
ATOM 7372 O O . GLU A 1 952 ? 23.136 -9.278 -24.568 1.00 94.38 952 GLU A O 1
ATOM 7377 N N . PHE A 1 953 ? 23.047 -7.027 -24.394 1.00 96.19 953 PHE A N 1
ATOM 7378 C CA . PHE A 1 953 ? 21.648 -6.886 -24.802 1.00 96.19 953 PHE A CA 1
ATOM 7379 C C . PHE A 1 953 ? 21.460 -5.735 -25.792 1.00 96.19 953 PHE A C 1
ATOM 7381 O O . PHE A 1 953 ? 22.101 -4.689 -25.659 1.00 96.19 953 PHE A O 1
ATOM 7388 N N . ILE A 1 954 ? 20.544 -5.914 -26.744 1.00 96.56 954 ILE A N 1
ATOM 7389 C CA . ILE A 1 954 ? 20.064 -4.871 -27.656 1.00 96.56 954 ILE A CA 1
ATOM 7390 C C . ILE A 1 954 ? 18.535 -4.921 -27.689 1.00 96.56 954 ILE A C 1
ATOM 7392 O O . ILE A 1 954 ? 17.967 -5.906 -28.152 1.00 96.56 954 ILE A O 1
ATOM 7396 N N . ASP A 1 955 ? 17.880 -3.847 -27.258 1.00 95.69 955 ASP A N 1
ATOM 7397 C CA . ASP A 1 955 ? 16.445 -3.625 -27.429 1.00 95.69 955 ASP A CA 1
ATOM 7398 C C . ASP A 1 955 ? 16.220 -2.562 -28.514 1.00 95.69 955 ASP A C 1
ATOM 7400 O O . ASP A 1 955 ? 16.821 -1.491 -28.490 1.00 95.69 955 ASP A O 1
ATOM 7404 N N . ILE A 1 956 ? 15.342 -2.839 -29.475 1.00 95.56 956 ILE A N 1
ATOM 7405 C CA . ILE A 1 956 ? 14.943 -1.899 -30.527 1.00 95.56 956 ILE A CA 1
ATOM 7406 C C . ILE A 1 956 ? 13.428 -1.717 -30.443 1.00 95.56 956 ILE A C 1
ATOM 7408 O O . ILE A 1 956 ? 12.666 -2.688 -30.458 1.00 95.56 956 ILE A O 1
ATOM 7412 N N . TRP A 1 957 ? 12.987 -0.465 -30.389 1.00 95.25 957 TRP A N 1
ATOM 7413 C CA . TRP A 1 957 ? 11.591 -0.081 -30.234 1.00 95.25 957 TRP A CA 1
ATOM 7414 C C . TRP A 1 957 ? 11.015 0.463 -31.544 1.00 95.25 957 TRP A C 1
ATOM 7416 O O . TRP A 1 957 ? 11.608 1.307 -32.221 1.00 95.25 957 TRP A O 1
ATOM 7426 N N . ASN A 1 958 ? 9.829 -0.022 -31.899 1.00 94.38 958 ASN A N 1
ATOM 7427 C CA . ASN A 1 958 ? 9.097 0.365 -33.101 1.00 94.38 958 ASN A CA 1
ATOM 7428 C C . ASN A 1 958 ? 8.320 1.674 -32.888 1.00 94.38 958 ASN A C 1
ATOM 7430 O O . ASN A 1 958 ? 7.892 1.970 -31.774 1.00 94.38 958 ASN A O 1
ATOM 7434 N N . THR A 1 959 ? 8.066 2.426 -33.960 1.00 92.44 959 THR A N 1
ATOM 7435 C CA . THR A 1 959 ? 7.144 3.573 -33.958 1.00 92.44 959 THR A CA 1
ATOM 7436 C C . THR A 1 959 ? 5.682 3.142 -34.107 1.00 92.44 959 THR A C 1
ATOM 7438 O O . THR A 1 959 ? 5.365 2.004 -34.473 1.00 92.44 959 THR A O 1
ATOM 7441 N N . VAL A 1 960 ? 4.761 4.066 -33.831 1.00 90.19 960 VAL A N 1
ATOM 7442 C CA . VAL A 1 960 ? 3.310 3.823 -33.849 1.00 90.19 960 VAL A CA 1
ATOM 7443 C C . VAL A 1 960 ? 2.529 4.927 -34.553 1.00 90.19 960 VAL A C 1
ATOM 7445 O O . VAL A 1 960 ? 2.951 6.081 -34.629 1.00 90.19 960 VAL A O 1
ATOM 7448 N N . GLY A 1 961 ? 1.348 4.567 -35.054 1.00 84.94 961 GLY A N 1
ATOM 7449 C CA . GLY A 1 961 ? 0.359 5.502 -35.581 1.00 84.94 961 GLY A CA 1
ATOM 7450 C C . GLY A 1 961 ? -0.470 6.183 -34.485 1.00 84.94 961 GLY A C 1
ATOM 7451 O O . GLY A 1 961 ? -0.684 5.638 -33.398 1.00 84.94 961 GLY A O 1
ATOM 7452 N N . LEU A 1 962 ? -0.973 7.381 -34.792 1.00 78.31 962 LEU A N 1
ATOM 7453 C CA . LEU A 1 962 ? -1.920 8.106 -33.941 1.00 78.31 962 LEU A CA 1
ATOM 7454 C C . LEU A 1 962 ? -3.346 7.630 -34.204 1.00 78.31 962 LEU A C 1
ATOM 7456 O O . LEU A 1 962 ? -3.800 7.694 -35.341 1.00 78.31 962 LEU A O 1
ATOM 7460 N N . ASN A 1 963 ? -4.058 7.233 -33.146 1.00 77.31 963 ASN A N 1
ATOM 7461 C CA . ASN A 1 963 ? -5.403 6.653 -33.250 1.00 77.31 963 ASN A CA 1
ATOM 7462 C C . ASN A 1 963 ? -6.446 7.316 -32.329 1.00 77.31 963 ASN A C 1
ATOM 7464 O O . ASN A 1 963 ? -7.474 6.711 -32.016 1.00 77.31 963 ASN A O 1
ATOM 7468 N N . GLY A 1 964 ? -6.209 8.563 -31.903 1.00 77.88 964 GLY A N 1
ATOM 7469 C CA . GLY A 1 964 ? -7.138 9.323 -31.061 1.00 77.88 964 GLY A CA 1
ATOM 7470 C C . GLY A 1 964 ? -7.544 8.544 -29.807 1.00 77.88 964 GLY A C 1
ATOM 7471 O O . GLY A 1 964 ? -6.692 8.181 -29.001 1.00 77.88 964 GLY A O 1
ATOM 7472 N N . ALA A 1 965 ? -8.842 8.262 -29.668 1.00 82.81 965 ALA A N 1
ATOM 7473 C CA . ALA A 1 965 ? -9.406 7.567 -28.512 1.00 82.81 965 ALA A CA 1
ATOM 7474 C C . ALA A 1 965 ? -9.265 6.023 -28.533 1.00 82.81 965 ALA A C 1
ATOM 7476 O O . ALA A 1 965 ? -9.711 5.344 -27.605 1.00 82.81 965 ALA A O 1
ATOM 7477 N N . SER A 1 966 ? -8.669 5.458 -29.589 1.00 85.88 966 SER A N 1
ATOM 7478 C CA . SER A 1 966 ? -8.416 4.017 -29.742 1.00 85.88 966 SER A CA 1
ATOM 7479 C C . SER A 1 966 ? -6.966 3.648 -29.413 1.00 85.88 966 SER A C 1
ATOM 7481 O O . SER A 1 966 ? -6.087 4.507 -29.364 1.00 85.88 966 SER A O 1
ATOM 7483 N N . ILE A 1 967 ? -6.702 2.350 -29.230 1.00 88.00 967 ILE A N 1
ATOM 7484 C CA . ILE A 1 967 ? -5.340 1.815 -29.078 1.00 88.00 967 ILE A CA 1
ATOM 7485 C C . ILE A 1 967 ? -4.509 2.131 -30.335 1.00 88.00 967 ILE A C 1
ATOM 7487 O O . ILE A 1 967 ? -5.020 2.133 -31.458 1.00 88.00 967 ILE A O 1
ATOM 7491 N N . GLU A 1 968 ? -3.223 2.421 -30.143 1.00 86.44 968 GLU A N 1
ATOM 7492 C CA . GLU A 1 968 ? -2.268 2.708 -31.218 1.00 86.44 968 GLU A CA 1
ATOM 7493 C C . GLU A 1 968 ? -2.053 1.528 -32.181 1.00 86.44 968 GLU A C 1
ATOM 7495 O O . GLU A 1 968 ? -2.188 0.367 -31.807 1.00 86.44 968 GLU A O 1
ATOM 7500 N N . THR A 1 969 ? -1.699 1.820 -33.436 1.00 89.56 969 THR A N 1
ATOM 7501 C CA . THR A 1 969 ? -1.342 0.794 -34.427 1.00 89.56 969 THR A CA 1
ATOM 7502 C C . THR A 1 969 ? 0.167 0.763 -34.607 1.00 89.56 969 THR A C 1
ATOM 7504 O O . THR A 1 969 ? 0.779 1.800 -34.864 1.00 89.56 969 THR A O 1
ATOM 7507 N N . LEU A 1 970 ? 0.762 -0.426 -34.510 1.00 91.94 970 LEU A N 1
ATOM 7508 C CA . LEU A 1 970 ? 2.189 -0.623 -34.750 1.00 91.94 970 LEU A CA 1
ATOM 7509 C C . LEU A 1 970 ? 2.562 -0.289 -36.194 1.00 91.94 970 LEU A C 1
ATOM 7511 O O . LEU A 1 970 ? 1.848 -0.640 -37.137 1.00 91.94 970 LEU A O 1
ATOM 7515 N N . SER A 1 971 ? 3.705 0.364 -36.377 1.00 91.00 971 SER A N 1
ATOM 7516 C CA . SER A 1 971 ? 4.173 0.727 -37.707 1.00 91.00 971 SER A CA 1
ATOM 7517 C C . SER A 1 971 ? 4.755 -0.492 -38.447 1.00 91.00 971 SER A C 1
ATOM 7519 O O . SER A 1 971 ? 5.564 -1.231 -37.880 1.00 91.00 971 SER A O 1
ATOM 7521 N N . PRO A 1 972 ? 4.398 -0.726 -39.727 1.00 90.50 972 PRO A N 1
ATOM 7522 C CA . PRO A 1 972 ? 4.751 -1.956 -40.445 1.00 90.50 972 PRO A CA 1
ATOM 7523 C C . PRO A 1 972 ? 6.188 -1.985 -40.996 1.00 90.50 972 PRO A C 1
ATOM 7525 O O . PRO A 1 972 ? 6.603 -2.993 -41.564 1.00 90.50 972 PRO A O 1
ATOM 7528 N N . HIS A 1 973 ? 6.950 -0.893 -40.865 1.00 88.00 973 HIS A N 1
ATOM 7529 C CA . HIS A 1 973 ? 8.330 -0.796 -41.365 1.00 88.00 973 HIS A CA 1
ATOM 7530 C C . HIS A 1 973 ? 9.325 -1.649 -40.555 1.00 88.00 973 HIS A C 1
ATOM 7532 O O . HIS A 1 973 ? 10.441 -1.891 -41.004 1.00 88.00 973 HIS A O 1
ATOM 7538 N N . PHE A 1 974 ? 8.928 -2.102 -39.365 1.00 91.69 974 PHE A N 1
ATOM 7539 C CA . PHE A 1 974 ? 9.797 -2.728 -38.372 1.00 91.69 974 PHE A CA 1
ATOM 7540 C C . PHE A 1 974 ? 10.031 -4.225 -38.627 1.00 91.69 974 PHE A C 1
ATOM 7542 O O . PHE A 1 974 ? 9.693 -5.092 -37.819 1.00 91.69 974 PHE A O 1
ATOM 7549 N N . GLN A 1 975 ? 10.556 -4.539 -39.808 1.00 92.69 975 GLN A N 1
ATOM 7550 C CA . GLN A 1 975 ? 10.842 -5.897 -40.260 1.00 92.69 975 GLN A CA 1
ATOM 7551 C C . GLN A 1 975 ? 11.876 -5.893 -41.390 1.00 92.69 975 GLN A C 1
ATOM 7553 O O . GLN A 1 975 ? 11.999 -4.914 -42.122 1.00 92.69 975 GLN A O 1
ATOM 7558 N N . ASN A 1 976 ? 12.557 -7.022 -41.580 1.00 93.88 976 ASN A N 1
ATOM 7559 C CA . ASN A 1 976 ? 13.556 -7.239 -42.632 1.00 93.88 976 ASN A CA 1
ATOM 7560 C C . ASN A 1 976 ? 14.750 -6.270 -42.550 1.00 93.88 976 ASN A C 1
ATOM 7562 O O . ASN A 1 976 ? 15.081 -5.589 -43.522 1.00 93.88 976 ASN A O 1
ATOM 7566 N N . PHE A 1 977 ? 15.415 -6.236 -41.395 1.00 96.38 977 PHE A N 1
ATOM 7567 C CA . PHE A 1 977 ? 16.669 -5.507 -41.195 1.00 96.38 977 PHE A CA 1
ATOM 7568 C C . PHE A 1 977 ? 17.695 -6.351 -40.434 1.00 96.38 977 PHE A C 1
ATOM 7570 O O . PHE A 1 977 ? 17.342 -7.233 -39.651 1.00 96.38 977 PHE A O 1
ATOM 7577 N N . TYR A 1 978 ? 18.973 -6.081 -40.677 1.00 97.94 978 TYR A N 1
ATOM 7578 C CA . TYR A 1 978 ? 20.092 -6.682 -39.965 1.00 97.94 978 TYR A CA 1
ATOM 7579 C C . TYR A 1 978 ? 20.534 -5.795 -38.805 1.00 97.94 978 TYR A C 1
ATOM 7581 O O . TYR A 1 978 ? 20.585 -4.580 -38.963 1.00 97.94 978 TYR A O 1
ATOM 7589 N N . VAL A 1 979 ? 20.901 -6.413 -37.684 1.00 98.25 979 VAL A N 1
ATOM 7590 C CA . VAL A 1 979 ? 21.713 -5.818 -36.618 1.00 98.25 979 VAL A CA 1
ATOM 7591 C C . VAL A 1 979 ? 23.124 -6.376 -36.772 1.00 98.25 979 VAL A C 1
ATOM 7593 O O . VAL A 1 979 ? 23.315 -7.592 -36.745 1.00 98.25 979 VAL A O 1
ATOM 7596 N N . LEU A 1 980 ? 24.092 -5.494 -36.986 1.00 98.25 980 LEU A N 1
ATOM 7597 C CA . LEU A 1 980 ? 25.487 -5.814 -37.266 1.00 98.25 980 LEU A CA 1
ATOM 7598 C C . LEU A 1 980 ? 26.371 -5.155 -36.213 1.00 98.25 980 LEU A C 1
ATOM 7600 O O . LEU A 1 980 ? 26.180 -3.980 -35.913 1.00 98.25 980 LEU A O 1
ATOM 7604 N N . ILE A 1 981 ? 27.345 -5.883 -35.680 1.00 98.06 981 ILE A N 1
ATOM 7605 C CA . ILE A 1 981 ? 28.320 -5.360 -34.715 1.00 98.06 981 ILE A CA 1
ATOM 7606 C C . ILE A 1 981 ? 29.716 -5.566 -35.297 1.00 98.06 981 ILE A C 1
ATOM 7608 O O . ILE A 1 981 ? 29.985 -6.607 -35.893 1.00 98.06 981 ILE A O 1
ATOM 7612 N N . SER A 1 982 ? 30.580 -4.564 -35.164 1.00 95.62 982 SER A N 1
ATOM 7613 C CA . SER A 1 982 ? 31.936 -4.589 -35.708 1.00 95.62 982 SER A CA 1
ATOM 7614 C C . SER A 1 982 ? 32.901 -3.787 -34.837 1.00 95.62 982 SER A C 1
ATOM 7616 O O . SER A 1 982 ? 32.557 -2.726 -34.305 1.00 95.62 982 SER A O 1
ATOM 7618 N N . ASP A 1 983 ? 34.145 -4.246 -34.742 1.00 92.88 983 ASP A N 1
ATOM 7619 C CA . ASP A 1 983 ? 35.256 -3.442 -34.216 1.00 92.88 983 ASP A CA 1
ATOM 7620 C C . ASP A 1 983 ? 35.760 -2.398 -35.228 1.00 92.88 983 ASP A C 1
ATOM 7622 O O . ASP A 1 983 ? 36.385 -1.398 -34.865 1.00 92.88 983 ASP A O 1
ATOM 7626 N N . THR A 1 984 ? 35.452 -2.590 -36.511 1.00 93.25 984 THR A N 1
ATOM 7627 C CA . THR A 1 984 ? 35.810 -1.674 -37.600 1.00 93.25 984 THR A CA 1
ATOM 7628 C C . THR A 1 984 ? 34.614 -0.831 -38.034 1.00 93.25 984 THR A C 1
ATOM 7630 O O . THR A 1 984 ? 33.508 -1.341 -38.203 1.00 93.25 984 THR A O 1
ATOM 7633 N N . ALA A 1 985 ? 34.834 0.463 -38.270 1.00 94.88 985 ALA A N 1
ATOM 7634 C CA . ALA A 1 985 ? 33.773 1.378 -38.682 1.00 94.88 985 ALA A CA 1
ATOM 7635 C C . ALA A 1 985 ? 33.133 0.952 -40.011 1.00 94.88 985 ALA A C 1
ATOM 7637 O O . ALA A 1 985 ? 33.831 0.690 -40.997 1.00 94.88 985 ALA A O 1
ATOM 7638 N N . PHE A 1 986 ? 31.804 0.962 -40.065 1.00 96.44 986 PHE A N 1
ATOM 7639 C CA . PHE A 1 986 ? 31.085 0.838 -41.325 1.00 96.44 986 PHE A CA 1
ATOM 7640 C C . PHE A 1 986 ? 31.166 2.153 -42.109 1.00 96.44 986 PHE A C 1
ATOM 7642 O O . PHE A 1 986 ? 31.044 3.239 -41.546 1.00 96.44 986 PHE A O 1
ATOM 7649 N N . THR A 1 987 ? 31.361 2.086 -43.428 1.00 93.94 987 THR A N 1
ATOM 7650 C CA . THR A 1 987 ? 31.373 3.302 -44.255 1.00 93.94 987 THR A CA 1
ATOM 7651 C C . THR A 1 987 ? 29.958 3.658 -44.738 1.00 93.94 987 THR A C 1
ATOM 7653 O O . THR A 1 987 ? 29.140 2.758 -44.969 1.00 93.94 987 THR A O 1
ATOM 7656 N N . PRO A 1 988 ? 29.639 4.952 -44.947 1.00 91.50 988 PRO A N 1
ATOM 7657 C CA . PRO A 1 988 ? 28.314 5.378 -45.411 1.00 91.50 988 PRO A CA 1
ATOM 7658 C C . PRO A 1 988 ? 27.868 4.783 -46.758 1.00 91.50 988 PRO A C 1
ATOM 7660 O O . PRO A 1 988 ? 26.677 4.609 -46.995 1.00 91.50 988 PRO A O 1
ATOM 7663 N N . SER A 1 989 ? 28.815 4.464 -47.648 1.00 90.25 989 SER A N 1
ATOM 7664 C CA . SER A 1 989 ? 28.558 3.927 -48.995 1.00 90.25 989 SER A CA 1
ATOM 7665 C C . SER A 1 989 ? 28.497 2.395 -49.061 1.00 90.25 989 SER A C 1
ATOM 7667 O O . SER A 1 989 ? 28.402 1.824 -50.149 1.00 90.25 989 SER A O 1
ATOM 7669 N N . MET A 1 990 ? 28.599 1.711 -47.921 1.00 94.44 990 MET A N 1
ATOM 7670 C CA . MET A 1 990 ? 28.672 0.256 -47.861 1.00 94.44 990 MET A CA 1
ATOM 7671 C C . MET A 1 990 ? 27.294 -0.384 -48.093 1.00 94.44 990 MET A C 1
ATOM 7673 O O . MET A 1 990 ? 26.360 -0.166 -47.326 1.00 94.44 990 MET A O 1
ATOM 7677 N N . THR A 1 991 ? 27.183 -1.215 -49.135 1.00 95.81 991 THR A N 1
ATOM 7678 C CA . THR A 1 991 ? 26.001 -2.067 -49.380 1.00 95.81 991 THR A CA 1
ATOM 7679 C C . THR A 1 991 ? 25.798 -3.050 -48.230 1.00 95.81 991 THR A C 1
ATOM 7681 O O . THR A 1 991 ? 26.797 -3.496 -47.654 1.00 95.81 991 THR A O 1
ATOM 7684 N N . LEU A 1 992 ? 24.566 -3.507 -47.994 1.00 97.31 992 LEU A N 1
ATOM 7685 C CA . LEU A 1 992 ? 24.266 -4.484 -46.943 1.00 97.31 992 LEU A CA 1
ATOM 7686 C C . LEU A 1 992 ? 25.144 -5.743 -47.038 1.00 97.31 992 LEU A C 1
ATOM 7688 O O . LEU A 1 992 ? 25.658 -6.219 -46.030 1.00 97.31 992 LEU A O 1
ATOM 7692 N N . ALA A 1 993 ? 25.385 -6.260 -48.248 1.00 96.81 993 ALA A N 1
ATOM 7693 C CA . ALA A 1 993 ? 26.233 -7.438 -48.454 1.00 96.81 993 ALA A CA 1
ATOM 7694 C C . ALA A 1 993 ? 27.666 -7.248 -47.918 1.00 96.81 993 ALA A C 1
ATOM 7696 O O . ALA A 1 993 ? 28.207 -8.146 -47.281 1.00 96.81 993 ALA A O 1
ATOM 7697 N N . ASN A 1 994 ? 28.259 -6.072 -48.133 1.00 96.94 994 ASN A N 1
ATOM 7698 C CA . ASN A 1 994 ? 29.604 -5.750 -47.653 1.00 96.94 994 ASN A CA 1
ATOM 7699 C C . ASN A 1 994 ? 29.622 -5.464 -46.147 1.00 96.94 994 ASN A C 1
ATOM 7701 O O . ASN A 1 994 ? 30.567 -5.864 -45.476 1.00 96.94 994 ASN A O 1
ATOM 7705 N N . ALA A 1 995 ? 28.579 -4.819 -45.613 1.00 96.88 995 ALA A N 1
ATOM 7706 C CA . ALA A 1 995 ? 28.459 -4.574 -44.176 1.00 96.88 995 ALA A CA 1
ATOM 7707 C C . ALA A 1 995 ? 28.396 -5.890 -43.393 1.00 96.88 995 ALA A C 1
ATOM 7709 O O . ALA A 1 995 ? 29.084 -6.043 -42.390 1.00 96.88 995 ALA A O 1
ATOM 7710 N N . ARG A 1 996 ? 27.661 -6.879 -43.908 1.00 97.69 996 ARG A N 1
ATOM 7711 C CA . ARG A 1 996 ? 27.595 -8.228 -43.328 1.00 97.69 996 ARG A CA 1
ATOM 7712 C C . ARG A 1 996 ? 28.930 -8.972 -43.351 1.00 97.69 996 ARG A C 1
ATOM 7714 O O . ARG A 1 996 ? 29.210 -9.729 -42.437 1.00 97.69 996 ARG A O 1
ATOM 7721 N N . VAL A 1 997 ? 29.751 -8.765 -44.383 1.00 95.88 997 VAL A N 1
ATOM 7722 C CA . VAL A 1 997 ? 31.099 -9.361 -44.459 1.00 95.88 997 VAL A CA 1
ATOM 7723 C C . VAL A 1 997 ? 32.056 -8.722 -43.451 1.00 95.88 997 VAL A C 1
ATOM 7725 O O . VAL A 1 997 ? 32.952 -9.402 -42.965 1.00 95.88 997 VAL A O 1
ATOM 7728 N N . LEU A 1 998 ? 31.889 -7.426 -43.167 1.00 95.44 998 LEU A N 1
ATOM 7729 C CA . LEU A 1 998 ? 32.705 -6.712 -42.186 1.00 95.44 998 LEU A CA 1
ATOM 7730 C C . LEU A 1 998 ? 32.308 -7.034 -40.740 1.00 95.44 998 LEU A C 1
ATOM 7732 O O . LEU A 1 998 ? 33.157 -6.959 -39.862 1.00 95.44 998 LEU A O 1
ATOM 7736 N N . ALA A 1 999 ? 31.033 -7.337 -40.498 1.00 93.88 999 ALA A N 1
ATOM 7737 C CA . ALA A 1 999 ? 30.501 -7.529 -39.160 1.00 93.88 999 ALA A CA 1
ATOM 7738 C C . ALA A 1 999 ? 31.097 -8.762 -38.461 1.00 93.88 999 ALA A C 1
ATOM 7740 O O . ALA A 1 999 ? 31.110 -9.863 -39.011 1.00 93.88 999 ALA A O 1
ATOM 7741 N N . ASP A 1 1000 ? 31.513 -8.572 -37.212 1.00 90.75 1000 ASP A N 1
ATOM 7742 C CA . ASP A 1 1000 ? 31.971 -9.630 -36.310 1.00 90.75 1000 ASP A CA 1
ATOM 7743 C C . ASP A 1 1000 ? 30.782 -10.404 -35.703 1.00 90.75 1000 ASP A C 1
ATOM 7745 O O . ASP A 1 1000 ? 30.908 -11.565 -35.307 1.00 90.75 1000 ASP A O 1
ATOM 7749 N N . TYR A 1 1001 ? 29.599 -9.779 -35.678 1.00 95.50 1001 TYR A N 1
ATOM 7750 C CA . TYR A 1 1001 ? 28.323 -10.394 -35.313 1.00 95.50 1001 TYR A CA 1
ATOM 7751 C C . TYR A 1 1001 ? 27.205 -9.895 -36.236 1.00 95.50 1001 TYR A C 1
ATOM 7753 O O . TYR A 1 1001 ? 27.104 -8.697 -36.509 1.00 95.50 1001 TYR A O 1
ATOM 7761 N N . GLU A 1 1002 ? 26.330 -10.802 -36.682 1.00 96.31 1002 GLU A N 1
ATOM 7762 C CA . GLU A 1 1002 ? 25.140 -10.469 -37.468 1.00 96.31 1002 GLU A CA 1
ATOM 7763 C C . GLU A 1 1002 ? 23.876 -11.152 -36.935 1.00 96.31 1002 GLU A C 1
ATOM 7765 O O . GLU A 1 1002 ? 23.880 -12.329 -36.576 1.00 96.31 1002 GLU A O 1
ATOM 7770 N N . TYR A 1 1003 ? 22.761 -10.423 -36.956 1.00 97.12 1003 TYR A N 1
ATOM 7771 C CA . TYR A 1 1003 ? 21.429 -10.966 -36.715 1.00 97.12 1003 TYR A CA 1
ATOM 7772 C C . TYR A 1 1003 ? 20.419 -10.374 -37.699 1.00 97.12 1003 TYR A C 1
ATOM 7774 O O . TYR A 1 1003 ? 20.384 -9.164 -37.898 1.00 97.12 1003 TYR A O 1
ATOM 7782 N N . LEU A 1 1004 ? 19.557 -11.206 -38.291 1.00 96.50 1004 LEU A N 1
ATOM 7783 C CA . LEU A 1 1004 ? 18.468 -10.762 -39.167 1.00 96.50 1004 LEU A CA 1
ATOM 7784 C C . LEU A 1 1004 ? 17.138 -10.732 -38.406 1.00 96.50 1004 LEU A C 1
ATOM 7786 O O . LEU A 1 1004 ? 16.562 -11.784 -38.122 1.00 96.50 1004 LEU A O 1
ATOM 7790 N N . LYS A 1 1005 ? 16.578 -9.538 -38.184 1.00 94.00 1005 LYS A N 1
ATOM 7791 C CA . LYS A 1 1005 ? 15.162 -9.395 -37.831 1.00 94.00 1005 LYS A CA 1
ATOM 7792 C C . LYS A 1 1005 ? 14.327 -9.556 -39.100 1.00 94.00 1005 LYS A C 1
ATOM 7794 O O . LYS A 1 1005 ? 14.213 -8.636 -39.907 1.00 94.00 1005 LYS A O 1
ATOM 7799 N N . GLY A 1 1006 ? 13.749 -10.742 -39.280 1.00 89.44 1006 GLY A N 1
ATOM 7800 C CA . GLY A 1 1006 ? 12.846 -11.052 -40.393 1.00 89.44 1006 GLY A CA 1
ATOM 7801 C C . GLY A 1 1006 ? 11.467 -10.382 -40.279 1.00 89.44 1006 GLY A C 1
ATOM 7802 O O . GLY A 1 1006 ? 11.302 -9.356 -39.613 1.00 89.44 1006 GLY A O 1
ATOM 7803 N N . GLY A 1 1007 ? 10.470 -10.988 -40.932 1.00 83.19 1007 GLY A N 1
ATOM 7804 C CA . GLY A 1 1007 ? 9.077 -10.524 -40.951 1.00 83.19 1007 GLY A CA 1
ATOM 7805 C C . GLY A 1 1007 ? 8.409 -10.406 -39.572 1.00 83.19 1007 GLY A C 1
ATOM 7806 O O . GLY A 1 1007 ? 8.955 -10.831 -38.551 1.00 83.19 1007 GLY A O 1
ATOM 7807 N N . GLY A 1 1008 ? 7.202 -9.837 -39.561 1.00 83.31 1008 GLY A N 1
ATOM 7808 C CA . GLY A 1 1008 ? 6.379 -9.673 -38.362 1.00 83.31 1008 GLY A CA 1
ATOM 7809 C C . GLY A 1 1008 ? 6.668 -8.357 -37.645 1.00 83.31 1008 GLY A C 1
ATOM 7810 O O . GLY A 1 1008 ? 7.817 -8.035 -37.336 1.00 83.31 1008 GLY A O 1
ATOM 7811 N N . THR A 1 1009 ? 5.613 -7.592 -37.393 1.00 85.81 1009 THR A N 1
ATOM 7812 C CA . THR A 1 1009 ? 5.681 -6.329 -36.660 1.00 85.81 1009 THR A CA 1
ATOM 7813 C C . THR A 1 1009 ? 5.540 -6.602 -35.167 1.00 85.81 1009 THR A C 1
ATOM 7815 O O . THR A 1 1009 ? 4.663 -7.363 -34.772 1.00 85.81 1009 THR A O 1
ATOM 7818 N N . ALA A 1 1010 ? 6.388 -5.967 -34.365 1.00 92.69 1010 ALA A N 1
ATOM 7819 C CA . ALA A 1 1010 ? 6.318 -5.978 -32.908 1.00 92.69 1010 ALA A CA 1
ATOM 7820 C C . ALA A 1 1010 ? 6.527 -4.554 -32.385 1.00 92.69 1010 ALA A C 1
ATOM 7822 O O . ALA A 1 1010 ? 7.071 -3.710 -33.108 1.00 92.69 1010 ALA A O 1
ATOM 7823 N N . ARG A 1 1011 ? 6.093 -4.267 -31.158 1.00 93.25 1011 ARG A N 1
ATOM 7824 C CA . ARG A 1 1011 ? 6.373 -2.992 -30.484 1.00 93.25 1011 ARG A CA 1
ATOM 7825 C C . ARG A 1 1011 ? 7.822 -2.907 -30.014 1.00 93.25 1011 ARG A C 1
ATOM 7827 O O . ARG A 1 1011 ? 8.431 -1.845 -30.132 1.00 93.25 1011 ARG A O 1
ATOM 7834 N N . LYS A 1 1012 ? 8.363 -4.026 -29.535 1.00 94.56 1012 LYS A N 1
ATOM 7835 C CA . LYS A 1 1012 ? 9.737 -4.181 -29.055 1.00 94.56 1012 LYS A CA 1
ATOM 7836 C C . LYS A 1 1012 ? 10.360 -5.427 -29.684 1.00 94.56 1012 LYS A C 1
ATOM 7838 O O . LYS A 1 1012 ? 9.688 -6.435 -29.889 1.00 94.56 1012 LYS A O 1
ATOM 7843 N N . PHE A 1 1013 ? 11.640 -5.344 -30.015 1.00 93.50 1013 PHE A N 1
ATOM 7844 C CA . PHE A 1 1013 ? 12.463 -6.470 -30.435 1.00 93.50 1013 PHE A CA 1
ATOM 7845 C C . PHE A 1 1013 ? 13.730 -6.497 -29.584 1.00 93.50 1013 PHE A C 1
ATOM 7847 O O . PHE A 1 1013 ? 14.383 -5.467 -29.444 1.00 93.50 1013 PHE A O 1
ATOM 7854 N N . SER A 1 1014 ? 14.070 -7.664 -29.045 1.00 94.81 1014 SER A N 1
ATOM 7855 C CA . SER A 1 1014 ? 15.194 -7.844 -28.129 1.00 94.81 1014 SER A CA 1
ATOM 7856 C C . SER A 1 1014 ? 16.169 -8.895 -28.652 1.00 94.81 1014 SER A C 1
ATOM 7858 O O . SER A 1 1014 ? 15.766 -9.915 -29.213 1.00 94.81 1014 SER A O 1
ATOM 7860 N N . LEU A 1 1015 ? 17.452 -8.641 -28.428 1.00 93.81 1015 LEU A N 1
ATOM 7861 C CA . LEU A 1 1015 ? 18.552 -9.589 -28.525 1.00 93.81 1015 LEU A CA 1
ATOM 7862 C C . LEU A 1 1015 ? 19.248 -9.643 -27.167 1.00 93.81 1015 LEU A C 1
ATOM 7864 O O . LEU A 1 1015 ? 19.566 -8.597 -26.604 1.00 93.81 1015 LEU A O 1
ATOM 7868 N N . ASP A 1 1016 ? 19.497 -10.839 -26.655 1.00 92.38 1016 ASP A N 1
ATOM 7869 C CA . ASP A 1 1016 ? 20.058 -11.084 -25.330 1.00 92.38 1016 ASP A CA 1
ATOM 7870 C C . ASP A 1 1016 ? 21.196 -12.107 -25.369 1.00 92.38 1016 ASP A C 1
ATOM 7872 O O . ASP A 1 1016 ? 21.375 -12.824 -26.355 1.00 92.38 1016 ASP A O 1
ATOM 7876 N N . ASN A 1 1017 ? 21.967 -12.175 -24.278 1.00 85.94 1017 ASN A N 1
ATOM 7877 C CA . ASN A 1 1017 ? 23.082 -13.113 -24.109 1.00 85.94 1017 ASN A CA 1
ATOM 7878 C C . ASN A 1 1017 ? 24.079 -13.079 -25.283 1.00 85.94 1017 ASN A C 1
ATOM 7880 O O . ASN A 1 1017 ? 24.619 -14.109 -25.692 1.00 85.94 1017 ASN A O 1
ATOM 7884 N N . LEU A 1 1018 ? 24.298 -11.886 -25.846 1.00 90.31 1018 LEU A N 1
ATOM 7885 C CA . LEU A 1 1018 ? 25.052 -11.730 -27.086 1.00 90.31 1018 LEU A CA 1
ATOM 7886 C C . LEU A 1 1018 ? 26.544 -11.998 -26.889 1.00 90.31 1018 LEU A C 1
ATOM 7888 O O . LEU A 1 1018 ? 27.172 -12.605 -27.757 1.00 90.31 1018 LEU A O 1
ATOM 7892 N N . ASN A 1 1019 ? 27.106 -11.521 -25.770 1.00 86.62 1019 ASN A N 1
ATOM 7893 C CA . ASN A 1 1019 ? 28.544 -11.506 -25.491 1.00 86.62 1019 ASN A CA 1
ATOM 7894 C C . ASN A 1 1019 ? 29.381 -11.080 -26.720 1.00 86.62 1019 ASN A C 1
ATOM 7896 O O . ASN A 1 1019 ? 30.431 -11.653 -27.023 1.00 86.62 1019 ASN A O 1
ATOM 7900 N N . ALA A 1 1020 ? 28.865 -10.108 -27.477 1.00 89.56 1020 ALA A N 1
ATOM 7901 C CA . ALA A 1 1020 ? 29.461 -9.644 -28.719 1.00 89.56 1020 ALA A CA 1
ATOM 7902 C C . ALA A 1 1020 ? 30.488 -8.547 -28.425 1.00 89.56 1020 ALA A C 1
ATOM 7904 O O . ALA A 1 1020 ? 30.266 -7.691 -27.571 1.00 89.56 1020 ALA A O 1
ATOM 7905 N N . PHE A 1 1021 ? 31.603 -8.554 -29.148 1.00 92.19 1021 PHE A N 1
ATOM 7906 C CA . PHE A 1 1021 ? 32.638 -7.529 -29.045 1.00 92.19 1021 PHE A CA 1
ATOM 7907 C C . PHE A 1 1021 ? 32.492 -6.567 -30.218 1.00 92.19 1021 PHE A C 1
ATOM 7909 O O . PHE A 1 1021 ? 32.330 -6.999 -31.358 1.00 92.19 1021 PHE A O 1
ATOM 7916 N N . GLY A 1 1022 ? 32.493 -5.270 -29.933 1.00 92.12 1022 GLY A N 1
ATOM 7917 C CA . GLY A 1 1022 ? 32.387 -4.270 -30.983 1.00 92.12 1022 GLY A CA 1
ATOM 7918 C C . GLY A 1 1022 ? 32.374 -2.847 -30.464 1.00 92.12 1022 GLY A C 1
ATOM 7919 O O . GLY A 1 1022 ? 31.996 -2.578 -29.321 1.00 92.12 1022 GLY A O 1
ATOM 7920 N N . ARG A 1 1023 ? 32.756 -1.920 -31.340 1.00 95.62 1023 ARG A N 1
ATOM 7921 C CA . ARG A 1 1023 ? 32.590 -0.474 -31.141 1.00 95.62 1023 ARG A CA 1
ATOM 7922 C C . ARG A 1 1023 ? 31.420 0.080 -31.952 1.00 95.62 1023 ARG A C 1
ATOM 7924 O O . ARG A 1 1023 ? 30.753 1.009 -31.506 1.00 95.62 1023 ARG A O 1
ATOM 7931 N N . TYR A 1 1024 ? 31.186 -0.469 -33.140 1.00 98.00 1024 TYR A N 1
ATOM 7932 C CA . TYR A 1 1024 ? 30.202 0.034 -34.089 1.00 98.00 1024 TYR A CA 1
ATOM 7933 C C . TYR A 1 1024 ? 29.027 -0.926 -34.192 1.00 98.00 1024 TYR A C 1
ATOM 7935 O O . TYR A 1 1024 ? 29.219 -2.124 -34.402 1.00 98.00 1024 TYR A O 1
ATOM 7943 N N . VAL A 1 1025 ? 27.813 -0.390 -34.092 1.00 98.44 1025 VAL A N 1
ATOM 7944 C CA . VAL A 1 1025 ? 26.569 -1.143 -34.273 1.00 98.44 1025 VAL A CA 1
ATOM 7945 C C . VAL A 1 1025 ? 25.794 -0.526 -35.427 1.00 98.44 1025 VAL A C 1
ATOM 7947 O O . VAL A 1 1025 ? 25.504 0.665 -35.402 1.00 98.44 1025 VAL A O 1
ATOM 7950 N N . ARG A 1 1026 ? 25.462 -1.325 -36.442 1.00 98.31 1026 ARG A N 1
ATOM 7951 C CA . ARG A 1 1026 ? 24.684 -0.906 -37.611 1.00 98.31 1026 ARG A CA 1
ATOM 7952 C C . ARG A 1 1026 ? 23.370 -1.668 -37.674 1.00 98.31 1026 ARG A C 1
ATOM 7954 O O . ARG A 1 1026 ? 23.359 -2.896 -37.697 1.00 98.31 1026 ARG A O 1
ATOM 7961 N N . ILE A 1 1027 ? 22.270 -0.935 -37.788 1.00 98.25 1027 ILE A N 1
ATOM 7962 C CA . ILE A 1 1027 ? 20.959 -1.465 -38.154 1.00 98.25 1027 ILE A CA 1
ATOM 7963 C C . ILE A 1 1027 ? 20.733 -1.131 -39.630 1.00 98.25 1027 ILE A C 1
ATOM 7965 O O . ILE A 1 1027 ? 20.699 0.042 -39.986 1.00 98.25 1027 ILE A O 1
ATOM 7969 N N . GLN A 1 1028 ? 20.610 -2.128 -40.509 1.00 97.88 1028 GLN A N 1
ATOM 7970 C CA . GLN A 1 1028 ? 20.500 -1.901 -41.958 1.00 97.88 1028 GLN A CA 1
ATOM 7971 C C . GLN A 1 1028 ? 19.381 -2.728 -42.593 1.00 97.88 1028 GLN A C 1
ATOM 7973 O O . GLN A 1 1028 ? 19.325 -3.948 -42.439 1.00 97.88 1028 GLN A O 1
ATOM 7978 N N . ALA A 1 1029 ? 18.485 -2.069 -43.324 1.00 96.56 1029 ALA A N 1
ATOM 7979 C CA . ALA A 1 1029 ? 17.304 -2.705 -43.892 1.00 96.56 1029 ALA A CA 1
ATOM 7980 C C . ALA A 1 1029 ? 17.592 -3.423 -45.216 1.00 96.56 1029 ALA A C 1
ATOM 7982 O O . ALA A 1 1029 ? 18.545 -3.110 -45.930 1.00 96.56 1029 ALA A O 1
ATOM 7983 N N . VAL A 1 1030 ? 16.735 -4.383 -45.561 1.00 95.56 1030 VAL A N 1
ATOM 7984 C CA . VAL A 1 1030 ? 16.803 -5.136 -46.817 1.00 95.56 1030 VAL A CA 1
ATOM 7985 C C . VAL A 1 1030 ? 15.922 -4.475 -47.881 1.00 95.56 1030 VAL A C 1
ATOM 7987 O O . VAL A 1 1030 ? 14.715 -4.325 -47.694 1.00 95.56 1030 VAL A O 1
ATOM 7990 N N . GLY A 1 1031 ? 16.501 -4.161 -49.044 1.00 94.50 1031 GLY A N 1
ATOM 7991 C CA . GLY A 1 1031 ? 15.755 -3.648 -50.199 1.00 94.50 1031 GLY A CA 1
ATOM 7992 C C . GLY A 1 1031 ? 15.364 -2.171 -50.087 1.00 94.50 1031 GLY A C 1
ATOM 7993 O O . GLY A 1 1031 ? 15.941 -1.423 -49.304 1.00 94.50 1031 GLY A O 1
ATOM 7994 N N . THR A 1 1032 ? 14.400 -1.736 -50.905 1.00 95.81 1032 THR A N 1
ATOM 7995 C CA . THR A 1 1032 ? 13.918 -0.346 -50.903 1.00 95.81 1032 THR A CA 1
ATOM 7996 C C . THR A 1 1032 ? 12.871 -0.145 -49.813 1.00 95.81 1032 THR A C 1
ATOM 7998 O O . THR A 1 1032 ? 11.738 -0.608 -49.943 1.00 95.81 1032 THR A O 1
ATOM 8001 N N . THR A 1 1033 ? 13.239 0.540 -48.737 1.00 95.50 1033 THR A N 1
ATOM 8002 C CA . THR A 1 1033 ? 12.364 0.790 -47.586 1.00 95.50 1033 THR A CA 1
ATOM 8003 C C . THR A 1 1033 ? 12.856 2.011 -46.808 1.00 95.50 1033 THR A C 1
ATOM 8005 O O . THR A 1 1033 ? 13.772 2.698 -47.246 1.00 95.50 1033 THR A O 1
ATOM 8008 N N . LYS A 1 1034 ? 12.240 2.294 -45.663 1.00 94.75 1034 LYS A N 1
ATOM 8009 C CA . LYS A 1 1034 ? 12.769 3.194 -44.637 1.00 94.75 1034 LYS A CA 1
ATOM 8010 C C . LYS A 1 1034 ? 13.076 2.413 -43.363 1.00 94.75 1034 LYS A C 1
ATOM 8012 O O . LYS A 1 1034 ? 12.418 1.416 -43.068 1.00 94.75 1034 LYS A O 1
ATOM 8017 N N . ILE A 1 1035 ? 14.023 2.918 -42.589 1.00 94.19 1035 ILE A N 1
ATOM 8018 C CA . ILE A 1 1035 ? 14.201 2.612 -41.169 1.00 94.19 1035 ILE A CA 1
ATOM 8019 C C . ILE A 1 1035 ? 13.592 3.741 -40.342 1.00 94.19 1035 ILE A C 1
ATOM 8021 O O . ILE A 1 1035 ? 13.850 4.914 -40.630 1.00 94.19 1035 ILE A O 1
ATOM 8025 N N . ALA A 1 1036 ? 12.824 3.372 -39.317 1.00 94.06 1036 ALA A N 1
ATOM 8026 C CA . ALA A 1 1036 ? 12.427 4.264 -38.242 1.00 94.06 1036 ALA A CA 1
ATOM 8027 C C . ALA A 1 1036 ? 12.529 3.537 -36.892 1.00 94.06 1036 ALA A C 1
ATOM 8029 O O . ALA A 1 1036 ? 12.295 2.332 -36.804 1.00 94.06 1036 ALA A O 1
ATOM 8030 N N . HIS A 1 1037 ? 12.910 4.253 -35.841 1.00 94.12 1037 HIS A N 1
ATOM 8031 C CA . HIS A 1 1037 ? 13.073 3.689 -34.502 1.00 94.12 1037 HIS A CA 1
ATOM 8032 C C . HIS A 1 1037 ? 12.519 4.661 -33.475 1.00 94.12 1037 HIS A C 1
ATOM 8034 O O . HIS A 1 1037 ? 12.809 5.852 -33.546 1.00 94.12 1037 HIS A O 1
ATOM 8040 N N . ALA A 1 1038 ? 11.734 4.153 -32.526 1.00 92.94 1038 ALA A N 1
ATOM 8041 C CA . ALA A 1 1038 ? 11.395 4.923 -31.338 1.00 92.94 1038 ALA A CA 1
ATOM 8042 C C . ALA A 1 1038 ? 12.632 5.054 -30.441 1.00 92.94 1038 ALA A C 1
ATOM 8044 O O . ALA A 1 1038 ? 12.991 6.159 -30.079 1.00 92.94 1038 ALA A O 1
ATOM 8045 N N . GLU A 1 1039 ? 13.314 3.938 -30.168 1.00 94.06 1039 GLU A N 1
ATOM 8046 C CA . GLU A 1 1039 ? 14.489 3.882 -29.292 1.00 94.06 1039 GLU A CA 1
ATOM 8047 C C . GLU A 1 1039 ? 15.350 2.646 -29.630 1.00 94.06 1039 GLU A C 1
ATOM 8049 O O . GLU A 1 1039 ? 14.826 1.615 -30.062 1.00 94.06 1039 GLU A O 1
ATOM 8054 N N . VAL A 1 1040 ? 16.664 2.739 -29.430 1.00 96.19 1040 VAL A N 1
ATOM 8055 C CA . VAL A 1 1040 ? 17.671 1.680 -29.553 1.00 96.19 1040 VAL A CA 1
ATOM 8056 C C . VAL A 1 1040 ? 18.495 1.657 -28.265 1.00 96.19 1040 VAL A C 1
ATOM 8058 O O . VAL A 1 1040 ? 19.342 2.515 -28.009 1.00 96.19 1040 VAL A O 1
ATOM 8061 N N . GLU A 1 1041 ? 18.274 0.641 -27.444 1.00 95.88 1041 GLU A N 1
ATOM 8062 C CA . GLU A 1 1041 ? 18.917 0.494 -26.144 1.00 95.88 1041 GLU A CA 1
ATOM 8063 C C . GLU A 1 1041 ? 19.948 -0.623 -26.204 1.00 95.88 1041 GLU A C 1
ATOM 8065 O O . GLU A 1 1041 ? 19.621 -1.767 -26.507 1.00 95.88 1041 GLU A O 1
ATOM 8070 N N . ILE A 1 1042 ? 21.203 -0.297 -25.908 1.00 96.75 1042 ILE A N 1
ATOM 8071 C CA . ILE A 1 1042 ? 22.293 -1.272 -25.893 1.00 96.75 1042 ILE A CA 1
ATOM 8072 C C . ILE A 1 1042 ? 22.863 -1.328 -24.486 1.00 96.75 1042 ILE A C 1
ATOM 8074 O O . ILE A 1 1042 ? 23.329 -0.310 -23.969 1.00 96.75 1042 ILE A O 1
ATOM 8078 N N . ILE A 1 1043 ? 22.837 -2.517 -23.887 1.00 96.50 1043 ILE A N 1
ATOM 8079 C CA . ILE A 1 1043 ? 23.443 -2.798 -22.587 1.00 96.50 1043 ILE A CA 1
ATOM 8080 C C . ILE A 1 1043 ? 24.766 -3.519 -22.808 1.00 96.50 1043 ILE A C 1
ATOM 8082 O O . ILE A 1 1043 ? 24.840 -4.524 -23.521 1.00 96.50 1043 ILE A O 1
ATOM 8086 N N . GLY A 1 1044 ? 25.809 -3.022 -22.160 1.00 94.88 1044 GLY A N 1
ATOM 8087 C CA . GLY A 1 1044 ? 27.142 -3.590 -22.258 1.00 94.88 1044 GLY A CA 1
ATOM 8088 C C . GLY A 1 1044 ? 28.083 -3.041 -21.200 1.00 94.88 1044 GLY A C 1
ATOM 8089 O O . GLY A 1 1044 ? 27.658 -2.333 -20.291 1.00 94.88 1044 GLY A O 1
ATOM 8090 N N . ARG A 1 1045 ? 29.368 -3.366 -21.315 1.00 93.00 1045 ARG A N 1
ATOM 8091 C CA . ARG A 1 1045 ? 30.415 -2.916 -20.388 1.00 93.00 1045 ARG A CA 1
ATOM 8092 C C . ARG A 1 1045 ? 31.725 -2.631 -21.112 1.00 93.00 1045 ARG A C 1
ATOM 8094 O O . ARG A 1 1045 ? 32.010 -3.213 -22.161 1.00 93.00 1045 ARG A O 1
ATOM 8101 N N . SER A 1 1046 ? 32.532 -1.738 -20.542 1.00 89.00 1046 SER A N 1
ATOM 8102 C CA . SER A 1 1046 ? 33.904 -1.500 -21.005 1.00 89.00 1046 SER A CA 1
ATOM 8103 C C . SER A 1 1046 ? 34.789 -2.728 -20.794 1.00 89.00 1046 SER A C 1
ATOM 8105 O O . SER A 1 1046 ? 34.589 -3.510 -19.863 1.00 89.00 1046 SER A O 1
ATOM 8107 N N . LEU A 1 1047 ? 35.810 -2.871 -21.637 1.00 80.50 1047 LEU A N 1
ATOM 8108 C CA . LEU A 1 1047 ? 36.869 -3.855 -21.434 1.00 80.50 1047 LEU A CA 1
ATOM 8109 C C . LEU A 1 1047 ? 37.747 -3.427 -20.248 1.00 80.50 1047 LEU A C 1
ATOM 8111 O O . LEU A 1 1047 ? 38.196 -2.283 -20.181 1.00 80.50 1047 LEU A O 1
ATOM 8115 N N . ALA A 1 1048 ? 38.013 -4.335 -19.308 1.00 59.97 1048 ALA A N 1
ATOM 8116 C CA . ALA A 1 1048 ? 38.928 -4.053 -18.207 1.00 59.97 1048 ALA A CA 1
ATOM 8117 C C . ALA A 1 1048 ? 40.372 -3.945 -18.737 1.00 59.97 1048 ALA A C 1
ATOM 8119 O O . ALA A 1 1048 ? 40.972 -4.934 -19.157 1.00 59.97 1048 ALA A O 1
ATOM 8120 N N . LEU A 1 1049 ? 40.956 -2.744 -18.697 1.00 49.16 1049 LEU A N 1
ATOM 8121 C CA . LEU A 1 1049 ? 42.381 -2.510 -18.952 1.00 49.16 1049 LEU A CA 1
ATOM 8122 C C . LEU A 1 1049 ? 43.203 -2.891 -17.709 1.00 49.16 1049 LEU A C 1
ATOM 8124 O O . LEU A 1 1049 ? 43.758 -2.017 -17.058 1.00 49.16 1049 LEU A O 1
ATOM 8128 N N . ASN A 1 1050 ? 43.223 -4.174 -17.331 1.00 37.69 1050 ASN A N 1
ATOM 8129 C CA . ASN A 1 1050 ? 44.345 -4.841 -16.651 1.00 37.69 1050 ASN A CA 1
ATOM 8130 C C . ASN A 1 1050 ? 43.997 -6.286 -16.264 1.00 37.69 1050 ASN A C 1
ATOM 8132 O O . ASN A 1 1050 ? 42.987 -6.552 -15.622 1.00 37.69 1050 ASN A O 1
ATOM 8136 N N . SER A 1 1051 ? 44.940 -7.177 -16.585 1.00 33.25 1051 SER A N 1
ATOM 8137 C CA . SER A 1 1051 ? 44.981 -8.621 -16.323 1.00 33.25 1051 SER A CA 1
ATOM 8138 C C . SER A 1 1051 ? 43.976 -9.471 -17.100 1.00 33.25 1051 SER A C 1
ATOM 8140 O O . SER A 1 1051 ? 42.791 -9.534 -16.793 1.00 33.25 1051 SER A O 1
ATOM 8142 N N . ALA A 1 1052 ? 44.516 -10.207 -18.071 1.00 39.72 1052 ALA A N 1
ATOM 8143 C CA . ALA A 1 1052 ? 43.875 -11.312 -18.762 1.00 39.72 1052 ALA A CA 1
ATOM 8144 C C . ALA A 1 1052 ? 43.228 -12.304 -17.777 1.00 39.72 1052 ALA A C 1
ATOM 8146 O O . ALA A 1 1052 ? 43.879 -13.202 -17.254 1.00 39.72 1052 ALA A O 1
ATOM 8147 N N . ALA A 1 1053 ? 41.927 -12.157 -17.562 1.00 36.12 1053 ALA A N 1
ATOM 8148 C CA . ALA A 1 1053 ? 41.049 -13.253 -17.194 1.00 36.12 1053 ALA A CA 1
ATOM 8149 C C . ALA A 1 1053 ? 40.097 -13.453 -18.377 1.00 36.12 1053 ALA A C 1
ATOM 8151 O O . ALA A 1 1053 ? 38.968 -12.970 -18.389 1.00 36.12 1053 ALA A O 1
ATOM 8152 N N . LEU A 1 1054 ? 40.612 -14.093 -19.430 1.00 39.94 1054 LEU A N 1
ATOM 8153 C CA . LEU A 1 1054 ? 39.766 -14.681 -20.466 1.00 39.94 1054 LEU A CA 1
ATOM 8154 C C . LEU A 1 1054 ? 38.998 -15.866 -19.844 1.00 39.94 1054 LEU A C 1
ATOM 8156 O O . LEU A 1 1054 ? 39.496 -16.476 -18.893 1.00 39.94 1054 LEU A O 1
ATOM 8160 N N . PRO A 1 1055 ? 37.790 -16.192 -20.333 1.00 45.94 1055 PRO A N 1
ATOM 8161 C CA . PRO A 1 1055 ? 37.010 -17.301 -19.805 1.00 45.94 1055 PRO A CA 1
ATOM 8162 C C . PRO A 1 1055 ? 37.747 -18.608 -20.132 1.00 45.94 1055 PRO A C 1
ATOM 8164 O O . PRO A 1 1055 ? 37.834 -18.976 -21.299 1.00 45.94 1055 PRO A O 1
ATOM 8167 N N . ILE A 1 1056 ? 38.275 -19.259 -19.082 1.00 52.09 1056 ILE A N 1
ATOM 8168 C CA . ILE A 1 1056 ? 39.124 -20.477 -19.006 1.00 52.09 1056 ILE A CA 1
ATOM 8169 C C . ILE A 1 1056 ? 40.572 -20.189 -18.579 1.00 52.09 1056 ILE A C 1
ATOM 8171 O O . ILE A 1 1056 ? 41.292 -19.401 -19.186 1.00 52.09 1056 ILE A O 1
ATOM 8175 N N . SER A 1 1057 ? 41.027 -20.899 -17.538 1.00 61.03 1057 SER A N 1
ATOM 8176 C CA . SER A 1 1057 ? 42.417 -20.892 -17.072 1.00 61.03 1057 SER A CA 1
ATOM 8177 C C . SER A 1 1057 ? 43.128 -22.168 -17.548 1.00 61.03 1057 SER A C 1
ATOM 8179 O O . SER A 1 1057 ? 43.031 -23.238 -16.944 1.00 61.03 1057 SER A O 1
ATOM 8181 N N . LEU A 1 1058 ? 43.834 -22.061 -18.680 1.00 72.56 1058 LEU A N 1
ATOM 8182 C CA . LEU A 1 1058 ? 44.789 -23.075 -19.134 1.00 72.56 1058 LEU A CA 1
ATOM 8183 C C . LEU A 1 1058 ? 45.932 -23.148 -18.108 1.00 72.56 1058 LEU A C 1
ATOM 8185 O O . LEU A 1 1058 ? 46.706 -22.200 -17.982 1.00 72.56 1058 LEU A O 1
ATOM 8189 N N . LEU A 1 1059 ? 46.032 -24.255 -17.370 1.00 69.75 1059 LEU A N 1
ATOM 8190 C CA . LEU A 1 1059 ? 47.038 -24.424 -16.316 1.00 69.75 1059 LEU A CA 1
ATOM 8191 C C . LEU A 1 1059 ? 48.430 -24.686 -16.893 1.00 69.75 1059 LEU A C 1
ATOM 8193 O O . LEU A 1 1059 ? 49.428 -24.183 -16.378 1.00 69.75 1059 LEU A O 1
ATOM 8197 N N . LEU A 1 1060 ? 48.505 -25.499 -17.949 1.00 79.00 1060 LEU A N 1
ATOM 8198 C CA . LEU A 1 1060 ? 49.763 -25.929 -18.552 1.00 79.00 1060 LEU A CA 1
ATOM 8199 C C . LEU A 1 1060 ? 49.561 -26.297 -20.022 1.00 79.00 1060 LEU A C 1
ATOM 8201 O O . LEU A 1 1060 ? 48.562 -26.915 -20.374 1.00 79.00 1060 LEU A O 1
ATOM 8205 N N . PHE A 1 1061 ? 50.557 -25.990 -20.852 1.00 89.00 1061 PHE A N 1
ATOM 8206 C CA . PHE A 1 1061 ? 50.757 -26.586 -22.173 1.00 89.00 1061 PHE A CA 1
ATOM 8207 C C . PHE A 1 1061 ? 52.249 -26.844 -22.371 1.00 89.00 1061 PHE A C 1
ATOM 8209 O O . PHE A 1 1061 ? 53.047 -25.927 -22.154 1.00 89.00 1061 PHE A O 1
ATOM 8216 N N . ASP A 1 1062 ? 52.625 -28.055 -22.780 1.00 87.56 1062 ASP A N 1
ATOM 8217 C CA . ASP A 1 1062 ? 54.008 -28.445 -23.062 1.00 87.56 1062 ASP A CA 1
ATOM 8218 C C . ASP A 1 1062 ? 54.125 -29.305 -24.335 1.00 87.56 1062 ASP A C 1
ATOM 8220 O O . ASP A 1 1062 ? 53.154 -29.908 -24.800 1.00 87.56 1062 ASP A O 1
ATOM 8224 N N . ALA A 1 1063 ? 55.326 -29.334 -24.917 1.00 86.50 1063 ALA A N 1
ATOM 8225 C CA . ALA A 1 1063 ? 55.656 -30.086 -26.120 1.00 86.50 1063 ALA A CA 1
ATOM 8226 C C . ALA A 1 1063 ? 57.018 -30.785 -25.971 1.00 86.50 1063 ALA A C 1
ATOM 8228 O O . ALA A 1 1063 ? 58.050 -30.130 -25.837 1.00 86.50 1063 ALA A O 1
ATOM 8229 N N . THR A 1 1064 ? 57.063 -32.116 -26.051 1.00 83.12 1064 THR A N 1
ATOM 8230 C CA . THR A 1 1064 ? 58.290 -32.900 -25.822 1.00 83.12 1064 THR A CA 1
ATOM 8231 C C . THR A 1 1064 ? 58.573 -33.876 -26.959 1.00 83.12 1064 THR A C 1
ATOM 8233 O O . THR A 1 1064 ? 57.712 -34.652 -27.374 1.00 83.12 1064 THR A O 1
ATOM 8236 N N . ARG A 1 1065 ? 59.810 -33.894 -27.471 1.00 83.94 1065 ARG A N 1
ATOM 8237 C CA . ARG A 1 1065 ? 60.230 -34.883 -28.475 1.00 83.94 1065 ARG A CA 1
ATOM 8238 C C . ARG A 1 1065 ? 60.446 -36.248 -27.826 1.00 83.94 1065 ARG A C 1
ATOM 8240 O O . ARG A 1 1065 ? 61.300 -36.385 -26.958 1.00 83.94 1065 ARG A O 1
ATOM 8247 N N . LEU A 1 1066 ? 59.711 -37.258 -28.291 1.00 78.19 1066 LEU A N 1
ATOM 8248 C CA . LEU A 1 1066 ? 59.818 -38.626 -27.778 1.00 78.19 1066 LEU A CA 1
ATOM 8249 C C . LEU A 1 1066 ? 60.904 -39.434 -28.500 1.00 78.19 1066 LEU A C 1
ATOM 8251 O O . LEU A 1 1066 ? 61.595 -40.232 -27.876 1.00 78.19 1066 LEU A O 1
ATOM 8255 N N . ASP A 1 1067 ? 61.042 -39.248 -29.816 1.00 77.81 1067 ASP A N 1
ATOM 8256 C CA . ASP A 1 1067 ? 62.038 -39.925 -30.655 1.00 77.81 1067 ASP A CA 1
ATOM 8257 C C . ASP A 1 1067 ? 62.267 -39.189 -31.996 1.00 77.81 1067 ASP A C 1
ATOM 8259 O O . ASP A 1 1067 ? 61.781 -38.072 -32.211 1.00 77.81 1067 ASP A O 1
ATOM 8263 N N . LYS A 1 1068 ? 63.013 -39.822 -32.919 1.00 72.69 1068 LYS A N 1
ATOM 8264 C CA . LYS A 1 1068 ? 63.343 -39.291 -34.258 1.00 72.69 1068 LYS A CA 1
ATOM 8265 C C . LYS A 1 1068 ? 62.113 -39.017 -35.150 1.00 72.69 1068 LYS A C 1
ATOM 8267 O O . LYS A 1 1068 ? 62.269 -38.419 -36.210 1.00 72.69 1068 LYS A O 1
ATOM 8272 N N . ALA A 1 1069 ? 60.909 -39.440 -34.772 1.00 80.38 1069 ALA A N 1
ATOM 8273 C CA . ALA A 1 1069 ? 59.706 -39.292 -35.588 1.00 80.38 1069 ALA A CA 1
ATOM 8274 C C . ALA A 1 1069 ? 58.491 -38.719 -34.840 1.00 80.38 1069 ALA A C 1
ATOM 8276 O O . ALA A 1 1069 ? 57.472 -38.472 -35.484 1.00 80.38 1069 ALA A O 1
ATOM 8277 N N . ARG A 1 1070 ? 58.551 -38.521 -33.515 1.00 88.88 1070 ARG A N 1
ATOM 8278 C CA . ARG A 1 1070 ? 57.377 -38.157 -32.702 1.00 88.88 1070 ARG A CA 1
ATOM 8279 C C . ARG A 1 1070 ? 57.645 -37.028 -31.708 1.00 88.88 1070 ARG A C 1
ATOM 8281 O O . ARG A 1 1070 ? 58.650 -37.043 -30.996 1.00 88.88 1070 ARG A O 1
ATOM 8288 N N . VAL A 1 1071 ? 56.694 -36.098 -31.615 1.00 88.56 1071 VAL A N 1
ATOM 8289 C CA . VAL A 1 1071 ? 56.599 -35.056 -30.581 1.00 88.56 1071 VAL A CA 1
ATOM 8290 C C . VAL A 1 1071 ? 55.248 -35.180 -29.883 1.00 88.56 1071 VAL A C 1
ATOM 8292 O O . VAL A 1 1071 ? 54.224 -35.322 -30.542 1.00 88.56 1071 VAL A O 1
ATOM 8295 N N . GLN A 1 1072 ? 55.244 -35.166 -28.558 1.00 93.56 1072 GLN A N 1
ATOM 8296 C CA . GLN A 1 1072 ? 54.047 -35.213 -27.728 1.00 93.56 1072 GLN A CA 1
ATOM 8297 C C . GLN A 1 1072 ? 53.675 -33.807 -27.265 1.00 93.56 1072 GLN A C 1
ATOM 8299 O O . GLN A 1 1072 ? 54.560 -33.037 -26.914 1.00 93.56 1072 GLN A O 1
ATOM 8304 N N . LEU A 1 1073 ? 52.384 -33.499 -27.285 1.00 95.69 1073 LEU A N 1
ATOM 8305 C CA . LEU A 1 1073 ? 51.773 -32.272 -26.789 1.00 95.69 1073 LEU A CA 1
ATOM 8306 C C . LEU A 1 1073 ? 50.867 -32.651 -25.621 1.00 95.69 1073 LEU A C 1
ATOM 8308 O O . LEU A 1 1073 ? 49.986 -33.490 -25.811 1.00 95.69 1073 LEU A O 1
ATOM 8312 N N . ASP A 1 1074 ? 51.071 -32.048 -24.456 1.00 92.12 1074 ASP A N 1
ATOM 8313 C CA . ASP A 1 1074 ? 50.280 -32.295 -23.246 1.00 92.12 1074 ASP A CA 1
ATOM 8314 C C . ASP A 1 1074 ? 49.755 -30.958 -22.699 1.00 92.12 1074 ASP A C 1
ATOM 8316 O O . ASP A 1 1074 ? 50.497 -29.973 -22.655 1.00 92.12 1074 ASP A O 1
ATOM 8320 N N . TRP A 1 1075 ? 48.479 -30.898 -22.306 1.00 94.50 1075 TRP A N 1
ATOM 8321 C CA . TRP A 1 1075 ? 47.898 -29.703 -21.680 1.00 94.50 1075 TRP A CA 1
ATOM 8322 C C . TRP A 1 1075 ? 46.809 -30.018 -20.661 1.00 94.50 1075 TRP A C 1
ATOM 8324 O O . TRP A 1 1075 ? 46.186 -31.079 -20.710 1.00 94.50 1075 TRP A O 1
ATOM 8334 N N . THR A 1 1076 ? 46.580 -29.066 -19.756 1.00 90.38 1076 THR A N 1
ATOM 8335 C CA . THR A 1 1076 ? 45.595 -29.174 -18.675 1.00 90.38 1076 THR A CA 1
ATOM 8336 C C . THR A 1 1076 ? 44.779 -27.889 -18.555 1.00 90.38 1076 THR A C 1
ATOM 8338 O O . THR A 1 1076 ? 45.351 -26.796 -18.519 1.00 90.38 1076 THR A O 1
ATOM 8341 N N . THR A 1 1077 ? 43.459 -28.013 -18.447 1.00 88.75 1077 THR A N 1
ATOM 8342 C CA . THR A 1 1077 ? 42.519 -26.927 -18.114 1.00 88.75 1077 THR A CA 1
ATOM 8343 C C . THR A 1 1077 ? 42.049 -27.075 -16.667 1.00 88.75 1077 THR A C 1
ATOM 8345 O O . THR A 1 1077 ? 41.786 -28.193 -16.235 1.00 88.75 1077 THR A O 1
ATOM 8348 N N . SER A 1 1078 ? 41.957 -25.979 -15.899 1.00 79.88 1078 SER A N 1
ATOM 8349 C CA . SER A 1 1078 ? 41.382 -26.027 -14.538 1.00 79.88 1078 SER A CA 1
ATOM 8350 C C . SER A 1 1078 ? 39.855 -26.046 -14.547 1.00 79.88 1078 SER A C 1
ATOM 8352 O O . SER A 1 1078 ? 39.247 -26.699 -13.709 1.00 79.88 1078 SER A O 1
ATOM 8354 N N . THR A 1 1079 ? 39.247 -25.340 -15.500 1.00 78.62 1079 THR A N 1
ATOM 8355 C CA . THR A 1 1079 ? 37.812 -25.337 -15.800 1.00 78.62 1079 THR A CA 1
ATOM 8356 C C . THR A 1 1079 ? 37.612 -25.120 -17.301 1.00 78.62 1079 THR A C 1
ATOM 8358 O O . THR A 1 1079 ? 38.478 -24.561 -17.974 1.00 78.62 1079 THR A O 1
ATOM 8361 N N . GLU A 1 1080 ? 36.468 -25.538 -17.838 1.00 82.06 1080 GLU A N 1
ATOM 8362 C CA . GLU A 1 1080 ? 36.025 -25.268 -19.207 1.00 82.06 1080 GLU A CA 1
ATOM 8363 C C . GLU A 1 1080 ? 34.618 -24.667 -19.189 1.00 82.06 1080 GLU A C 1
ATOM 8365 O O . GLU A 1 1080 ? 33.770 -25.044 -18.386 1.00 82.06 1080 GLU A O 1
ATOM 8370 N N . THR A 1 1081 ? 34.338 -23.706 -20.060 1.00 76.00 1081 THR A N 1
ATOM 8371 C CA . THR A 1 1081 ? 33.008 -23.120 -20.244 1.00 76.00 1081 THR A CA 1
ATOM 8372 C C . THR A 1 1081 ? 32.756 -22.978 -21.733 1.00 76.00 1081 THR A C 1
ATOM 8374 O O . THR A 1 1081 ? 33.485 -22.266 -22.413 1.00 76.00 1081 THR A O 1
ATOM 8377 N N . ASN A 1 1082 ? 31.737 -23.671 -22.241 1.00 75.00 1082 ASN A N 1
ATOM 8378 C CA . ASN A 1 1082 ? 31.383 -23.733 -23.660 1.00 75.00 1082 ASN A CA 1
ATOM 8379 C C . ASN A 1 1082 ? 32.544 -24.113 -24.605 1.00 75.00 1082 ASN A C 1
ATOM 8381 O O . ASN A 1 1082 ? 32.501 -23.775 -25.788 1.00 75.00 1082 ASN A O 1
ATOM 8385 N N . ASN A 1 1083 ? 33.549 -24.849 -24.127 1.00 81.62 1083 ASN A N 1
ATOM 8386 C CA . ASN A 1 1083 ? 34.706 -25.266 -24.911 1.00 81.62 1083 ASN A CA 1
ATOM 8387 C C . ASN A 1 1083 ? 34.325 -26.380 -25.895 1.00 81.62 1083 ASN A C 1
ATOM 8389 O O . ASN A 1 1083 ? 34.023 -27.510 -25.501 1.00 81.62 1083 ASN A O 1
ATOM 8393 N N . LYS A 1 1084 ? 34.370 -26.074 -27.192 1.00 85.88 1084 LYS A N 1
ATOM 8394 C CA . LYS A 1 1084 ? 34.126 -27.047 -28.260 1.00 85.88 1084 LYS A CA 1
ATOM 8395 C C . LYS A 1 1084 ? 35.353 -27.932 -28.482 1.00 85.88 1084 LYS A C 1
ATOM 8397 O O . LYS A 1 1084 ? 35.202 -29.103 -28.822 1.00 85.88 1084 LYS A O 1
ATOM 8402 N N . GLY A 1 1085 ? 36.559 -27.402 -28.281 1.00 89.06 1085 GLY A N 1
ATOM 8403 C CA . GLY A 1 1085 ? 37.804 -28.165 -28.327 1.00 89.06 1085 GLY A CA 1
ATOM 8404 C C . GLY A 1 1085 ? 39.019 -27.348 -28.748 1.00 89.06 1085 GLY A C 1
ATOM 8405 O O . GLY A 1 1085 ? 38.976 -26.128 -28.877 1.00 89.06 1085 GLY A O 1
ATOM 8406 N N . PHE A 1 1086 ? 40.132 -28.037 -28.980 1.00 94.75 1086 PHE A N 1
ATOM 8407 C CA . PHE A 1 1086 ? 41.438 -27.441 -29.235 1.00 94.75 1086 PHE A CA 1
ATOM 8408 C C . PHE A 1 1086 ? 41.936 -27.787 -30.638 1.00 94.75 1086 PHE A C 1
ATOM 8410 O O . PHE A 1 1086 ? 42.071 -28.957 -31.001 1.00 94.75 1086 PHE A O 1
ATOM 8417 N N . VAL A 1 1087 ? 42.283 -26.769 -31.426 1.00 95.12 1087 VAL A N 1
ATOM 8418 C CA . VAL A 1 1087 ? 43.113 -26.921 -32.624 1.00 95.12 1087 VAL A CA 1
ATOM 8419 C C . VAL A 1 1087 ? 44.574 -26.955 -32.189 1.00 95.12 1087 VAL A C 1
ATOM 8421 O O . VAL A 1 1087 ? 45.059 -26.019 -31.557 1.00 95.12 1087 VAL A O 1
ATOM 8424 N N . LEU A 1 1088 ? 45.296 -28.005 -32.569 1.00 96.31 1088 LEU A N 1
ATOM 8425 C CA . LEU A 1 1088 ? 46.738 -28.080 -32.369 1.00 96.31 1088 LEU A CA 1
ATOM 8426 C C . LEU A 1 1088 ? 47.432 -27.579 -33.624 1.00 96.31 1088 LEU A C 1
ATOM 8428 O O . LEU A 1 1088 ? 47.131 -28.049 -34.726 1.00 96.31 1088 LEU A O 1
ATOM 8432 N N . GLU A 1 1089 ? 48.360 -26.644 -33.462 1.00 93.25 1089 GLU A N 1
ATOM 8433 C CA . GLU A 1 1089 ? 49.058 -26.016 -34.576 1.00 93.25 1089 GLU A CA 1
ATOM 8434 C C . GLU A 1 1089 ? 50.575 -26.155 -34.449 1.00 93.25 1089 GLU A C 1
ATOM 8436 O O . GLU A 1 1089 ? 51.129 -26.104 -33.349 1.00 93.25 1089 GLU A O 1
ATOM 8441 N N . ARG A 1 1090 ? 51.251 -26.300 -35.594 1.00 95.56 1090 ARG A N 1
ATOM 8442 C CA . ARG A 1 1090 ? 52.707 -26.406 -35.709 1.00 95.56 1090 ARG A CA 1
ATOM 8443 C C . ARG A 1 1090 ? 53.263 -25.446 -36.753 1.00 95.56 1090 ARG A C 1
ATOM 8445 O O . ARG A 1 1090 ? 52.685 -25.301 -37.827 1.00 95.56 1090 ARG A O 1
ATOM 8452 N N . MET A 1 1091 ? 54.432 -24.887 -36.469 1.00 90.94 1091 MET A N 1
ATOM 8453 C CA . MET A 1 1091 ? 55.270 -24.161 -37.422 1.00 90.94 1091 MET A CA 1
ATOM 8454 C C . MET A 1 1091 ? 56.695 -24.720 -37.376 1.00 90.94 1091 MET A C 1
ATOM 8456 O O . MET A 1 1091 ? 57.302 -24.804 -36.309 1.00 90.94 1091 MET A O 1
ATOM 8460 N N . LEU A 1 1092 ? 57.251 -25.129 -38.509 1.00 88.06 1092 LEU A N 1
ATOM 8461 C CA . LEU A 1 1092 ? 58.657 -25.525 -38.610 1.00 88.06 1092 LEU A CA 1
ATOM 8462 C C . LEU A 1 1092 ? 59.541 -24.274 -38.719 1.00 88.06 1092 LEU A C 1
ATOM 8464 O O . LEU A 1 1092 ? 59.114 -23.264 -39.256 1.00 88.06 1092 LEU A O 1
ATOM 8468 N N . ALA A 1 1093 ? 60.795 -24.321 -38.261 1.00 73.88 1093 ALA A N 1
ATOM 8469 C CA . ALA A 1 1093 ? 61.672 -23.138 -38.251 1.00 73.88 1093 ALA A CA 1
ATOM 8470 C C . ALA A 1 1093 ? 61.939 -22.482 -39.627 1.00 73.88 1093 ALA A C 1
ATOM 8472 O O . ALA A 1 1093 ? 62.425 -21.357 -39.664 1.00 73.88 1093 ALA A O 1
ATOM 8473 N N . HIS A 1 1094 ? 61.663 -23.168 -40.743 1.00 74.00 1094 HIS A N 1
ATOM 8474 C CA . HIS A 1 1094 ? 61.757 -22.589 -42.093 1.00 74.00 1094 HIS A CA 1
ATOM 8475 C C . HIS A 1 1094 ? 60.419 -22.031 -42.614 1.00 74.00 1094 HIS A C 1
ATOM 8477 O O . HIS A 1 1094 ? 60.376 -21.470 -43.706 1.00 74.00 1094 HIS A O 1
ATOM 8483 N N . GLU A 1 1095 ? 59.331 -22.211 -41.866 1.00 79.56 1095 GLU A N 1
ATOM 8484 C CA . GLU A 1 1095 ? 57.987 -21.740 -42.191 1.00 79.56 1095 GLU A CA 1
ATOM 8485 C C . GLU A 1 1095 ? 57.699 -20.419 -41.466 1.00 79.56 1095 GLU A C 1
ATOM 8487 O O . GLU A 1 1095 ? 58.254 -20.133 -40.407 1.00 79.56 1095 GLU A O 1
ATOM 8492 N N . THR A 1 1096 ? 56.811 -19.604 -42.037 1.00 75.69 1096 THR A N 1
ATOM 8493 C CA . THR A 1 1096 ? 56.428 -18.290 -41.489 1.00 75.69 1096 THR A CA 1
ATOM 8494 C C . THR A 1 1096 ? 55.024 -18.265 -40.882 1.00 75.69 1096 THR A C 1
ATOM 8496 O O . THR A 1 1096 ? 54.599 -17.228 -40.377 1.00 75.69 1096 THR A O 1
ATOM 8499 N N . THR A 1 1097 ? 54.280 -19.377 -40.938 1.00 77.62 1097 THR A N 1
ATOM 8500 C CA . THR A 1 1097 ? 52.900 -19.473 -40.429 1.00 77.62 1097 THR A CA 1
ATOM 8501 C C . THR A 1 1097 ? 52.647 -20.813 -39.740 1.00 77.62 1097 THR A C 1
ATOM 8503 O O . THR A 1 1097 ? 53.238 -21.829 -40.099 1.00 77.62 1097 THR A O 1
ATOM 8506 N N . PHE A 1 1098 ? 51.758 -20.812 -38.742 1.00 89.62 1098 PHE A N 1
ATOM 8507 C CA . PHE A 1 1098 ? 51.301 -22.022 -38.061 1.00 89.62 1098 PHE A CA 1
ATOM 8508 C C . PHE A 1 1098 ? 50.276 -22.777 -38.914 1.00 89.62 1098 PHE A C 1
ATOM 8510 O O . PHE A 1 1098 ? 49.349 -22.185 -39.465 1.00 89.62 1098 PHE A O 1
ATOM 8517 N N . SER A 1 1099 ? 50.428 -24.096 -38.988 1.00 89.50 1099 SER A N 1
ATOM 8518 C CA . SER A 1 1099 ? 49.537 -25.010 -39.699 1.00 89.50 1099 SER A CA 1
ATOM 8519 C C . SER A 1 1099 ? 48.833 -25.949 -38.721 1.00 89.50 1099 SER A C 1
ATOM 8521 O O . SER A 1 1099 ? 49.438 -26.441 -37.768 1.00 89.50 1099 SER A O 1
ATOM 8523 N N . LYS A 1 1100 ? 47.541 -26.213 -38.945 1.00 95.56 1100 LYS A N 1
ATOM 8524 C CA . LYS A 1 1100 ? 46.766 -27.161 -38.133 1.00 95.56 1100 LYS A CA 1
ATOM 8525 C C . LYS A 1 1100 ? 47.301 -28.583 -38.322 1.00 95.56 1100 LYS A C 1
ATOM 8527 O O . LYS A 1 1100 ? 47.316 -29.094 -39.439 1.00 95.56 1100 LYS A O 1
ATOM 8532 N N . ILE A 1 1101 ? 47.659 -29.234 -37.218 1.00 95.19 1101 ILE A N 1
ATOM 8533 C CA . ILE A 1 1101 ? 48.126 -30.629 -37.176 1.00 95.19 1101 ILE A CA 1
ATOM 8534 C C . ILE A 1 1101 ? 47.130 -31.579 -36.504 1.00 95.19 1101 ILE A C 1
ATOM 8536 O O . ILE A 1 1101 ? 47.215 -32.789 -36.704 1.00 95.19 1101 ILE A O 1
ATOM 8540 N N . GLY A 1 1102 ? 46.166 -31.056 -35.740 1.00 93.69 1102 GLY A N 1
ATOM 8541 C CA . GLY A 1 1102 ? 45.195 -31.883 -35.030 1.00 93.69 1102 GLY A CA 1
ATOM 8542 C C . GLY A 1 1102 ? 44.008 -31.108 -34.471 1.00 93.69 1102 GLY A C 1
ATOM 8543 O O . GLY A 1 1102 ? 43.981 -29.876 -34.475 1.00 93.69 1102 GLY A O 1
ATOM 8544 N N . TRP A 1 1103 ? 43.012 -31.860 -34.014 1.00 95.12 1103 TRP A N 1
ATOM 8545 C CA . TRP A 1 1103 ? 41.881 -31.373 -33.233 1.00 95.12 1103 TRP A CA 1
ATOM 8546 C C . TRP A 1 1103 ? 41.605 -32.359 -32.099 1.00 95.12 1103 TRP A C 1
ATOM 8548 O O . TRP A 1 1103 ? 41.675 -33.568 -32.328 1.00 95.12 1103 TRP A O 1
ATOM 8558 N N . VAL A 1 1104 ? 41.297 -31.845 -30.912 1.00 95.56 1104 VAL A N 1
ATOM 8559 C CA . VAL A 1 1104 ? 40.874 -32.633 -29.749 1.00 95.56 1104 VAL A CA 1
ATOM 8560 C C . VAL A 1 1104 ? 39.633 -31.978 -29.149 1.00 95.56 1104 VAL A C 1
ATOM 8562 O O . VAL A 1 1104 ? 39.661 -30.781 -28.877 1.00 95.56 1104 VAL A O 1
ATOM 8565 N N . ASP A 1 1105 ? 38.554 -32.744 -28.981 1.00 94.31 1105 ASP A N 1
ATOM 8566 C CA . ASP A 1 1105 ? 37.294 -32.248 -28.412 1.00 94.31 1105 ASP A CA 1
ATOM 8567 C C . ASP A 1 1105 ? 37.479 -31.824 -26.946 1.00 94.31 1105 ASP A C 1
ATOM 8569 O O . ASP A 1 1105 ? 38.212 -32.473 -26.197 1.00 94.31 1105 ASP A O 1
ATOM 8573 N N . GLY A 1 1106 ? 36.821 -30.728 -26.557 1.00 88.12 1106 GLY A N 1
ATOM 8574 C CA . GLY A 1 1106 ? 36.730 -30.274 -25.166 1.00 88.12 1106 GLY A CA 1
ATOM 8575 C C . GLY A 1 1106 ? 35.581 -30.955 -24.416 1.00 88.12 1106 GLY A C 1
ATOM 8576 O O . GLY A 1 1106 ? 34.831 -31.740 -24.997 1.00 88.12 1106 GLY A O 1
ATOM 8577 N N . GLN A 1 1107 ? 35.398 -30.627 -23.137 1.00 88.56 1107 GLN A N 1
ATOM 8578 C CA . GLN A 1 1107 ? 34.300 -31.151 -22.309 1.00 88.56 1107 GLN A CA 1
ATOM 8579 C C . GLN A 1 1107 ? 33.046 -30.255 -22.313 1.00 88.56 1107 GLN A C 1
ATOM 8581 O O . GLN A 1 1107 ? 32.108 -30.488 -21.552 1.00 88.56 1107 GLN A O 1
ATOM 8586 N N . GLY A 1 1108 ? 32.995 -29.216 -23.154 1.00 84.12 1108 GLY A N 1
ATOM 8587 C CA . GLY A 1 1108 ? 31.923 -28.224 -23.128 1.00 84.12 1108 GLY A CA 1
ATOM 8588 C C . GLY A 1 1108 ? 32.051 -27.313 -21.912 1.00 84.12 1108 GLY A C 1
ATOM 8589 O O . GLY A 1 1108 ? 32.884 -26.410 -21.906 1.00 84.12 1108 GLY A O 1
ATOM 8590 N N . THR A 1 1109 ? 31.231 -27.539 -20.887 1.00 82.25 1109 THR A N 1
ATOM 8591 C CA . THR A 1 1109 ? 31.294 -26.785 -19.628 1.00 82.25 1109 THR A CA 1
ATOM 8592 C C . THR A 1 1109 ? 31.570 -27.748 -18.483 1.00 82.25 1109 THR A C 1
ATOM 8594 O O . THR A 1 1109 ? 30.729 -28.585 -18.166 1.00 82.25 1109 THR A O 1
ATOM 8597 N N . THR A 1 1110 ? 32.741 -27.628 -17.862 1.00 77.81 1110 THR A N 1
ATOM 8598 C CA . THR A 1 1110 ? 33.145 -28.417 -16.695 1.00 77.81 1110 THR A CA 1
ATOM 8599 C C . THR A 1 1110 ? 33.906 -27.552 -15.699 1.00 77.81 1110 THR A C 1
ATOM 8601 O O . THR A 1 1110 ? 34.664 -26.661 -16.073 1.00 77.81 1110 THR A O 1
ATOM 8604 N N . THR A 1 1111 ? 33.718 -27.808 -14.412 1.00 75.31 1111 THR A N 1
ATOM 8605 C CA . THR A 1 1111 ? 34.517 -27.193 -13.343 1.00 75.31 1111 THR A CA 1
ATOM 8606 C C . THR A 1 1111 ? 35.661 -28.092 -12.872 1.00 75.31 1111 THR A C 1
ATOM 8608 O O . THR A 1 1111 ? 36.400 -27.693 -11.978 1.00 75.31 1111 THR A O 1
ATOM 8611 N N . ASP A 1 1112 ? 35.785 -29.294 -13.442 1.00 78.69 1112 ASP A N 1
ATOM 8612 C CA . ASP A 1 1112 ? 36.820 -30.265 -13.093 1.00 78.69 1112 ASP A CA 1
ATOM 8613 C C . ASP A 1 1112 ? 38.072 -30.084 -13.961 1.00 78.69 1112 ASP A C 1
ATOM 8615 O O . ASP A 1 1112 ? 37.989 -29.837 -15.170 1.00 78.69 1112 ASP A O 1
ATOM 8619 N N . GLU A 1 1113 ? 39.240 -30.285 -13.345 1.00 86.75 1113 GLU A N 1
ATOM 8620 C CA . GLU A 1 1113 ? 40.523 -30.280 -14.046 1.00 86.75 1113 GLU A CA 1
ATOM 8621 C C . GLU A 1 1113 ? 40.552 -31.384 -15.112 1.00 86.75 1113 GLU A C 1
ATOM 8623 O O . GLU A 1 1113 ? 40.297 -32.556 -14.822 1.00 86.75 1113 GLU A O 1
ATOM 8628 N N . THR A 1 1114 ? 40.871 -31.018 -16.356 1.00 88.56 1114 THR A N 1
ATOM 8629 C CA . THR A 1 1114 ? 40.864 -31.955 -17.485 1.00 88.56 1114 THR A CA 1
ATOM 8630 C C . THR A 1 1114 ? 42.223 -31.993 -18.177 1.00 88.56 1114 THR A C 1
ATOM 8632 O O . THR A 1 1114 ? 42.793 -30.961 -18.532 1.00 88.56 1114 THR A O 1
ATOM 8635 N N . HIS A 1 1115 ? 42.743 -33.205 -18.389 1.00 93.25 1115 HIS A N 1
ATOM 8636 C CA . HIS A 1 1115 ? 44.045 -33.449 -19.009 1.00 93.25 1115 HIS A CA 1
ATOM 8637 C C . HIS A 1 1115 ? 43.907 -33.974 -20.435 1.00 93.25 1115 HIS A C 1
ATOM 8639 O O . HIS A 1 1115 ? 43.170 -34.926 -20.699 1.00 93.25 1115 HIS A O 1
ATOM 8645 N N . TYR A 1 1116 ? 44.710 -33.421 -21.334 1.00 94.44 1116 TYR A N 1
ATOM 8646 C CA . TYR A 1 1116 ? 44.696 -33.745 -22.750 1.00 94.44 1116 TYR A CA 1
ATOM 8647 C C . TYR A 1 1116 ? 46.092 -34.056 -23.273 1.00 94.44 1116 TYR A C 1
ATOM 8649 O O . TYR A 1 1116 ? 47.104 -33.574 -22.761 1.00 94.44 1116 TYR A O 1
ATOM 8657 N N . LYS A 1 1117 ? 46.132 -34.860 -24.339 1.00 94.50 1117 LYS A N 1
ATOM 8658 C CA . LYS A 1 1117 ? 47.369 -35.302 -24.975 1.00 94.50 1117 LYS A CA 1
ATOM 8659 C C . LYS A 1 1117 ? 47.195 -35.521 -26.472 1.00 94.50 1117 LYS A C 1
ATOM 8661 O O . LYS A 1 1117 ? 46.197 -36.086 -26.917 1.00 94.50 1117 LYS A O 1
ATOM 8666 N N . PHE A 1 1118 ? 48.220 -35.173 -27.244 1.00 96.12 1118 PHE A N 1
ATOM 8667 C CA . PHE A 1 1118 ? 48.291 -35.417 -28.682 1.00 96.12 1118 PHE A CA 1
ATOM 8668 C C . PHE A 1 1118 ? 49.713 -35.793 -29.122 1.00 96.12 1118 PHE A C 1
ATOM 8670 O O . PHE A 1 1118 ? 50.690 -35.284 -28.587 1.00 96.12 1118 PHE A O 1
ATOM 8677 N N . ILE A 1 1119 ? 49.852 -36.685 -30.111 1.00 94.81 1119 ILE A N 1
ATOM 8678 C CA . ILE A 1 1119 ? 51.159 -37.060 -30.677 1.00 94.81 1119 ILE A CA 1
ATOM 8679 C C . ILE A 1 1119 ? 51.242 -36.580 -32.122 1.00 94.81 1119 ILE A C 1
ATOM 8681 O O . ILE A 1 1119 ? 50.548 -37.092 -32.999 1.00 94.81 1119 ILE A O 1
ATOM 8685 N N . ASP A 1 1120 ? 52.164 -35.659 -32.373 1.00 94.62 1120 ASP A N 1
ATOM 8686 C CA . ASP A 1 1120 ? 52.538 -35.218 -33.706 1.00 94.62 1120 ASP A CA 1
ATOM 8687 C C . ASP A 1 1120 ? 53.646 -36.105 -34.298 1.00 94.62 1120 ASP A C 1
ATOM 8689 O O . ASP A 1 1120 ? 54.676 -36.375 -33.669 1.00 94.62 1120 ASP A O 1
ATOM 8693 N N . LYS A 1 1121 ? 53.452 -36.552 -35.542 1.00 92.62 1121 LYS A N 1
ATOM 8694 C CA . LYS A 1 1121 ? 54.461 -37.293 -36.309 1.00 92.62 1121 LYS A CA 1
ATOM 8695 C C . LYS A 1 1121 ? 55.374 -36.294 -37.009 1.00 92.62 1121 LYS A C 1
ATOM 8697 O O . LYS A 1 1121 ? 55.129 -35.897 -38.147 1.00 92.62 1121 LYS A O 1
ATOM 8702 N N . ASN A 1 1122 ? 56.427 -35.888 -36.313 1.00 87.25 1122 ASN A N 1
ATOM 8703 C CA . ASN A 1 1122 ? 57.334 -34.849 -36.764 1.00 87.25 1122 ASN A CA 1
ATOM 8704 C C . ASN A 1 1122 ? 58.793 -35.304 -36.711 1.00 87.25 1122 ASN A C 1
ATOM 8706 O O . ASN A 1 1122 ? 59.412 -35.321 -35.648 1.00 87.25 1122 ASN A O 1
ATOM 8710 N N . SER A 1 1123 ? 59.358 -35.607 -37.877 1.00 84.88 1123 SER A N 1
ATOM 8711 C CA . SER A 1 1123 ? 60.776 -35.927 -38.073 1.00 84.88 1123 SER A CA 1
ATOM 8712 C C . SER A 1 1123 ? 61.601 -34.724 -38.552 1.00 84.88 1123 SER A C 1
ATOM 8714 O O . SER A 1 1123 ? 62.630 -34.896 -39.205 1.00 84.88 1123 SER A O 1
ATOM 8716 N N . TYR A 1 1124 ? 61.139 -33.492 -38.316 1.00 87.00 1124 TYR A N 1
ATOM 8717 C CA . TYR A 1 1124 ? 61.836 -32.297 -38.779 1.00 87.00 1124 TYR A CA 1
ATOM 8718 C C . TYR A 1 1124 ? 63.192 -32.131 -38.077 1.00 87.00 1124 TYR A C 1
ATOM 8720 O O . TYR A 1 1124 ? 63.322 -32.300 -36.860 1.00 87.00 1124 TYR A O 1
ATOM 8728 N N . LYS A 1 1125 ? 64.222 -31.817 -38.873 1.00 74.06 1125 LYS A N 1
ATOM 8729 C CA . LYS A 1 1125 ? 65.614 -31.705 -38.414 1.00 74.06 1125 LYS A CA 1
ATOM 8730 C C . LYS A 1 1125 ? 65.908 -30.408 -37.656 1.00 74.06 1125 LYS A C 1
ATOM 8732 O O . LYS A 1 1125 ? 66.813 -30.416 -36.831 1.00 74.06 1125 LYS A O 1
ATOM 8737 N N . GLY A 1 1126 ? 65.148 -29.338 -37.901 1.00 72.19 1126 GLY A N 1
ATOM 8738 C CA . GLY A 1 1126 ? 65.249 -28.064 -37.177 1.00 72.19 1126 GLY A CA 1
ATOM 8739 C C . GLY A 1 1126 ? 64.205 -27.917 -36.063 1.00 72.19 1126 GLY A C 1
ATOM 8740 O O . GLY A 1 1126 ? 63.401 -28.817 -35.819 1.00 72.19 1126 GLY A O 1
ATOM 8741 N N . THR A 1 1127 ? 64.189 -26.768 -35.389 1.00 81.19 1127 THR A N 1
ATOM 8742 C CA . THR A 1 1127 ? 63.202 -26.479 -34.336 1.00 81.19 1127 THR A CA 1
ATOM 8743 C C . THR A 1 1127 ? 61.778 -26.471 -34.892 1.00 81.19 1127 THR A C 1
ATOM 8745 O O . THR A 1 1127 ? 61.521 -25.957 -35.979 1.00 81.19 1127 THR A O 1
ATOM 8748 N N . SER A 1 1128 ? 60.848 -27.066 -34.153 1.00 88.44 1128 SER A N 1
ATOM 8749 C CA . SER A 1 1128 ? 59.410 -27.013 -34.426 1.00 88.44 1128 SER A CA 1
ATOM 8750 C C . SER A 1 1128 ? 58.715 -26.261 -33.300 1.00 88.44 1128 SER A C 1
ATOM 8752 O O . SER A 1 1128 ? 58.996 -26.522 -32.137 1.00 88.44 1128 SER A O 1
ATOM 8754 N N . TYR A 1 1129 ? 57.816 -25.350 -33.635 1.00 84.88 1129 TYR A N 1
ATOM 8755 C CA . TYR A 1 1129 ? 57.039 -24.550 -32.697 1.00 84.88 1129 TYR A CA 1
ATOM 8756 C C . TYR A 1 1129 ? 55.603 -25.059 -32.662 1.00 84.88 1129 TYR A C 1
ATOM 8758 O O . TYR A 1 1129 ? 55.038 -25.342 -33.716 1.00 84.88 1129 TYR A O 1
ATOM 8766 N N . TYR A 1 1130 ? 55.009 -25.148 -31.477 1.00 93.19 1130 TYR A N 1
ATOM 8767 C CA . TYR A 1 1130 ? 53.644 -25.624 -31.270 1.00 93.19 1130 TYR A CA 1
ATOM 8768 C C . TYR A 1 1130 ? 52.831 -24.637 -30.450 1.00 93.19 1130 TYR A C 1
ATOM 8770 O O . TYR A 1 1130 ? 53.374 -23.999 -29.553 1.00 93.19 1130 TYR A O 1
ATOM 8778 N N . ARG A 1 1131 ? 51.533 -24.545 -30.731 1.00 92.88 1131 ARG A N 1
ATOM 8779 C CA . ARG A 1 1131 ? 50.554 -23.830 -29.902 1.00 92.88 1131 ARG A CA 1
ATOM 8780 C C . ARG A 1 1131 ? 49.188 -24.501 -29.991 1.00 92.88 1131 ARG A C 1
ATOM 8782 O O . ARG A 1 1131 ? 48.912 -25.227 -30.949 1.00 92.88 1131 ARG A O 1
ATOM 8789 N N . LEU A 1 1132 ? 48.336 -24.220 -29.017 1.00 93.62 1132 LEU A N 1
ATOM 8790 C CA . LEU A 1 1132 ? 46.924 -24.579 -29.031 1.00 93.62 1132 LEU A CA 1
ATOM 8791 C C . LEU A 1 1132 ? 46.098 -23.357 -29.417 1.00 93.62 1132 LEU A C 1
ATOM 8793 O O . LEU A 1 1132 ? 46.424 -22.239 -29.028 1.00 93.62 1132 LEU A O 1
ATOM 8797 N N . LYS A 1 1133 ? 45.015 -23.584 -30.152 1.00 90.62 1133 LYS A N 1
ATOM 8798 C CA . LYS A 1 1133 ? 43.918 -22.637 -30.329 1.00 90.62 1133 LYS A CA 1
ATOM 8799 C C . LYS A 1 1133 ? 42.659 -23.292 -29.785 1.00 90.62 1133 LYS A C 1
ATOM 8801 O O . LYS A 1 1133 ? 42.110 -24.192 -30.418 1.00 90.62 1133 LYS A O 1
ATOM 8806 N N . GLN A 1 1134 ? 42.230 -22.865 -28.613 1.00 85.25 1134 GLN A N 1
ATOM 8807 C CA . GLN A 1 1134 ? 40.952 -23.255 -28.042 1.00 85.25 1134 GLN A CA 1
ATOM 8808 C C . GLN A 1 1134 ? 39.823 -22.602 -28.837 1.00 85.25 1134 GLN A C 1
ATOM 8810 O O . GLN A 1 1134 ? 39.953 -21.455 -29.263 1.00 85.25 1134 GLN A O 1
ATOM 8815 N N . VAL A 1 1135 ? 38.744 -23.334 -29.070 1.00 82.31 1135 VAL A N 1
ATOM 8816 C CA . VAL A 1 1135 ? 37.582 -22.895 -29.837 1.00 82.31 1135 VAL A CA 1
ATOM 8817 C C . VAL A 1 1135 ? 36.346 -23.218 -29.018 1.00 82.31 1135 VAL A C 1
ATOM 8819 O O . VAL A 1 1135 ? 36.152 -24.368 -28.624 1.00 82.31 1135 VAL A O 1
ATOM 8822 N N . ASP A 1 1136 ? 35.502 -22.220 -28.797 1.00 81.56 1136 ASP A N 1
ATOM 8823 C CA . ASP A 1 1136 ? 34.256 -22.393 -28.056 1.00 81.56 1136 ASP A CA 1
ATOM 8824 C C . ASP A 1 1136 ? 33.111 -22.798 -29.009 1.00 81.56 1136 ASP A C 1
ATOM 8826 O O . ASP A 1 1136 ? 33.275 -22.879 -30.230 1.00 81.56 1136 ASP A O 1
ATOM 8830 N N . PHE A 1 1137 ? 31.918 -23.082 -28.478 1.00 67.38 1137 PHE A N 1
ATOM 8831 C CA . PHE A 1 1137 ? 30.716 -23.272 -29.306 1.00 67.38 1137 PHE A CA 1
ATOM 8832 C C . PHE A 1 1137 ? 30.242 -21.969 -29.987 1.00 67.38 1137 PHE A C 1
ATOM 8834 O O . PHE A 1 1137 ? 29.411 -22.036 -30.894 1.00 67.38 1137 PHE A O 1
ATOM 8841 N N . GLY A 1 1138 ? 30.804 -20.816 -29.596 1.00 63.75 1138 GLY A N 1
ATOM 8842 C CA . GLY A 1 1138 ? 30.655 -19.508 -30.245 1.00 63.75 1138 GLY A CA 1
ATOM 8843 C C . GLY A 1 1138 ? 31.825 -19.138 -31.180 1.00 63.75 1138 GLY A C 1
ATOM 8844 O O . GLY A 1 1138 ? 32.667 -19.979 -31.491 1.00 63.75 1138 GLY A O 1
ATOM 8845 N N . PRO A 1 1139 ? 31.902 -17.881 -31.659 1.00 44.34 1139 PRO A N 1
ATOM 8846 C CA . PRO A 1 1139 ? 32.943 -17.433 -32.594 1.00 44.34 1139 PRO A CA 1
ATOM 8847 C C . PRO A 1 1139 ? 34.313 -17.162 -31.937 1.00 44.34 1139 PRO A C 1
ATOM 8849 O O . PRO A 1 1139 ? 35.280 -16.852 -32.636 1.00 44.34 1139 PRO A O 1
ATOM 8852 N N . THR A 1 1140 ? 34.421 -17.272 -30.610 1.00 55.31 1140 THR A N 1
ATOM 8853 C CA . THR A 1 1140 ? 35.636 -16.981 -29.842 1.00 55.31 1140 THR A CA 1
ATOM 8854 C C . THR A 1 1140 ? 36.682 -18.089 -29.945 1.00 55.31 1140 THR A C 1
ATOM 8856 O O . THR A 1 1140 ? 36.386 -19.286 -29.969 1.00 55.31 1140 THR A O 1
ATOM 8859 N N . SER A 1 1141 ? 37.951 -17.678 -29.998 1.00 74.69 1141 SER A N 1
ATOM 8860 C CA . SER A 1 1141 ? 39.082 -18.595 -29.888 1.00 74.69 1141 SER A CA 1
ATOM 8861 C C . SER A 1 1141 ? 40.256 -17.946 -29.170 1.00 74.69 1141 SER A C 1
ATOM 8863 O O . SER A 1 1141 ? 40.559 -16.781 -29.427 1.00 74.69 1141 SER A O 1
ATOM 8865 N N . VAL A 1 1142 ? 40.938 -18.708 -28.318 1.00 75.75 1142 VAL A N 1
ATOM 8866 C CA . VAL A 1 1142 ? 42.076 -18.243 -27.510 1.00 75.75 1142 VAL A CA 1
ATOM 8867 C C . VAL A 1 1142 ? 43.299 -19.103 -27.817 1.00 75.75 1142 VAL A C 1
ATOM 8869 O O . VAL A 1 1142 ? 43.184 -20.320 -27.953 1.00 75.75 1142 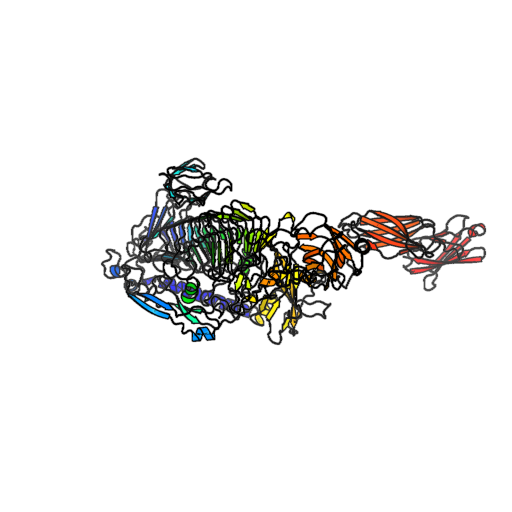VAL A O 1
ATOM 8872 N N . TYR A 1 1143 ? 44.475 -18.483 -27.949 1.00 81.25 1143 TYR A N 1
ATOM 8873 C CA . TYR A 1 1143 ? 45.729 -19.203 -28.190 1.00 81.25 1143 TYR A CA 1
ATOM 8874 C C . TYR A 1 1143 ? 46.518 -19.420 -26.894 1.00 81.25 1143 TYR A C 1
ATOM 8876 O O . TYR A 1 1143 ? 46.535 -18.550 -26.028 1.00 81.25 1143 TYR A O 1
ATOM 8884 N N . SER A 1 1144 ? 47.215 -20.554 -26.792 1.00 85.31 1144 SER A N 1
ATOM 8885 C CA . SER A 1 1144 ? 48.232 -20.780 -25.759 1.00 85.31 1144 SER A CA 1
ATOM 8886 C C . SER A 1 1144 ? 49.547 -20.060 -26.082 1.00 85.31 1144 SER A C 1
ATOM 8888 O O . SER A 1 1144 ? 49.784 -19.643 -27.220 1.00 85.31 1144 SER A O 1
ATOM 8890 N N . ASP A 1 1145 ? 50.470 -20.058 -25.117 1.00 80.44 1145 ASP A N 1
ATOM 8891 C CA . ASP A 1 1145 ? 51.889 -19.803 -25.382 1.00 80.44 1145 ASP A CA 1
ATOM 8892 C C . ASP A 1 1145 ? 52.462 -20.791 -26.412 1.00 80.44 1145 ASP A C 1
ATOM 8894 O O . ASP A 1 1145 ? 51.988 -21.924 -26.564 1.00 80.44 1145 ASP A O 1
ATOM 8898 N N . VAL A 1 1146 ? 53.523 -20.367 -27.103 1.00 83.81 1146 VAL A N 1
ATOM 8899 C CA . VAL A 1 1146 ? 54.237 -21.187 -28.089 1.00 83.81 1146 VAL A CA 1
ATOM 8900 C C . VAL A 1 1146 ? 55.322 -22.027 -27.408 1.00 83.81 1146 VAL A C 1
ATOM 8902 O O . VAL A 1 1146 ? 56.172 -21.502 -26.690 1.00 83.81 1146 VAL A O 1
ATOM 8905 N N . ARG A 1 1147 ? 55.358 -23.332 -27.696 1.00 85.19 1147 ARG A N 1
ATOM 8906 C CA . ARG A 1 1147 ? 56.394 -24.269 -27.231 1.00 85.19 1147 ARG A CA 1
ATOM 8907 C C . ARG A 1 1147 ? 57.331 -24.673 -28.360 1.00 85.19 1147 ARG A C 1
ATOM 8909 O O . ARG A 1 1147 ? 56.886 -25.142 -29.404 1.00 85.19 1147 ARG A O 1
ATOM 8916 N N . ALA A 1 1148 ? 58.633 -24.492 -28.152 1.00 75.25 1148 ALA A N 1
ATOM 8917 C CA . ALA A 1 1148 ? 59.669 -24.852 -29.114 1.00 75.25 1148 ALA A CA 1
ATOM 8918 C C . ALA A 1 1148 ? 60.261 -26.229 -28.788 1.00 75.25 1148 ALA A C 1
ATOM 8920 O O . ALA A 1 1148 ? 60.691 -26.483 -27.668 1.00 75.25 1148 ALA A O 1
ATOM 8921 N N . VAL A 1 1149 ? 60.331 -27.097 -29.792 1.00 81.56 1149 VAL A N 1
ATOM 8922 C CA . VAL A 1 1149 ? 60.896 -28.443 -29.701 1.00 81.56 1149 VAL A CA 1
ATOM 8923 C C . VAL A 1 1149 ? 62.045 -28.560 -30.689 1.00 81.56 1149 VAL A C 1
ATOM 8925 O O . VAL A 1 1149 ? 61.838 -28.485 -31.904 1.00 81.56 1149 VAL A O 1
ATOM 8928 N N . SER A 1 1150 ? 63.258 -28.761 -30.177 1.00 74.75 1150 SER A N 1
ATOM 8929 C CA . SER A 1 1150 ? 64.462 -28.949 -30.991 1.00 74.75 1150 SER A CA 1
ATOM 8930 C C . SER A 1 1150 ? 64.297 -30.105 -31.986 1.00 74.75 1150 SER A C 1
ATOM 8932 O O . SER A 1 1150 ? 63.596 -31.088 -31.726 1.00 74.75 1150 SER A O 1
ATOM 8934 N N . GLY A 1 1151 ? 64.905 -29.971 -33.163 1.00 72.12 1151 GLY A N 1
ATOM 8935 C CA . GLY A 1 1151 ? 64.813 -30.970 -34.226 1.00 72.12 1151 GLY A CA 1
ATOM 8936 C C . GLY A 1 1151 ? 65.645 -32.226 -33.973 1.00 72.12 1151 GLY A C 1
ATOM 8937 O O . GLY A 1 1151 ? 66.386 -32.324 -33.000 1.00 72.12 1151 GLY A O 1
ATOM 8938 N N . ILE A 1 1152 ? 65.522 -33.207 -34.867 1.00 67.06 1152 ILE A N 1
ATOM 8939 C CA . ILE A 1 1152 ? 66.181 -34.521 -34.731 1.00 67.06 1152 ILE A CA 1
ATOM 8940 C C . ILE A 1 1152 ? 67.681 -34.520 -35.079 1.00 67.06 1152 ILE A C 1
ATOM 8942 O O . ILE A 1 1152 ? 68.323 -35.564 -34.986 1.00 67.06 1152 ILE A O 1
ATOM 8946 N N . GLY A 1 1153 ? 68.232 -33.382 -35.518 1.00 53.31 1153 GLY A N 1
ATOM 8947 C CA . GLY A 1 1153 ? 69.568 -33.284 -36.101 1.00 53.31 1153 GLY A CA 1
ATOM 8948 C C . GLY A 1 1153 ? 70.526 -32.394 -35.314 1.00 53.31 1153 GLY A C 1
ATOM 8949 O O . GLY A 1 1153 ? 70.788 -31.272 -35.728 1.00 53.31 1153 GLY A O 1
ATOM 8950 N N . GLY A 1 1154 ? 71.152 -32.939 -34.269 1.00 49.31 1154 GLY A N 1
ATOM 8951 C CA . GLY A 1 1154 ? 72.496 -32.519 -33.836 1.00 49.31 1154 GLY A CA 1
ATOM 8952 C C . GLY A 1 1154 ? 73.588 -33.048 -34.785 1.00 49.31 1154 GLY A C 1
ATOM 8953 O O . GLY A 1 1154 ? 74.630 -33.514 -34.343 1.00 49.31 1154 GLY A O 1
ATOM 8954 N N . GLU A 1 1155 ? 73.325 -33.061 -36.096 1.00 46.12 1155 GLU A N 1
ATOM 8955 C CA . GLU A 1 1155 ? 74.111 -33.769 -37.123 1.00 46.12 1155 GLU A CA 1
ATOM 8956 C C . GLU A 1 1155 ? 75.335 -32.985 -37.643 1.00 46.12 1155 GLU A C 1
ATOM 8958 O O . GLU A 1 1155 ? 75.885 -33.347 -38.677 1.00 46.12 1155 GLU A O 1
ATOM 8963 N N . GLU A 1 1156 ? 75.824 -31.956 -36.943 1.00 49.84 1156 GLU A N 1
ATOM 8964 C CA . GLU A 1 1156 ? 77.145 -31.372 -37.256 1.00 49.84 1156 GLU A CA 1
ATOM 8965 C C . GLU A 1 1156 ? 78.310 -32.045 -36.496 1.00 49.84 1156 GLU A C 1
ATOM 8967 O O . GLU A 1 1156 ? 79.466 -31.798 -36.824 1.00 49.84 1156 GLU A O 1
ATOM 8972 N N . GLN A 1 1157 ? 78.044 -32.928 -35.519 1.00 51.03 1157 GLN A N 1
ATOM 8973 C CA . GLN A 1 1157 ? 79.075 -33.517 -34.633 1.00 51.03 1157 GLN A CA 1
ATOM 8974 C C . GLN A 1 1157 ? 79.127 -35.062 -34.647 1.00 51.03 1157 GLN A C 1
ATOM 8976 O O . GLN A 1 1157 ? 79.825 -35.661 -33.837 1.00 51.03 1157 GLN A O 1
ATOM 8981 N N . GLY A 1 1158 ? 78.404 -35.743 -35.546 1.00 60.16 1158 GLY A N 1
ATOM 8982 C CA . GLY A 1 1158 ? 78.553 -37.194 -35.758 1.00 60.16 1158 GLY A CA 1
ATOM 8983 C C . GLY A 1 1158 ? 77.927 -38.132 -34.708 1.00 60.16 1158 GLY A C 1
ATOM 8984 O O . GLY A 1 1158 ? 78.136 -39.339 -34.803 1.00 60.16 1158 GLY A O 1
ATOM 8985 N N . PHE A 1 1159 ? 77.141 -37.629 -33.746 1.00 72.62 1159 PHE A N 1
ATOM 8986 C CA . PHE A 1 1159 ? 76.366 -38.447 -32.798 1.00 72.62 1159 PHE A CA 1
ATOM 8987 C C . PHE A 1 1159 ? 75.100 -37.727 -32.302 1.00 72.62 1159 PHE A C 1
ATOM 8989 O O . PHE A 1 1159 ? 74.926 -36.534 -32.535 1.00 72.62 1159 PHE A O 1
ATOM 8996 N N . SER A 1 1160 ? 74.199 -38.445 -31.622 1.00 73.12 1160 SER A N 1
ATOM 8997 C CA . SER A 1 1160 ? 73.021 -37.854 -30.966 1.00 73.12 1160 SER A CA 1
ATOM 8998 C C . SER A 1 1160 ? 72.775 -38.446 -29.578 1.00 73.12 1160 SER A C 1
ATOM 9000 O O . SER A 1 1160 ? 73.109 -39.604 -29.332 1.00 73.12 1160 SER A O 1
ATOM 9002 N N . MET A 1 1161 ? 72.174 -37.665 -28.673 1.00 79.31 1161 MET A N 1
ATOM 9003 C CA . MET A 1 1161 ? 71.776 -38.130 -27.340 1.00 79.31 1161 MET A CA 1
ATOM 9004 C C . MET A 1 1161 ? 70.312 -37.825 -27.023 1.00 79.31 1161 MET A C 1
ATOM 9006 O O . MET A 1 1161 ? 69.788 -36.789 -27.435 1.00 79.31 1161 MET A O 1
ATOM 9010 N N . TYR A 1 1162 ? 69.652 -38.729 -26.296 1.00 71.75 1162 TYR A N 1
ATOM 9011 C CA . TYR A 1 1162 ? 68.255 -38.572 -25.886 1.00 71.75 1162 TYR A CA 1
ATOM 9012 C C . TYR A 1 1162 ? 67.912 -39.361 -24.602 1.00 71.75 1162 TYR A C 1
ATOM 9014 O O . TYR A 1 1162 ? 68.501 -40.423 -24.360 1.00 71.75 1162 TYR A O 1
ATOM 9022 N N . PRO A 1 1163 ? 66.941 -38.880 -23.793 1.00 64.25 1163 PRO A N 1
ATOM 9023 C CA . PRO A 1 1163 ? 66.264 -37.581 -23.929 1.00 64.25 1163 PRO A CA 1
ATOM 9024 C C . PRO A 1 1163 ? 67.194 -36.407 -23.565 1.00 64.25 1163 PRO A C 1
ATOM 9026 O O . PRO A 1 1163 ? 68.195 -36.600 -22.886 1.00 64.25 1163 PRO A O 1
ATOM 9029 N N . ASN A 1 1164 ? 66.896 -35.205 -24.057 1.00 67.12 1164 ASN A N 1
ATOM 9030 C CA . ASN A 1 1164 ? 67.487 -33.947 -23.589 1.00 67.12 1164 ASN A CA 1
ATOM 9031 C C . ASN A 1 1164 ? 66.351 -32.906 -23.554 1.00 67.12 1164 ASN A C 1
ATOM 9033 O O . ASN A 1 1164 ? 65.845 -32.577 -24.632 1.00 67.12 1164 ASN A O 1
ATOM 9037 N N . PRO A 1 1165 ? 65.918 -32.421 -22.375 1.00 71.69 1165 PRO A N 1
ATOM 9038 C CA . PRO A 1 1165 ? 66.561 -32.570 -21.063 1.00 71.69 1165 PRO A CA 1
ATOM 9039 C C . PRO A 1 1165 ? 66.570 -33.992 -20.471 1.00 71.69 1165 PRO A C 1
ATOM 9041 O O . PRO A 1 1165 ? 65.737 -34.833 -20.804 1.00 71.69 1165 PRO A O 1
ATOM 9044 N N . VAL A 1 1166 ? 67.557 -34.262 -19.616 1.00 79.62 1166 VAL A N 1
ATOM 9045 C CA . VAL A 1 1166 ? 67.797 -35.537 -18.928 1.00 79.62 1166 VAL A CA 1
ATOM 9046 C C . VAL A 1 1166 ? 67.282 -35.469 -17.499 1.00 79.62 1166 VAL A C 1
ATOM 9048 O O . VAL A 1 1166 ? 67.617 -34.538 -16.775 1.00 79.62 1166 VAL A O 1
ATOM 9051 N N . ASP A 1 1167 ? 66.562 -36.505 -17.067 1.00 79.00 1167 ASP A N 1
ATOM 9052 C CA . ASP A 1 1167 ? 66.221 -36.718 -15.654 1.00 79.00 1167 ASP A CA 1
ATOM 9053 C C . ASP A 1 1167 ? 67.219 -37.688 -14.981 1.00 79.00 1167 ASP A C 1
ATOM 9055 O O . ASP A 1 1167 ? 68.080 -37.259 -14.216 1.00 79.00 1167 ASP A O 1
ATOM 9059 N N . LYS A 1 1168 ? 67.189 -38.991 -15.308 1.00 81.12 1168 LYS A N 1
ATOM 9060 C CA . LYS A 1 1168 ? 67.985 -40.021 -14.586 1.00 81.12 1168 LYS A CA 1
ATOM 9061 C C . LYS A 1 1168 ? 69.108 -40.671 -15.392 1.00 81.12 1168 LYS A C 1
ATOM 9063 O O . LYS A 1 1168 ? 70.130 -41.081 -14.834 1.00 81.12 1168 LYS A O 1
ATOM 9068 N N . ALA A 1 1169 ? 68.900 -40.820 -16.695 1.00 85.12 1169 ALA A N 1
ATOM 9069 C CA . ALA A 1 1169 ? 69.811 -41.486 -17.618 1.00 85.12 1169 ALA A CA 1
ATOM 9070 C C . ALA A 1 1169 ? 69.540 -41.019 -19.051 1.00 85.12 1169 ALA A C 1
ATOM 9072 O O . ALA A 1 1169 ? 68.441 -40.556 -19.360 1.00 85.12 1169 ALA A O 1
ATOM 9073 N N . PHE A 1 1170 ? 70.526 -41.194 -19.927 1.00 84.62 1170 PHE A N 1
ATOM 9074 C CA . PHE A 1 1170 ? 70.382 -40.930 -21.356 1.00 84.62 1170 PHE A CA 1
ATOM 9075 C C . PHE A 1 1170 ? 71.137 -41.956 -22.193 1.00 84.62 1170 PHE A C 1
ATOM 9077 O O . PHE A 1 1170 ? 72.046 -42.643 -21.717 1.00 84.62 1170 PHE A O 1
ATOM 9084 N N . SER A 1 1171 ? 70.730 -42.064 -23.453 1.00 85.88 1171 SER A N 1
ATOM 9085 C CA . SER A 1 1171 ? 71.374 -42.923 -24.442 1.00 85.88 1171 SER A CA 1
ATOM 9086 C C . SER A 1 1171 ? 72.079 -42.086 -25.497 1.00 85.88 1171 SER A C 1
ATOM 9088 O O . SER A 1 1171 ? 71.583 -41.032 -25.893 1.00 85.88 1171 SER A O 1
ATOM 9090 N N . ILE A 1 1172 ? 73.232 -42.577 -25.940 1.00 85.50 1172 ILE A N 1
ATOM 9091 C CA . ILE A 1 1172 ? 74.075 -41.988 -26.972 1.00 85.50 1172 ILE A CA 1
ATOM 9092 C C . ILE A 1 1172 ? 74.046 -42.912 -28.194 1.00 85.50 1172 ILE A C 1
ATOM 9094 O O . ILE A 1 1172 ? 74.374 -44.098 -28.108 1.00 85.50 1172 ILE A O 1
ATOM 9098 N N . ASP A 1 1173 ? 73.661 -42.351 -29.335 1.00 81.44 1173 ASP A N 1
ATOM 9099 C CA . ASP A 1 1173 ? 73.711 -42.967 -30.658 1.00 81.44 1173 ASP A CA 1
ATOM 9100 C C . ASP A 1 1173 ? 74.897 -42.377 -31.434 1.00 81.44 1173 ASP A C 1
ATOM 9102 O O . ASP A 1 1173 ? 74.839 -41.233 -31.888 1.00 81.44 1173 ASP A O 1
ATOM 9106 N N . LEU A 1 1174 ? 75.976 -43.154 -31.561 1.00 74.31 1174 LEU A N 1
ATOM 9107 C CA . LEU A 1 1174 ? 77.201 -42.774 -32.279 1.00 74.31 1174 LEU A CA 1
ATOM 9108 C C . LEU A 1 1174 ? 77.111 -43.020 -33.802 1.00 74.31 1174 LEU A C 1
ATOM 9110 O O . LEU A 1 1174 ? 78.083 -42.805 -34.523 1.00 74.31 1174 LEU A O 1
ATOM 9114 N N . GLY A 1 1175 ? 75.967 -43.483 -34.320 1.00 67.94 1175 GLY A N 1
ATOM 9115 C CA . GLY A 1 1175 ? 75.746 -43.650 -35.757 1.00 67.94 1175 GLY A CA 1
ATOM 9116 C C . GLY A 1 1175 ? 76.761 -44.569 -36.458 1.00 67.94 1175 GLY A C 1
ATOM 9117 O O . GLY A 1 1175 ? 77.190 -45.591 -35.922 1.00 67.94 1175 GLY A O 1
ATOM 9118 N N . ALA A 1 1176 ? 77.141 -44.222 -37.694 1.00 61.28 1176 ALA A N 1
ATOM 9119 C CA . ALA A 1 1176 ? 78.021 -45.037 -38.544 1.00 61.28 1176 ALA A CA 1
ATOM 9120 C C . ALA A 1 1176 ? 79.495 -45.090 -38.078 1.00 61.28 1176 ALA A C 1
ATOM 9122 O O . ALA A 1 1176 ? 80.249 -45.935 -38.560 1.00 61.28 1176 ALA A O 1
ATOM 9123 N N . GLN A 1 1177 ? 79.890 -44.234 -37.127 1.00 62.34 1177 GLN A N 1
ATOM 9124 C CA . GLN A 1 1177 ? 81.253 -44.146 -36.581 1.00 62.34 1177 GLN A CA 1
ATOM 9125 C C . GLN A 1 1177 ? 81.695 -45.457 -35.896 1.00 62.34 1177 GLN A C 1
ATOM 9127 O O . GLN A 1 1177 ? 82.869 -45.810 -35.925 1.00 62.34 1177 GLN A O 1
ATOM 9132 N N . VAL A 1 1178 ? 80.754 -46.239 -35.344 1.00 64.19 1178 VAL A N 1
ATOM 9133 C CA . VAL A 1 1178 ? 81.021 -47.477 -34.572 1.00 64.19 1178 VAL A CA 1
ATOM 9134 C C . VAL A 1 1178 ? 81.485 -48.660 -35.444 1.00 64.19 1178 VAL A C 1
ATOM 9136 O O . VAL A 1 1178 ? 81.857 -49.708 -34.928 1.00 64.19 1178 VAL A O 1
ATOM 9139 N N . ALA A 1 1179 ? 81.498 -48.525 -36.775 1.00 60.78 1179 ALA A N 1
ATOM 9140 C CA . ALA A 1 1179 ? 81.933 -49.599 -37.673 1.00 60.78 1179 ALA A CA 1
ATOM 9141 C C . ALA A 1 1179 ? 83.455 -49.870 -37.633 1.00 60.78 1179 ALA A C 1
ATOM 9143 O O . ALA A 1 1179 ? 83.891 -50.930 -38.082 1.00 60.78 1179 ALA A O 1
ATOM 9144 N N . THR A 1 1180 ? 84.262 -48.934 -37.112 1.00 63.81 1180 THR A N 1
ATOM 9145 C CA . THR A 1 1180 ? 85.739 -48.999 -37.136 1.00 63.81 1180 THR A CA 1
ATOM 9146 C C . THR A 1 1180 ? 86.421 -48.728 -35.785 1.00 63.81 1180 THR A C 1
ATOM 9148 O O . THR A 1 1180 ? 87.647 -48.652 -35.742 1.00 63.81 1180 THR A O 1
ATOM 9151 N N . VAL A 1 1181 ? 85.661 -48.594 -34.692 1.00 75.88 1181 VAL A N 1
ATOM 9152 C CA . VAL A 1 1181 ? 86.154 -48.291 -33.329 1.00 75.88 1181 VAL A CA 1
ATOM 9153 C C . VAL A 1 1181 ? 85.556 -49.257 -32.309 1.00 75.88 1181 VAL A C 1
ATOM 9155 O O . VAL A 1 1181 ? 84.389 -49.625 -32.420 1.00 75.88 1181 VAL A O 1
ATOM 9158 N N . ASN A 1 1182 ? 86.332 -49.659 -31.298 1.00 82.50 1182 ASN A N 1
ATOM 9159 C CA . ASN A 1 1182 ? 85.906 -50.685 -30.333 1.00 82.50 1182 ASN A CA 1
ATOM 9160 C C . ASN A 1 1182 ? 85.796 -50.157 -28.895 1.00 82.50 1182 ASN A C 1
ATOM 9162 O O . ASN A 1 1182 ? 85.278 -50.856 -28.018 1.00 82.50 1182 ASN A O 1
ATOM 9166 N N . LYS A 1 1183 ? 86.281 -48.941 -28.612 1.00 86.31 1183 LYS A N 1
ATOM 9167 C CA . LYS A 1 1183 ? 86.264 -48.344 -27.267 1.00 86.31 1183 LYS A CA 1
ATOM 9168 C C . LYS A 1 1183 ? 85.966 -46.847 -27.306 1.00 86.31 1183 LYS A C 1
ATOM 9170 O O . LYS A 1 1183 ? 86.423 -46.143 -28.201 1.00 86.31 1183 LYS A O 1
ATOM 9175 N N . ALA A 1 1184 ? 85.264 -46.370 -26.279 1.00 88.00 1184 ALA A N 1
ATOM 9176 C CA . ALA A 1 1184 ? 85.024 -44.950 -26.032 1.00 88.00 1184 ALA A CA 1
ATOM 9177 C C . ALA A 1 1184 ? 85.288 -44.587 -24.569 1.00 88.00 1184 ALA A C 1
ATOM 9179 O O . ALA A 1 1184 ? 84.976 -45.358 -23.661 1.00 88.00 1184 ALA A O 1
ATOM 9180 N N . VAL A 1 1185 ? 85.806 -43.387 -24.333 1.00 92.69 1185 VAL A N 1
ATOM 9181 C CA . VAL A 1 1185 ? 85.862 -42.748 -23.016 1.00 92.69 1185 VAL A CA 1
ATOM 9182 C C . VAL A 1 1185 ? 84.831 -41.632 -22.996 1.00 92.69 1185 VAL A C 1
ATOM 9184 O O . VAL A 1 1185 ? 84.915 -40.708 -23.799 1.00 92.69 1185 VAL A O 1
ATOM 9187 N N . VAL A 1 1186 ? 83.850 -41.724 -22.101 1.00 91.75 1186 VAL A N 1
ATOM 9188 C CA . VAL A 1 1186 ? 82.785 -40.727 -21.957 1.00 91.75 1186 VAL A CA 1
ATOM 9189 C C . VAL A 1 1186 ? 83.045 -39.889 -20.715 1.00 91.75 1186 VAL A C 1
ATOM 9191 O O . VAL A 1 1186 ? 83.094 -40.423 -19.605 1.00 91.75 1186 VAL A O 1
ATOM 9194 N N . SER A 1 1187 ? 83.165 -38.581 -20.909 1.00 93.19 1187 SER A N 1
ATOM 9195 C CA . SER A 1 1187 ? 83.410 -37.575 -19.882 1.00 93.19 1187 SER A CA 1
ATOM 9196 C C . SER A 1 1187 ? 82.288 -36.528 -19.865 1.00 93.19 1187 SER A C 1
ATOM 9198 O O . SER A 1 1187 ? 81.855 -36.086 -20.925 1.00 93.19 1187 SER A O 1
ATOM 9200 N N . ILE A 1 1188 ? 81.823 -36.105 -18.686 1.00 93.00 1188 ILE A N 1
ATOM 9201 C CA . ILE A 1 1188 ? 80.828 -35.027 -18.530 1.00 93.00 1188 ILE A CA 1
ATOM 9202 C C . ILE A 1 1188 ? 81.403 -33.945 -17.627 1.00 93.00 1188 ILE A C 1
ATOM 9204 O O . ILE A 1 1188 ? 81.948 -34.257 -16.565 1.00 93.00 1188 ILE A O 1
ATOM 9208 N N . PHE A 1 1189 ? 81.248 -32.694 -18.045 1.00 91.19 1189 PHE A N 1
ATOM 9209 C CA . PHE A 1 1189 ? 81.679 -31.507 -17.320 1.00 91.19 1189 PHE A CA 1
ATOM 9210 C C . PHE A 1 1189 ? 80.472 -30.642 -16.955 1.00 91.19 1189 PHE A C 1
ATOM 9212 O O . PHE A 1 1189 ? 79.541 -30.526 -17.754 1.00 91.19 1189 PHE A O 1
ATOM 9219 N N . ASP A 1 1190 ? 80.476 -30.050 -15.763 1.00 89.38 1190 ASP A N 1
ATOM 9220 C CA . ASP A 1 1190 ? 79.479 -29.041 -15.391 1.00 89.38 1190 ASP A CA 1
ATOM 9221 C C . ASP A 1 1190 ? 79.747 -27.684 -16.070 1.00 89.38 1190 ASP A C 1
ATOM 9223 O O . ASP A 1 1190 ? 80.753 -27.504 -16.763 1.00 89.38 1190 ASP A O 1
ATOM 9227 N N . ALA A 1 1191 ? 78.855 -26.711 -15.864 1.00 80.56 1191 ALA A N 1
ATOM 9228 C CA . ALA A 1 1191 ? 78.949 -25.381 -16.472 1.00 80.56 1191 ALA A CA 1
ATOM 9229 C C . ALA A 1 1191 ? 80.216 -24.585 -16.084 1.00 80.56 1191 ALA A C 1
ATOM 9231 O O . ALA A 1 1191 ? 80.565 -23.626 -16.770 1.00 80.56 1191 ALA A O 1
ATOM 9232 N N . SER A 1 1192 ? 80.916 -24.965 -15.007 1.00 82.56 1192 SER A N 1
ATOM 9233 C CA . SER A 1 1192 ? 82.196 -24.360 -14.609 1.00 82.56 1192 SER A CA 1
ATOM 9234 C C . SER A 1 1192 ? 83.410 -25.025 -15.274 1.00 82.56 1192 SER A C 1
ATOM 9236 O O . SER A 1 1192 ? 84.536 -24.541 -15.145 1.00 82.56 1192 SER A O 1
ATOM 9238 N N . GLY A 1 1193 ? 83.190 -26.123 -16.008 1.00 81.50 1193 GLY A N 1
ATOM 9239 C CA . GLY A 1 1193 ? 84.228 -26.928 -16.645 1.00 81.50 1193 GLY A CA 1
ATOM 9240 C C . GLY A 1 1193 ? 84.818 -28.013 -15.740 1.00 81.50 1193 GLY A C 1
ATOM 9241 O O . GLY A 1 1193 ? 85.822 -28.625 -16.113 1.00 81.50 1193 GLY A O 1
ATOM 9242 N N . GLN A 1 1194 ? 84.229 -28.284 -14.567 1.00 87.62 1194 GLN A N 1
ATOM 9243 C CA . GLN A 1 1194 ? 84.681 -29.356 -13.679 1.00 87.62 1194 GLN A CA 1
ATOM 9244 C C . GLN A 1 1194 ? 84.198 -30.721 -14.189 1.00 87.62 1194 GLN A C 1
ATOM 9246 O O . GLN A 1 1194 ? 83.027 -30.898 -14.510 1.00 87.62 1194 GLN A O 1
ATOM 9251 N N . LEU A 1 1195 ? 85.097 -31.711 -14.247 1.00 91.00 1195 LEU A N 1
ATOM 9252 C CA . LEU A 1 1195 ? 84.775 -33.085 -14.649 1.00 91.00 1195 LEU A CA 1
ATOM 9253 C C . LEU A 1 1195 ? 83.948 -33.785 -13.558 1.00 91.00 1195 LEU A C 1
ATOM 9255 O O . LEU A 1 1195 ? 84.469 -34.078 -12.481 1.00 91.00 1195 LEU A O 1
ATOM 9259 N N . VAL A 1 1196 ? 82.685 -34.093 -13.857 1.00 91.00 1196 VAL A N 1
ATOM 9260 C CA . VAL A 1 1196 ? 81.726 -34.730 -12.933 1.00 91.00 1196 VAL A CA 1
ATOM 9261 C C . VAL A 1 1196 ? 81.427 -36.192 -13.275 1.00 91.00 1196 VAL A C 1
ATOM 9263 O O . VAL A 1 1196 ? 80.939 -36.943 -12.434 1.00 91.00 1196 VAL A O 1
ATOM 9266 N N . TYR A 1 1197 ? 81.756 -36.632 -14.491 1.00 93.12 1197 TYR A N 1
ATOM 9267 C CA . TYR A 1 1197 ? 81.632 -38.027 -14.919 1.00 93.12 1197 TYR A CA 1
ATOM 9268 C C . TYR A 1 1197 ? 82.801 -38.413 -15.812 1.00 93.12 1197 TYR A C 1
ATOM 9270 O O . TYR A 1 1197 ? 83.140 -37.648 -16.708 1.00 93.12 1197 TYR A O 1
ATOM 9278 N N . ASN A 1 1198 ? 83.383 -39.600 -15.633 1.00 93.44 1198 ASN A N 1
ATOM 9279 C CA . ASN A 1 1198 ? 84.363 -40.138 -16.575 1.00 93.44 1198 ASN A CA 1
ATOM 9280 C C . ASN A 1 1198 ? 84.377 -41.670 -16.553 1.00 93.44 1198 ASN A C 1
ATOM 9282 O O . ASN A 1 1198 ? 84.640 -42.263 -15.504 1.00 93.44 1198 ASN A O 1
ATOM 9286 N N . LYS A 1 1199 ? 84.103 -42.326 -17.685 1.00 91.75 1199 LYS A N 1
ATOM 9287 C CA . LYS A 1 1199 ? 84.045 -43.794 -17.745 1.00 91.75 1199 LYS A CA 1
ATOM 9288 C C . LYS A 1 1199 ? 84.408 -44.352 -19.119 1.00 91.75 1199 LYS A C 1
ATOM 9290 O O . LYS A 1 1199 ? 84.039 -43.795 -20.148 1.00 91.75 1199 LYS A O 1
ATOM 9295 N N . ASN A 1 1200 ? 85.084 -45.500 -19.114 1.00 91.00 1200 ASN A N 1
ATOM 9296 C CA . ASN A 1 1200 ? 85.428 -46.250 -20.320 1.00 91.00 1200 ASN A CA 1
ATOM 9297 C C . ASN A 1 1200 ? 84.311 -47.238 -20.681 1.00 91.00 1200 ASN A C 1
ATOM 9299 O O . ASN A 1 1200 ? 83.842 -47.987 -19.823 1.00 91.00 1200 ASN A O 1
ATOM 9303 N N . TYR A 1 1201 ? 83.957 -47.289 -21.959 1.00 88.38 1201 TYR A N 1
ATOM 9304 C CA . TYR A 1 1201 ? 82.959 -48.180 -22.539 1.00 88.38 1201 TYR A CA 1
ATOM 9305 C C . TYR A 1 1201 ? 83.579 -49.026 -23.654 1.00 88.38 1201 TYR A C 1
ATOM 9307 O O . TYR A 1 1201 ? 84.406 -48.546 -24.431 1.00 88.38 1201 TYR A O 1
ATOM 9315 N N . GLN A 1 1202 ? 83.182 -50.299 -23.724 1.00 86.62 1202 GLN A N 1
ATOM 9316 C CA . GLN A 1 1202 ? 83.402 -51.121 -24.916 1.00 86.62 1202 GLN A CA 1
ATOM 9317 C C . GLN A 1 1202 ? 82.249 -50.865 -25.884 1.00 86.62 1202 GLN A C 1
ATOM 9319 O O . GLN A 1 1202 ? 81.090 -50.881 -25.468 1.00 86.62 1202 GLN A O 1
ATOM 9324 N N . LEU A 1 1203 ? 82.571 -50.610 -27.146 1.00 80.56 1203 LEU A N 1
ATOM 9325 C CA . LEU A 1 1203 ? 81.587 -50.352 -28.186 1.00 80.56 1203 LEU A CA 1
ATOM 9326 C C . LEU A 1 1203 ? 81.266 -51.646 -28.933 1.00 80.56 1203 LEU A C 1
ATOM 9328 O O . LEU A 1 1203 ? 82.159 -52.423 -29.267 1.00 80.56 1203 LEU A O 1
ATOM 9332 N N . VAL A 1 1204 ? 79.979 -51.859 -29.194 1.00 77.06 1204 VAL A N 1
ATOM 9333 C CA . VAL A 1 1204 ? 79.473 -52.944 -30.037 1.00 77.06 1204 VAL A CA 1
ATOM 9334 C C . VAL A 1 1204 ? 78.781 -52.296 -31.239 1.00 77.06 1204 VAL A C 1
ATOM 9336 O O . VAL A 1 1204 ? 77.937 -51.418 -31.028 1.00 77.06 1204 VAL A O 1
ATOM 9339 N N . PRO A 1 1205 ? 79.109 -52.685 -32.487 1.00 69.56 1205 PRO A N 1
ATOM 9340 C CA . PRO A 1 1205 ? 78.480 -52.114 -33.673 1.00 69.56 1205 PRO A CA 1
ATOM 9341 C C . PRO A 1 1205 ? 76.949 -52.166 -33.596 1.00 69.56 1205 PRO A C 1
ATOM 9343 O O . PRO A 1 1205 ? 76.374 -53.201 -33.261 1.00 69.56 1205 PRO A O 1
ATOM 9346 N N . TYR A 1 1206 ? 76.300 -51.049 -33.936 1.00 62.41 1206 TYR A N 1
ATOM 9347 C CA . TYR A 1 1206 ? 74.839 -50.878 -33.994 1.00 62.41 1206 TYR A CA 1
ATOM 9348 C C . TYR A 1 1206 ? 74.079 -50.928 -32.654 1.00 62.41 1206 TYR A C 1
ATOM 9350 O O . TYR A 1 1206 ? 72.848 -50.960 -32.663 1.00 62.41 1206 TYR A O 1
ATOM 9358 N N . GLN A 1 1207 ? 74.767 -50.891 -31.509 1.00 75.94 1207 GLN A N 1
ATOM 9359 C CA . GLN A 1 1207 ? 74.133 -50.799 -30.190 1.00 75.94 1207 GLN A CA 1
ATOM 9360 C C . GLN A 1 1207 ? 74.288 -49.394 -29.585 1.00 75.94 1207 GLN A C 1
ATOM 9362 O O . GLN A 1 1207 ? 75.350 -48.781 -29.679 1.00 75.94 1207 GLN A O 1
ATOM 9367 N N . LEU A 1 1208 ? 73.229 -48.890 -28.941 1.00 79.06 1208 LEU A N 1
ATOM 9368 C CA . LEU A 1 1208 ? 73.256 -47.611 -28.222 1.00 79.06 1208 LEU A CA 1
ATOM 9369 C C . LEU A 1 1208 ? 74.101 -47.711 -26.948 1.00 79.06 1208 LEU A C 1
ATOM 9371 O O . LEU A 1 1208 ? 74.021 -48.700 -26.216 1.00 79.06 1208 LEU A O 1
ATOM 9375 N N . LEU A 1 1209 ? 74.859 -46.655 -26.654 1.00 83.62 1209 LEU A N 1
ATOM 9376 C CA . LEU A 1 1209 ? 75.625 -46.540 -25.417 1.00 83.62 1209 LEU A CA 1
ATOM 9377 C C . LEU A 1 1209 ? 74.775 -45.839 -24.356 1.00 83.62 1209 LEU A C 1
ATOM 9379 O O . LEU A 1 1209 ? 74.400 -44.680 -24.517 1.00 83.62 1209 LEU A O 1
ATOM 9383 N N . THR A 1 1210 ? 74.468 -46.532 -23.263 1.00 86.62 1210 THR A N 1
ATOM 9384 C CA . THR A 1 1210 ? 73.667 -45.971 -22.168 1.00 86.62 1210 THR A CA 1
ATOM 9385 C C . THR A 1 1210 ? 74.562 -45.455 -21.049 1.00 86.62 1210 THR A C 1
ATOM 9387 O O . THR A 1 1210 ? 75.369 -46.204 -20.495 1.00 86.62 1210 THR A O 1
ATOM 9390 N N . VAL A 1 1211 ? 74.372 -44.187 -20.675 1.00 88.06 1211 VAL A N 1
ATOM 9391 C CA . VAL A 1 1211 ? 75.001 -43.572 -19.502 1.00 88.06 1211 VAL A CA 1
ATOM 9392 C C . VAL A 1 1211 ? 73.972 -43.534 -18.373 1.00 88.06 1211 VAL A C 1
ATOM 9394 O O . VAL A 1 1211 ? 73.024 -42.749 -18.392 1.00 88.06 1211 VAL A O 1
ATOM 9397 N N . SER A 1 1212 ? 74.143 -44.424 -17.397 1.00 80.19 1212 SER A N 1
ATOM 9398 C CA . SER A 1 1212 ? 73.270 -44.547 -16.225 1.00 80.19 1212 SER A CA 1
ATOM 9399 C C . SER A 1 1212 ? 73.851 -43.836 -14.994 1.00 80.19 1212 SER A C 1
ATOM 9401 O O . SER A 1 1212 ? 75.073 -43.732 -14.862 1.00 80.19 1212 SER A O 1
ATOM 9403 N N . SER A 1 1213 ? 72.969 -43.431 -14.068 1.00 75.50 1213 SER A N 1
ATOM 9404 C CA . SER A 1 1213 ? 73.292 -42.833 -12.756 1.00 75.50 1213 SER A CA 1
ATOM 9405 C C . SER A 1 1213 ? 73.743 -41.365 -12.779 1.00 75.50 1213 SER A C 1
ATOM 9407 O O . SER A 1 1213 ? 74.610 -40.976 -11.999 1.00 75.50 1213 SER A O 1
ATOM 9409 N N . VAL A 1 1214 ? 73.125 -40.535 -13.627 1.00 81.94 1214 VAL A N 1
ATOM 9410 C CA . VAL A 1 1214 ? 73.317 -39.066 -13.616 1.00 81.94 1214 VAL A CA 1
ATOM 9411 C C . VAL A 1 1214 ? 72.251 -38.326 -12.793 1.00 81.94 1214 VAL A C 1
ATOM 9413 O O . VAL A 1 1214 ? 72.243 -37.103 -12.749 1.00 81.94 1214 VAL A O 1
ATOM 9416 N N . GLU A 1 1215 ? 71.371 -39.057 -12.100 1.00 83.38 1215 GLU A N 1
ATOM 9417 C CA . GLU A 1 1215 ? 70.291 -38.504 -11.260 1.00 83.38 1215 GLU A CA 1
ATOM 9418 C C . GLU A 1 1215 ? 70.789 -37.571 -10.144 1.00 83.38 1215 GLU A C 1
ATOM 9420 O O . GLU A 1 1215 ? 70.100 -36.628 -9.777 1.00 83.38 1215 GLU A O 1
ATOM 9425 N N . HIS A 1 1216 ? 72.003 -37.805 -9.636 1.00 81.31 1216 HIS A N 1
ATOM 9426 C CA . HIS A 1 1216 ? 72.612 -37.010 -8.567 1.00 81.31 1216 HIS A CA 1
ATOM 9427 C C . HIS A 1 1216 ? 73.199 -35.682 -9.066 1.00 81.31 1216 HIS A C 1
ATOM 9429 O O . HIS A 1 1216 ? 73.717 -34.907 -8.262 1.00 81.31 1216 HIS A O 1
ATOM 9435 N N . PHE A 1 1217 ? 73.193 -35.428 -10.378 1.00 88.81 1217 PHE A N 1
ATOM 9436 C CA . PHE A 1 1217 ? 73.678 -34.161 -10.915 1.00 88.81 1217 PHE A CA 1
ATOM 9437 C C . PHE A 1 1217 ? 72.643 -33.073 -10.620 1.00 88.81 1217 PHE A C 1
ATOM 9439 O O . PHE A 1 1217 ? 71.458 -33.295 -10.877 1.00 88.81 1217 PHE A O 1
ATOM 9446 N N . PRO A 1 1218 ? 73.055 -31.915 -10.080 1.00 85.62 1218 PRO A N 1
ATOM 9447 C CA . PRO A 1 1218 ? 72.165 -30.769 -9.951 1.00 85.62 1218 PRO A CA 1
ATOM 9448 C C . PRO A 1 1218 ? 71.537 -30.369 -11.294 1.00 85.62 1218 PRO A C 1
ATOM 9450 O O . PRO A 1 1218 ? 72.144 -30.551 -12.349 1.00 85.62 1218 PRO A O 1
ATOM 9453 N N . ALA A 1 1219 ? 70.338 -29.788 -11.256 1.00 82.44 1219 ALA A N 1
ATOM 9454 C CA . ALA A 1 1219 ? 69.705 -29.234 -12.448 1.00 82.44 1219 ALA A CA 1
ATOM 9455 C C . ALA A 1 1219 ? 70.587 -28.128 -13.058 1.00 82.44 1219 ALA A C 1
ATOM 9457 O O . ALA A 1 1219 ? 71.065 -27.243 -12.343 1.00 82.44 1219 ALA A O 1
ATOM 9458 N N . GLY A 1 1220 ? 70.826 -28.174 -14.369 1.00 78.38 1220 GLY A N 1
ATOM 9459 C CA . GLY A 1 1220 ? 71.739 -27.241 -15.031 1.00 78.38 1220 GLY A CA 1
ATOM 9460 C C . GLY A 1 1220 ? 72.226 -27.690 -16.409 1.00 78.38 1220 GLY A C 1
ATOM 9461 O O . GLY A 1 1220 ? 71.837 -28.741 -16.916 1.00 78.38 1220 GLY A O 1
ATOM 9462 N N . LEU A 1 1221 ? 73.081 -26.869 -17.025 1.00 81.12 1221 LEU A N 1
ATOM 9463 C CA . LEU A 1 1221 ? 73.707 -27.136 -18.325 1.00 81.12 1221 LEU A CA 1
ATOM 9464 C C . LEU A 1 1221 ? 75.027 -27.906 -18.144 1.00 81.12 1221 LEU A C 1
ATOM 9466 O O . LEU A 1 1221 ? 75.863 -27.523 -17.326 1.00 81.12 1221 LEU A O 1
ATOM 9470 N N . TYR A 1 1222 ? 75.221 -28.961 -18.935 1.00 88.25 1222 TYR A N 1
ATOM 9471 C CA . TYR A 1 1222 ? 76.393 -29.839 -18.896 1.00 88.25 1222 TYR A CA 1
ATOM 9472 C C . TYR A 1 1222 ? 76.997 -30.033 -20.287 1.00 88.25 1222 TYR A C 1
ATOM 9474 O O . TYR A 1 1222 ? 76.278 -30.058 -21.285 1.00 88.25 1222 TYR A O 1
ATOM 9482 N N . LEU A 1 1223 ? 78.315 -30.250 -20.343 1.00 88.31 1223 LEU A N 1
ATOM 9483 C CA . LEU A 1 1223 ? 79.042 -30.600 -21.563 1.00 88.31 1223 LEU A CA 1
ATOM 9484 C C . LEU A 1 1223 ? 79.452 -32.078 -21.542 1.00 88.31 1223 LEU A C 1
ATOM 9486 O O . LEU A 1 1223 ? 80.280 -32.500 -20.733 1.00 88.31 1223 LEU A O 1
ATOM 9490 N N . LEU A 1 1224 ? 78.910 -32.858 -22.472 1.00 89.12 1224 LEU A N 1
ATOM 9491 C CA . LEU A 1 1224 ? 79.311 -34.231 -22.763 1.00 89.12 1224 LEU A CA 1
ATOM 9492 C C . LEU A 1 1224 ? 80.485 -34.237 -23.751 1.00 89.12 1224 LEU A C 1
ATOM 9494 O O . LEU A 1 1224 ? 80.471 -33.525 -24.753 1.00 89.12 1224 LEU A O 1
ATOM 9498 N N . SER A 1 1225 ? 81.486 -35.073 -23.489 1.00 89.75 1225 SER A N 1
ATOM 9499 C CA . SER A 1 1225 ? 82.681 -35.263 -24.312 1.00 89.75 1225 SER A CA 1
ATOM 9500 C C . SER A 1 1225 ? 82.989 -36.752 -24.452 1.00 89.75 1225 SER A C 1
ATOM 9502 O O . SER A 1 1225 ? 83.046 -37.472 -23.457 1.00 89.75 1225 SER A O 1
ATOM 9504 N N . ILE A 1 1226 ? 83.180 -37.230 -25.678 1.00 88.56 1226 ILE A N 1
ATOM 9505 C CA . ILE A 1 1226 ? 83.399 -38.644 -26.001 1.00 88.56 1226 ILE A CA 1
ATOM 9506 C C . ILE A 1 1226 ? 84.707 -38.759 -26.774 1.00 88.56 1226 ILE A C 1
ATOM 9508 O O . ILE A 1 1226 ? 84.863 -38.112 -27.804 1.00 88.56 1226 ILE A O 1
ATOM 9512 N N . HIS A 1 1227 ? 85.638 -39.576 -26.292 1.00 88.50 1227 HIS A N 1
ATOM 9513 C CA . HIS A 1 1227 ? 86.920 -39.830 -26.947 1.00 88.50 1227 HIS A CA 1
ATOM 9514 C C . HIS A 1 1227 ? 86.971 -41.277 -27.443 1.00 88.50 1227 HIS A C 1
ATOM 9516 O O . HIS A 1 1227 ? 86.842 -42.207 -26.645 1.00 88.50 1227 HIS A O 1
ATOM 9522 N N . LEU A 1 1228 ? 87.138 -41.470 -28.747 1.00 86.56 1228 LEU A N 1
ATOM 9523 C CA . LEU A 1 1228 ? 87.180 -42.775 -29.405 1.00 86.56 1228 LEU A CA 1
ATOM 9524 C C . LEU A 1 1228 ? 88.624 -43.299 -29.519 1.00 86.56 1228 LEU A C 1
ATOM 9526 O O . LEU A 1 1228 ? 89.586 -42.531 -29.486 1.00 86.56 1228 LEU A O 1
ATOM 9530 N N . ASP A 1 1229 ? 88.800 -44.617 -29.648 1.00 83.19 1229 ASP A N 1
ATOM 9531 C CA . ASP A 1 1229 ? 90.126 -45.260 -29.716 1.00 83.19 1229 ASP A CA 1
ATOM 9532 C C . ASP A 1 1229 ? 90.904 -45.008 -31.021 1.00 83.19 1229 ASP A C 1
ATOM 9534 O O . ASP A 1 1229 ? 92.112 -45.242 -31.068 1.00 83.19 1229 ASP A O 1
ATOM 9538 N N . ASN A 1 1230 ? 90.249 -44.457 -32.044 1.00 80.75 1230 ASN A N 1
ATOM 9539 C CA . ASN A 1 1230 ? 90.881 -43.914 -33.250 1.00 80.75 1230 ASN A CA 1
ATOM 9540 C C . ASN A 1 1230 ? 91.449 -42.487 -33.057 1.00 80.75 1230 ASN A C 1
ATOM 9542 O O . ASN A 1 1230 ? 92.042 -41.943 -33.989 1.00 80.75 1230 ASN A O 1
ATOM 9546 N N . GLY A 1 1231 ? 91.285 -41.889 -31.870 1.00 76.12 1231 GLY A N 1
ATOM 9547 C CA . GLY A 1 1231 ? 91.750 -40.541 -31.531 1.00 76.12 1231 GLY A CA 1
ATOM 9548 C C . GLY A 1 1231 ? 90.756 -39.415 -31.837 1.00 76.12 1231 GLY A C 1
ATOM 9549 O O . GLY A 1 1231 ? 91.094 -38.248 -31.654 1.00 76.12 1231 GLY A O 1
ATOM 9550 N N . GLU A 1 1232 ? 89.545 -39.731 -32.299 1.00 81.50 1232 GLU A N 1
ATOM 9551 C CA . GLU A 1 1232 ? 88.491 -38.744 -32.543 1.00 81.50 1232 GLU A CA 1
ATOM 9552 C C . GLU A 1 1232 ? 87.803 -38.325 -31.235 1.00 81.50 1232 GLU A C 1
ATOM 9554 O O . GLU A 1 1232 ? 87.559 -39.148 -30.346 1.00 81.50 1232 GLU A O 1
ATOM 9559 N N . GLN A 1 1233 ? 87.470 -37.035 -31.118 1.00 83.62 1233 GLN A N 1
ATOM 9560 C CA . GLN A 1 1233 ? 86.774 -36.481 -29.960 1.00 83.62 1233 GLN A CA 1
ATOM 9561 C C . GLN A 1 1233 ? 85.492 -35.757 -30.383 1.00 83.62 1233 GLN A C 1
ATOM 9563 O O . GLN A 1 1233 ? 85.542 -34.833 -31.190 1.00 83.62 1233 GLN A O 1
ATOM 9568 N N . LEU A 1 1234 ? 84.366 -36.133 -29.775 1.00 83.38 1234 LEU A N 1
ATOM 9569 C CA . LEU A 1 1234 ? 83.032 -35.589 -30.044 1.00 83.38 1234 LEU A CA 1
ATOM 9570 C C . LEU A 1 1234 ? 82.491 -34.872 -28.802 1.00 83.38 1234 LEU A C 1
ATOM 9572 O O . LEU A 1 1234 ? 82.743 -35.325 -27.683 1.00 83.38 1234 LEU A O 1
ATOM 9576 N N . ARG A 1 1235 ? 81.759 -33.760 -28.963 1.00 83.44 1235 ARG A N 1
ATOM 9577 C CA . ARG A 1 1235 ? 81.205 -32.998 -27.827 1.00 83.44 1235 ARG A CA 1
ATOM 9578 C C . ARG A 1 1235 ? 79.785 -32.496 -28.086 1.00 83.44 1235 ARG A C 1
ATOM 9580 O O . ARG A 1 1235 ? 79.466 -32.114 -29.205 1.00 83.44 1235 ARG A O 1
ATOM 9587 N N . GLN A 1 1236 ? 78.953 -32.467 -27.043 1.00 81.06 1236 GLN A N 1
ATOM 9588 C CA . GLN A 1 1236 ? 77.590 -31.926 -27.099 1.00 81.06 1236 GLN A CA 1
ATOM 9589 C C . GLN A 1 1236 ? 77.135 -31.405 -25.728 1.00 81.06 1236 GLN A C 1
ATOM 9591 O O . GLN A 1 1236 ? 77.441 -32.007 -24.702 1.00 81.06 1236 GLN A O 1
ATOM 9596 N N . GLU A 1 1237 ? 76.374 -30.311 -25.704 1.00 81.88 1237 GLU A N 1
ATOM 9597 C CA . GLU A 1 1237 ? 75.729 -29.805 -24.487 1.00 81.88 1237 GLU A CA 1
ATOM 9598 C C . GLU A 1 1237 ? 74.357 -30.456 -24.242 1.00 81.88 1237 GLU A C 1
ATOM 9600 O O . GLU A 1 1237 ? 73.603 -30.731 -25.183 1.00 81.88 1237 GLU A O 1
ATOM 9605 N N . PHE A 1 1238 ? 74.010 -30.674 -22.971 1.00 78.31 1238 PHE A N 1
ATOM 9606 C CA . PHE A 1 1238 ? 72.688 -31.148 -22.561 1.00 78.31 1238 PHE A CA 1
ATOM 9607 C C . PHE A 1 1238 ? 72.232 -30.542 -21.231 1.00 78.31 1238 PHE A C 1
ATOM 9609 O O . PHE A 1 1238 ? 73.044 -30.080 -20.431 1.00 78.31 1238 PHE A O 1
ATOM 9616 N N . ILE A 1 1239 ? 70.919 -30.543 -21.001 1.00 77.25 1239 ILE A N 1
ATOM 9617 C CA . ILE A 1 1239 ? 70.289 -29.981 -19.804 1.00 77.25 1239 ILE A CA 1
ATOM 9618 C C . ILE A 1 1239 ? 69.910 -31.125 -18.857 1.00 77.25 1239 ILE A C 1
ATOM 9620 O O . ILE A 1 1239 ? 69.229 -32.061 -19.274 1.00 77.25 1239 ILE A O 1
ATOM 9624 N N . LYS A 1 1240 ? 70.324 -31.052 -17.588 1.00 80.00 1240 LYS A N 1
ATOM 9625 C CA . LYS A 1 1240 ? 69.798 -31.868 -16.481 1.00 80.00 1240 LYS A CA 1
ATOM 9626 C C . LYS A 1 1240 ? 68.632 -31.113 -15.840 1.00 80.00 1240 LYS A C 1
ATOM 9628 O O . LYS A 1 1240 ? 68.801 -29.943 -15.497 1.00 80.00 1240 LYS A O 1
ATOM 9633 N N . GLN A 1 1241 ? 67.480 -31.769 -15.709 1.00 73.00 1241 GLN A N 1
ATOM 9634 C CA . GLN A 1 1241 ? 66.310 -31.237 -14.995 1.00 73.00 1241 GLN A CA 1
ATOM 9635 C C . GLN A 1 1241 ? 66.351 -31.531 -13.503 1.00 73.00 1241 GLN A C 1
ATOM 9637 O O . GLN A 1 1241 ? 66.918 -32.586 -13.129 1.00 73.00 1241 GLN A O 1
#

InterPro domains:
  IPR008979 Galactose-binding-like domain superfamily [SSF49785] (877-1045)
  IPR026444 Secretion system, C-terminal sorting domain [PF18962] (1160-1239)
  IPR026444 Secretion system, C-terminal sorting domain [TIGR04183] (1161-1241)
  IPR051941 Blood Group Antigen-Binding Lectin [PTHR45713] (722-1074)

Solvent-accessible surface area (backbone atoms only — not comparable to full-atom values): 62394 Å² total; per-residue (Å²): 112,77,72,60,57,51,52,53,51,50,52,52,52,49,50,53,48,49,52,54,49,52,53,48,50,49,58,48,58,60,60,42,77,82,33,44,65,32,40,49,73,43,68,36,43,53,84,37,28,80,19,23,72,78,59,50,51,85,42,34,61,26,26,38,34,34,45,69,91,28,41,38,36,39,70,47,72,46,91,36,49,24,39,35,38,37,31,32,11,34,40,38,37,32,22,79,45,53,92,47,56,16,32,46,34,30,15,26,36,38,29,36,67,70,11,39,43,33,40,44,27,48,52,95,55,23,14,26,39,41,38,38,21,37,57,50,45,48,53,40,47,77,71,68,69,59,79,59,84,59,75,75,47,74,53,30,61,72,56,60,58,39,66,42,82,22,27,55,60,44,73,44,69,39,92,68,79,73,34,76,32,57,69,49,47,70,70,55,63,65,44,77,39,83,74,46,78,41,85,53,81,79,66,61,32,60,59,27,26,45,89,53,33,61,81,67,72,63,42,17,44,38,30,28,22,33,35,38,35,34,21,40,72,44,56,29,65,44,48,36,60,51,68,30,49,51,73,36,38,57,44,41,36,65,55,70,73,48,72,74,51,72,66,35,38,33,42,35,37,33,29,26,54,56,87,61,71,61,53,34,64,38,82,48,33,34,57,42,78,58,82,39,36,36,32,39,73,51,57,34,85,21,22,21,41,42,48,69,96,76,75,40,56,20,39,39,32,50,59,64,45,46,26,35,41,30,26,73,38,78,87,48,49,69,50,14,15,24,28,36,42,34,68,39,47,78,48,43,35,43,28,13,32,23,33,37,29,17,13,32,19,42,26,61,44,76,53,39,44,34,33,52,68,45,83,42,80,41,83,85,50,51,15,74,78,21,32,38,8,50,42,23,23,38,69,39,75,44,59,64,47,41,49,77,30,43,80,87,33,16,41,36,23,38,42,45,27,31,28,46,62,89,48,41,69,32,38,43,29,39,25,23,38,35,50,23,43,10,50,34,39,36,39,24,32,20,25,30,40,43,24,28,27,31,35,36,43,22,22,3,12,31,38,35,31,67,40,26,12,21,29,46,37,40,30,48,29,39,31,35,43,18,34,60,26,44,87,72,57,64,65,60,32,34,56,38,33,70,36,74,66,24,68,0,12,25,40,18,28,42,23,36,52,40,37,35,32,50,28,39,26,27,42,17,42,16,20,36,27,39,46,47,79,61,39,45,58,87,73,64,48,41,51,26,62,69,24,50,49,70,74,34,76,87,62,76,67,63,72,85,62,89,82,87,78,46,65,56,62,90,78,48,37,44,71,66,79,68,55,40,40,43,38,33,46,34,37,22,24,36,12,48,21,24,34,36,40,41,48,51,57,77,69,62,64,66,71,50,58,21,39,32,38,40,34,34,21,33,16,10,48,25,20,40,35,38,26,35,41,64,34,39,28,36,30,51,28,40,30,27,23,32,41,72,84,6,34,35,29,40,49,40,52,45,41,26,44,33,31,34,35,47,31,39,42,31,40,16,24,20,42,31,37,48,39,30,54,38,68,69,89,76,79,47,62,30,57,62,43,39,41,87,41,50,35,39,33,28,48,68,43,79,42,70,52,70,34,47,39,40,71,55,64,82,55,87,78,57,85,76,85,73,90,63,50,68,78,49,75,45,75,44,53,66,92,45,50,62,85,56,76,63,30,66,31,72,72,58,75,84,54,30,40,30,32,61,77,82,66,45,47,54,35,49,51,42,30,38,40,33,30,61,90,47,52,44,63,42,49,58,63,58,46,59,91,68,53,82,72,52,73,70,34,55,42,39,70,43,33,48,51,38,70,68,54,46,50,54,49,37,71,75,74,42,36,31,25,38,84,89,64,80,53,52,41,25,38,74,49,58,49,51,44,50,27,73,83,81,60,52,69,46,78,42,83,44,73,32,34,49,38,72,64,61,95,51,74,71,64,68,68,48,41,75,60,58,70,80,80,70,51,67,59,61,22,75,43,33,70,75,32,54,55,43,51,74,45,64,33,78,82,42,63,50,98,86,41,80,45,80,21,48,48,62,31,17,32,58,60,25,58,67,12,31,76,58,35,42,62,38,48,68,72,61,54,64,52,29,22,25,18,28,34,44,79,34,74,44,33,38,39,38,34,37,52,87,48,63,26,41,35,35,35,40,40,41,23,30,32,38,48,90,45,49,47,46,78,66,45,75,42,81,63,52,42,38,29,34,45,32,26,8,77,60,81,82,60,95,86,58,51,68,72,55,48,60,70,64,29,76,39,80,45,76,45,48,80,68,70,54,56,39,45,66,47,66,86,55,74,38,64,26,23,27,40,37,42,36,37,66,54,78,37,45,51,59,28,1,20,44,48,33,32,22,25,63,69,76,94,70,78,94,76,62,96,56,54,73,75,47,77,51,56,47,71,78,54,72,46,31,30,37,37,42,38,32,32,48,34,39,68,48,25,50,21,33,38,32,30,40,26,47,73,90,51,94,60,74,41,82,77,48,75,47,79,46,82,29,64,37,80,58,70,46,82,49,76,48,76,46,84,48,58,52,51,53,43,34,34,35,34,42,35,38,32,35,79,63,96,55,69,50,72,55,76,78,37,73,32,78,33,67,51,60,71,90,57,66,42,49,69,42,59,71,65,24,62,48,49,38,37,37,42,51,68,80,66,38,81,82,41,54,37,36,38,44,35,30,21,43,81,89,66,50,79,76,42,77,51,81,44,80,52,56,70,98,59,73,49,72,53,74,78,51,53,86,52,71,63,44,57,30,41,39,36,38,39,36,75,85,73,51,75,38,69,51,77,45,39,36,90

Nearest PDB structures (foldseek):
  6tpw-assembly1_A  TM=2.875E-01  e=1.642E-04  Homo sapiens
  8q5u-assembly1_E  TM=5.588E-01  e=1.540E-01  Streptococcus pyogenes
  3s3s-assembly1_A  TM=3.731E-01  e=3.810E-02  Homo sapiens
  3s3j-assembly1_A  TM=3.251E-01  e=5.038E-02  Homo sapiens
  2q3z-assembly1_A  TM=3.894E-01  e=2.235E-01  Homo sapiens

Sequence (1241 aa):
MQNFCKIKYIIYFICLLSQTTLHAQHLTALIPSNTATHTAVQNGSWFDPMTWDVGTVPSDAAIVVVPGNITVNYEGQSTAHIFAIRVEGTFNGIQSNSSQTSLLIFDTFIGTNTSTVRFKADALTDGNIEVEIKPFDIEAHKLGTSGFSQVWNTNALSHFSDGEPTFEVSYNTGPDSRFNSYADALLGNTSVTELSRTLIDDGAGVLGRYLWDPSQLSLGLVVMGELEILGQEKTNMVKLGADALRNQSLLELSSLPTGWAVGDSLIVTRGGNSGALANGEDLVAIQNITGTTITCTGNLDKNHEGRIQDNLHCYVGNLSRNIRFRSAFSTVIHQRGHLMAMHNPTNIQIRNAAFIDMGRTNKSKLLDDFLWSNWLQPKVFTSKISALGQECSELSPAPIADVTNPRGRYSIHLHQTGASQGTNIVHVTGNVVWGNPGWGITQHDSHADVSENVVYDVTGAGIVSESGSETGFWDNNLVVDVKDGHATSPYPAVLFYDDYLYSGQGLGMKGRAVVCRGNVIANTKQGVGIMNMNPTVNHLDRVDPAALASLRPNYLFDQFPLCSNGYSKEGDGIMPVEVALIFTNTTVISSQQGLRSIERDMGVNHESRSVFDGFIAWGVNQGLSITYQADYSFKDVFISGKNASSIGMYLWKHSHNHVFENIKLVDLGYAVTVSKLVESGNGTLKTRNNGFTPWYFVDLVLENVGVFYQIEKEDPNTATVYDEHSDNPIHLSSTEITSRPTTFTTLDSSGLIVDYATGDFRFEIDGIITDDLGSYDMGIKQAWAQGNLRLDYPTRIYEFASQQKFEDYLGVHGVYKDTANNDQLYFMIHEILPNRRTYQYTTFPVRIKIMNAPLSGIFTSAQIEPPVNLLPQNHIISRFASVTQSSTNNGITYSGVAIDAGAWKAIDGNNNGRINAQVFQQGLVPVGSFSETNVEQEPWYDLDLGETKVIEFIDIWNTVGLNGASIETLSPHFQNFYVLISDTAFTPSMTLANARVLADYEYLKGGGTARKFSLDNLNAFGRYVRIQAVGTTKIAHAEVEIIGRSLALNSAALPISLLLFDATRLDKARVQLDWTTSTETNNKGFVLERMLAHETTFSKIGWVDGQGTTTDETHYKFIDKNSYKGTSYYRLKQVDFGPTSVYSDVRAVSGIGGEEQGFSMYPNPVDKAFSIDLGAQVATVNKAVVSIFDASGQLVYNKNYQLVPYQLLTVSSVEHFPAGLYLLSIHLDNGEQLRQEFIKQ

Mean predicted aligned error: 13.68 Å

Secondary structure (DSSP, 8-state):
-HHHHHHHHHHHHHHHHHHHHHHHHHHHHHS-GGG-SEEB-SSEETT-GGGBTTSS---TT-EEEE-TT-EEEE-SEEEEEEEEEEESSEEEEE---TT-EEEEEEEEEEE-TT-EEEEEE-STT--EEEEEE----HHHHHTT-S---PPPPHHHHHH------EEEEEEEE-S-S--SSHHHHHHTT--EEEEEEEEE--SSSSTT-TTT-TT---SEEEESSEEEEEE-----EEEBSS-B-TT--EEEBSSPPSS--TT-EEEEPPP--TT-TTB--EEEEEEEEETTEEEESS--SSBB--BGGGTB--EEEE---SEEEEES-SS-GGG--EEEEES--S-EEEESEEEES-----TTS---SEEEEEE---SS---SSSTT-SS-EEEEEPPGGG-SS-S---SEEEEEEE-STTPPPEEEES-EEEEESS-SEEEEEEEEEEES-EEEEEESEEEEE-SS--EEEEES-EEEEEEB---S-HHHHHHHH-----B-EEEEES---EEEES-EEEEESEEEEEE----BSTT-----HHHHHHH-TTS-----S--SSSSPPTTSSS-------EEES-EEES-SEEEEEE---TT----PPEEEES-EEEEESEEEEEEEEEEEEEEEEEEEESSTT-EEEEEEEEEEEEEEEEEEEEEEEEEEE---EEE-SSS-EEES---SSPEEEES-EEEEEEEEEE---SSTT---------SSEEEE-GGG------EEEES-SSS-EEETTTTB-EEEE-EEEEETTEEEESSB---GGGGGGS--B-SEEEE-SSHHHHHHHHHHH--EE-GGGTT--EEEEEEEEE-TTT--EEEEEEEEEEET--SSGGGGGPEEPPGGGGSPPPEE-GGG-EEEES---TT-EETTEE----GGGGSSS-----TTHHHHTTTSSSTT--EE--SEES-EEEEEEEEEEEEEEEEEE--EE--TTSPPEEPTTSSSEEEEEESSPPPTT--HHHHHHH-SEEEEE-S---SEEEE-S--EEEEEEEEEESSEE--EESEEEEEEEE--SS----SS-EEEEEEEEEETTEEEEEEEES-EEEEEEEEEEEEETT-SS-EEEEEEEEEEEESS-EEEEEEEE---SS-EEEEEEEEESSS-EEEPPPEEE--S--TTTT-EEESSSBSSEEEEE-GGGGGS--EEEEEEEETTS-EEEEEEEE--TT-PEEEE--TTSPSEEEEEEEEETTS-EEEEEEEE-

Foldseek 3Di:
DVVVVVVVVVVVVVVVVVVLVVVLVLLCLLQPPVFFPWEQDAAEELCQLNRTPVSHRDAAQGAYEYAAPHEYEQEAEDPGEYEEYEFQHEYAAFFQAQVDEGEEHYFFYEYGANYAYANDQADPRGFFYEYEQFFAQLVCVLVVNSPTDRHTDPVNSVQWDADAWFWAWDWDFAPDQAAQAPVRQVVRPGDTDTPDIDTDDPDRGQARRCSSCLVSQIRAYEYSYAYYYHFYFWQFKFFFPAKAAFQAQKTATPFFIPPDDFFWWKKWFFFQDAPAPFTGIDIFTFHDDDGRMTGTPGGGHGIFHYDVVVPGGIMMGTQDIRYEYWYPDLPSQSRFYAHEHEQALDHAAAERYEQESFFRQALLDFFQQKFWDDFDQDFFFQFGLYSRAAQGTEIDTDDSSNGDRHPDRENAEYYQQAQAPPRHEHEQANYEFYRENEEHHEDENHRYDNESYEFYNEAQEHYEDQAQQYAYEYEQYEFHHFHAHYDDDQSCSCRTRVDDRRGFEDYEYCHQRYAYENYEHGATQEPHEYDPGGRHLPRHFAHHVNSSCVRCVQQDDFPPDQDDDGDDPNLAWFADQRAAHHYYQYEYGLYQEHHAHDDDRQPRFDQRAHEHENREYHSYLEYEHHELDERYEYYNYEYYHNALNREDYEQDANRELYEYANYEYYHYVEDYEAWEWDALVPGAIATRHQYQHAYEYENYHYYNYNFHYDYDHPDPPDPDDDFTFHQGYDYAYPVQWDWDDKDKAWDDLPQLEAELVVFRQKGWTKTWIATRVFIDIGIRAGQCSVPVSGHGDSTRMTGHSTSVSVLVCCVVQHWAFEVVPVGFIWTWGWRWHAHSHPRRTDTDTRTRTYHPDDCDDRRVVHYYDDVVSVAWDKDWQQLVWDKAKLAFDQPDDDPNHTFGQGLNLAAQREQAQARCSCRNSVPRHSGNGKHKGDQFFWIKMKTFSVAKWFWFKKKFFFHWDTDRRHDIHTDQQPAAKKKFFAQDDDDSPDDPVRSNVRGPDMDHRHHDTGRMHMDGRCRDIHRMIMIIHHTGGMDMTNYMIIITTDDDPDDDPDPWDWPDWAWFDPALFKIKIKTKTQWDAQWQWKFKWKDFPVGDDIDTQDIDGDPHGGNHMDMDMDMGGDNFQAKMKIKIWIDGPDPDIDIDDIYIYGHPDPPPFQKDKDDFVDAFKIKIGNPPPLPPFFKKWKWKAFPVRHTPDIDIDTGDPPDIDIDGGCNPPPWHKMKIWMATPVGDITIDIGTYD

Organism: NCBI:txid1331704